Protein AF-A0A6N9CFV7-F1 (afdb_monomer)

Foldseek 3Di:
DDDDDDDDDDDDDDDDDDDDDDDDDDDDDDDDDDPDDFDWDWDADPVRDTDTDTHDPPPPDPDDDFPDPVPDLEGEDACVPPQPQVVCVVVVVCLARQYYEYDYQAPADCQRVLVSVVSNLNHAEYHDANHQYADPLSCLSVLNHQYYHHHQYAYADPQSCLNNLNHQYYHDEQYAYADPQSCLSNLNHQEYAHANYAYADPQSVLNNLNHQYYAHHNYAYADPQSCLNNLNHQYYHHHNYAYADPQSVLNNLNHAEYEHAHYAYADPVSVQPSPRHAEYEHANYNHAPCCQPPVVVSCPVVHHHYHYDDKAFEDKAWFFFAAEDAAQDKAKTKIATAIDVGQGHWFWKKAKDWPDDDFDKQDGIDTAHNRRMDIIMTGHHNDFAWIKMWMDIPPYPDIDIHIYTHDPFAFHDGGLLVLCQLCVVLVHHSHDGDGLVSLCVDQEGASAPSQDADDGRNLSVQNHQEYHHAQYAYADPLSCLNNLNHQYDAHAQYAYADPLSCLNNLNHQEDHHDNYAHADPLSCLNNQNHQYDHHAHYAHADDNCQNNLNHQEYHHHHYAHADQQNANVLNHQEYHHHNYAHADLLNLPNVLNHQEYAHHQYAHADLLSCPNVQNHQYYHHANYAYADPQSLFNVQNHQEAEHDHYAHADPVNVLPGNNHAANREYEHENYNYAPCCVPPVVVSCVVRNYHYHYDPFAAWDWAWDDDAAAEDAAQAKTPDWGKIWTAGPVRHTHWFAKKAKDWPDADWDKPDRIDTQHPRRMDTIIIGHHNDWFKIKMKIFHDDDPDPDDPDDDPDPDDRIDMGMYTHDHDDPDDDDDDPPPDDDDFPFDPDDDDDDDDDTDRDPVSVCVVVPPDDDKDWDWDQDPVVRDIDIDIDDDPDDDDDDPDPPDDDD

pLDDT: mean 78.28, std 23.52, range [21.69, 98.81]

Structure (mmCIF, N/CA/C/O backbone):
data_AF-A0A6N9CFV7-F1
#
_entry.id   AF-A0A6N9CFV7-F1
#
loop_
_atom_site.group_PDB
_atom_site.id
_atom_site.type_symbol
_atom_site.label_atom_id
_atom_site.label_alt_id
_atom_site.label_comp_id
_atom_site.label_asym_id
_atom_site.label_entity_id
_atom_site.label_seq_id
_atom_site.pdbx_PDB_ins_code
_atom_site.Cartn_x
_atom_site.Cartn_y
_atom_site.Cartn_z
_atom_site.occupancy
_atom_site.B_iso_or_equiv
_atom_site.auth_seq_id
_atom_site.auth_comp_id
_atom_site.auth_asym_id
_atom_site.auth_atom_id
_atom_site.pdbx_PDB_model_num
ATOM 1 N N . MET A 1 1 ? -35.669 -1.098 1.121 1.00 25.06 1 MET A N 1
ATOM 2 C CA . MET A 1 1 ? -34.755 -1.101 -0.050 1.00 25.06 1 MET A CA 1
ATOM 3 C C . MET A 1 1 ? -33.907 0.172 -0.104 1.00 25.06 1 MET A C 1
ATOM 5 O O . MET A 1 1 ? -34.447 1.253 -0.298 1.00 25.06 1 MET A O 1
ATOM 9 N N . LYS A 1 2 ? -32.583 0.044 0.031 1.00 21.69 2 LYS A N 1
ATOM 10 C CA . LYS A 1 2 ? -31.578 0.988 -0.492 1.00 21.69 2 LYS A CA 1
ATOM 11 C C . LYS A 1 2 ? -30.478 0.137 -1.125 1.00 21.69 2 LYS A C 1
ATOM 13 O O . LYS A 1 2 ? -29.760 -0.543 -0.406 1.00 21.69 2 LYS A O 1
ATOM 18 N N . ALA A 1 3 ? -30.386 0.131 -2.451 1.00 26.91 3 ALA A N 1
ATOM 19 C CA . ALA A 1 3 ? -29.270 -0.484 -3.159 1.00 26.91 3 ALA A CA 1
ATOM 20 C C . ALA A 1 3 ? -28.184 0.581 -3.352 1.00 26.91 3 ALA A C 1
ATOM 22 O O . ALA A 1 3 ? -28.432 1.611 -3.975 1.00 26.91 3 ALA A O 1
ATOM 23 N N . TRP A 1 4 ? -26.998 0.353 -2.792 1.00 22.75 4 TRP A N 1
ATOM 24 C CA . TRP A 1 4 ? -25.808 1.140 -3.108 1.00 22.75 4 TRP A CA 1
ATOM 25 C C . TRP A 1 4 ? -25.218 0.618 -4.423 1.00 22.75 4 TRP A C 1
ATOM 27 O O . TRP A 1 4 ? -24.657 -0.474 -4.468 1.00 22.75 4 TRP A O 1
ATOM 37 N N . GLN A 1 5 ? -25.351 1.396 -5.498 1.00 30.98 5 GLN A N 1
ATOM 38 C CA . GLN A 1 5 ? -24.560 1.228 -6.715 1.00 30.98 5 GLN A CA 1
ATOM 39 C C . GLN A 1 5 ? -23.427 2.255 -6.695 1.00 30.98 5 GLN A C 1
ATOM 41 O O . GLN A 1 5 ? -23.652 3.455 -6.821 1.00 30.98 5 GLN A O 1
ATOM 46 N N . GLY A 1 6 ? -22.198 1.775 -6.522 1.00 28.80 6 GLY A N 1
ATOM 47 C CA . GLY A 1 6 ? -20.994 2.576 -6.688 1.00 28.80 6 GLY A CA 1
ATOM 48 C C . GLY A 1 6 ? -20.584 2.644 -8.155 1.00 28.80 6 GLY A C 1
ATOM 49 O O . GLY A 1 6 ? -19.809 1.811 -8.605 1.00 28.80 6 GLY A O 1
ATOM 50 N N . LEU A 1 7 ? -21.068 3.650 -8.884 1.00 27.23 7 LEU A N 1
ATOM 51 C CA . LEU A 1 7 ? -20.388 4.230 -10.044 1.00 27.23 7 LEU A CA 1
ATOM 52 C C . LEU A 1 7 ? -20.643 5.740 -10.017 1.00 27.23 7 LEU A C 1
ATOM 54 O O . LEU A 1 7 ? -21.785 6.184 -9.972 1.00 27.23 7 LEU A O 1
ATOM 58 N N . GLY A 1 8 ? -19.562 6.521 -9.982 1.00 29.34 8 GLY A N 1
ATOM 59 C CA . GLY A 1 8 ? -19.610 7.974 -9.867 1.00 29.34 8 GLY A CA 1
ATOM 60 C C . GLY A 1 8 ? -20.426 8.640 -10.978 1.00 29.34 8 GLY A C 1
ATOM 61 O O . GLY A 1 8 ? -20.193 8.411 -12.163 1.00 29.34 8 GLY A O 1
ATOM 62 N N . GLY A 1 9 ? -21.348 9.502 -10.562 1.00 27.05 9 GLY A N 1
ATOM 63 C CA . GLY A 1 9 ? -22.161 10.358 -11.416 1.00 27.05 9 GLY A CA 1
ATOM 64 C C . GLY A 1 9 ? -23.354 10.879 -10.624 1.00 27.05 9 GLY A C 1
ATOM 65 O O . GLY A 1 9 ? -24.232 10.112 -10.253 1.00 27.05 9 GLY A O 1
ATOM 66 N N . GLU A 1 10 ? -23.354 12.172 -10.313 1.00 37.56 10 GLU A N 1
ATOM 67 C CA . GLU A 1 10 ? -24.426 12.864 -9.597 1.00 37.56 10 GLU A CA 1
ATOM 68 C C . GLU A 1 10 ? -25.782 12.673 -10.303 1.00 37.56 10 GLU A C 1
ATOM 70 O O . GLU A 1 10 ? -25.928 13.078 -11.454 1.00 37.56 10 GLU A O 1
ATOM 75 N N . THR A 1 11 ? -26.756 12.040 -9.636 1.00 29.16 11 THR A N 1
ATOM 76 C CA . THR A 1 11 ? -28.194 12.402 -9.549 1.00 29.16 11 THR A CA 1
ATOM 77 C C . THR A 1 11 ? -28.995 11.237 -8.951 1.00 29.16 11 THR A C 1
ATOM 79 O O . THR A 1 11 ? -29.091 10.159 -9.535 1.00 29.16 11 THR A O 1
ATOM 82 N N . ASP A 1 12 ? -29.600 11.466 -7.782 1.00 26.62 12 ASP A N 1
ATOM 83 C CA . ASP A 1 12 ? -30.577 10.559 -7.172 1.00 26.62 12 ASP A CA 1
ATOM 84 C C . ASP A 1 12 ? -31.772 10.376 -8.121 1.00 26.62 12 ASP A C 1
ATOM 86 O O . ASP A 1 12 ? -32.563 11.300 -8.318 1.00 26.62 12 ASP A O 1
ATOM 90 N N . THR A 1 13 ? -31.919 9.188 -8.710 1.00 24.80 13 THR A N 1
ATOM 91 C CA . THR A 1 13 ? -33.125 8.823 -9.466 1.00 24.80 13 THR A CA 1
ATOM 92 C C . THR A 1 13 ? -33.876 7.742 -8.700 1.00 24.80 13 THR A C 1
ATOM 94 O O . THR A 1 13 ? -33.451 6.590 -8.636 1.00 24.80 13 THR A O 1
ATOM 97 N N . ILE A 1 14 ? -34.998 8.136 -8.100 1.00 23.73 14 ILE A N 1
ATOM 98 C CA . ILE A 1 14 ? -36.016 7.234 -7.560 1.00 23.73 14 ILE A CA 1
ATOM 99 C C . ILE A 1 14 ? -36.734 6.608 -8.762 1.00 23.73 14 ILE A C 1
ATOM 101 O O . ILE A 1 14 ? -37.262 7.334 -9.602 1.00 23.73 14 ILE A O 1
ATOM 105 N N . VAL A 1 15 ? -36.751 5.278 -8.861 1.00 23.25 15 VAL A N 1
ATOM 106 C CA . VAL A 1 15 ? -37.611 4.565 -9.816 1.00 23.25 15 VAL A CA 1
ATOM 107 C C . VAL A 1 15 ? -38.851 4.093 -9.057 1.00 23.25 15 VAL A C 1
ATOM 109 O O . VAL A 1 15 ? -38.811 3.079 -8.364 1.00 23.25 15 VAL A O 1
ATOM 112 N N . GLU A 1 16 ? -39.935 4.863 -9.155 1.00 22.45 16 GLU A N 1
ATOM 113 C CA . GLU A 1 16 ? -41.296 4.428 -8.817 1.00 22.45 16 GLU A CA 1
ATOM 114 C C . GLU A 1 16 ? -41.862 3.609 -9.986 1.00 22.45 16 GLU A C 1
ATOM 116 O O . GLU A 1 16 ? -41.806 4.043 -11.138 1.00 22.45 16 GLU A O 1
ATOM 121 N N . PHE A 1 17 ? -42.416 2.427 -9.705 1.00 23.62 17 PHE A N 1
ATOM 122 C CA . PHE A 1 17 ? -43.264 1.716 -10.661 1.00 23.62 17 PHE A CA 1
ATOM 123 C C . PHE A 1 17 ? -44.714 2.144 -10.433 1.00 23.62 17 PHE A C 1
ATOM 125 O O . PHE A 1 17 ? -45.360 1.679 -9.496 1.00 23.62 17 PHE A O 1
ATOM 132 N N . ASP A 1 18 ? -45.203 3.032 -11.294 1.00 24.00 18 ASP A N 1
ATOM 133 C CA . ASP A 1 18 ? -46.607 3.433 -11.356 1.00 24.00 18 ASP A CA 1
ATOM 134 C C . ASP A 1 18 ? -47.393 2.354 -12.126 1.00 24.00 18 AS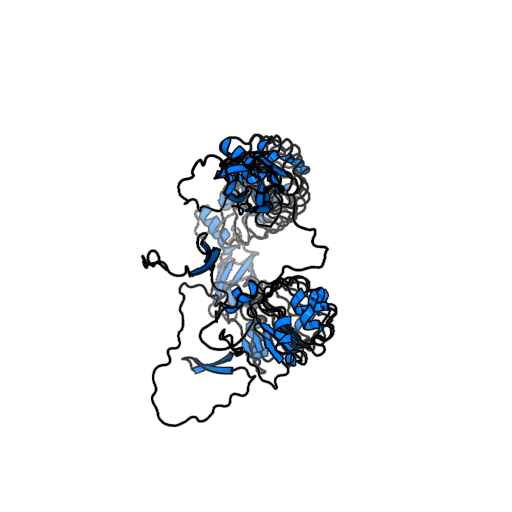P A C 1
ATOM 136 O O . ASP A 1 18 ? -47.119 2.079 -13.300 1.00 24.00 18 ASP A O 1
ATOM 140 N N . TYR A 1 19 ? -48.313 1.669 -11.445 1.00 29.94 19 TYR A N 1
ATOM 141 C CA . TYR A 1 19 ? -49.167 0.642 -12.042 1.00 29.94 19 TYR A CA 1
ATOM 142 C C . TYR A 1 19 ? -50.494 1.280 -12.439 1.00 29.94 19 TYR A C 1
ATOM 144 O O . TYR A 1 19 ? -51.451 1.240 -11.674 1.00 29.94 19 TYR A O 1
ATOM 152 N N . ASP A 1 20 ? -50.560 1.837 -13.648 1.00 27.36 20 ASP A N 1
ATOM 153 C CA . ASP A 1 20 ? -51.822 2.304 -14.217 1.00 27.36 20 ASP A CA 1
ATOM 154 C C . ASP A 1 20 ? -51.944 1.924 -15.700 1.00 27.36 20 ASP A C 1
ATOM 156 O O . ASP A 1 20 ? -51.280 2.476 -16.578 1.00 27.36 20 ASP A O 1
ATOM 160 N N . GLY A 1 21 ? -52.851 0.977 -15.978 1.00 28.81 21 GLY A N 1
ATOM 161 C CA . GLY A 1 21 ? -53.507 0.885 -17.283 1.00 28.81 21 GLY A CA 1
ATOM 162 C C . GLY A 1 21 ? -53.680 -0.500 -17.909 1.00 28.81 21 GLY A C 1
ATOM 163 O O . GLY A 1 21 ? -53.093 -0.726 -18.956 1.00 28.81 21 GLY A O 1
ATOM 164 N N . VAL A 1 22 ? -54.581 -1.354 -17.386 1.00 27.11 22 VAL A N 1
ATOM 165 C CA . VAL A 1 22 ? -55.446 -2.252 -18.200 1.00 27.11 22 VAL A CA 1
ATOM 166 C C . VAL A 1 22 ? -56.760 -2.565 -17.447 1.00 27.11 22 VAL A C 1
ATOM 168 O O . VAL A 1 22 ? -56.739 -2.990 -16.297 1.00 27.11 22 VAL A O 1
ATOM 171 N N . THR A 1 23 ? -57.913 -2.404 -18.111 1.00 25.83 23 THR A N 1
ATOM 172 C CA . THR A 1 23 ? -59.236 -2.958 -17.721 1.00 25.83 23 THR A CA 1
ATOM 173 C C . THR A 1 23 ? -59.686 -3.996 -18.786 1.00 25.83 23 THR A C 1
ATOM 175 O O . THR A 1 23 ? -59.022 -4.111 -19.815 1.00 25.83 23 THR A O 1
ATOM 178 N N . PRO A 1 24 ? -60.767 -4.787 -18.607 1.00 41.16 24 PRO A N 1
ATOM 179 C CA . PRO A 1 24 ? -60.723 -6.135 -18.040 1.00 41.16 24 PRO A CA 1
ATOM 180 C C . PRO A 1 24 ? -61.365 -7.190 -18.970 1.00 41.16 24 PRO A C 1
ATOM 182 O O . PRO A 1 24 ? -62.544 -7.088 -19.306 1.00 41.16 24 PRO A O 1
ATOM 185 N N . SER A 1 25 ? -60.659 -8.268 -19.309 1.00 31.58 25 SER A N 1
ATOM 186 C CA . SER A 1 25 ? -61.324 -9.499 -19.764 1.00 31.58 25 SER A CA 1
ATOM 187 C C . SER A 1 25 ? -60.427 -10.721 -19.582 1.00 31.58 25 SER A C 1
ATOM 189 O O . SER A 1 25 ? -59.344 -10.784 -20.154 1.00 31.58 25 SER A O 1
ATOM 191 N N . ASP A 1 26 ? -60.961 -11.674 -18.817 1.00 26.73 26 ASP A N 1
ATOM 192 C CA . ASP A 1 26 ? -60.547 -13.068 -18.623 1.00 26.73 26 ASP A CA 1
ATOM 193 C C . ASP A 1 26 ? -59.458 -13.375 -17.567 1.00 26.73 26 ASP A C 1
ATOM 195 O O . ASP A 1 26 ? -58.252 -13.358 -17.780 1.00 26.73 26 ASP A O 1
ATOM 199 N N . SER A 1 27 ? -59.995 -13.692 -16.383 1.00 30.92 27 SER A N 1
ATOM 200 C CA . SER A 1 27 ? -59.507 -14.494 -15.252 1.00 30.92 27 SER A CA 1
ATOM 201 C C . SER A 1 27 ? -58.152 -15.217 -15.350 1.00 30.92 27 SER A C 1
ATOM 203 O O . SER A 1 27 ? -58.029 -16.240 -16.024 1.00 30.92 27 SER A O 1
ATOM 205 N N . LEU A 1 28 ? -57.226 -14.836 -14.463 1.00 25.92 28 LEU A N 1
ATOM 206 C CA . LEU A 1 28 ? -56.280 -15.764 -13.833 1.00 25.92 28 LEU A CA 1
ATOM 207 C C . LEU A 1 28 ? -56.771 -16.071 -12.413 1.00 25.92 28 LEU A C 1
ATOM 209 O O . LEU A 1 28 ? -56.519 -15.341 -11.458 1.00 25.92 28 LEU A O 1
ATOM 213 N N . THR A 1 29 ? -57.522 -17.160 -12.279 1.00 29.42 29 THR A N 1
ATOM 214 C CA . THR A 1 29 ? -57.813 -17.780 -10.985 1.00 29.42 29 THR A CA 1
ATOM 215 C C . THR A 1 29 ? -56.553 -18.492 -10.491 1.00 29.42 29 THR A C 1
ATOM 217 O O . THR A 1 29 ? -56.135 -19.477 -11.091 1.00 29.42 29 THR A O 1
ATOM 220 N N . SER A 1 30 ? -55.981 -17.972 -9.400 1.00 27.98 30 SER A N 1
ATOM 221 C CA . SER A 1 30 ? -54.875 -18.510 -8.590 1.00 27.98 30 SER A CA 1
ATOM 222 C C . SER A 1 30 ? -53.532 -18.760 -9.292 1.00 27.98 30 SER A C 1
ATOM 224 O O . SER A 1 30 ? -53.355 -19.755 -9.991 1.00 27.98 30 SER A O 1
ATOM 226 N N . LEU A 1 31 ? -52.535 -17.930 -8.966 1.00 26.41 31 LEU A N 1
ATOM 227 C CA . LEU A 1 31 ? -51.132 -18.338 -8.975 1.00 26.41 31 LEU A CA 1
ATOM 228 C C . LEU A 1 31 ? -50.756 -18.718 -7.536 1.00 26.41 31 LEU A C 1
ATOM 230 O O . LEU A 1 31 ? -50.577 -17.857 -6.678 1.00 26.41 31 LEU A O 1
ATOM 234 N N . SER A 1 32 ? -50.698 -20.017 -7.251 1.00 24.78 32 SER A N 1
ATOM 235 C CA . SER A 1 32 ? -50.093 -20.521 -6.019 1.00 24.78 32 SER A CA 1
ATOM 236 C C . SER A 1 32 ? -48.578 -20.467 -6.184 1.00 24.78 32 SER A C 1
ATOM 238 O O . SER A 1 32 ? -48.021 -21.239 -6.958 1.00 24.78 32 SER A O 1
ATOM 240 N N . ILE A 1 33 ? -47.920 -19.549 -5.480 1.00 29.30 33 ILE A N 1
ATOM 241 C CA . ILE A 1 33 ? -46.460 -19.507 -5.376 1.00 29.30 33 ILE A CA 1
ATOM 242 C C . ILE A 1 33 ? -46.072 -20.443 -4.221 1.00 29.30 33 ILE A C 1
ATOM 244 O O . ILE A 1 33 ? -46.424 -20.147 -3.077 1.00 29.30 33 ILE A O 1
ATOM 248 N N . PRO A 1 34 ? -45.385 -21.574 -4.463 1.00 26.62 34 PRO A N 1
ATOM 249 C CA . PRO A 1 34 ? -44.764 -22.327 -3.389 1.00 26.62 34 PRO A CA 1
ATOM 250 C C . PRO A 1 34 ? -43.547 -21.535 -2.910 1.00 26.62 34 PRO A C 1
ATOM 252 O O . PRO A 1 34 ? -42.700 -21.113 -3.697 1.00 26.62 34 PRO A O 1
ATOM 255 N N . THR A 1 35 ? -43.480 -21.311 -1.608 1.00 40.56 35 THR A N 1
ATOM 256 C CA . THR A 1 35 ? -42.373 -20.644 -0.932 1.00 40.56 35 THR A CA 1
ATOM 257 C C . THR A 1 35 ? -41.045 -21.395 -1.139 1.00 40.56 35 THR A C 1
ATOM 259 O O . THR A 1 35 ? -41.008 -22.623 -1.098 1.00 40.56 35 THR A O 1
ATOM 262 N N . ARG A 1 36 ? -39.951 -20.620 -1.281 1.00 33.75 36 ARG A N 1
ATOM 263 C CA . ARG A 1 36 ? -38.517 -21.009 -1.327 1.00 33.75 36 ARG A CA 1
ATOM 264 C C . ARG A 1 36 ? -37.891 -21.439 -2.667 1.00 33.75 36 ARG A C 1
ATOM 266 O O . ARG A 1 36 ? -37.145 -22.414 -2.708 1.00 33.75 36 ARG A O 1
ATOM 273 N N . HIS A 1 37 ? -38.046 -20.643 -3.721 1.00 29.94 37 HIS A N 1
ATOM 274 C CA . HIS A 1 37 ? -37.091 -20.657 -4.838 1.00 29.94 37 HIS A CA 1
ATOM 275 C C . HIS A 1 37 ? -36.660 -19.230 -5.215 1.00 29.94 37 HIS A C 1
ATOM 277 O O . HIS A 1 37 ? -37.473 -18.315 -5.064 1.00 29.94 37 HIS A O 1
ATOM 283 N N . PRO A 1 38 ? -35.412 -19.024 -5.689 1.00 31.06 38 PRO A N 1
ATOM 284 C CA . PRO A 1 38 ? -35.003 -17.748 -6.270 1.00 31.06 38 PRO A CA 1
ATOM 285 C C . PRO A 1 38 ? -35.941 -17.406 -7.430 1.00 31.06 38 PRO A C 1
ATOM 287 O O . PRO A 1 38 ? -36.248 -18.267 -8.259 1.00 31.06 38 PRO A O 1
ATOM 290 N N . ILE A 1 39 ? -36.413 -16.160 -7.496 1.00 36.38 39 ILE A N 1
ATOM 291 C CA . ILE A 1 39 ? -37.137 -15.695 -8.679 1.00 36.38 39 ILE A CA 1
ATOM 292 C C . ILE A 1 39 ? -36.097 -15.412 -9.750 1.00 36.38 39 ILE A C 1
ATOM 294 O O . ILE A 1 39 ? -35.300 -14.486 -9.618 1.00 36.38 39 ILE A O 1
ATOM 298 N N . SER A 1 40 ? -36.121 -16.205 -10.814 1.00 33.38 40 SER A N 1
ATOM 299 C CA . SER A 1 40 ? -35.357 -15.929 -12.023 1.00 33.38 40 SER A CA 1
ATOM 300 C C . SER A 1 40 ? -36.200 -15.064 -12.958 1.00 33.38 40 SER A C 1
ATOM 302 O O . SER A 1 40 ? -37.233 -15.516 -13.451 1.00 33.38 40 SER A O 1
ATOM 304 N N . ILE A 1 41 ? -35.776 -13.826 -13.205 1.00 33.81 41 ILE A N 1
ATOM 305 C CA . ILE A 1 41 ? -36.317 -12.994 -14.284 1.00 33.81 41 ILE A CA 1
ATOM 306 C C . ILE A 1 41 ? -35.356 -13.074 -15.460 1.00 33.81 41 ILE A C 1
ATOM 308 O O . ILE A 1 41 ? -34.156 -12.834 -15.330 1.00 33.81 41 ILE A O 1
ATOM 312 N N . GLU A 1 42 ? -35.901 -13.412 -16.616 1.00 32.81 42 GLU A N 1
ATOM 313 C CA . GLU A 1 42 ? -35.187 -13.461 -17.880 1.00 32.81 42 GLU A CA 1
ATOM 314 C C . GLU A 1 42 ? -35.464 -12.146 -18.621 1.00 32.81 42 GLU A C 1
ATOM 316 O O . GLU A 1 42 ? -36.604 -11.866 -18.993 1.00 32.81 42 GLU A O 1
ATOM 321 N N . ALA A 1 43 ? -34.449 -11.293 -18.774 1.00 32.75 43 ALA A N 1
ATOM 322 C CA . ALA A 1 43 ? -34.574 -10.049 -19.528 1.00 32.75 43 ALA A CA 1
ATOM 323 C C . ALA A 1 43 ? -33.742 -10.134 -20.803 1.00 32.75 43 ALA A C 1
ATOM 325 O O . ALA A 1 43 ? -32.558 -10.467 -20.765 1.00 32.75 43 ALA A O 1
ATOM 326 N N . ILE A 1 44 ? -34.365 -9.811 -21.931 1.00 32.19 44 ILE A N 1
ATOM 327 C CA . ILE A 1 44 ? -33.715 -9.803 -23.238 1.00 32.19 44 ILE A CA 1
ATOM 328 C C . ILE A 1 44 ? -33.375 -8.352 -23.571 1.00 32.19 44 ILE A C 1
ATOM 330 O O . ILE A 1 44 ? -34.259 -7.494 -23.589 1.00 32.19 44 ILE A O 1
ATOM 334 N N . ASP A 1 45 ? -32.094 -8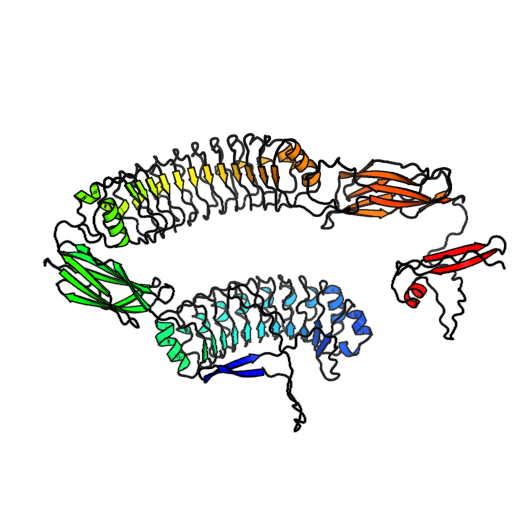.059 -23.788 1.00 38.19 45 ASP A N 1
ATOM 335 C CA . ASP A 1 45 ? -31.664 -6.717 -24.179 1.00 38.19 45 ASP A CA 1
ATOM 336 C C . ASP A 1 45 ? -32.040 -6.391 -25.639 1.00 38.19 45 ASP A C 1
ATOM 338 O O . ASP A 1 45 ? -32.471 -7.247 -26.414 1.00 38.19 45 ASP A O 1
ATOM 342 N N . VAL A 1 46 ? -31.856 -5.129 -26.040 1.00 29.83 46 VAL A N 1
ATOM 343 C CA . VAL A 1 46 ? -32.184 -4.640 -27.395 1.00 29.83 46 VAL A CA 1
ATOM 344 C C . VAL A 1 46 ? -31.400 -5.326 -28.526 1.00 29.83 46 VAL A C 1
ATOM 346 O O . VAL A 1 46 ? -31.735 -5.137 -29.693 1.00 29.83 46 VAL A O 1
ATOM 349 N N . ASN A 1 47 ? -30.379 -6.122 -28.197 1.00 40.19 47 ASN A N 1
ATOM 350 C CA . ASN A 1 47 ? -29.570 -6.897 -29.134 1.00 40.19 47 ASN A CA 1
ATOM 351 C C . ASN A 1 47 ? -29.914 -8.400 -29.112 1.00 40.19 47 ASN A C 1
ATOM 353 O O . ASN A 1 47 ? -29.249 -9.181 -29.790 1.00 40.19 47 ASN A O 1
ATOM 357 N N . GLY A 1 48 ? -30.945 -8.814 -28.367 1.00 31.98 48 GLY A N 1
ATOM 358 C CA . GLY A 1 48 ? -31.393 -10.205 -28.287 1.00 31.98 48 GLY A CA 1
ATOM 359 C C . GLY A 1 48 ? -30.629 -11.062 -27.275 1.00 31.98 48 GLY A C 1
ATOM 360 O O . GLY A 1 48 ? -30.831 -12.276 -27.248 1.00 31.98 48 GLY A O 1
ATOM 361 N N . ASN A 1 49 ? -29.772 -10.472 -26.434 1.00 35.62 49 ASN A N 1
ATOM 362 C CA . ASN A 1 49 ? -29.049 -11.232 -25.416 1.00 35.62 49 ASN A CA 1
ATOM 363 C C . ASN A 1 49 ? -29.923 -11.443 -24.189 1.00 35.62 49 ASN A C 1
ATOM 365 O O . ASN A 1 49 ? -30.490 -10.500 -23.641 1.00 35.62 49 ASN A O 1
ATOM 369 N N . THR A 1 50 ? -29.978 -12.688 -23.739 1.00 33.72 50 THR A N 1
ATOM 370 C CA . THR A 1 50 ? -30.772 -13.102 -22.586 1.00 33.72 50 THR A CA 1
ATOM 371 C C . THR A 1 50 ? -29.930 -12.971 -21.318 1.00 33.72 50 THR A C 1
ATOM 373 O O . THR A 1 50 ? -28.858 -13.564 -21.220 1.00 33.72 50 THR A O 1
ATOM 376 N N . ARG A 1 51 ? -30.383 -12.167 -20.355 1.00 33.88 51 ARG A N 1
ATOM 377 C CA . ARG A 1 51 ? -29.777 -12.020 -19.026 1.00 33.88 51 ARG A CA 1
ATOM 378 C C . ARG A 1 51 ? -30.692 -12.633 -17.979 1.00 33.88 51 ARG A C 1
ATOM 380 O O . ARG A 1 51 ? -31.877 -12.308 -17.923 1.00 33.88 51 ARG A O 1
ATOM 387 N N . HIS A 1 52 ? -30.123 -13.484 -17.133 1.00 37.62 52 HIS A N 1
ATOM 388 C CA . HIS A 1 52 ? -30.829 -14.109 -16.022 1.00 37.62 52 HIS A CA 1
ATOM 389 C C . HIS A 1 52 ? -30.542 -13.333 -14.739 1.00 37.62 52 HIS A C 1
ATOM 391 O O . HIS A 1 52 ? -29.399 -13.246 -14.297 1.00 37.62 52 HIS A O 1
ATOM 397 N N . TYR A 1 53 ? -31.584 -12.770 -14.144 1.00 38.75 53 TYR A N 1
ATOM 398 C CA . TYR A 1 53 ? -31.525 -12.120 -12.845 1.00 38.75 53 TYR A CA 1
ATOM 399 C C . TYR A 1 53 ? -32.132 -13.062 -11.818 1.00 38.75 53 TYR A C 1
ATOM 401 O O . TYR A 1 53 ? -33.318 -13.368 -11.900 1.00 38.75 53 TYR A O 1
ATOM 409 N N . SER A 1 54 ? -31.330 -13.525 -10.866 1.00 33.16 54 SER A N 1
ATOM 410 C CA . SER A 1 54 ? -31.812 -14.328 -9.744 1.00 33.16 54 SER A CA 1
ATOM 411 C C . SER A 1 54 ? -31.991 -13.418 -8.538 1.00 33.16 54 SER A C 1
ATOM 413 O O . SER A 1 54 ? -31.019 -12.890 -8.004 1.00 33.16 54 SER A O 1
ATOM 415 N N . PHE A 1 55 ? -33.235 -13.223 -8.118 1.00 36.91 55 PHE A N 1
ATOM 416 C CA . PHE A 1 55 ? -33.573 -12.475 -6.916 1.00 36.91 55 PHE A CA 1
ATOM 417 C C . PHE A 1 55 ? -33.879 -13.460 -5.790 1.00 36.91 55 PHE A C 1
ATOM 419 O O . PHE A 1 55 ? -34.785 -14.290 -5.912 1.00 36.91 55 PHE A O 1
ATOM 426 N N . ASN A 1 56 ? -33.164 -13.340 -4.672 1.00 34.22 56 ASN A N 1
ATOM 427 C CA . ASN A 1 56 ? -33.674 -13.842 -3.403 1.00 34.22 56 ASN A CA 1
ATOM 428 C C . ASN A 1 56 ? -34.715 -12.841 -2.911 1.00 34.22 56 ASN A C 1
ATOM 430 O O . ASN A 1 56 ? -34.382 -11.722 -2.530 1.00 34.22 56 ASN A O 1
ATOM 434 N N . LEU A 1 57 ? -35.986 -13.234 -2.953 1.00 31.72 57 LEU A N 1
ATOM 435 C CA . LEU A 1 57 ? -37.016 -12.524 -2.211 1.00 31.72 57 LEU A CA 1
ATOM 436 C C . LEU A 1 57 ? -36.873 -12.888 -0.732 1.00 31.72 57 LEU A C 1
ATOM 438 O O . LEU A 1 57 ? -37.498 -13.836 -0.261 1.00 31.72 57 LEU A O 1
ATOM 442 N N . GLU A 1 58 ? -36.074 -12.130 0.007 1.00 34.34 58 GLU A N 1
ATOM 443 C CA . GLU A 1 58 ? -36.397 -11.886 1.409 1.00 34.34 58 GLU A CA 1
ATOM 444 C C . GLU A 1 58 ? -37.202 -10.588 1.443 1.00 34.34 58 GLU A C 1
ATOM 446 O O . GLU A 1 58 ? -36.754 -9.535 0.990 1.00 34.34 58 GLU A O 1
ATOM 451 N N . SER A 1 59 ? -38.472 -10.697 1.837 1.00 32.97 59 SER A N 1
ATOM 452 C CA . SER A 1 59 ? -39.390 -9.565 1.872 1.00 32.97 59 SER A CA 1
ATOM 453 C C . SER A 1 59 ? -39.023 -8.635 3.029 1.00 32.97 59 SER A C 1
ATOM 455 O O . SER A 1 59 ? -39.583 -8.742 4.119 1.00 32.97 59 SER A O 1
ATOM 457 N N . ASP A 1 60 ? -38.108 -7.706 2.782 1.00 39.91 60 ASP A N 1
ATOM 458 C CA . ASP A 1 60 ? -37.860 -6.551 3.643 1.00 39.91 60 ASP A CA 1
ATOM 459 C C . ASP A 1 60 ? -38.963 -5.506 3.433 1.00 39.91 60 ASP A C 1
ATOM 461 O O . ASP A 1 60 ? -38.824 -4.564 2.644 1.00 39.91 60 ASP A O 1
ATOM 465 N N . SER A 1 61 ? -40.075 -5.677 4.149 1.00 28.50 61 SER A N 1
ATOM 466 C CA . SER A 1 61 ? -41.104 -4.640 4.316 1.00 28.50 61 SER A CA 1
ATOM 467 C C . SER A 1 61 ? -41.336 -4.424 5.815 1.00 28.50 61 SER A C 1
ATOM 469 O O . SER A 1 61 ? -41.712 -5.381 6.494 1.00 28.50 61 SER A O 1
ATOM 471 N N . PRO A 1 62 ? -41.154 -3.203 6.353 1.00 33.22 62 PRO A N 1
ATOM 472 C CA . PRO A 1 62 ? -41.480 -2.885 7.734 1.00 33.22 62 PRO A CA 1
ATOM 473 C C . PRO A 1 62 ? -42.966 -2.516 7.817 1.00 33.22 62 PRO A C 1
ATOM 475 O O . PRO A 1 62 ? -43.320 -1.362 8.027 1.00 33.22 62 PRO A O 1
ATOM 478 N N . GLU A 1 63 ? -43.851 -3.490 7.612 1.00 31.17 63 GLU A N 1
ATOM 479 C CA . GLU A 1 63 ? -45.283 -3.321 7.880 1.00 31.17 63 GLU A CA 1
ATOM 480 C C . GLU A 1 63 ? -45.801 -4.496 8.716 1.00 31.17 63 GLU A C 1
ATOM 482 O O . GLU A 1 63 ? -46.158 -5.558 8.216 1.00 31.17 63 GLU A O 1
ATOM 487 N N . SER A 1 64 ? -45.773 -4.280 10.033 1.00 35.78 64 SER A N 1
ATOM 488 C CA . SER A 1 64 ? -46.700 -4.811 11.040 1.00 35.78 64 SER A CA 1
ATOM 489 C C . SER A 1 64 ? -47.402 -6.147 10.737 1.00 35.78 64 SER A C 1
ATOM 491 O O . SER A 1 64 ? -48.616 -6.155 10.573 1.00 35.78 64 SER A O 1
ATOM 493 N N . TYR A 1 65 ? -46.715 -7.291 10.752 1.00 33.88 65 TYR A N 1
ATOM 494 C CA . TYR A 1 65 ? -47.404 -8.578 10.921 1.00 33.88 65 TYR A CA 1
ATOM 495 C C . TYR A 1 65 ? -46.544 -9.577 11.697 1.00 33.88 65 TYR A C 1
ATOM 497 O O . TYR A 1 65 ? -45.484 -10.005 11.247 1.00 33.88 65 TYR A O 1
ATOM 505 N N . ILE A 1 66 ? -47.055 -10.015 12.852 1.00 38.09 66 ILE A N 1
ATOM 506 C CA . ILE A 1 66 ? -46.698 -11.312 13.427 1.00 38.09 66 ILE A CA 1
ATOM 507 C C . ILE A 1 66 ? -47.124 -12.355 12.385 1.00 38.09 66 ILE A C 1
ATOM 509 O O . ILE A 1 66 ? -48.314 -12.633 12.235 1.00 38.09 66 ILE A O 1
ATOM 513 N N . VAL A 1 67 ? -46.173 -12.914 11.634 1.00 38.72 67 VAL A N 1
ATOM 514 C CA . VAL A 1 67 ? -46.432 -14.047 10.731 1.00 38.72 67 VAL A CA 1
ATOM 515 C C . VAL A 1 67 ? -46.533 -15.308 11.592 1.00 38.72 67 VAL A C 1
ATOM 517 O O . VAL A 1 67 ? -45.602 -16.103 11.701 1.00 38.72 67 VAL A O 1
ATOM 520 N N . ASP A 1 68 ? -47.653 -15.447 12.295 1.00 40.88 68 ASP A N 1
ATOM 521 C CA . ASP A 1 68 ? -47.947 -16.609 13.129 1.00 40.88 68 ASP A CA 1
ATOM 522 C C . ASP A 1 68 ? -48.543 -17.710 12.247 1.00 40.88 68 ASP A C 1
ATOM 524 O O . ASP A 1 68 ? -49.758 -17.819 12.095 1.00 40.88 68 ASP A O 1
ATOM 528 N N . ASP A 1 69 ? -47.686 -18.523 11.626 1.00 42.53 69 ASP A N 1
ATOM 529 C CA . ASP A 1 69 ? -48.123 -19.844 11.181 1.00 42.53 69 ASP A CA 1
ATOM 530 C C . ASP A 1 69 ? -48.115 -20.787 12.408 1.00 42.53 69 ASP A C 1
ATOM 532 O O . ASP A 1 69 ? -47.042 -21.115 12.953 1.00 42.53 69 ASP A O 1
ATOM 536 N N . PRO A 1 70 ? -49.292 -21.243 12.880 1.00 39.66 70 PRO A N 1
ATOM 537 C CA . PRO A 1 70 ? -49.402 -22.135 14.031 1.00 39.66 70 PRO A CA 1
ATOM 538 C C . PRO A 1 70 ? -48.748 -23.511 13.802 1.00 39.66 70 PRO A C 1
ATOM 540 O O . PRO A 1 70 ? -48.563 -24.254 14.766 1.00 39.66 70 PRO A O 1
ATOM 543 N N . PHE A 1 71 ? -48.338 -23.846 12.571 1.00 37.25 71 PHE A N 1
ATOM 544 C CA . PHE A 1 71 ? -47.615 -25.079 12.240 1.00 37.25 71 PHE A CA 1
ATOM 545 C C . PHE A 1 71 ? -46.089 -24.904 12.105 1.00 37.25 71 PHE A C 1
ATOM 547 O O . PHE A 1 71 ? -45.375 -25.894 11.944 1.00 37.25 71 PHE A O 1
ATOM 554 N N . SER A 1 72 ? -45.558 -23.680 12.221 1.00 48.72 72 SER A N 1
ATOM 555 C CA . SER A 1 72 ? -44.224 -23.350 11.696 1.00 48.72 72 SER A CA 1
ATOM 556 C C . SER A 1 72 ? -42.977 -23.830 12.461 1.00 48.72 72 SER A C 1
ATOM 558 O O . SER A 1 72 ? -41.931 -23.790 11.865 1.00 48.72 72 SER A O 1
ATOM 560 N N . LEU A 1 73 ? -42.923 -24.318 13.705 1.00 57.16 73 LEU A N 1
ATOM 561 C CA . LEU A 1 73 ? -41.637 -24.585 14.441 1.00 57.16 73 LEU A CA 1
ATOM 562 C C . LEU A 1 73 ? -40.650 -23.388 14.605 1.00 57.16 73 LEU A C 1
ATOM 564 O O . LEU A 1 73 ? -39.919 -23.384 15.596 1.00 57.16 73 LEU A O 1
ATOM 568 N N . TYR A 1 74 ? -40.644 -22.383 13.724 1.00 54.69 74 TYR A N 1
ATOM 569 C CA . TYR A 1 74 ? -39.888 -21.128 13.771 1.00 54.69 74 TYR A CA 1
ATOM 570 C C . TYR A 1 74 ? -40.854 -19.952 13.977 1.00 54.69 74 TYR A C 1
ATOM 572 O O . TYR A 1 74 ? -41.935 -19.932 13.382 1.00 54.69 74 TYR A O 1
ATOM 580 N N . ALA A 1 75 ? -40.490 -18.995 14.828 1.00 58.25 75 ALA A N 1
ATOM 581 C CA . ALA A 1 75 ? -41.268 -17.782 15.078 1.00 58.25 75 ALA A CA 1
ATOM 582 C C . ALA A 1 75 ? -40.369 -16.542 14.957 1.00 58.25 75 ALA A C 1
ATOM 584 O O . ALA A 1 75 ? -39.297 -16.524 15.556 1.00 58.25 75 ALA A O 1
ATOM 585 N N . ARG A 1 76 ? -40.805 -15.511 14.219 1.00 63.56 76 ARG A N 1
ATOM 586 C CA . ARG A 1 76 ? -40.193 -14.169 14.252 1.00 63.56 76 ARG A CA 1
ATOM 587 C C . ARG A 1 76 ? -41.001 -13.269 15.175 1.00 63.56 76 ARG A C 1
ATOM 589 O O . ARG A 1 76 ? -42.230 -13.260 15.101 1.00 63.56 76 ARG A O 1
ATOM 596 N N . LEU A 1 77 ? -40.316 -12.547 16.047 1.00 66.56 77 LEU A N 1
ATOM 597 C CA . LEU A 1 77 ? -40.906 -11.650 17.028 1.00 66.56 77 LEU A CA 1
ATOM 598 C C . LEU A 1 77 ? -40.277 -10.272 16.877 1.00 66.56 77 LEU A C 1
ATOM 600 O O . LEU A 1 77 ? -39.068 -10.130 17.036 1.00 66.56 77 LEU A O 1
ATOM 604 N N . ASN A 1 78 ? -41.113 -9.263 16.658 1.00 66.38 78 ASN A N 1
ATOM 605 C CA . ASN A 1 78 ? -40.742 -7.891 16.961 1.00 66.38 78 ASN A CA 1
ATOM 606 C C . ASN A 1 78 ? -41.129 -7.612 18.411 1.00 66.38 78 ASN A C 1
ATOM 608 O O . ASN A 1 78 ? -42.283 -7.799 18.798 1.00 66.38 78 ASN A O 1
ATOM 612 N N . LEU A 1 79 ? -40.149 -7.232 19.225 1.00 67.44 79 LEU A N 1
ATOM 613 C CA . LEU A 1 79 ? -40.376 -6.994 20.644 1.00 67.44 79 LEU A CA 1
ATOM 614 C C . LEU A 1 79 ? -40.986 -5.614 20.917 1.00 67.44 79 LEU A C 1
ATOM 616 O O . LEU A 1 79 ? -41.535 -5.431 21.996 1.00 67.44 79 LEU A O 1
ATOM 620 N N . GLU A 1 80 ? -40.921 -4.656 19.984 1.00 64.50 80 GLU A N 1
ATOM 621 C CA . GLU A 1 80 ? -41.478 -3.296 20.132 1.00 64.50 80 GLU A CA 1
ATOM 622 C C . GLU A 1 80 ? -41.090 -2.611 21.465 1.00 64.50 80 GLU A C 1
ATOM 624 O O . GLU A 1 80 ? -41.868 -1.878 22.072 1.00 64.50 80 GLU A O 1
ATOM 629 N N . GLY A 1 81 ? -39.877 -2.877 21.968 1.00 60.41 81 GLY A N 1
ATOM 630 C CA . GLY A 1 81 ? -39.395 -2.363 23.259 1.00 60.41 81 GLY A CA 1
ATOM 631 C C . GLY A 1 81 ? -39.905 -3.112 24.501 1.00 60.41 81 GLY A C 1
ATOM 632 O O . GLY A 1 81 ? -39.604 -2.709 25.624 1.00 60.41 81 GLY A O 1
ATOM 633 N N . ARG A 1 82 ? -40.653 -4.208 24.333 1.00 65.12 82 ARG A N 1
ATOM 634 C CA . ARG A 1 82 ? -41.082 -5.109 25.410 1.00 65.12 82 ARG A CA 1
ATOM 635 C C . ARG A 1 82 ? -40.000 -6.139 25.749 1.00 65.12 82 ARG A C 1
ATOM 637 O O . ARG A 1 82 ? -39.243 -6.587 24.895 1.00 65.12 82 ARG A O 1
ATOM 644 N N . SER A 1 83 ? -39.995 -6.606 26.996 1.00 72.38 83 SER A N 1
ATOM 645 C CA . SER A 1 83 ? -39.167 -7.743 27.416 1.00 72.38 83 SER A CA 1
ATOM 646 C C . SER A 1 83 ? -39.642 -9.050 26.776 1.00 72.38 83 SER A C 1
ATOM 648 O O . SER A 1 83 ? -40.838 -9.366 26.833 1.00 72.38 83 SER A O 1
ATOM 650 N N . LEU A 1 84 ? -38.712 -9.874 26.276 1.00 76.56 84 LEU A N 1
ATOM 651 C CA . LEU A 1 84 ? -39.012 -11.231 25.799 1.00 76.56 84 LEU A CA 1
ATOM 652 C C . LEU A 1 84 ? -39.703 -12.078 26.882 1.00 76.56 84 LEU A C 1
ATOM 654 O O . LEU A 1 84 ? -40.586 -12.877 26.574 1.00 76.56 84 LEU A O 1
ATOM 658 N N . THR A 1 85 ? -39.374 -11.867 28.159 1.00 76.81 85 THR A N 1
ATOM 659 C CA . THR A 1 85 ? -40.030 -12.552 29.284 1.00 76.81 85 THR A CA 1
ATOM 660 C C . THR A 1 85 ? -41.530 -12.262 29.319 1.00 76.81 85 THR A C 1
ATOM 662 O O . THR A 1 85 ? -42.326 -13.176 29.540 1.00 76.81 85 THR A O 1
ATOM 665 N N . SER A 1 86 ? -41.922 -11.010 29.057 1.00 74.94 86 SER A N 1
ATOM 666 C CA . SER A 1 86 ? -43.331 -10.600 29.021 1.00 74.94 86 SER A CA 1
ATOM 667 C C . SER A 1 86 ? -44.077 -11.229 27.841 1.00 74.94 86 SER A C 1
ATOM 669 O O . SER A 1 86 ? -45.169 -11.767 28.017 1.00 74.94 86 SER A O 1
ATOM 671 N N . VAL A 1 87 ? -43.440 -11.281 26.668 1.00 75.38 87 VAL A N 1
ATOM 672 C CA . VAL A 1 87 ? -44.005 -11.912 25.467 1.00 75.38 87 VAL A CA 1
ATOM 673 C C . VAL A 1 87 ? -44.184 -13.419 25.680 1.00 75.38 87 VAL A C 1
ATOM 675 O O . VAL A 1 87 ? -45.235 -13.969 25.367 1.00 75.38 87 VAL A O 1
ATOM 678 N N . LEU A 1 88 ? -43.209 -14.099 26.293 1.00 76.12 88 LEU A N 1
ATOM 679 C CA . LEU A 1 88 ? -43.295 -15.532 26.604 1.00 76.12 88 LEU A CA 1
ATOM 680 C C . LEU A 1 88 ? -44.331 -15.875 27.687 1.00 76.12 88 LEU A C 1
ATOM 682 O O . LEU A 1 88 ? -44.739 -17.036 27.776 1.00 76.12 88 LEU A O 1
ATOM 686 N N . ALA A 1 89 ? -44.725 -14.918 28.533 1.00 79.44 89 ALA A N 1
ATOM 687 C CA . ALA A 1 89 ? -45.807 -15.102 29.501 1.00 79.44 89 ALA A CA 1
ATOM 688 C C . ALA A 1 89 ? -47.184 -15.071 28.817 1.00 79.44 89 ALA A C 1
ATOM 690 O O . ALA A 1 89 ? -48.053 -15.874 29.152 1.00 79.44 89 ALA A O 1
ATOM 691 N N . GLU A 1 90 ? -47.355 -14.199 27.821 1.00 78.81 90 GLU A N 1
ATOM 692 C CA . GLU A 1 90 ? -48.568 -14.104 26.994 1.00 78.81 90 GLU A CA 1
ATOM 693 C C . GLU A 1 90 ? -48.660 -15.227 25.954 1.00 78.81 90 GLU A C 1
ATOM 695 O O . GLU A 1 90 ? -49.751 -15.672 25.598 1.00 78.81 90 GLU A O 1
ATOM 700 N N . ARG A 1 91 ? -47.505 -15.710 25.485 1.00 73.94 91 ARG A N 1
ATOM 701 C CA . ARG A 1 91 ? -47.361 -16.714 24.425 1.00 73.94 91 ARG A CA 1
ATOM 702 C C . ARG A 1 91 ? -46.505 -17.907 24.882 1.00 73.94 91 ARG A C 1
ATOM 704 O O . ARG A 1 91 ? -45.408 -18.133 24.364 1.00 73.94 91 ARG A O 1
ATOM 711 N N . PRO A 1 92 ? -46.974 -18.715 25.856 1.00 75.50 92 PRO A N 1
ATOM 712 C CA . PRO A 1 92 ? -46.218 -19.862 26.367 1.00 75.50 92 PRO A CA 1
ATOM 713 C C . PRO A 1 92 ? -45.998 -20.965 25.317 1.00 75.50 92 PRO A C 1
ATOM 715 O O . PRO A 1 92 ? -45.112 -21.807 25.486 1.00 75.50 92 PRO A O 1
ATOM 718 N N . ASP A 1 93 ? -46.763 -20.960 24.221 1.00 74.69 93 ASP A N 1
ATOM 719 C CA . ASP A 1 93 ? -46.566 -21.823 23.053 1.00 74.69 93 ASP A CA 1
ATOM 720 C C . ASP A 1 93 ? -45.185 -21.631 22.406 1.00 74.69 93 ASP A C 1
ATOM 722 O O . ASP A 1 93 ? -44.585 -22.604 21.937 1.00 74.69 93 ASP A O 1
ATOM 726 N N . LEU A 1 94 ? -44.628 -20.416 22.465 1.00 73.69 94 LEU A N 1
ATOM 727 C CA . LEU A 1 94 ? -43.316 -20.094 21.903 1.00 73.69 94 LEU A CA 1
ATOM 728 C C . LEU A 1 94 ? -42.183 -20.889 22.561 1.00 73.69 94 LEU A C 1
ATOM 730 O O . LEU A 1 94 ? -41.227 -21.254 21.883 1.00 73.69 94 LEU A O 1
ATOM 734 N N . ARG A 1 95 ? -42.315 -21.281 23.837 1.00 75.12 95 ARG A N 1
ATOM 735 C CA . ARG A 1 95 ? -41.299 -22.081 24.554 1.00 75.12 95 ARG A CA 1
ATOM 736 C C . ARG A 1 95 ? -41.074 -23.475 23.961 1.00 75.12 95 ARG A C 1
ATOM 738 O O . ARG A 1 95 ? -40.082 -24.126 24.282 1.00 75.12 95 ARG A O 1
ATOM 745 N N . ARG A 1 96 ? -41.999 -23.952 23.121 1.00 73.69 96 ARG A N 1
ATOM 746 C CA . ARG A 1 96 ? -41.892 -25.240 22.417 1.00 73.69 96 ARG A CA 1
ATOM 747 C C . ARG A 1 96 ? -41.281 -25.113 21.020 1.00 73.69 96 ARG A C 1
ATOM 749 O O . ARG A 1 96 ? -41.028 -26.150 20.407 1.00 73.69 96 ARG A O 1
ATOM 756 N N . ARG A 1 97 ? -41.073 -23.891 20.514 1.00 75.56 97 ARG A N 1
ATOM 757 C CA . ARG A 1 97 ? -40.527 -23.637 19.173 1.00 75.56 97 ARG A CA 1
ATOM 758 C C . ARG A 1 97 ? -39.070 -24.100 19.098 1.00 75.56 97 ARG A C 1
ATOM 760 O O . ARG A 1 97 ? -38.347 -24.116 20.093 1.00 75.56 97 ARG A O 1
ATOM 767 N N . VAL A 1 98 ? -38.668 -24.502 17.898 1.00 67.75 98 VAL A N 1
ATOM 768 C CA . VAL A 1 98 ? -37.311 -24.972 17.583 1.00 67.75 98 VAL A CA 1
ATOM 769 C C . VAL A 1 98 ? -36.450 -23.828 17.050 1.00 67.75 98 VAL A C 1
ATOM 771 O O . VAL A 1 98 ? -35.224 -23.910 17.114 1.00 67.75 98 VAL A O 1
ATOM 774 N N . GLY A 1 99 ? -37.063 -22.735 16.591 1.00 73.75 99 GLY A N 1
ATOM 775 C CA . GLY A 1 99 ? -36.333 -21.532 16.232 1.00 73.75 99 GLY A CA 1
ATOM 776 C C . GLY A 1 99 ? -37.051 -20.229 16.556 1.00 73.75 99 GLY A C 1
ATOM 777 O O . GLY A 1 99 ? -38.284 -20.183 16.607 1.00 73.75 99 GLY A O 1
ATOM 778 N N . LEU A 1 100 ? -36.252 -19.191 16.780 1.00 76.31 100 LEU A N 1
ATOM 779 C CA . LEU A 1 100 ? -36.701 -17.861 17.167 1.00 76.31 100 LEU A CA 1
ATOM 780 C C . LEU A 1 100 ? -35.890 -16.790 16.427 1.00 76.31 100 LEU A C 1
ATOM 782 O O . LEU A 1 100 ? -34.664 -16.857 16.422 1.00 76.31 100 LEU A O 1
ATOM 786 N N . GLY A 1 101 ? -36.562 -15.816 15.822 1.00 73.50 101 GLY A N 1
ATOM 787 C CA . GLY A 1 101 ? -35.956 -14.572 15.344 1.00 73.50 101 GLY A CA 1
ATOM 788 C C . GLY A 1 101 ? -36.443 -13.400 16.183 1.00 73.50 101 GLY A C 1
ATOM 789 O O . GLY A 1 101 ? -37.647 -13.306 16.435 1.00 73.50 101 GLY A O 1
ATOM 790 N N . LEU A 1 102 ? -35.526 -12.559 16.653 1.00 71.06 102 LEU A N 1
ATOM 791 C CA . LEU A 1 102 ? -35.846 -11.347 17.404 1.00 71.06 102 LEU A CA 1
ATOM 792 C C . LEU A 1 102 ? -35.463 -10.129 16.558 1.00 71.06 102 LEU A C 1
ATOM 794 O O . LEU A 1 102 ? -34.313 -9.690 16.561 1.00 71.06 102 LEU A O 1
ATOM 798 N N . ASP A 1 103 ? -36.453 -9.593 15.851 1.00 59.69 103 ASP A N 1
ATOM 799 C CA . ASP A 1 103 ? -36.299 -8.442 14.966 1.00 59.69 103 ASP A CA 1
ATOM 800 C C . ASP A 1 103 ? -36.700 -7.191 15.755 1.00 59.69 103 ASP A C 1
ATOM 802 O O . ASP A 1 103 ? -37.871 -6.819 15.814 1.00 59.69 103 ASP A O 1
ATOM 806 N N . SER A 1 104 ? -35.754 -6.545 16.428 1.00 55.00 104 SER A N 1
ATOM 807 C CA . SER A 1 104 ? -36.005 -5.256 17.073 1.00 55.00 104 SER A CA 1
ATOM 808 C C . SER A 1 104 ? -34.794 -4.379 16.804 1.00 55.00 104 SER A C 1
ATOM 810 O O . SER A 1 104 ? -33.701 -4.742 17.188 1.00 55.00 104 SER A O 1
ATOM 812 N N . GLU A 1 105 ? -34.942 -3.212 16.181 1.00 49.53 105 GLU A N 1
ATOM 813 C CA . GLU A 1 105 ? -33.804 -2.359 15.770 1.00 49.53 105 GLU A CA 1
ATOM 814 C C . GLU A 1 105 ? -32.960 -1.767 16.942 1.00 49.53 105 GLU A C 1
ATOM 816 O O . GLU A 1 105 ? -32.422 -0.669 16.818 1.00 49.53 105 GLU A O 1
ATOM 821 N N . ASN A 1 106 ? -32.882 -2.405 18.124 1.00 51.25 106 ASN A N 1
ATOM 822 C CA . ASN A 1 106 ? -32.184 -1.901 19.313 1.00 51.25 106 ASN A CA 1
ATOM 823 C C . ASN A 1 106 ? -31.969 -2.924 20.463 1.00 51.25 106 ASN A C 1
ATOM 825 O O . ASN A 1 106 ? -31.892 -2.498 21.621 1.00 51.25 106 ASN A O 1
ATOM 829 N N . ILE A 1 107 ? -31.860 -4.242 20.231 1.00 64.75 107 ILE A N 1
ATOM 830 C CA . ILE A 1 107 ? -31.450 -5.157 21.322 1.00 64.75 107 ILE A CA 1
ATOM 831 C C . ILE A 1 107 ? -29.966 -4.934 21.651 1.00 64.75 107 ILE A C 1
ATOM 833 O O . ILE A 1 107 ? -29.079 -5.572 21.098 1.00 64.75 107 ILE A O 1
ATOM 837 N N . ARG A 1 108 ? -29.691 -4.020 22.586 1.00 58.75 108 ARG A N 1
ATOM 838 C CA . ARG A 1 108 ? -28.322 -3.699 23.025 1.00 58.75 108 ARG A CA 1
ATOM 839 C C . ARG A 1 108 ? -27.840 -4.552 24.196 1.00 58.75 108 ARG A C 1
ATOM 841 O O . ARG A 1 108 ? -26.639 -4.748 24.333 1.00 58.75 108 ARG A O 1
ATOM 848 N N . ASP A 1 109 ? -28.761 -5.031 25.033 1.00 66.94 109 ASP A N 1
ATOM 849 C CA . ASP A 1 109 ? -28.468 -5.854 26.212 1.00 66.94 109 ASP A CA 1
ATOM 850 C C . ASP A 1 109 ? -29.131 -7.232 26.071 1.00 66.94 109 ASP A C 1
ATOM 852 O O . ASP A 1 109 ? -30.356 -7.370 26.092 1.00 66.94 109 ASP A O 1
ATOM 856 N N . LEU A 1 110 ? -28.300 -8.261 25.897 1.00 70.50 110 LEU A N 1
ATOM 857 C CA . LEU A 1 110 ? -28.732 -9.646 25.720 1.00 70.50 110 LEU A CA 1
ATOM 858 C C . LEU A 1 110 ? -28.991 -10.386 27.040 1.00 70.50 110 LEU A C 1
ATOM 860 O O . LEU A 1 110 ? -29.531 -11.493 27.000 1.00 70.50 110 LEU A O 1
ATOM 864 N N . VAL A 1 111 ? -28.631 -9.832 28.203 1.00 70.88 111 VAL A N 1
ATOM 865 C CA . VAL A 1 111 ? -28.693 -10.554 29.488 1.00 70.88 111 VAL A CA 1
ATOM 866 C C . VAL A 1 111 ? -30.129 -10.951 29.834 1.00 70.88 111 VAL A C 1
ATOM 868 O O . VAL A 1 111 ? -30.393 -12.101 30.203 1.00 70.88 111 VAL A O 1
ATOM 871 N N . GLU A 1 112 ? -31.079 -10.029 29.671 1.00 69.44 112 GLU A N 1
ATOM 872 C CA . GLU A 1 112 ? -32.497 -10.290 29.940 1.00 69.44 112 GLU A CA 1
ATOM 873 C C . GLU A 1 112 ? -33.091 -11.293 28.938 1.00 69.44 112 GLU A C 1
ATOM 875 O O . GLU A 1 112 ? -33.813 -12.221 29.314 1.00 69.44 112 GLU A O 1
ATOM 880 N N . ILE A 1 113 ? -32.737 -11.150 27.661 1.00 73.75 113 ILE A N 1
ATOM 881 C CA . ILE A 1 113 ? -33.238 -12.001 26.580 1.00 73.75 113 ILE A CA 1
ATOM 882 C C . ILE A 1 113 ? -32.734 -13.425 26.735 1.00 73.75 113 ILE A C 1
ATOM 884 O O . ILE A 1 113 ? -33.531 -14.357 26.713 1.00 73.75 113 ILE A O 1
ATOM 888 N N . VAL A 1 114 ? -31.440 -13.626 26.959 1.00 72.00 114 VAL A N 1
ATOM 889 C CA . VAL A 1 114 ? -30.891 -14.971 27.150 1.00 72.00 114 VAL A CA 1
ATOM 890 C C . VAL A 1 114 ? -31.447 -15.623 28.408 1.00 72.00 114 VAL A C 1
ATOM 892 O O . VAL A 1 114 ? -31.759 -16.815 28.382 1.00 72.00 114 VAL A O 1
ATOM 895 N N . SER A 1 115 ? -31.648 -14.860 29.485 1.00 73.19 115 SER A N 1
ATOM 896 C CA . SER A 1 115 ? -32.327 -15.377 30.677 1.00 73.19 115 SER A CA 1
ATOM 897 C C . SER A 1 115 ? -33.710 -15.936 30.321 1.00 73.19 115 SER A C 1
ATOM 899 O O . SER A 1 115 ? -34.066 -17.028 30.766 1.00 73.19 115 SER A O 1
ATOM 901 N N . ALA A 1 116 ? -34.455 -15.264 29.439 1.00 74.12 116 ALA A N 1
ATOM 902 C CA . ALA A 1 116 ? -35.726 -15.757 28.914 1.00 74.12 116 ALA A CA 1
ATOM 903 C C . ALA A 1 116 ? -35.568 -16.979 27.977 1.00 74.12 116 ALA A C 1
ATOM 905 O O . ALA A 1 116 ? -36.344 -17.936 28.085 1.00 74.12 116 ALA A O 1
ATOM 906 N N . LEU A 1 117 ? -34.544 -16.996 27.114 1.00 77.75 117 LEU A N 1
ATOM 907 C CA . LEU A 1 117 ? -34.240 -18.103 26.192 1.00 77.75 117 LEU A CA 1
ATOM 908 C C . LEU A 1 117 ? -33.782 -19.381 26.913 1.00 77.75 117 LEU A C 1
ATOM 910 O O . LEU A 1 117 ? -34.046 -20.478 26.424 1.00 77.75 117 LEU A O 1
ATOM 914 N N . SER A 1 118 ? -33.176 -19.276 28.101 1.00 72.75 118 SER A N 1
ATOM 915 C CA . SER A 1 118 ? -32.768 -20.436 28.915 1.00 72.75 118 SER A CA 1
ATOM 916 C C . SER A 1 118 ? -33.940 -21.372 29.264 1.00 72.75 118 SER A C 1
ATOM 918 O O . SER A 1 118 ? -33.756 -22.570 29.480 1.00 72.75 118 SER A O 1
ATOM 920 N N . GLY A 1 119 ? -35.172 -20.849 29.248 1.00 71.00 119 GLY A N 1
ATOM 921 C CA . GLY A 1 119 ? -36.413 -21.603 29.427 1.00 71.00 119 GLY A CA 1
ATOM 922 C C . GLY A 1 119 ? -36.985 -22.240 28.151 1.00 71.00 119 GLY A C 1
ATOM 923 O O . GLY A 1 119 ? -38.142 -22.668 28.183 1.00 71.00 119 GLY A O 1
ATOM 924 N N . MET A 1 120 ? -36.233 -22.274 27.043 1.00 77.94 120 MET A N 1
ATOM 925 C CA . MET A 1 120 ? -36.623 -22.842 25.742 1.00 77.94 120 MET A CA 1
ATOM 926 C C . MET A 1 120 ? -35.732 -24.053 25.381 1.00 77.94 120 MET A C 1
ATOM 928 O O . MET A 1 120 ? -34.838 -23.947 24.543 1.00 77.94 120 MET A O 1
ATOM 932 N N . PRO A 1 121 ? -35.960 -25.241 25.976 1.00 73.56 121 PRO A N 1
ATOM 933 C CA . PRO A 1 121 ? -35.037 -26.383 25.880 1.00 73.56 121 PRO A CA 1
ATOM 934 C C . PRO A 1 121 ? -34.898 -26.985 24.470 1.00 73.56 121 PRO A C 1
ATOM 936 O O . PRO A 1 121 ? -33.958 -27.734 24.216 1.00 73.56 121 PRO A O 1
ATOM 939 N N . ASN A 1 122 ? -35.826 -26.668 23.561 1.00 78.50 122 ASN A N 1
ATOM 940 C CA . ASN A 1 122 ? -35.834 -27.157 22.180 1.00 78.50 122 ASN A CA 1
ATOM 941 C C . ASN A 1 122 ? -35.238 -26.161 21.176 1.00 78.50 122 ASN A C 1
ATOM 943 O O . ASN A 1 122 ? -35.264 -26.445 19.977 1.00 78.50 122 ASN A O 1
ATOM 947 N N . LEU A 1 123 ? -34.751 -25.003 21.634 1.00 85.25 123 LEU A N 1
ATOM 948 C CA . LEU A 1 123 ? -34.235 -23.963 20.756 1.00 85.25 123 LEU A CA 1
ATOM 949 C C . LEU A 1 123 ? -32.954 -24.446 20.063 1.00 85.25 123 LEU A C 1
ATOM 951 O O . LEU A 1 123 ? -31.956 -24.752 20.712 1.00 85.25 123 LEU A O 1
ATOM 955 N N . LYS A 1 124 ? -33.009 -24.519 18.734 1.00 88.12 124 LYS A N 1
ATOM 956 C CA . LYS A 1 124 ? -31.895 -24.903 17.858 1.00 88.12 124 LYS A CA 1
ATOM 957 C C . LYS A 1 124 ? -31.502 -23.799 16.885 1.00 88.12 124 LYS A C 1
ATOM 959 O O . LYS A 1 124 ? -30.404 -23.847 16.349 1.00 88.12 124 LYS A O 1
ATOM 964 N N . ARG A 1 125 ? -32.390 -22.839 16.626 1.00 85.94 125 ARG A N 1
ATOM 965 C CA . ARG A 1 125 ? -32.163 -21.769 15.651 1.00 85.94 125 ARG A CA 1
ATOM 966 C C . ARG A 1 125 ? -32.427 -20.424 16.297 1.00 85.94 125 ARG A C 1
ATOM 968 O O . ARG A 1 125 ? -33.512 -20.226 16.846 1.00 85.94 125 ARG A O 1
ATOM 975 N N . LEU A 1 126 ? -31.463 -19.521 16.232 1.00 87.50 126 LEU A N 1
ATOM 976 C CA . LEU A 1 126 ? -31.583 -18.189 16.805 1.00 87.50 126 LEU A CA 1
ATOM 977 C C . LEU A 1 126 ? -31.137 -17.149 15.779 1.00 87.50 126 LEU A C 1
ATOM 979 O O . LEU A 1 126 ? -30.014 -17.217 15.292 1.00 87.50 126 LEU A O 1
ATOM 983 N N . ASN A 1 127 ? -32.016 -16.202 15.462 1.00 83.25 127 ASN A N 1
ATOM 984 C CA . ASN A 1 127 ? -31.697 -15.039 14.639 1.00 83.25 127 ASN A CA 1
ATOM 985 C C . ASN A 1 127 ? -31.759 -13.768 15.502 1.00 83.25 127 ASN A C 1
ATOM 987 O O . ASN A 1 127 ? -32.757 -13.533 16.191 1.00 83.25 127 ASN A O 1
ATOM 991 N N . LEU A 1 128 ? -30.669 -13.001 15.466 1.00 84.44 128 LEU A N 1
ATOM 992 C CA . LEU A 1 128 ? -30.438 -11.741 16.169 1.00 84.44 128 LEU A CA 1
ATOM 993 C C . LEU A 1 128 ? -29.829 -10.682 15.227 1.00 84.44 128 LEU A C 1
ATOM 995 O O . LEU A 1 128 ? -29.028 -9.842 15.649 1.00 84.44 128 LEU A O 1
ATOM 999 N N . ASP A 1 129 ? -30.174 -10.716 13.945 1.00 78.94 129 ASP A N 1
ATOM 1000 C CA . ASP A 1 129 ? -29.618 -9.809 12.941 1.00 78.94 129 ASP A CA 1
ATOM 1001 C C . ASP A 1 129 ? -30.013 -8.344 13.221 1.00 78.94 129 ASP A C 1
ATOM 1003 O O . ASP A 1 129 ? -31.087 -8.067 13.749 1.00 78.94 129 ASP A O 1
ATOM 1007 N N . TYR A 1 130 ? -29.144 -7.390 12.880 1.00 74.94 130 TYR A N 1
ATOM 1008 C CA . TYR A 1 130 ? -29.403 -5.941 12.911 1.00 74.94 130 TYR A CA 1
ATOM 1009 C C . TYR A 1 130 ? -29.838 -5.357 14.269 1.00 74.94 130 TYR A C 1
ATOM 1011 O O . TYR A 1 130 ? -30.670 -4.450 14.341 1.00 74.94 130 TYR A O 1
ATOM 1019 N N . ASN A 1 131 ? -29.240 -5.833 15.362 1.00 70.25 131 ASN A N 1
ATOM 1020 C CA . ASN A 1 131 ? -29.613 -5.458 16.729 1.00 70.25 131 ASN A CA 1
ATOM 1021 C C . ASN A 1 131 ? -28.604 -4.525 17.442 1.00 70.25 131 ASN A C 1
ATOM 1023 O O . ASN A 1 131 ? -28.837 -4.133 18.584 1.00 70.25 131 ASN A O 1
ATOM 1027 N N . LEU A 1 132 ? -27.509 -4.115 16.784 1.00 72.44 132 LEU A N 1
ATOM 1028 C CA . LEU A 1 132 ? -26.403 -3.325 17.369 1.00 72.44 132 LEU A CA 1
ATOM 1029 C C . LEU A 1 132 ? -25.692 -4.014 18.553 1.00 72.44 132 LEU A C 1
ATOM 1031 O O . LEU A 1 132 ? -25.082 -3.343 19.391 1.00 72.44 132 LEU A O 1
ATOM 1035 N N . ILE A 1 133 ? -25.752 -5.343 18.619 1.00 80.56 133 ILE A N 1
ATOM 1036 C CA . ILE A 1 133 ? -25.155 -6.155 19.684 1.00 80.56 133 ILE A CA 1
ATOM 1037 C C . ILE A 1 133 ? -23.629 -6.063 19.616 1.00 80.56 133 ILE A C 1
ATOM 1039 O O . ILE A 1 133 ? -23.048 -6.290 18.559 1.00 80.56 133 ILE A O 1
ATOM 1043 N N . SER A 1 134 ? -22.966 -5.782 20.738 1.00 79.94 134 SER A N 1
ATOM 1044 C CA . SER A 1 134 ? -21.500 -5.888 20.857 1.00 79.94 134 SER A CA 1
ATOM 1045 C C . SER A 1 134 ? -21.058 -6.992 21.814 1.00 79.94 134 SER A C 1
ATOM 1047 O O . SER A 1 134 ? -20.071 -7.670 21.546 1.00 79.94 134 SER A O 1
ATOM 1049 N N . ASP A 1 135 ? -21.800 -7.201 22.905 1.00 81.81 135 ASP A N 1
ATOM 1050 C CA . ASP A 1 135 ? -21.597 -8.303 23.847 1.00 81.81 135 ASP A CA 1
ATOM 1051 C C . ASP A 1 135 ? -22.729 -9.320 23.707 1.00 81.81 135 ASP A C 1
ATOM 1053 O O . ASP A 1 135 ? -23.893 -9.026 23.980 1.00 81.81 135 ASP A O 1
ATOM 1057 N N . PHE A 1 136 ? -22.367 -10.530 23.291 1.00 88.12 136 PHE A N 1
ATOM 1058 C CA . PHE A 1 136 ? -23.280 -11.661 23.188 1.00 88.12 136 PHE A CA 1
ATOM 1059 C C . PHE A 1 136 ? -22.854 -12.844 24.065 1.00 88.12 136 PHE A C 1
ATOM 1061 O O . PHE A 1 136 ? -23.358 -13.955 23.902 1.00 88.12 136 PHE A O 1
ATOM 1068 N N . SER A 1 137 ? -21.995 -12.607 25.062 1.00 85.81 137 SER A N 1
ATOM 1069 C CA . SER A 1 137 ? -21.596 -13.599 26.067 1.00 85.81 137 SER A CA 1
ATOM 1070 C C . SER A 1 137 ? -22.747 -14.392 26.698 1.00 85.81 137 SER A C 1
ATOM 1072 O O . SER A 1 137 ? -22.556 -15.591 26.938 1.00 85.81 137 SER A O 1
ATOM 1074 N N . PRO A 1 138 ? -23.967 -13.840 26.890 1.00 84.88 138 PRO A N 1
ATOM 1075 C CA . PRO A 1 138 ? -25.053 -14.617 27.468 1.00 84.88 138 PRO A CA 1
ATOM 1076 C C . PRO A 1 138 ? -25.434 -15.858 26.626 1.00 84.88 138 PRO A C 1
ATOM 1078 O O . PRO A 1 138 ? -25.815 -16.891 27.191 1.00 84.88 138 PRO A O 1
ATOM 1081 N N . ILE A 1 139 ? -25.257 -15.846 25.295 1.00 87.00 139 ILE A N 1
ATOM 1082 C CA . ILE A 1 139 ? -25.667 -16.987 24.452 1.00 87.00 139 ILE A CA 1
ATOM 1083 C C . ILE A 1 139 ? -24.841 -18.257 24.697 1.00 87.00 139 ILE A C 1
ATOM 1085 O O . ILE A 1 139 ? -25.264 -19.331 24.274 1.00 87.00 139 ILE A O 1
ATOM 1089 N N . ALA A 1 140 ? -23.695 -18.170 25.383 1.00 87.75 140 ALA A N 1
ATOM 1090 C CA . ALA A 1 140 ? -22.784 -19.297 25.611 1.00 87.75 140 ALA A CA 1
ATOM 1091 C C . ALA A 1 140 ? -23.459 -20.502 26.301 1.00 87.75 140 ALA A C 1
ATOM 1093 O O . ALA A 1 140 ? -23.003 -21.639 26.186 1.00 87.75 140 ALA A O 1
ATOM 1094 N N . SER A 1 141 ? -24.571 -20.267 27.005 1.00 85.94 141 SER A N 1
ATOM 1095 C CA . SER A 1 141 ? -25.376 -21.313 27.649 1.00 85.94 141 SER A CA 1
ATOM 1096 C C . SER A 1 141 ? -26.289 -22.097 26.688 1.00 85.94 141 SER A C 1
ATOM 1098 O O . SER A 1 141 ? -26.728 -23.201 27.020 1.00 85.94 141 SER A O 1
ATOM 1100 N N . LEU A 1 142 ? -26.549 -21.585 25.480 1.00 88.19 142 LEU A N 1
ATOM 1101 C CA . LEU A 1 142 ? -27.488 -22.142 24.497 1.00 88.19 142 LEU A CA 1
ATOM 1102 C C . LEU A 1 142 ? -26.844 -23.250 23.641 1.00 88.19 142 LEU A C 1
ATOM 1104 O O . LEU A 1 142 ? -26.884 -23.245 22.416 1.00 88.19 142 LEU A O 1
ATOM 1108 N N . THR A 1 143 ? -26.256 -24.248 24.296 1.00 90.38 143 THR A N 1
ATOM 1109 C CA . THR A 1 143 ? -25.419 -25.297 23.672 1.00 90.38 143 THR A CA 1
ATOM 1110 C C . THR A 1 143 ? -26.135 -26.225 22.676 1.00 90.38 143 THR A C 1
ATOM 1112 O O . THR A 1 143 ? -25.477 -26.969 21.948 1.00 90.38 143 THR A O 1
ATOM 1115 N N . ASN A 1 144 ? -27.469 -26.184 22.606 1.00 89.62 144 ASN A N 1
ATOM 1116 C CA . ASN A 1 144 ? -28.270 -26.962 21.652 1.00 89.62 144 ASN A CA 1
ATOM 1117 C C . ASN A 1 144 ? -28.460 -26.269 20.290 1.00 89.62 144 ASN A C 1
ATOM 1119 O O . ASN A 1 144 ? -29.090 -26.857 19.405 1.00 89.62 144 ASN A O 1
ATOM 1123 N N . LEU A 1 145 ? -27.953 -25.043 20.119 1.00 92.50 145 LEU A N 1
ATOM 1124 C CA . LEU A 1 145 ? -28.046 -24.317 18.856 1.00 92.50 145 LEU A CA 1
ATOM 1125 C C . LEU A 1 145 ? -27.311 -25.057 17.730 1.00 92.50 145 LEU A C 1
ATOM 1127 O O . LEU A 1 145 ? -26.177 -25.505 17.886 1.00 92.50 145 LEU A O 1
ATOM 1131 N N . THR A 1 146 ? -27.990 -25.162 16.592 1.00 94.12 146 THR A N 1
ATOM 1132 C CA . THR A 1 146 ? -27.474 -25.658 15.312 1.00 94.12 146 THR A CA 1
ATOM 1133 C C . THR A 1 146 ? -27.383 -24.544 14.267 1.00 94.12 146 THR A C 1
ATOM 1135 O O . THR A 1 146 ? -26.597 -24.655 13.338 1.00 94.12 146 THR A O 1
ATOM 1138 N N . GLU A 1 147 ? -28.168 -23.474 14.414 1.00 92.00 147 GLU A N 1
ATOM 1139 C CA . GLU A 1 147 ? -28.190 -22.313 13.515 1.00 92.00 147 GLU A CA 1
ATOM 1140 C C . GLU A 1 147 ? -28.161 -21.030 14.354 1.00 92.00 147 GLU A C 1
ATOM 1142 O O . GLU A 1 147 ? -28.975 -20.868 15.274 1.00 92.00 147 GLU A O 1
ATOM 1147 N N . LEU A 1 148 ? -27.226 -20.133 14.053 1.00 93.00 148 LEU A N 1
ATOM 1148 C CA . LEU A 1 148 ? -27.102 -18.835 14.711 1.00 93.00 148 LEU A CA 1
ATOM 1149 C C . LEU A 1 148 ? -26.840 -17.743 13.673 1.00 93.00 148 LEU A C 1
ATOM 1151 O O . LEU A 1 148 ? -25.873 -17.834 12.919 1.00 93.00 148 LEU A O 1
ATOM 1155 N N . ARG A 1 149 ? -27.681 -16.706 13.672 1.00 87.31 149 ARG A N 1
ATOM 1156 C CA . ARG A 1 149 ? -27.542 -15.531 12.805 1.00 87.31 149 ARG A CA 1
ATOM 1157 C C . ARG A 1 149 ? -27.380 -14.265 13.632 1.00 87.31 149 ARG A C 1
ATOM 1159 O O . ARG A 1 149 ? -28.161 -14.030 14.559 1.00 87.31 149 ARG A O 1
ATOM 1166 N N . LEU A 1 150 ? -26.315 -13.528 13.342 1.00 88.44 150 LEU A N 1
ATOM 1167 C CA . LEU A 1 150 ? -25.851 -12.341 14.060 1.00 88.44 150 LEU A CA 1
ATOM 1168 C C . LEU A 1 150 ? -25.387 -11.242 13.086 1.00 88.44 150 LEU A C 1
ATOM 1170 O O . LEU A 1 150 ? -24.542 -10.408 13.431 1.00 88.44 150 LEU A O 1
ATOM 1174 N N . LYS A 1 151 ? -25.938 -11.222 11.876 1.00 84.44 151 LYS A N 1
ATOM 1175 C CA . LYS A 1 151 ? -25.588 -10.278 10.817 1.00 84.44 151 LYS A CA 1
ATOM 1176 C C . LYS A 1 151 ? -25.806 -8.825 11.240 1.00 84.44 151 LYS A C 1
ATOM 1178 O O . LYS A 1 151 ? -26.784 -8.517 11.916 1.00 84.44 151 LYS A O 1
ATOM 1183 N N . GLY A 1 152 ? -24.949 -7.902 10.801 1.00 75.00 152 GLY A N 1
ATOM 1184 C CA . GLY A 1 152 ? -25.206 -6.460 10.925 1.00 75.00 152 GLY A CA 1
ATOM 1185 C C . GLY A 1 152 ? -25.220 -5.945 12.368 1.00 75.00 152 GLY A C 1
ATOM 1186 O O . GLY A 1 152 ? -26.034 -5.085 12.714 1.00 75.00 152 GLY A O 1
ATOM 1187 N N . ASN A 1 153 ? -24.357 -6.494 13.220 1.00 81.25 153 ASN A N 1
ATOM 1188 C CA . ASN A 1 153 ? -24.190 -6.099 14.617 1.00 81.25 153 ASN A CA 1
ATOM 1189 C C . ASN A 1 153 ? -22.833 -5.383 14.825 1.00 81.25 153 ASN A C 1
ATOM 1191 O O . ASN A 1 153 ? -22.156 -5.000 13.875 1.00 81.25 153 ASN A O 1
ATOM 1195 N N . ASN A 1 154 ? -22.443 -5.150 16.080 1.00 81.75 154 ASN A N 1
ATOM 1196 C CA . ASN A 1 154 ? -21.176 -4.517 16.466 1.00 81.75 154 ASN A CA 1
ATOM 1197 C C . ASN A 1 154 ? -20.222 -5.520 17.140 1.00 81.75 154 ASN A C 1
ATOM 1199 O O . ASN A 1 154 ? -19.492 -5.162 18.068 1.00 81.75 154 ASN A O 1
ATOM 1203 N N . ILE A 1 155 ? -20.242 -6.779 16.704 1.00 88.88 155 ILE A N 1
ATOM 1204 C CA . ILE A 1 155 ? -19.501 -7.870 17.343 1.00 88.88 155 ILE A CA 1
ATOM 1205 C C . ILE A 1 155 ? -18.028 -7.836 16.935 1.00 88.88 155 ILE A C 1
ATOM 1207 O O . ILE A 1 155 ? -17.709 -7.694 15.757 1.00 88.88 155 ILE A O 1
ATOM 1211 N N . SER A 1 156 ? -17.131 -8.020 17.904 1.00 90.12 156 SER A N 1
ATOM 1212 C CA . SER A 1 156 ? -15.692 -8.215 17.665 1.00 90.12 156 SER A CA 1
ATOM 1213 C C . SER A 1 156 ? -15.092 -9.407 18.421 1.00 90.12 156 SER A C 1
ATOM 1215 O O . SER A 1 156 ? -14.137 -10.002 17.929 1.00 90.12 156 SER A O 1
ATOM 1217 N N . ASP A 1 157 ? -15.649 -9.786 19.577 1.00 93.50 157 ASP A N 1
ATOM 1218 C CA . ASP A 1 157 ? -15.188 -10.924 20.383 1.00 93.50 157 ASP A CA 1
ATOM 1219 C C . ASP A 1 157 ? -16.046 -12.173 20.144 1.00 93.50 157 ASP A C 1
ATOM 1221 O O . ASP A 1 157 ? -17.201 -12.222 20.552 1.00 93.50 157 ASP A O 1
ATOM 1225 N N . LEU A 1 158 ? -15.469 -13.211 19.533 1.00 97.00 158 LEU A N 1
ATOM 1226 C CA . LEU A 1 158 ? -16.152 -14.480 19.262 1.00 97.00 158 LEU A CA 1
ATOM 1227 C C . LEU A 1 158 ? -16.049 -15.516 20.395 1.00 97.00 158 LEU A C 1
ATOM 1229 O O . LEU A 1 158 ? -16.584 -16.621 20.257 1.00 97.00 158 LEU A O 1
ATOM 1233 N N . SER A 1 159 ? -15.399 -15.198 21.520 1.00 95.19 159 SER A N 1
ATOM 1234 C CA . SER A 1 159 ? -15.212 -16.117 22.653 1.00 95.19 159 SER A CA 1
ATOM 1235 C C . SER A 1 159 ? -16.486 -16.845 23.131 1.00 95.19 159 SER A C 1
ATOM 1237 O O . SER A 1 159 ? -16.382 -18.044 23.446 1.00 95.19 159 SER A O 1
ATOM 1239 N N . PRO A 1 160 ? -17.698 -16.240 23.099 1.00 93.69 160 PRO A N 1
ATOM 1240 C CA . PRO A 1 160 ? -18.922 -16.924 23.521 1.00 93.69 160 PRO A CA 1
ATOM 1241 C C . PRO A 1 160 ? -19.326 -18.117 22.642 1.00 93.69 160 PRO A C 1
ATOM 1243 O O . PRO A 1 160 ? -20.112 -18.958 23.081 1.00 93.69 160 PRO A O 1
ATOM 1246 N N . LEU A 1 161 ? -18.799 -18.225 21.416 1.00 95.56 161 LEU A N 1
ATOM 1247 C CA . LEU A 1 161 ? -19.125 -19.314 20.487 1.00 95.56 161 LEU A CA 1
ATOM 1248 C C . LEU A 1 161 ? -18.401 -20.625 20.803 1.00 95.56 161 LEU A C 1
ATOM 1250 O O . LEU A 1 161 ? -18.878 -21.683 20.405 1.00 95.56 161 LEU A O 1
ATOM 1254 N N . SER A 1 162 ? -17.282 -20.581 21.528 1.00 90.25 162 SER A N 1
ATOM 1255 C CA . SER A 1 162 ? -16.347 -21.711 21.689 1.00 90.25 162 SER A CA 1
ATOM 1256 C C . SER A 1 162 ? -16.981 -23.025 22.184 1.00 90.25 162 SER A C 1
ATOM 1258 O O . SER A 1 162 ? -16.498 -24.112 21.848 1.00 90.25 162 SER A O 1
ATOM 1260 N N . GLY A 1 163 ? -18.072 -22.936 22.957 1.00 88.69 163 GLY A N 1
ATOM 1261 C CA . GLY A 1 163 ? -18.834 -24.074 23.484 1.00 88.69 163 GLY A CA 1
ATOM 1262 C C . GLY A 1 163 ? -20.011 -24.548 22.616 1.00 88.69 163 GLY A C 1
ATOM 1263 O O . GLY A 1 163 ? -20.560 -25.621 22.878 1.00 88.69 163 GLY A O 1
ATOM 1264 N N . LEU A 1 164 ? -20.400 -23.808 21.573 1.00 94.44 164 LEU A N 1
ATOM 1265 C CA . LEU A 1 164 ? -21.581 -24.077 20.737 1.00 94.44 164 LEU A CA 1
ATOM 1266 C C . LEU A 1 164 ? -21.291 -25.095 19.620 1.00 94.44 164 LEU A C 1
ATOM 1268 O O . LEU A 1 164 ? -21.621 -24.911 18.454 1.00 94.44 164 LEU A O 1
ATOM 1272 N N . THR A 1 165 ? -20.670 -26.216 19.982 1.00 95.75 165 THR A N 1
ATOM 1273 C CA . THR A 1 165 ? -20.131 -27.225 19.045 1.00 95.75 165 THR A CA 1
ATOM 1274 C C . THR A 1 165 ? -21.176 -27.960 18.188 1.00 95.75 165 THR A C 1
ATOM 1276 O O . THR A 1 165 ? -20.806 -28.694 17.270 1.00 95.75 165 THR A O 1
ATOM 1279 N N . ASN A 1 166 ? -22.471 -27.768 18.458 1.00 95.44 166 ASN A N 1
ATOM 1280 C CA . ASN A 1 166 ? -23.572 -28.308 17.654 1.00 95.44 166 ASN A CA 1
ATOM 1281 C C . ASN A 1 166 ? -23.938 -27.431 16.443 1.00 95.44 166 ASN A C 1
ATOM 1283 O O . ASN A 1 166 ? -24.753 -27.866 15.628 1.00 95.44 166 ASN A O 1
ATOM 1287 N N . LEU A 1 167 ? -23.346 -26.237 16.309 1.00 97.81 167 LEU A N 1
ATOM 1288 C CA . LEU A 1 167 ? -23.588 -25.343 15.179 1.00 97.81 167 LEU A CA 1
ATOM 1289 C C . LEU A 1 167 ? -23.215 -26.008 13.846 1.00 97.81 167 LEU A C 1
ATOM 1291 O O . LEU A 1 167 ? -22.123 -26.557 13.683 1.00 97.81 167 LEU A O 1
ATOM 1295 N N . THR A 1 168 ? -24.147 -25.936 12.901 1.00 97.19 168 THR A N 1
ATOM 1296 C CA . THR A 1 168 ? -24.002 -26.341 11.498 1.00 97.19 168 THR A CA 1
ATOM 1297 C C . THR A 1 168 ? -24.080 -25.137 10.561 1.00 97.19 168 THR A C 1
ATOM 1299 O O . THR A 1 168 ? -23.439 -25.145 9.516 1.00 97.19 168 THR A O 1
ATOM 1302 N N . GLU A 1 169 ? -24.812 -24.092 10.944 1.00 95.69 169 GLU A N 1
ATOM 1303 C CA . GLU A 1 169 ? -24.975 -22.853 10.178 1.00 95.69 169 GLU A CA 1
ATOM 1304 C C . GLU A 1 169 ? -24.664 -21.652 11.086 1.00 95.69 169 GLU A C 1
ATOM 1306 O O . GLU A 1 169 ? -25.196 -21.554 12.198 1.00 95.69 169 GLU A O 1
ATOM 1311 N N . LEU A 1 170 ? -23.777 -20.763 10.634 1.00 97.06 170 LEU A N 1
ATOM 1312 C CA . LEU A 1 170 ? -23.368 -19.569 11.374 1.00 97.06 170 LEU A CA 1
ATOM 1313 C C . LEU A 1 170 ? -23.233 -18.369 10.428 1.00 97.06 170 LEU A C 1
ATOM 1315 O O . LEU A 1 170 ? -22.404 -18.387 9.520 1.00 97.06 170 LEU A O 1
ATOM 1319 N N . GLU A 1 171 ? -24.019 -17.323 10.675 1.00 92.62 171 GLU A N 1
ATOM 1320 C CA . GLU A 1 171 ? -23.977 -16.057 9.933 1.00 92.62 171 GLU A CA 1
ATOM 1321 C C . GLU A 1 171 ? -23.502 -14.933 10.863 1.00 92.62 171 GLU A C 1
ATOM 1323 O O . GLU A 1 171 ? -24.122 -14.652 11.893 1.00 92.62 171 GLU A O 1
ATOM 1328 N N . LEU A 1 172 ? -22.371 -14.320 10.518 1.00 93.31 172 LEU A N 1
ATOM 1329 C CA . LEU A 1 172 ? -21.675 -13.274 11.278 1.00 93.31 172 LEU A CA 1
ATOM 1330 C C . LEU A 1 172 ? -21.281 -12.090 10.380 1.00 93.31 172 LEU A C 1
ATOM 1332 O O . LEU A 1 172 ? -20.391 -11.303 10.721 1.00 93.31 172 LEU A O 1
ATOM 1336 N N . ASP A 1 173 ? -21.911 -11.958 9.218 1.00 87.94 173 ASP A N 1
ATOM 1337 C CA . ASP A 1 173 ? -21.556 -10.939 8.244 1.00 87.94 173 ASP A CA 1
ATOM 1338 C C . ASP A 1 173 ? -21.886 -9.514 8.713 1.00 87.94 173 ASP A C 1
ATOM 1340 O O . ASP A 1 173 ? -22.744 -9.295 9.571 1.00 87.94 173 ASP A O 1
ATOM 1344 N N . ALA A 1 174 ? -21.164 -8.529 8.174 1.00 82.19 174 ALA A N 1
ATOM 1345 C CA . ALA A 1 174 ? -21.266 -7.114 8.537 1.00 82.19 174 ALA A CA 1
ATOM 1346 C C . ALA A 1 174 ? -21.107 -6.858 10.055 1.00 82.19 174 ALA A C 1
ATOM 1348 O O . ALA A 1 174 ? -21.998 -6.308 10.704 1.00 82.19 174 ALA A O 1
ATOM 1349 N N . ASN A 1 175 ? -19.962 -7.263 10.611 1.00 85.81 175 ASN A N 1
ATOM 1350 C CA . ASN A 1 175 ? -19.553 -7.036 12.003 1.00 85.81 175 ASN A CA 1
ATOM 1351 C C . ASN A 1 175 ? -18.121 -6.445 12.052 1.00 85.81 175 ASN A C 1
ATOM 1353 O O . ASN A 1 175 ? -17.586 -5.985 11.046 1.00 85.81 175 ASN A O 1
ATOM 1357 N N . ASN A 1 176 ? -17.486 -6.427 13.230 1.00 86.38 176 ASN A N 1
ATOM 1358 C CA . ASN A 1 176 ? -16.130 -5.908 13.452 1.00 86.38 176 ASN A CA 1
ATOM 1359 C C . ASN A 1 176 ? -15.133 -7.019 13.841 1.00 86.38 176 ASN A C 1
ATOM 1361 O O . ASN A 1 176 ? -14.249 -6.802 14.674 1.00 86.38 176 ASN A O 1
ATOM 1365 N N . ILE A 1 177 ? -15.277 -8.217 13.270 1.00 94.44 177 ILE A N 1
ATOM 1366 C CA . ILE A 1 177 ? -14.499 -9.407 13.646 1.00 94.44 177 ILE A CA 1
ATOM 1367 C C . ILE A 1 177 ? -13.133 -9.404 12.952 1.00 94.44 177 ILE A C 1
ATOM 1369 O O . ILE A 1 177 ? -13.033 -9.113 11.762 1.00 94.44 177 ILE A O 1
ATOM 1373 N N . SER A 1 178 ? -12.085 -9.784 13.684 1.00 93.19 178 SER A N 1
ATOM 1374 C CA . SER A 1 178 ? -10.742 -10.032 13.134 1.00 93.19 178 SER A CA 1
ATOM 1375 C C . SER A 1 178 ? -10.093 -11.323 13.647 1.00 93.19 178 SER A C 1
ATOM 1377 O O . SER A 1 178 ? -9.317 -11.934 12.916 1.00 93.19 178 SER A O 1
ATOM 1379 N N . ASP A 1 179 ? -10.423 -11.765 14.867 1.00 96.19 179 ASP A N 1
ATOM 1380 C CA . ASP A 1 179 ? -9.923 -13.011 15.460 1.00 96.19 179 ASP A CA 1
ATOM 1381 C C . ASP A 1 179 ? -10.938 -14.155 15.303 1.00 96.19 179 ASP A C 1
ATOM 1383 O O . ASP A 1 179 ? -12.016 -14.144 15.899 1.00 96.19 179 ASP A O 1
ATOM 1387 N N . LEU A 1 180 ? -10.570 -15.167 14.512 1.00 97.81 180 LEU A N 1
ATOM 1388 C CA . LEU A 1 180 ? -11.368 -16.374 14.283 1.00 97.81 180 LEU A CA 1
ATOM 1389 C C . LEU A 1 180 ? -10.995 -17.540 15.214 1.00 97.81 180 LEU A C 1
ATOM 1391 O O . LEU A 1 180 ? -11.580 -18.619 15.111 1.00 97.81 180 LEU A O 1
ATOM 1395 N N . SER A 1 181 ? -10.034 -17.379 16.126 1.00 96.50 181 SER A N 1
ATOM 1396 C CA . SER A 1 181 ? -9.600 -18.465 17.014 1.00 96.50 181 SER A CA 1
ATOM 1397 C C . SER A 1 181 ? -10.748 -19.154 17.778 1.00 96.50 181 SER A C 1
ATOM 1399 O O . SER A 1 181 ? -10.716 -20.387 17.882 1.00 96.50 181 SER A O 1
ATOM 1401 N N . PRO A 1 182 ? -11.823 -18.461 18.218 1.00 96.25 182 PRO A N 1
ATOM 1402 C CA . PRO A 1 182 ? -12.911 -19.111 18.950 1.00 96.25 182 PRO A CA 1
ATOM 1403 C C . PRO A 1 182 ? -13.790 -20.052 18.113 1.00 96.25 182 PRO A C 1
ATOM 1405 O O . PRO A 1 182 ? -14.465 -20.904 18.693 1.00 96.25 182 PRO A O 1
ATOM 1408 N N . ILE A 1 183 ? -13.794 -19.935 16.777 1.00 96.06 183 ILE A N 1
ATOM 1409 C CA . ILE A 1 183 ? -14.611 -20.800 15.903 1.00 96.06 183 ILE A CA 1
ATOM 1410 C C . ILE A 1 183 ? -13.895 -22.091 15.476 1.00 96.06 183 ILE A C 1
ATOM 1412 O O . ILE A 1 183 ? -14.532 -22.983 14.917 1.00 96.06 183 ILE A O 1
ATOM 1416 N N . ALA A 1 184 ? -12.604 -22.252 15.792 1.00 96.00 184 ALA A N 1
ATOM 1417 C CA . ALA A 1 184 ? -11.815 -23.428 15.405 1.00 96.00 184 ALA A CA 1
ATOM 1418 C C . ALA A 1 184 ? -12.383 -24.763 15.935 1.00 96.00 184 ALA A C 1
ATOM 1420 O O . ALA A 1 184 ? -12.162 -25.823 15.346 1.00 96.00 184 ALA A O 1
ATOM 1421 N N . SER A 1 185 ? -13.123 -24.734 17.051 1.00 94.06 185 SER A N 1
ATOM 1422 C CA . SER A 1 185 ? -13.755 -25.917 17.652 1.00 94.06 185 SER A CA 1
ATOM 1423 C C . SER A 1 185 ? -15.090 -26.308 17.000 1.00 94.06 185 SER A C 1
ATOM 1425 O O . SER A 1 185 ? -15.582 -27.416 17.238 1.00 94.06 185 SER A O 1
ATOM 1427 N N . LEU A 1 186 ? -15.675 -25.454 16.152 1.00 97.31 186 LEU A N 1
ATOM 1428 C CA . LEU A 1 186 ? -17.014 -25.619 15.567 1.00 97.31 186 LEU A CA 1
ATOM 1429 C C . LEU A 1 186 ? -17.017 -26.552 14.345 1.00 97.31 186 LEU A C 1
ATOM 1431 O O . LEU A 1 186 ? -17.568 -26.264 13.289 1.00 97.31 186 LEU A O 1
ATOM 1435 N N . THR A 1 187 ? -16.408 -27.724 14.495 1.00 97.06 187 THR A N 1
ATOM 1436 C CA . THR A 1 187 ? -16.142 -28.701 13.419 1.00 97.06 187 THR A CA 1
ATOM 1437 C C . THR A 1 187 ? -17.386 -29.317 12.758 1.00 97.06 187 THR A C 1
ATOM 1439 O O . THR A 1 187 ? -17.262 -30.098 11.810 1.00 97.06 187 THR A O 1
ATOM 1442 N N . ASN A 1 188 ? -18.587 -28.993 13.245 1.00 97.62 188 ASN A N 1
ATOM 1443 C CA . ASN A 1 188 ? -19.858 -29.396 12.644 1.00 97.62 188 ASN A CA 1
ATOM 1444 C C . ASN A 1 188 ? -20.407 -28.399 11.615 1.00 97.62 188 ASN A C 1
ATOM 1446 O O . ASN A 1 188 ? -21.366 -28.754 10.931 1.00 97.62 188 ASN A O 1
ATOM 1450 N N . LEU A 1 189 ? -19.788 -27.222 11.462 1.00 98.44 189 LEU A N 1
ATOM 1451 C CA . LEU A 1 189 ? -20.210 -26.208 10.499 1.00 98.44 189 LEU A CA 1
ATOM 1452 C C . LEU A 1 189 ? -20.204 -26.745 9.060 1.00 98.44 189 LEU A C 1
ATOM 1454 O O . LEU A 1 189 ? -19.219 -27.314 8.583 1.00 98.44 189 LEU A O 1
ATOM 1458 N N . THR A 1 190 ? -21.326 -26.540 8.378 1.00 97.75 190 THR A N 1
ATOM 1459 C CA . THR A 1 190 ? -21.555 -26.819 6.957 1.00 97.75 190 THR A CA 1
ATOM 1460 C C . THR A 1 190 ? -21.733 -25.538 6.151 1.00 97.75 190 THR A C 1
ATOM 1462 O O . THR A 1 190 ? -21.389 -25.532 4.967 1.00 97.75 190 THR A O 1
ATOM 1465 N N . GLU A 1 191 ? -22.215 -24.464 6.779 1.00 97.44 191 GLU A N 1
ATOM 1466 C CA . GLU A 1 191 ? -22.338 -23.131 6.183 1.00 97.44 191 GLU A CA 1
ATOM 1467 C C . GLU A 1 191 ? -21.803 -22.068 7.147 1.00 97.44 191 GLU A C 1
ATOM 1469 O O . GLU A 1 191 ? -22.108 -22.091 8.344 1.00 97.44 191 GLU A O 1
ATOM 1474 N N . LEU A 1 192 ? -20.980 -21.161 6.623 1.00 98.25 192 LEU A N 1
ATOM 1475 C CA . LEU A 1 192 ? -20.372 -20.074 7.383 1.00 98.25 192 LEU A CA 1
ATOM 1476 C C . LEU A 1 192 ? -20.324 -18.802 6.533 1.00 98.25 192 LEU A C 1
ATOM 1478 O O . LEU A 1 192 ? -19.705 -18.800 5.465 1.00 98.25 192 LEU A O 1
ATOM 1482 N N . ASP A 1 193 ? -20.941 -17.730 7.026 1.00 96.31 193 ASP A N 1
ATOM 1483 C CA . ASP A 1 193 ? -20.831 -16.390 6.447 1.00 96.31 193 ASP A CA 1
ATOM 1484 C C . ASP A 1 193 ? -20.083 -15.452 7.400 1.00 96.31 193 ASP A C 1
ATOM 1486 O O . ASP A 1 193 ? -20.495 -15.233 8.540 1.00 96.31 193 ASP A O 1
ATOM 1490 N N . LEU A 1 194 ? -18.953 -14.933 6.926 1.00 96.69 194 LEU A N 1
ATOM 1491 C CA . LEU A 1 194 ? -18.059 -14.005 7.616 1.00 96.69 194 LEU A CA 1
ATOM 1492 C C . LEU A 1 194 ? -17.808 -12.744 6.771 1.00 96.69 194 LEU A C 1
ATOM 1494 O O . LEU A 1 194 ? -16.832 -12.020 6.997 1.00 96.69 194 LEU A O 1
ATOM 1498 N N . SER A 1 195 ? -18.650 -12.477 5.773 1.00 90.56 195 SER A N 1
ATOM 1499 C CA . SER A 1 195 ? -18.443 -11.360 4.852 1.00 90.56 195 SER A CA 1
ATOM 1500 C C . SER A 1 195 ? -18.546 -9.987 5.531 1.00 90.56 195 SER A C 1
ATOM 1502 O O . SER A 1 195 ? -19.212 -9.822 6.549 1.00 90.56 195 SER A O 1
ATOM 1504 N N . GLY A 1 196 ? -17.849 -8.976 5.007 1.00 82.88 196 GLY A N 1
ATOM 1505 C CA . GLY A 1 196 ? -17.889 -7.608 5.535 1.00 82.88 196 GLY A CA 1
ATOM 1506 C C . GLY A 1 196 ? -17.343 -7.475 6.961 1.00 82.88 196 GLY A C 1
ATOM 1507 O O . GLY A 1 196 ? -17.975 -6.830 7.793 1.00 82.88 196 GLY A O 1
ATOM 1508 N N . ASN A 1 197 ? -16.201 -8.106 7.242 1.00 87.69 197 ASN A N 1
ATOM 1509 C CA . ASN A 1 197 ? -15.484 -8.044 8.520 1.00 87.69 197 ASN A CA 1
ATOM 1510 C C . ASN A 1 197 ? -14.029 -7.559 8.297 1.00 87.69 197 ASN A C 1
ATOM 1512 O O . ASN A 1 197 ? -13.678 -7.063 7.227 1.00 87.69 197 ASN A O 1
ATOM 1516 N N . ASN A 1 198 ? -13.165 -7.675 9.312 1.00 90.25 198 ASN A N 1
ATOM 1517 C CA . ASN A 1 198 ? -11.757 -7.260 9.277 1.00 90.25 198 ASN A CA 1
ATOM 1518 C C . ASN A 1 198 ? -10.798 -8.465 9.353 1.00 90.25 198 ASN A C 1
ATOM 1520 O O . ASN A 1 198 ? -9.790 -8.427 10.064 1.00 90.25 198 ASN A O 1
ATOM 1524 N N . ILE A 1 199 ? -11.125 -9.559 8.660 1.00 96.38 199 ILE A N 1
ATOM 1525 C CA . ILE A 1 199 ? -10.390 -10.829 8.737 1.00 96.38 199 ILE A CA 1
ATOM 1526 C C . ILE A 1 199 ? -9.212 -10.833 7.758 1.00 96.38 199 ILE A C 1
ATOM 1528 O O . ILE A 1 199 ? -9.337 -10.415 6.607 1.00 96.38 199 ILE A O 1
ATOM 1532 N N . SER A 1 200 ? -8.074 -11.363 8.204 1.00 95.06 200 SER A N 1
ATOM 1533 C CA . SER A 1 200 ? -6.904 -11.640 7.358 1.00 95.06 200 SER A CA 1
ATOM 1534 C C . SER A 1 200 ? -6.288 -13.023 7.600 1.00 95.06 200 SER A C 1
ATOM 1536 O O . SER A 1 200 ? -5.749 -13.607 6.663 1.00 95.06 200 SER A O 1
ATOM 1538 N N . ASP A 1 201 ? -6.399 -13.573 8.817 1.00 97.31 201 ASP A N 1
ATOM 1539 C CA . ASP A 1 201 ? -5.922 -14.917 9.163 1.00 97.31 201 ASP A CA 1
ATOM 1540 C C . ASP A 1 201 ? -7.050 -15.959 9.079 1.00 97.31 201 ASP A C 1
ATOM 1542 O O . ASP A 1 201 ? -8.015 -15.926 9.844 1.00 97.31 201 ASP A O 1
ATOM 1546 N N . LEU A 1 202 ? -6.902 -16.917 8.160 1.00 98.50 202 LEU A N 1
ATOM 1547 C CA . LEU A 1 202 ? -7.833 -18.034 7.973 1.00 98.50 202 LEU A CA 1
ATOM 1548 C C . LEU A 1 202 ? -7.393 -19.320 8.689 1.00 98.50 202 LEU A C 1
ATOM 1550 O O . LEU A 1 202 ? -8.086 -20.335 8.588 1.00 98.50 202 LEU A O 1
ATOM 1554 N N . SER A 1 203 ? -6.264 -19.319 9.408 1.00 97.88 203 SER A N 1
ATOM 1555 C CA . SER A 1 203 ? -5.728 -20.502 10.096 1.00 97.88 203 SER A CA 1
ATOM 1556 C C . SER A 1 203 ? -6.757 -21.247 10.968 1.00 97.88 203 SER A C 1
ATOM 1558 O O . SER A 1 203 ? -6.790 -22.487 10.895 1.00 97.88 203 SER A O 1
ATOM 1560 N N . PRO A 1 204 ? -7.685 -20.567 11.681 1.00 98.19 204 PRO A N 1
ATOM 1561 C CA . PRO A 1 204 ? -8.697 -21.241 12.496 1.00 98.19 204 PRO A CA 1
ATOM 1562 C C . PRO A 1 204 ? -9.735 -22.038 11.688 1.00 98.19 204 PRO A C 1
ATOM 1564 O O . PRO A 1 204 ? -10.383 -22.927 12.239 1.00 98.19 204 PRO A O 1
ATOM 1567 N N . LEU A 1 205 ? -9.883 -21.776 10.383 1.00 98.19 205 LEU A N 1
ATOM 1568 C CA . LEU A 1 205 ? -10.855 -22.459 9.520 1.00 98.19 205 LEU A CA 1
ATOM 1569 C C . LEU A 1 205 ? -10.379 -23.833 9.029 1.00 98.19 205 LEU A C 1
ATOM 1571 O O . LEU A 1 205 ? -11.195 -24.646 8.599 1.00 98.19 205 LEU A O 1
ATOM 1575 N N . SER A 1 206 ? -9.077 -24.118 9.100 1.00 96.94 206 SER A N 1
ATOM 1576 C CA . SER A 1 206 ? -8.455 -25.306 8.488 1.00 96.94 206 SER A CA 1
ATOM 1577 C C . SER A 1 206 ? -9.056 -26.651 8.932 1.00 96.94 206 SER A C 1
ATOM 1579 O O . SER A 1 206 ? -9.069 -27.618 8.167 1.00 96.94 206 SER A O 1
ATOM 1581 N N . GLY A 1 207 ? -9.597 -26.719 10.154 1.00 96.31 207 GLY A N 1
ATOM 1582 C CA . GLY A 1 207 ? -10.246 -27.908 10.715 1.00 96.31 207 GLY A CA 1
ATOM 1583 C C . GLY A 1 207 ? -11.723 -28.094 10.338 1.00 96.31 207 GLY A C 1
ATOM 1584 O O . GLY A 1 207 ? -12.279 -29.170 10.575 1.00 96.31 207 GLY A O 1
ATOM 1585 N N . LEU A 1 208 ? -12.375 -27.095 9.731 1.00 98.19 208 LEU A N 1
ATOM 1586 C CA . LEU A 1 208 ? -13.823 -27.068 9.467 1.00 98.19 208 LEU A CA 1
ATOM 1587 C C . LEU A 1 208 ? -14.209 -27.836 8.189 1.00 98.19 208 LEU A C 1
ATOM 1589 O O . LEU A 1 208 ? -14.956 -27.374 7.334 1.00 98.19 208 LEU A O 1
ATOM 1593 N N . THR A 1 209 ? -13.697 -29.058 8.055 1.00 97.62 209 THR A N 1
ATOM 1594 C CA . THR A 1 209 ? -13.748 -29.890 6.834 1.00 97.62 209 THR A CA 1
ATOM 1595 C C . THR A 1 209 ? -15.150 -30.299 6.358 1.00 97.62 209 THR A C 1
ATOM 1597 O O . THR A 1 209 ? -15.289 -30.871 5.272 1.00 97.62 209 THR A O 1
ATOM 1600 N N . LYS A 1 210 ? -16.196 -30.025 7.146 1.00 98.44 210 LYS A N 1
ATOM 1601 C CA . LYS A 1 210 ? -17.601 -30.247 6.771 1.00 98.44 210 LYS A CA 1
ATOM 1602 C C . LYS A 1 210 ? -18.226 -29.072 6.017 1.00 98.44 210 LYS A C 1
ATOM 1604 O O . LYS A 1 210 ? -19.326 -29.247 5.497 1.00 98.44 210 LYS A O 1
ATOM 1609 N N . LEU A 1 211 ? -17.539 -27.931 5.917 1.00 98.62 211 LEU A N 1
ATOM 1610 C CA . LEU A 1 211 ? -18.028 -26.767 5.187 1.00 98.62 211 LEU A CA 1
ATOM 1611 C C . LEU A 1 211 ? -18.329 -27.112 3.723 1.00 98.62 211 LEU A C 1
ATOM 1613 O O . LEU A 1 211 ? -17.532 -27.735 3.020 1.00 98.62 211 LEU A O 1
ATOM 1617 N N . THR A 1 212 ? -19.506 -26.677 3.287 1.00 98.12 212 THR A N 1
ATOM 1618 C CA . THR A 1 212 ? -20.030 -26.791 1.921 1.00 98.12 212 THR A CA 1
ATOM 1619 C C . THR A 1 212 ? -20.279 -25.423 1.294 1.00 98.12 212 THR A C 1
ATOM 1621 O O . THR A 1 212 ? -20.173 -25.294 0.073 1.00 98.12 212 THR A O 1
ATOM 1624 N N . LYS A 1 213 ? -20.533 -24.403 2.119 1.00 97.75 213 LYS A N 1
ATOM 1625 C CA . LYS A 1 213 ? -20.654 -23.004 1.722 1.00 97.75 213 LYS A CA 1
ATOM 1626 C C . LYS A 1 213 ? -19.826 -22.133 2.657 1.00 97.75 213 LYS A C 1
ATOM 1628 O O . LYS A 1 213 ? -19.938 -22.259 3.877 1.00 97.75 213 LYS A O 1
ATOM 1633 N N . LEU A 1 214 ? -18.991 -21.278 2.079 1.00 98.44 214 LEU A N 1
ATOM 1634 C CA . LEU A 1 214 ? -18.157 -20.338 2.818 1.00 98.44 214 LEU A CA 1
ATOM 1635 C C . LEU A 1 214 ? -18.176 -18.982 2.119 1.00 98.44 214 LEU A C 1
ATOM 1637 O O . LEU A 1 214 ? -17.815 -18.881 0.947 1.00 98.44 214 LEU A O 1
ATOM 1641 N N . ASN A 1 215 ? -18.585 -17.951 2.849 1.00 97.56 215 ASN A N 1
ATOM 1642 C CA . ASN A 1 215 ? -18.555 -16.577 2.378 1.00 97.56 215 ASN A CA 1
ATOM 1643 C C . ASN A 1 215 ? -17.566 -15.757 3.218 1.00 97.56 215 ASN A C 1
ATOM 1645 O O . ASN A 1 215 ? -17.693 -15.663 4.438 1.00 97.56 215 ASN A O 1
ATOM 1649 N N . LEU A 1 216 ? -16.554 -15.209 2.551 1.00 97.75 216 LEU A N 1
ATOM 1650 C CA . LEU A 1 216 ? -15.453 -14.427 3.119 1.00 97.75 216 LEU A CA 1
ATOM 1651 C C . LEU A 1 216 ? -15.301 -13.071 2.411 1.00 97.75 216 LEU A C 1
ATOM 1653 O O . LEU A 1 216 ? -14.270 -12.404 2.542 1.00 97.75 216 LEU A O 1
ATOM 1657 N N . SER A 1 217 ? -16.312 -12.651 1.657 1.00 93.06 217 SER A N 1
ATOM 1658 C CA . SER A 1 217 ? -16.266 -11.443 0.840 1.00 93.06 217 SER A CA 1
ATOM 1659 C C . SER A 1 217 ? -16.074 -10.169 1.663 1.00 93.06 217 SER A C 1
ATOM 1661 O O . SER A 1 217 ? -16.552 -10.080 2.790 1.00 93.06 217 SER A O 1
ATOM 1663 N N . GLY A 1 218 ? -15.399 -9.155 1.124 1.00 87.69 218 GLY A N 1
ATOM 1664 C CA . GLY A 1 218 ? -15.220 -7.864 1.801 1.00 87.69 218 GLY A CA 1
ATOM 1665 C C . GLY A 1 218 ? -14.411 -7.962 3.097 1.00 87.69 218 GLY A C 1
ATOM 1666 O O . GLY A 1 218 ? -14.853 -7.461 4.128 1.00 87.69 218 GLY A O 1
ATOM 1667 N N . ASN A 1 219 ? -13.259 -8.630 3.040 1.00 91.75 219 ASN A N 1
ATOM 1668 C CA . ASN A 1 219 ? -12.297 -8.770 4.137 1.00 91.75 219 ASN A CA 1
ATOM 1669 C C . ASN A 1 219 ? -10.898 -8.299 3.670 1.00 91.75 219 ASN A C 1
ATOM 1671 O O . ASN A 1 219 ? -10.762 -7.574 2.687 1.00 91.75 219 ASN A O 1
ATOM 1675 N N . SER A 1 220 ? -9.833 -8.645 4.398 1.00 94.12 220 SER A N 1
ATOM 1676 C CA . SER A 1 220 ? -8.439 -8.294 4.075 1.00 94.12 220 SER A CA 1
ATOM 1677 C C . SER A 1 220 ? -7.566 -9.535 3.846 1.00 94.12 220 SER A C 1
ATOM 1679 O O . SER A 1 220 ? -6.410 -9.582 4.270 1.00 94.12 220 SER A O 1
ATOM 1681 N N . ILE A 1 221 ? -8.120 -10.554 3.188 1.00 97.69 221 ILE A N 1
ATOM 1682 C CA . ILE A 1 221 ? -7.479 -11.860 2.993 1.00 97.69 221 ILE A CA 1
ATOM 1683 C C . ILE A 1 221 ? -6.520 -11.815 1.802 1.00 97.69 221 ILE A C 1
ATOM 1685 O O . ILE A 1 221 ? -6.854 -11.284 0.744 1.00 97.69 221 ILE A O 1
ATOM 1689 N N . SER A 1 222 ? -5.346 -12.426 1.955 1.00 96.69 222 SER A N 1
ATOM 1690 C CA . SER A 1 222 ? -4.385 -12.651 0.864 1.00 96.69 222 SER A CA 1
ATOM 1691 C C . SER A 1 222 ? -3.862 -14.091 0.792 1.00 96.69 222 SER A C 1
ATOM 1693 O O . SER A 1 222 ? -3.533 -14.553 -0.299 1.00 96.69 222 SER A O 1
ATOM 1695 N N . ASP A 1 223 ? -3.821 -14.810 1.920 1.00 97.56 223 ASP A N 1
ATOM 1696 C CA . ASP A 1 223 ? -3.391 -16.209 2.001 1.00 97.56 223 ASP A CA 1
ATOM 1697 C C . ASP A 1 223 ? -4.592 -17.163 2.098 1.00 97.56 223 ASP A C 1
ATOM 1699 O O . ASP A 1 223 ? -5.339 -17.165 3.077 1.00 97.56 223 ASP A O 1
ATOM 1703 N N . LEU A 1 224 ? -4.757 -18.004 1.074 1.00 98.31 224 LEU A N 1
ATOM 1704 C CA . LEU A 1 224 ? -5.794 -19.037 1.011 1.00 98.31 224 LEU A CA 1
ATOM 1705 C C . LEU A 1 224 ? -5.301 -20.420 1.461 1.00 98.31 224 LEU A C 1
ATOM 1707 O O . LEU A 1 224 ? -6.089 -21.368 1.501 1.00 98.31 224 LEU A O 1
ATOM 1711 N N . SER A 1 225 ? -4.021 -20.579 1.808 1.00 97.50 225 SER A N 1
ATOM 1712 C CA . SER A 1 225 ? -3.456 -21.873 2.201 1.00 97.50 225 SER A CA 1
ATOM 1713 C C . SER A 1 225 ? -4.231 -22.588 3.324 1.00 97.50 225 SER A C 1
ATOM 1715 O O . SER A 1 225 ? -4.392 -23.811 3.219 1.00 97.50 225 SER A O 1
ATOM 1717 N N . PRO A 1 226 ? -4.828 -21.900 4.325 1.00 98.25 226 PRO A N 1
ATOM 1718 C CA . PRO A 1 226 ? -5.585 -22.578 5.377 1.00 98.25 226 PRO A CA 1
ATOM 1719 C C . PRO A 1 226 ? -6.861 -23.280 4.902 1.00 98.25 226 PRO A C 1
ATOM 1721 O O . PRO A 1 226 ? -7.301 -24.233 5.546 1.00 98.25 226 PRO A O 1
ATOM 1724 N N . ILE A 1 227 ? -7.455 -22.853 3.781 1.00 97.62 227 ILE A N 1
ATOM 1725 C CA . ILE A 1 227 ? -8.709 -23.429 3.269 1.00 97.62 227 ILE A CA 1
ATOM 1726 C C . ILE A 1 227 ? -8.496 -24.543 2.234 1.00 97.62 227 ILE A C 1
ATOM 1728 O O . ILE A 1 227 ? -9.463 -25.177 1.813 1.00 97.62 227 ILE A O 1
ATOM 1732 N N . ALA A 1 228 ? -7.248 -24.859 1.869 1.00 96.88 228 ALA A N 1
ATOM 1733 C CA . ALA A 1 228 ? -6.930 -25.887 0.868 1.00 96.88 228 ALA A CA 1
ATOM 1734 C C . ALA A 1 228 ? -7.481 -27.288 1.223 1.00 96.88 228 ALA A C 1
ATOM 1736 O O . ALA A 1 228 ? -7.760 -28.104 0.343 1.00 96.88 228 ALA A O 1
ATOM 1737 N N . GLY A 1 229 ? -7.659 -27.575 2.519 1.00 96.31 229 GLY A N 1
ATOM 1738 C CA . GLY A 1 229 ? -8.207 -28.838 3.026 1.00 96.31 229 GLY A CA 1
ATOM 1739 C C . GLY A 1 229 ? -9.739 -28.942 3.013 1.00 96.31 229 GLY A C 1
ATOM 1740 O O . GLY A 1 229 ? -10.273 -30.033 3.238 1.00 96.31 229 GLY A O 1
ATOM 1741 N N . LEU A 1 230 ? -10.469 -27.856 2.730 1.00 98.00 230 LEU A N 1
ATOM 1742 C CA . LEU A 1 230 ? -11.937 -27.786 2.799 1.00 98.00 230 LEU A CA 1
ATOM 1743 C C . LEU A 1 230 ? -12.612 -28.376 1.548 1.00 98.00 230 LEU A C 1
ATOM 1745 O O . LEU A 1 230 ? -13.471 -27.777 0.910 1.00 98.00 230 LEU A O 1
ATOM 1749 N N . THR A 1 231 ? -12.234 -29.601 1.192 1.00 97.00 231 THR A N 1
ATOM 1750 C CA . THR A 1 231 ? -12.602 -30.286 -0.065 1.00 97.00 231 THR A CA 1
ATOM 1751 C C . THR A 1 231 ? -14.101 -30.565 -0.257 1.00 97.00 231 THR A C 1
ATOM 1753 O O . THR A 1 231 ? -14.509 -31.013 -1.333 1.00 97.00 231 THR A O 1
ATOM 1756 N N . ASN A 1 232 ? -14.932 -30.308 0.759 1.00 97.88 232 ASN A N 1
ATOM 1757 C CA . ASN A 1 232 ? -16.388 -30.403 0.665 1.00 97.88 232 ASN A CA 1
ATOM 1758 C C . ASN A 1 232 ? -17.071 -29.123 0.163 1.00 97.88 232 ASN A C 1
ATOM 1760 O O . ASN A 1 232 ? -18.266 -29.185 -0.133 1.00 97.88 232 ASN A O 1
ATOM 1764 N N . LEU A 1 233 ? -16.334 -28.017 0.007 1.00 98.50 233 LEU A N 1
ATOM 1765 C CA . LEU A 1 233 ? -16.872 -26.754 -0.489 1.00 98.50 233 LEU A CA 1
ATOM 1766 C C . LEU A 1 233 ? -17.503 -26.907 -1.878 1.00 98.50 233 LEU A C 1
ATOM 1768 O O . LEU A 1 233 ? -16.926 -27.491 -2.796 1.00 98.50 233 LEU A O 1
ATOM 1772 N N . THR A 1 234 ? -18.706 -26.357 -2.003 1.00 97.94 234 THR A N 1
ATOM 1773 C CA . THR A 1 234 ? -19.512 -26.275 -3.226 1.00 97.94 234 THR A CA 1
ATOM 1774 C C . THR A 1 234 ? -19.735 -24.829 -3.658 1.00 97.94 234 THR A C 1
ATOM 1776 O O . THR A 1 234 ? -19.778 -24.562 -4.856 1.00 97.94 234 THR A O 1
ATOM 1779 N N . GLU A 1 235 ? -19.794 -23.900 -2.706 1.00 96.75 235 GLU A N 1
ATOM 1780 C CA . GLU A 1 235 ? -19.882 -22.460 -2.945 1.00 96.75 235 GLU A CA 1
ATOM 1781 C C . GLU A 1 235 ? -18.820 -21.746 -2.107 1.00 96.75 235 GLU A C 1
ATOM 1783 O O . GLU A 1 235 ? -18.702 -21.993 -0.902 1.00 96.75 235 GLU A O 1
ATOM 1788 N N . LEU A 1 236 ? -18.037 -20.886 -2.756 1.00 98.25 236 LEU A N 1
ATOM 1789 C CA . LEU A 1 236 ? -16.991 -20.095 -2.119 1.00 98.25 236 LEU A CA 1
ATOM 1790 C C . LEU A 1 236 ? -17.037 -18.662 -2.654 1.00 98.25 236 LEU A C 1
ATOM 1792 O O . LEU A 1 236 ? -16.869 -18.444 -3.853 1.00 98.25 236 LEU A O 1
ATOM 1796 N N . PHE A 1 237 ? -17.250 -17.705 -1.756 1.00 97.19 237 PHE A N 1
ATOM 1797 C CA . PHE A 1 237 ? -17.280 -16.279 -2.073 1.00 97.19 237 PHE A CA 1
ATOM 1798 C C . PHE A 1 237 ? -16.084 -15.597 -1.409 1.00 97.19 237 PHE A C 1
ATOM 1800 O O . PHE A 1 237 ? -15.888 -15.704 -0.196 1.00 97.19 237 PHE A O 1
ATOM 1807 N N . LEU A 1 238 ? -15.244 -14.973 -2.229 1.00 97.75 238 LEU A N 1
ATOM 1808 C CA . LEU A 1 238 ? -13.971 -14.359 -1.857 1.00 97.75 238 LEU A CA 1
ATOM 1809 C C . LEU A 1 238 ? -13.831 -12.954 -2.465 1.00 97.75 238 LEU A C 1
ATOM 1811 O O . LEU A 1 238 ? -12.724 -12.409 -2.492 1.00 97.75 238 LEU A O 1
ATOM 1815 N N . ASP A 1 239 ? -14.919 -12.360 -2.962 1.00 97.06 239 ASP A N 1
ATOM 1816 C CA . ASP A 1 239 ? -14.856 -11.050 -3.603 1.00 97.06 239 ASP A CA 1
ATOM 1817 C C . ASP A 1 239 ? -14.402 -9.946 -2.643 1.00 97.06 239 ASP A C 1
ATOM 1819 O O . ASP A 1 239 ? -14.560 -10.061 -1.426 1.00 97.06 239 ASP A O 1
ATOM 1823 N N . ARG A 1 240 ? -13.810 -8.873 -3.178 1.00 92.38 240 ARG A N 1
ATOM 1824 C CA . ARG A 1 240 ? -13.329 -7.717 -2.396 1.00 92.38 240 ARG A CA 1
ATOM 1825 C C . ARG A 1 240 ? -12.333 -8.120 -1.305 1.00 92.38 240 ARG A C 1
ATOM 1827 O O . ARG A 1 240 ? -12.551 -7.869 -0.119 1.00 92.38 240 ARG A O 1
ATOM 1834 N N . ASN A 1 241 ? -11.249 -8.764 -1.722 1.00 96.06 241 ASN A N 1
ATOM 1835 C CA . ASN A 1 241 ? -10.115 -9.155 -0.882 1.00 96.06 241 ASN A CA 1
ATOM 1836 C C . ASN A 1 241 ? -8.787 -8.780 -1.582 1.00 96.06 241 ASN A C 1
ATOM 1838 O O . ASN A 1 241 ? -8.769 -8.077 -2.590 1.00 96.06 241 ASN A O 1
ATOM 1842 N N . ASN A 1 242 ? -7.650 -9.230 -1.043 1.00 96.44 242 ASN A N 1
ATOM 1843 C CA . ASN A 1 242 ? -6.303 -8.967 -1.567 1.00 96.44 242 ASN A CA 1
ATOM 1844 C C . ASN A 1 242 ? -5.634 -10.246 -2.109 1.00 96.44 242 ASN A C 1
ATOM 1846 O O . ASN A 1 242 ? -4.429 -10.456 -1.937 1.00 96.44 242 ASN A O 1
ATOM 1850 N N . ILE A 1 243 ? -6.410 -11.132 -2.735 1.00 98.12 243 ILE A N 1
ATOM 1851 C CA . ILE A 1 243 ? -5.939 -12.441 -3.204 1.00 98.12 243 ILE A CA 1
ATOM 1852 C C . ILE A 1 243 ? -5.199 -12.284 -4.533 1.00 98.12 243 ILE A C 1
ATOM 1854 O O . ILE A 1 243 ? -5.633 -11.551 -5.419 1.00 98.12 243 ILE A O 1
ATOM 1858 N N . SER A 1 244 ? -4.089 -13.006 -4.686 1.00 96.31 244 SER A N 1
ATOM 1859 C CA . SER A 1 244 ? -3.342 -13.104 -5.952 1.00 96.31 244 SER A CA 1
ATOM 1860 C C . SER A 1 244 ? -2.923 -14.533 -6.309 1.00 96.31 244 SER A C 1
ATOM 1862 O O . SER A 1 244 ? -2.766 -14.831 -7.491 1.00 96.31 244 SER A O 1
ATOM 1864 N N . ASP A 1 245 ? -2.790 -15.424 -5.317 1.00 96.81 245 ASP A N 1
ATOM 1865 C CA . ASP A 1 245 ? -2.471 -16.840 -5.514 1.00 96.81 245 ASP A CA 1
ATOM 1866 C C . ASP A 1 245 ? -3.710 -17.726 -5.308 1.00 96.81 245 ASP A C 1
ATOM 1868 O O . ASP A 1 245 ? -4.370 -17.685 -4.269 1.00 96.81 245 ASP A O 1
ATOM 1872 N N . LEU A 1 246 ? -4.001 -18.556 -6.310 1.00 97.38 246 LEU A N 1
ATOM 1873 C CA . LEU A 1 246 ? -5.113 -19.505 -6.337 1.00 97.38 246 LEU A CA 1
ATOM 1874 C C . LEU A 1 246 ? -4.660 -20.964 -6.159 1.00 97.38 246 LEU A C 1
ATOM 1876 O O . LEU A 1 246 ? -5.458 -21.890 -6.309 1.00 97.38 246 LEU A O 1
ATOM 1880 N N . SER A 1 247 ? -3.394 -21.215 -5.827 1.00 95.19 247 SER A N 1
ATOM 1881 C CA . SER A 1 247 ? -2.854 -22.567 -5.646 1.00 95.19 247 SER A CA 1
ATOM 1882 C C . SER A 1 247 ? -3.690 -23.416 -4.674 1.00 95.19 247 SER A C 1
ATOM 1884 O O . SER A 1 247 ? -3.982 -24.583 -4.959 1.00 95.19 247 SER A O 1
ATOM 1886 N N . ALA A 1 248 ? -4.171 -22.810 -3.585 1.00 95.31 248 ALA A N 1
ATOM 1887 C CA . ALA A 1 248 ? -4.992 -23.455 -2.562 1.00 95.31 248 ALA A CA 1
ATOM 1888 C C . ALA A 1 248 ? -6.373 -23.929 -3.054 1.00 95.31 248 ALA A C 1
ATOM 1890 O O . ALA A 1 248 ? -6.913 -24.887 -2.500 1.00 95.31 248 ALA A O 1
ATOM 1891 N N . VAL A 1 249 ? -6.950 -23.311 -4.095 1.00 95.50 249 VAL A N 1
ATOM 1892 C CA . VAL A 1 249 ? -8.293 -23.683 -4.585 1.00 95.50 249 VAL A CA 1
ATOM 1893 C C . VAL A 1 249 ? -8.278 -24.833 -5.596 1.00 95.50 249 VAL A C 1
ATOM 1895 O O . VAL A 1 249 ? -9.312 -25.462 -5.816 1.00 95.50 249 VAL A O 1
ATOM 1898 N N . SER A 1 250 ? -7.111 -25.182 -6.150 1.00 92.50 250 SER A N 1
ATOM 1899 C CA . SER A 1 250 ? -6.958 -26.241 -7.167 1.00 92.50 250 SER A CA 1
ATOM 1900 C C . SER A 1 250 ? -7.456 -27.631 -6.728 1.00 92.50 250 SER A C 1
ATOM 1902 O O . SER A 1 250 ? -7.834 -28.452 -7.562 1.00 92.50 250 SER A O 1
ATOM 1904 N N . GLY A 1 251 ? -7.488 -27.904 -5.417 1.00 90.94 251 GLY A N 1
ATOM 1905 C CA . GLY A 1 251 ? -7.942 -29.175 -4.837 1.00 90.94 251 GLY A CA 1
ATOM 1906 C C . GLY A 1 251 ? -9.433 -29.241 -4.481 1.00 90.94 251 GLY A C 1
ATOM 1907 O O . GLY A 1 251 ? -9.922 -30.306 -4.087 1.00 90.94 251 GLY A O 1
ATOM 1908 N N . LEU A 1 252 ? -10.180 -28.140 -4.608 1.00 96.62 252 LEU A N 1
ATOM 1909 C CA . LEU A 1 252 ? -11.575 -28.028 -4.165 1.00 96.62 252 LEU A CA 1
ATOM 1910 C C . LEU A 1 252 ? -12.551 -28.592 -5.213 1.00 96.62 252 LEU A C 1
ATOM 1912 O O . LEU A 1 252 ? -13.422 -27.914 -5.752 1.00 96.62 252 LEU A O 1
ATOM 1916 N N . ASN A 1 253 ? -12.418 -29.890 -5.492 1.00 95.56 253 ASN A N 1
ATOM 1917 C CA . ASN A 1 253 ? -13.073 -30.601 -6.599 1.00 95.56 253 ASN A CA 1
ATOM 1918 C C . ASN A 1 253 ? -14.614 -30.631 -6.565 1.00 95.56 253 ASN A C 1
ATOM 1920 O O . ASN A 1 253 ? -15.244 -31.136 -7.502 1.00 95.56 253 ASN A O 1
ATOM 1924 N N . ARG A 1 254 ? -15.234 -30.161 -5.478 1.00 97.56 254 ARG A N 1
ATOM 1925 C CA . ARG A 1 254 ? -16.692 -30.086 -5.329 1.00 97.56 254 ARG A CA 1
ATOM 1926 C C . ARG A 1 254 ? -17.266 -28.700 -5.605 1.00 97.56 254 ARG A C 1
ATOM 1928 O O . ARG A 1 254 ? -18.491 -28.615 -5.660 1.00 97.56 254 ARG A O 1
ATOM 1935 N N . LEU A 1 255 ? -16.425 -27.688 -5.842 1.00 97.31 255 LEU A N 1
ATOM 1936 C CA . LEU A 1 255 ? -16.868 -26.331 -6.149 1.00 97.31 255 LEU A CA 1
ATOM 1937 C C . LEU A 1 255 ? -17.761 -26.304 -7.388 1.00 97.31 255 LEU A C 1
ATOM 1939 O O . LEU A 1 255 ? -17.443 -26.897 -8.418 1.00 97.31 255 LEU A O 1
ATOM 1943 N N . ILE A 1 256 ? -18.877 -25.601 -7.248 1.00 96.94 256 ILE A N 1
ATOM 1944 C CA . ILE A 1 256 ? -19.893 -25.336 -8.264 1.00 96.94 256 ILE A CA 1
ATOM 1945 C C . ILE A 1 256 ? -19.903 -23.837 -8.568 1.00 96.94 256 ILE A C 1
ATOM 1947 O O . ILE A 1 256 ? -19.887 -23.469 -9.742 1.00 96.94 256 ILE A O 1
ATOM 1951 N N . GLY A 1 257 ? -19.899 -22.994 -7.533 1.00 95.81 257 GLY A N 1
ATOM 1952 C CA . GLY A 1 257 ? -19.826 -21.538 -7.638 1.00 95.81 257 GLY A CA 1
ATOM 1953 C C . GLY A 1 257 ? -18.580 -20.987 -6.949 1.00 95.81 257 GLY A C 1
ATOM 1954 O O . GLY A 1 257 ? -18.265 -21.396 -5.829 1.00 95.81 257 GLY A O 1
ATOM 1955 N N . LEU A 1 258 ? -17.880 -20.077 -7.625 1.00 97.75 258 LEU A N 1
ATOM 1956 C CA . LEU A 1 258 ? -16.707 -19.384 -7.102 1.00 97.75 258 LEU A CA 1
ATOM 1957 C C . LEU A 1 258 ? -16.753 -17.904 -7.496 1.00 97.75 258 LEU A C 1
ATOM 1959 O O . LEU A 1 258 ? -16.703 -17.589 -8.684 1.00 97.75 258 LEU A O 1
ATOM 1963 N N . ASP A 1 259 ? -16.822 -17.015 -6.509 1.00 97.50 259 ASP A N 1
ATOM 1964 C CA . ASP A 1 259 ? -16.694 -15.569 -6.720 1.00 97.50 259 ASP A CA 1
ATOM 1965 C C . ASP A 1 259 ? -15.329 -15.096 -6.220 1.00 97.50 259 ASP A C 1
ATOM 1967 O O . ASP A 1 259 ? -15.004 -15.223 -5.039 1.00 97.50 259 ASP A O 1
ATOM 1971 N N . LEU A 1 260 ? -14.514 -14.597 -7.143 1.00 97.94 260 LEU A N 1
ATOM 1972 C CA . LEU A 1 260 ? -13.177 -14.052 -6.924 1.00 97.94 260 LEU A CA 1
ATOM 1973 C C . LEU A 1 260 ? -13.105 -12.588 -7.371 1.00 97.94 260 LEU A C 1
ATOM 1975 O O . LEU A 1 260 ? -12.008 -12.058 -7.566 1.00 97.94 260 LEU A O 1
ATOM 1979 N N . SER A 1 261 ? -14.244 -11.933 -7.597 1.00 96.06 261 SER A N 1
ATOM 1980 C CA . SER A 1 261 ? -14.264 -10.587 -8.156 1.00 96.06 261 SER A CA 1
ATOM 1981 C C . SER A 1 261 ? -13.594 -9.558 -7.235 1.00 96.06 261 SER A C 1
ATOM 1983 O O . SER A 1 261 ? -13.517 -9.743 -6.026 1.00 96.06 261 SER A O 1
ATOM 1985 N N . ASP A 1 262 ? -13.052 -8.479 -7.800 1.00 94.38 262 ASP A N 1
ATOM 1986 C CA . ASP A 1 262 ? -12.403 -7.398 -7.032 1.00 94.38 262 ASP A CA 1
ATOM 1987 C C . ASP A 1 262 ? -11.273 -7.916 -6.114 1.00 94.38 262 ASP A C 1
ATOM 1989 O O . ASP A 1 262 ? -11.328 -7.853 -4.886 1.00 94.38 262 ASP A O 1
ATOM 1993 N N . ASN A 1 263 ? -10.267 -8.521 -6.749 1.00 96.75 263 ASN A N 1
ATOM 1994 C CA . ASN A 1 263 ? -9.052 -9.054 -6.133 1.00 96.75 263 ASN A CA 1
ATOM 1995 C C . ASN A 1 263 ? -7.827 -8.663 -6.994 1.00 96.75 263 ASN A C 1
ATOM 1997 O O . ASN A 1 263 ? -7.909 -7.851 -7.917 1.00 96.75 263 ASN A O 1
ATOM 2001 N N . SER A 1 264 ? -6.652 -9.225 -6.699 1.00 95.75 264 SER A N 1
ATOM 2002 C CA . SER A 1 264 ? -5.389 -8.974 -7.412 1.00 95.75 264 SER A CA 1
ATOM 2003 C C . SER A 1 264 ? -4.905 -10.189 -8.219 1.00 95.75 264 SER A C 1
ATOM 2005 O O . SER A 1 264 ? -3.704 -10.445 -8.314 1.00 95.75 264 SER A O 1
ATOM 2007 N N . ILE A 1 265 ? -5.828 -10.958 -8.802 1.00 95.81 265 ILE A N 1
ATOM 2008 C CA . ILE A 1 265 ? -5.525 -12.206 -9.516 1.00 95.81 265 ILE A CA 1
ATOM 2009 C C . ILE A 1 265 ? -5.133 -11.911 -10.967 1.00 95.81 265 ILE A C 1
ATOM 2011 O O . ILE A 1 265 ? -5.898 -11.302 -11.714 1.00 95.81 265 ILE A O 1
ATOM 2015 N N . SER A 1 266 ? -3.965 -12.396 -11.400 1.00 92.88 266 SER A N 1
ATOM 2016 C CA . SER A 1 266 ? -3.560 -12.352 -12.814 1.00 92.88 266 SER A CA 1
ATOM 2017 C C . SER A 1 266 ? -3.611 -13.716 -13.508 1.00 92.88 266 SER A C 1
ATOM 2019 O O . SER A 1 266 ? -3.934 -13.790 -14.699 1.00 92.88 266 SER A O 1
ATOM 2021 N N . ASP A 1 267 ? -3.349 -14.800 -12.773 1.00 94.06 267 ASP A N 1
ATOM 2022 C CA . ASP A 1 267 ? -3.333 -16.173 -13.280 1.00 94.06 267 ASP A CA 1
ATOM 2023 C C . ASP A 1 267 ? -4.464 -17.019 -12.678 1.00 94.06 267 ASP A C 1
ATOM 2025 O O . ASP A 1 267 ? -4.551 -17.191 -11.465 1.00 94.06 267 ASP A O 1
ATOM 2029 N N . ILE A 1 268 ? -5.310 -17.580 -13.545 1.00 96.75 268 ILE A N 1
ATOM 2030 C CA . ILE A 1 268 ? -6.401 -18.493 -13.167 1.00 96.75 268 ILE A CA 1
ATOM 2031 C C . ILE A 1 268 ? -6.110 -19.955 -13.525 1.00 96.75 268 ILE A C 1
ATOM 2033 O O . ILE A 1 268 ? -7.011 -20.793 -13.480 1.00 96.75 268 ILE A O 1
ATOM 2037 N N . SER A 1 269 ? -4.869 -20.286 -13.889 1.00 95.19 269 SER A N 1
ATOM 2038 C CA . SER A 1 269 ? -4.456 -21.642 -14.265 1.00 95.19 269 SER A CA 1
ATOM 2039 C C . SER A 1 269 ? -4.835 -22.699 -13.222 1.00 95.19 269 SER A C 1
ATOM 2041 O O . SER A 1 269 ? -5.228 -23.804 -13.588 1.00 95.19 269 SER A O 1
ATOM 2043 N N . ALA A 1 270 ? -4.816 -22.350 -11.932 1.00 95.62 270 ALA A N 1
ATOM 2044 C CA . ALA A 1 270 ? -5.208 -23.230 -10.829 1.00 95.62 270 ALA A CA 1
ATOM 2045 C C . ALA A 1 270 ? -6.685 -23.670 -10.867 1.00 95.62 270 ALA A C 1
ATOM 2047 O O . ALA A 1 270 ? -7.037 -24.685 -10.269 1.00 95.62 270 ALA A O 1
ATOM 2048 N N . LEU A 1 271 ? -7.549 -22.925 -11.566 1.00 95.56 271 LEU A N 1
ATOM 2049 C CA . LEU A 1 271 ? -8.963 -23.265 -11.748 1.00 95.56 271 LEU A CA 1
ATOM 2050 C C . LEU A 1 271 ? -9.171 -24.258 -12.900 1.00 95.56 271 LEU A C 1
ATOM 2052 O O . LEU A 1 271 ? -10.227 -24.891 -12.999 1.00 95.56 271 LEU A O 1
ATOM 2056 N N . ALA A 1 272 ? -8.174 -24.402 -13.780 1.00 86.44 272 ALA A N 1
ATOM 2057 C CA . ALA A 1 272 ? -8.238 -25.320 -14.903 1.00 86.44 272 ALA A CA 1
ATOM 2058 C C . ALA A 1 272 ? -8.319 -26.762 -14.383 1.00 86.44 272 ALA A C 1
ATOM 2060 O O . ALA A 1 272 ? -7.394 -27.279 -13.763 1.00 86.44 272 ALA A O 1
ATOM 2061 N N . GLY A 1 273 ? -9.442 -27.428 -14.653 1.00 79.19 273 GLY A N 1
ATOM 2062 C CA . GLY A 1 273 ? -9.649 -28.822 -14.260 1.00 79.19 273 GLY A CA 1
ATOM 2063 C C . GLY A 1 273 ? -10.491 -29.034 -13.004 1.00 79.19 273 GLY A C 1
ATOM 2064 O O . GLY A 1 273 ? -10.676 -30.190 -12.629 1.00 79.19 273 GLY A O 1
ATOM 2065 N N . LEU A 1 274 ? -11.069 -27.985 -12.399 1.00 94.19 274 LEU A N 1
ATOM 2066 C CA . LEU A 1 274 ? -12.111 -28.160 -11.380 1.00 94.19 274 LEU A CA 1
ATOM 2067 C C . LEU A 1 274 ? -13.347 -28.834 -12.014 1.00 94.19 274 LEU A C 1
ATOM 2069 O O . LEU A 1 274 ? -14.047 -28.221 -12.823 1.00 94.19 274 LEU A O 1
ATOM 2073 N N . PRO A 1 275 ? -13.658 -30.100 -11.671 1.00 94.12 275 PRO A N 1
ATOM 2074 C CA . PRO A 1 275 ? -14.536 -30.942 -12.487 1.00 94.12 275 PRO A CA 1
ATOM 2075 C C . PRO A 1 275 ? -16.027 -30.611 -12.344 1.00 94.12 275 PRO A C 1
ATOM 2077 O O . PRO A 1 275 ? -16.852 -31.137 -13.095 1.00 94.12 275 PRO A O 1
ATOM 2080 N N . ARG A 1 276 ? -16.393 -29.804 -11.343 1.00 96.06 276 ARG A N 1
ATOM 2081 C CA . ARG A 1 276 ? -17.784 -29.475 -11.005 1.00 96.06 276 ARG A CA 1
ATOM 2082 C C . ARG A 1 276 ? -18.118 -27.996 -11.107 1.00 96.06 276 ARG A C 1
ATOM 2084 O O . ARG A 1 276 ? -19.287 -27.667 -10.911 1.00 96.06 276 ARG A O 1
ATOM 2091 N N . LEU A 1 277 ? -17.146 -27.151 -11.448 1.00 96.44 277 LEU A N 1
ATOM 2092 C CA . LEU A 1 277 ? -17.352 -25.714 -11.533 1.00 96.44 277 LEU A CA 1
ATOM 2093 C C . LEU A 1 277 ? -18.426 -25.414 -12.586 1.00 96.44 277 LEU A C 1
ATOM 2095 O O . LEU A 1 277 ? -18.468 -26.051 -13.640 1.00 96.44 277 LEU A O 1
ATOM 2099 N N . ARG A 1 278 ? -19.334 -24.492 -12.275 1.00 95.38 278 ARG A N 1
ATOM 2100 C CA . ARG A 1 278 ? -20.443 -24.066 -13.144 1.00 95.38 278 ARG A CA 1
ATOM 2101 C C . ARG A 1 278 ? -20.559 -22.554 -13.235 1.00 95.38 278 ARG A C 1
ATOM 2103 O O . ARG A 1 278 ? -20.915 -22.079 -14.305 1.00 95.38 278 ARG A O 1
ATOM 2110 N N . GLY A 1 279 ? -20.254 -21.833 -12.159 1.00 94.94 279 GLY A N 1
ATOM 2111 C CA . GLY A 1 279 ? -20.190 -20.375 -12.127 1.00 94.94 279 GLY A CA 1
ATOM 2112 C C . GLY A 1 279 ? -18.843 -19.907 -11.589 1.00 94.94 279 GLY A C 1
ATOM 2113 O O . GLY A 1 279 ? -18.385 -20.404 -10.559 1.00 94.94 279 GLY A O 1
ATOM 2114 N N . LEU A 1 280 ? -18.220 -18.974 -12.299 1.00 97.06 280 LEU A N 1
ATOM 2115 C CA . LEU A 1 280 ? -16.972 -18.325 -11.928 1.00 97.06 280 LEU A CA 1
ATOM 2116 C C . LEU A 1 280 ? -17.094 -16.825 -12.190 1.00 97.06 280 LEU A C 1
ATOM 2118 O O . LEU A 1 280 ? -17.313 -16.432 -13.332 1.00 97.06 280 LEU A O 1
ATOM 2122 N N . ASP A 1 281 ? -16.882 -16.005 -11.169 1.00 96.81 281 ASP A N 1
ATOM 2123 C CA . ASP A 1 281 ? -16.730 -14.560 -11.331 1.00 96.81 281 ASP A CA 1
ATOM 2124 C C . ASP A 1 281 ? -15.289 -14.147 -11.026 1.00 96.81 281 ASP A C 1
ATOM 2126 O O . ASP A 1 281 ? -14.771 -14.379 -9.938 1.00 96.81 281 ASP A O 1
ATOM 2130 N N . VAL A 1 282 ? -14.622 -13.559 -12.014 1.00 96.75 282 VAL A N 1
ATOM 2131 C CA . VAL A 1 282 ? -13.261 -13.006 -11.931 1.00 96.75 282 VAL A CA 1
ATOM 2132 C C . VAL A 1 282 ? -13.235 -11.560 -12.435 1.00 96.75 282 VAL A C 1
ATOM 2134 O O . VAL A 1 282 ? -12.213 -11.065 -12.918 1.00 96.75 282 VAL A O 1
ATOM 2137 N N . ARG A 1 283 ? -14.367 -10.850 -12.361 1.00 95.12 283 ARG A N 1
ATOM 2138 C CA . ARG A 1 283 ? -14.430 -9.414 -12.661 1.00 95.12 283 ARG A CA 1
ATOM 2139 C C . ARG A 1 283 ? -13.514 -8.618 -11.729 1.00 95.12 283 ARG A C 1
ATOM 2141 O O . ARG A 1 283 ? -13.147 -9.066 -10.653 1.00 95.12 283 ARG A O 1
ATOM 2148 N N . ALA A 1 284 ? -13.119 -7.428 -12.160 1.00 91.88 284 ALA A N 1
ATOM 2149 C CA . ALA A 1 284 ? -12.245 -6.511 -11.439 1.00 91.88 284 ALA A CA 1
ATOM 2150 C C . ALA A 1 284 ? -10.929 -7.160 -10.961 1.00 91.88 284 ALA A C 1
ATOM 2152 O O . ALA A 1 284 ? -10.431 -6.843 -9.892 1.00 91.88 284 ALA A O 1
ATOM 2153 N N . ASN A 1 285 ? -10.357 -8.050 -11.778 1.00 92.81 285 ASN A N 1
ATOM 2154 C CA . ASN A 1 285 ? -9.036 -8.635 -11.563 1.00 92.81 285 ASN A CA 1
ATOM 2155 C C . ASN A 1 285 ? -8.090 -8.305 -12.735 1.00 92.81 285 ASN A C 1
ATOM 2157 O O . ASN A 1 285 ? -8.541 -8.249 -13.887 1.00 92.81 285 ASN A O 1
ATOM 2161 N N . PRO A 1 286 ? -6.782 -8.107 -12.487 1.00 90.31 286 PRO A N 1
ATOM 2162 C CA . PRO A 1 286 ? -5.781 -7.824 -13.518 1.00 90.31 286 PRO A CA 1
ATOM 2163 C C . PRO A 1 286 ? -5.344 -9.094 -14.279 1.00 90.31 286 PRO A C 1
ATOM 2165 O O . PRO A 1 286 ? -4.167 -9.456 -14.284 1.00 90.31 286 PRO A O 1
ATOM 2168 N N . LEU A 1 287 ? -6.288 -9.779 -14.935 1.00 92.19 287 LEU A N 1
ATOM 2169 C CA . LEU A 1 287 ? -6.036 -11.034 -15.654 1.00 92.19 287 LEU A CA 1
ATOM 2170 C C . LEU A 1 287 ? -4.986 -10.871 -16.766 1.00 92.19 287 LEU A C 1
ATOM 2172 O O . LEU A 1 287 ? -5.069 -9.965 -17.598 1.00 92.19 287 LEU A O 1
ATOM 2176 N N . ASN A 1 288 ? -4.020 -11.791 -16.812 1.00 91.50 288 ASN A N 1
ATOM 2177 C CA . ASN A 1 288 ? -2.986 -11.818 -17.846 1.00 91.50 288 ASN A CA 1
ATOM 2178 C C . ASN A 1 288 ? -3.510 -12.378 -19.187 1.00 91.50 288 ASN A C 1
ATOM 2180 O O . ASN A 1 288 ? -4.620 -12.914 -19.286 1.00 91.50 288 ASN A O 1
ATOM 2184 N N . TYR A 1 289 ? -2.692 -12.270 -20.239 1.00 92.44 289 TYR A N 1
ATOM 2185 C CA . TYR A 1 289 ? -3.041 -12.733 -21.586 1.00 92.44 289 TYR A CA 1
ATOM 2186 C C . TYR A 1 289 ? -3.438 -14.219 -21.618 1.00 92.44 289 TYR A C 1
ATOM 2188 O O . TYR A 1 289 ? -4.460 -14.579 -22.199 1.00 92.44 289 TYR A O 1
ATOM 2196 N N . THR A 1 290 ? -2.678 -15.091 -20.957 1.00 92.50 290 THR A N 1
ATOM 2197 C CA . THR A 1 290 ? -2.943 -16.538 -20.945 1.00 92.50 290 THR A CA 1
ATOM 2198 C C . THR A 1 290 ? -4.262 -16.868 -20.243 1.00 92.50 290 THR A C 1
ATOM 2200 O O . THR A 1 290 ? -5.040 -17.679 -20.746 1.00 92.50 290 THR A O 1
ATOM 2203 N N . SER A 1 291 ? -4.569 -16.203 -19.129 1.00 94.25 291 SER A N 1
ATOM 2204 C CA . SER A 1 291 ? -5.856 -16.312 -18.436 1.00 94.25 291 SER A CA 1
ATOM 2205 C C . SER A 1 291 ? -7.018 -16.012 -19.374 1.00 94.25 291 SER A C 1
ATOM 2207 O O . SER A 1 291 ? -7.918 -16.838 -19.511 1.00 94.25 291 SER A O 1
ATOM 2209 N N . ILE A 1 292 ? -6.959 -14.888 -20.090 1.00 92.50 292 ILE A N 1
ATOM 2210 C CA . ILE A 1 292 ? -8.048 -14.434 -20.964 1.00 92.50 292 ILE A CA 1
ATOM 2211 C C . ILE A 1 292 ? -8.187 -15.304 -22.217 1.00 92.50 292 ILE A C 1
ATOM 2213 O O . ILE A 1 292 ? -9.297 -15.699 -22.563 1.00 92.50 292 ILE A O 1
ATOM 2217 N N . TYR A 1 293 ? -7.085 -15.604 -22.906 1.00 92.19 293 TYR A N 1
ATOM 2218 C CA . TYR A 1 293 ? -7.130 -16.215 -24.242 1.00 92.19 293 TYR A CA 1
ATOM 2219 C C . TYR A 1 293 ? -6.915 -17.732 -24.247 1.00 92.19 293 TYR A C 1
ATOM 2221 O O . TYR A 1 293 ? -7.153 -18.374 -25.267 1.00 92.19 293 TYR A O 1
ATOM 2229 N N . THR A 1 294 ? -6.485 -18.326 -23.130 1.00 93.50 294 THR A N 1
ATOM 2230 C CA . THR A 1 294 ? -6.286 -19.781 -23.008 1.00 93.50 294 THR A CA 1
ATOM 2231 C C . THR A 1 294 ? -7.210 -20.391 -21.958 1.00 93.50 294 THR A C 1
ATOM 2233 O O . THR A 1 294 ? -7.992 -21.286 -22.282 1.00 93.50 294 THR A O 1
ATOM 2236 N N . TYR A 1 295 ? -7.159 -19.917 -20.709 1.00 95.56 295 TYR A N 1
ATOM 2237 C CA . TYR A 1 295 ? -7.860 -20.585 -19.607 1.00 95.56 295 TYR A CA 1
ATOM 2238 C C . TYR A 1 295 ? -9.361 -20.282 -19.557 1.00 95.56 295 TYR A C 1
ATOM 2240 O O . TYR A 1 295 ? -10.140 -21.214 -19.366 1.00 95.56 295 TYR A O 1
ATOM 2248 N N . ILE A 1 296 ? -9.797 -19.039 -19.793 1.00 95.25 296 ILE A N 1
ATOM 2249 C CA . ILE A 1 296 ? -11.233 -18.710 -19.851 1.00 95.25 296 ILE A CA 1
ATOM 2250 C C . ILE A 1 296 ? -11.952 -19.532 -20.940 1.00 95.25 296 ILE A C 1
ATOM 2252 O O . ILE A 1 296 ? -12.923 -20.211 -20.599 1.00 95.25 296 ILE A O 1
ATOM 2256 N N . PRO A 1 297 ? -11.483 -19.589 -22.206 1.00 95.06 297 PRO A N 1
ATOM 2257 C CA . PRO A 1 297 ? -12.103 -20.442 -23.220 1.00 95.06 297 PRO A CA 1
ATOM 2258 C C . PRO A 1 297 ? -12.113 -21.929 -22.840 1.00 95.06 297 PRO A C 1
ATOM 2260 O O . PRO A 1 297 ? -13.102 -22.623 -23.081 1.00 95.06 297 PRO A O 1
ATOM 2263 N N . ALA A 1 298 ? -11.039 -22.425 -22.213 1.00 95.56 298 ALA A N 1
ATOM 2264 C CA . ALA A 1 298 ? -10.960 -23.811 -21.753 1.00 95.56 298 ALA A CA 1
ATOM 2265 C C . ALA A 1 298 ? -11.975 -24.128 -20.639 1.00 95.56 298 ALA A C 1
ATOM 2267 O O . ALA A 1 298 ? -12.510 -25.235 -20.610 1.00 95.56 298 ALA A O 1
ATOM 2268 N N . LEU A 1 299 ? -12.269 -23.167 -19.757 1.00 95.06 299 LEU A N 1
ATOM 2269 C CA . LEU A 1 299 ? -13.314 -23.273 -18.732 1.00 95.06 299 LEU A CA 1
ATOM 2270 C C . LEU A 1 299 ? -14.719 -23.168 -19.336 1.00 95.06 299 LEU A C 1
ATOM 2272 O O . LEU A 1 299 ? -15.616 -23.913 -18.953 1.00 95.06 299 LEU A O 1
ATOM 2276 N N . GLN A 1 300 ? -14.922 -22.295 -20.320 1.00 95.12 300 GL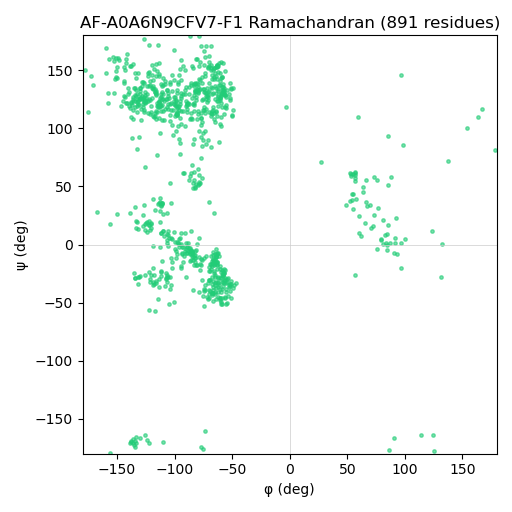N A N 1
ATOM 2277 C CA . GLN A 1 300 ? -16.216 -22.128 -20.984 1.00 95.12 300 GLN A CA 1
ATOM 2278 C C . GLN A 1 300 ? -16.599 -23.338 -21.853 1.00 95.12 300 GLN A C 1
ATOM 2280 O O . GLN A 1 300 ? -17.782 -23.658 -21.960 1.00 95.12 300 GLN A O 1
ATOM 2285 N N . ALA A 1 301 ? -15.628 -24.052 -22.436 1.00 93.94 301 ALA A N 1
ATOM 2286 C CA . ALA A 1 301 ? -15.866 -25.221 -23.290 1.00 93.94 301 ALA A CA 1
ATOM 2287 C C . ALA A 1 301 ? -16.748 -26.328 -22.652 1.00 93.94 301 ALA A C 1
ATOM 2289 O O . ALA A 1 301 ? -17.660 -26.810 -23.327 1.00 93.94 301 ALA A O 1
ATOM 2290 N N . PRO A 1 302 ? -16.556 -26.734 -21.377 1.00 92.12 302 PRO A N 1
ATOM 2291 C CA . PRO A 1 302 ? -17.470 -27.642 -20.669 1.00 92.12 302 PRO A CA 1
ATOM 2292 C C . PRO A 1 302 ? -18.762 -26.985 -20.128 1.00 92.12 302 PRO A C 1
ATOM 2294 O O . PRO A 1 302 ? -19.538 -27.654 -19.437 1.00 92.12 302 PRO A O 1
ATOM 2297 N N . GLY A 1 303 ? -19.021 -25.709 -20.431 1.00 92.56 303 GLY A N 1
ATOM 2298 C CA . GLY A 1 303 ? -20.246 -24.987 -20.066 1.00 92.56 303 GLY A CA 1
ATOM 2299 C C . GLY A 1 303 ? -20.190 -24.226 -18.738 1.00 92.56 303 GLY A C 1
ATOM 2300 O O . GLY A 1 303 ? -21.243 -23.986 -18.147 1.00 92.56 303 GLY A O 1
ATOM 2301 N N . VAL A 1 304 ? -18.998 -23.875 -18.241 1.00 94.75 304 VAL A N 1
ATOM 2302 C CA . VAL A 1 304 ? -18.856 -22.976 -17.081 1.00 94.75 304 VAL A CA 1
ATOM 2303 C C . VAL A 1 304 ? -19.247 -21.558 -17.502 1.00 94.75 304 VAL A C 1
ATOM 2305 O O . VAL A 1 304 ? -18.731 -21.042 -18.494 1.00 94.75 304 VAL A O 1
ATOM 2308 N N . GLN A 1 305 ? -20.145 -20.925 -16.751 1.00 96.06 305 GLN A N 1
ATOM 2309 C CA . GLN A 1 305 ? -20.427 -19.497 -16.868 1.00 96.06 305 GLN A CA 1
ATOM 2310 C C . GLN A 1 305 ? -19.274 -18.733 -16.219 1.00 96.06 305 GLN A C 1
ATOM 2312 O O . GLN A 1 305 ? -19.031 -18.894 -15.025 1.00 96.06 305 GLN A O 1
ATOM 2317 N N . VAL A 1 306 ? -18.541 -17.960 -17.020 1.00 95.56 306 VAL A N 1
ATOM 2318 C CA . VAL A 1 306 ? -17.388 -17.178 -16.561 1.00 95.56 306 VAL A CA 1
ATOM 2319 C C . VAL A 1 306 ? -17.677 -15.700 -16.780 1.00 95.56 306 VAL A C 1
ATOM 2321 O O . VAL A 1 306 ? -17.690 -15.238 -17.924 1.00 95.56 306 VAL A O 1
ATOM 2324 N N . ASP A 1 307 ? -17.876 -14.972 -15.687 1.00 93.69 307 ASP A N 1
ATOM 2325 C CA . ASP A 1 307 ? -17.990 -13.521 -15.666 1.00 93.69 307 ASP A CA 1
ATOM 2326 C C . ASP A 1 307 ? -16.599 -12.907 -15.484 1.00 93.69 307 ASP A C 1
ATOM 2328 O O . ASP A 1 307 ? -15.884 -13.184 -14.524 1.00 93.69 307 ASP A O 1
ATOM 2332 N N . PHE A 1 308 ? -16.182 -12.068 -16.427 1.00 93.25 308 PHE A N 1
ATOM 2333 C CA . PHE A 1 308 ? -14.894 -11.377 -16.383 1.00 93.25 308 PHE A CA 1
ATOM 2334 C C . PHE A 1 308 ? -15.004 -10.025 -17.082 1.00 93.25 308 PHE A C 1
ATOM 2336 O O . PHE A 1 308 ? -15.918 -9.794 -17.875 1.00 93.25 308 PHE A O 1
ATOM 2343 N N . ASN A 1 309 ? -14.080 -9.105 -16.804 1.00 87.06 309 ASN A N 1
ATOM 2344 C CA . ASN A 1 309 ? -13.999 -7.858 -17.561 1.00 87.06 309 ASN A CA 1
ATOM 2345 C C . ASN A 1 309 ? -13.174 -8.103 -18.826 1.00 87.06 309 ASN A C 1
ATOM 2347 O O . ASN A 1 309 ? -11.955 -8.251 -18.721 1.00 87.06 309 ASN A O 1
ATOM 2351 N N . PRO A 1 310 ? -13.789 -8.129 -20.022 1.00 75.12 310 PRO A N 1
ATOM 2352 C CA . PRO A 1 310 ? -13.025 -8.299 -21.240 1.00 75.12 310 PRO A CA 1
ATOM 2353 C C . PRO A 1 310 ? -12.090 -7.104 -21.410 1.00 75.12 310 PRO A C 1
ATOM 2355 O O . PRO A 1 310 ? -12.516 -5.944 -21.450 1.00 75.12 310 PRO A O 1
ATOM 2358 N N . HIS A 1 311 ? -10.801 -7.396 -21.521 1.00 79.44 311 HIS A N 1
ATOM 2359 C CA . HIS A 1 311 ? -9.808 -6.415 -21.901 1.00 79.44 311 HIS A CA 1
ATOM 2360 C C . HIS A 1 311 ? -8.892 -7.009 -22.956 1.00 79.44 311 HIS A C 1
ATOM 2362 O O . HIS A 1 311 ? -8.433 -8.142 -22.836 1.00 79.44 311 HIS A O 1
ATOM 2368 N N . THR A 1 312 ? -8.619 -6.230 -23.997 1.00 83.25 312 THR A N 1
ATOM 2369 C CA . THR A 1 312 ? -7.766 -6.655 -25.103 1.00 83.25 312 THR A CA 1
ATOM 2370 C C . THR A 1 312 ? -6.519 -5.780 -25.164 1.00 83.25 312 THR A C 1
ATOM 2372 O O . THR A 1 312 ? -6.598 -4.574 -24.888 1.00 83.25 312 THR A O 1
ATOM 2375 N N . PRO A 1 313 ? -5.361 -6.342 -25.544 1.00 88.88 313 PRO A N 1
ATOM 2376 C CA . PRO A 1 313 ? -4.258 -5.544 -26.058 1.00 88.88 313 PRO A CA 1
ATOM 2377 C C . PRO A 1 313 ? -4.778 -4.637 -27.183 1.00 88.88 313 PRO A C 1
ATOM 2379 O O . PRO A 1 313 ? -5.553 -5.075 -28.027 1.00 88.88 313 PRO A O 1
ATOM 2382 N N . THR A 1 314 ? -4.416 -3.353 -27.176 1.00 88.44 314 THR A N 1
ATOM 2383 C CA . THR A 1 314 ? -4.904 -2.393 -28.192 1.00 88.44 314 THR A CA 1
ATOM 2384 C C . THR A 1 314 ? -3.802 -1.575 -28.840 1.00 88.44 314 THR A C 1
ATOM 2386 O O . THR A 1 314 ? -3.979 -1.079 -29.950 1.00 88.44 314 THR A O 1
ATOM 2389 N N . ARG A 1 315 ? -2.680 -1.360 -28.146 1.00 89.06 315 ARG A N 1
ATOM 2390 C CA . ARG A 1 315 ? -1.611 -0.473 -28.608 1.00 89.06 315 ARG A CA 1
ATOM 2391 C C . ARG A 1 315 ? -0.256 -1.074 -28.300 1.00 89.06 315 ARG A C 1
ATOM 2393 O O . ARG A 1 315 ? -0.011 -1.505 -27.177 1.00 89.06 315 ARG A O 1
ATOM 2400 N N . LEU A 1 316 ? 0.622 -1.011 -29.291 1.00 92.25 316 LEU A N 1
ATOM 2401 C CA . LEU A 1 316 ? 2.036 -1.315 -29.162 1.00 92.25 316 LEU A CA 1
ATOM 2402 C C . LEU A 1 316 ? 2.803 0.008 -29.201 1.00 92.25 316 LEU A C 1
ATOM 2404 O O . LEU A 1 316 ? 2.692 0.770 -30.161 1.00 92.25 316 LEU A O 1
ATOM 2408 N N . LEU A 1 317 ? 3.516 0.331 -28.127 1.00 89.62 317 LEU A N 1
ATOM 2409 C CA . LEU A 1 317 ? 4.243 1.589 -27.979 1.00 89.62 317 LEU A CA 1
ATOM 2410 C C . LEU A 1 317 ? 5.743 1.343 -28.065 1.00 89.62 317 LEU A C 1
ATOM 2412 O O . LEU A 1 317 ? 6.258 0.402 -27.469 1.00 89.62 317 LEU A O 1
ATOM 2416 N N . LYS A 1 318 ? 6.451 2.223 -28.774 1.00 87.88 318 LYS A N 1
ATOM 2417 C CA . LYS A 1 318 ? 7.914 2.248 -28.769 1.00 87.88 318 LYS A CA 1
ATOM 2418 C C . LYS A 1 318 ? 8.412 2.855 -27.462 1.00 87.88 318 LYS A C 1
ATOM 2420 O O . LYS A 1 318 ? 8.053 3.989 -27.151 1.00 87.88 318 LYS A O 1
ATOM 2425 N N . VAL A 1 319 ? 9.263 2.131 -26.744 1.00 85.06 319 VAL A N 1
ATOM 2426 C CA . VAL A 1 319 ? 9.905 2.610 -25.509 1.00 85.06 319 VAL A CA 1
ATOM 2427 C C . VAL A 1 319 ? 11.369 2.980 -25.759 1.00 85.06 319 VAL A C 1
ATOM 2429 O O . VAL A 1 319 ? 11.861 3.978 -25.241 1.00 85.06 319 VAL A O 1
ATOM 2432 N N . SER A 1 320 ? 12.071 2.202 -26.584 1.00 83.44 320 SER A N 1
ATOM 2433 C CA . SER A 1 320 ? 13.458 2.458 -26.994 1.00 83.44 320 SER A CA 1
ATOM 2434 C C . SER A 1 320 ? 13.738 1.839 -28.357 1.00 83.44 320 SER A C 1
ATOM 2436 O O . SER A 1 320 ? 13.034 0.925 -28.766 1.00 83.44 320 SER A O 1
ATOM 2438 N N . GLY A 1 321 ? 14.790 2.290 -29.040 1.00 80.06 321 GLY A N 1
ATOM 2439 C CA . GLY A 1 321 ? 15.301 1.611 -30.237 1.00 80.06 321 GLY A CA 1
ATOM 2440 C C . GLY A 1 321 ? 15.543 2.523 -31.436 1.00 80.06 321 GLY A C 1
ATOM 2441 O O . GLY A 1 321 ? 16.445 2.247 -32.207 1.00 80.06 321 GLY A O 1
ATOM 2442 N N . ASP A 1 322 ? 14.830 3.643 -31.588 1.00 81.31 322 ASP A N 1
ATOM 2443 C CA . ASP A 1 322 ? 15.098 4.581 -32.695 1.00 81.31 322 ASP A CA 1
ATOM 2444 C C . ASP A 1 322 ? 16.341 5.434 -32.397 1.00 81.31 322 ASP A C 1
ATOM 2446 O O . ASP A 1 322 ? 16.234 6.472 -31.740 1.00 81.31 322 ASP A O 1
ATOM 2450 N N . GLN A 1 323 ? 17.534 5.012 -32.831 1.00 80.81 323 GLN A N 1
ATOM 2451 C CA . GLN A 1 323 ? 18.764 5.756 -32.551 1.00 80.81 323 GLN A CA 1
ATOM 2452 C C . GLN A 1 323 ? 19.877 5.554 -33.588 1.00 80.81 323 GLN A C 1
ATOM 2454 O O . GLN A 1 323 ? 19.950 4.552 -34.296 1.00 80.81 323 GLN A O 1
ATOM 2459 N N . HIS A 1 324 ? 20.797 6.515 -33.641 1.00 82.88 324 HIS A N 1
ATOM 2460 C CA . HIS A 1 324 ? 22.117 6.305 -34.219 1.00 82.88 324 HIS A CA 1
ATOM 2461 C C . HIS A 1 324 ? 23.011 5.568 -33.215 1.00 82.88 324 HIS A C 1
ATOM 2463 O O . HIS A 1 324 ? 23.078 5.977 -32.056 1.00 82.88 324 HIS A O 1
ATOM 2469 N N . ILE A 1 325 ? 23.719 4.530 -33.657 1.00 82.81 325 ILE A N 1
ATOM 2470 C CA . ILE A 1 325 ? 24.639 3.753 -32.814 1.00 82.81 325 ILE A CA 1
ATOM 2471 C C . ILE A 1 325 ? 25.926 3.417 -33.570 1.00 82.81 325 ILE A C 1
ATOM 2473 O O . ILE A 1 325 ? 25.937 3.359 -34.800 1.00 82.81 325 ILE A O 1
ATOM 2477 N N . ALA A 1 326 ? 27.020 3.213 -32.837 1.00 83.38 326 ALA A N 1
ATOM 2478 C CA . ALA A 1 326 ? 28.304 2.847 -33.427 1.00 83.38 326 ALA A CA 1
ATOM 2479 C C . ALA A 1 326 ? 28.300 1.404 -33.979 1.00 83.38 326 ALA A C 1
ATOM 2481 O O . ALA A 1 326 ? 27.570 0.557 -33.460 1.00 83.38 326 ALA A O 1
ATOM 2482 N N . PRO A 1 327 ? 29.124 1.087 -34.996 1.00 81.69 327 PRO A N 1
ATOM 2483 C CA . PRO A 1 327 ? 29.364 -0.299 -35.404 1.00 81.69 327 PRO A CA 1
ATOM 2484 C C . PRO A 1 327 ? 29.778 -1.176 -34.220 1.00 81.69 327 PRO A C 1
ATOM 2486 O O . PRO A 1 327 ? 30.559 -0.744 -33.371 1.00 81.69 327 PRO A O 1
ATOM 2489 N N . GLY A 1 328 ? 29.260 -2.403 -34.155 1.00 82.56 328 GLY A N 1
ATOM 2490 C CA . GLY A 1 328 ? 29.516 -3.323 -33.040 1.00 82.56 328 GLY A CA 1
ATOM 2491 C C . GLY A 1 328 ? 28.761 -3.005 -31.743 1.00 82.56 328 GLY A C 1
ATOM 2492 O O . GLY A 1 328 ? 28.869 -3.770 -30.786 1.00 82.56 328 GLY A O 1
ATOM 2493 N N . ALA A 1 329 ? 28.005 -1.905 -31.681 1.00 85.81 329 ALA A N 1
ATOM 2494 C CA . ALA A 1 329 ? 27.212 -1.568 -30.508 1.00 85.81 329 ALA A CA 1
ATOM 2495 C C . ALA A 1 329 ? 25.907 -2.369 -30.429 1.00 85.81 329 ALA A C 1
ATOM 2497 O O . ALA A 1 329 ? 25.323 -2.761 -31.442 1.00 85.81 329 ALA A O 1
ATOM 2498 N N . SER A 1 330 ? 25.427 -2.533 -29.198 1.00 87.62 330 SER A N 1
ATOM 2499 C CA . SER A 1 330 ? 24.142 -3.148 -28.878 1.00 87.62 330 SER A CA 1
ATOM 2500 C C . SER A 1 330 ? 23.144 -2.085 -28.432 1.00 87.62 330 SER A C 1
ATOM 2502 O O . SER A 1 330 ? 23.466 -1.249 -27.589 1.00 87.62 330 SER A O 1
ATOM 2504 N N . LEU A 1 331 ? 21.930 -2.130 -28.976 1.00 87.06 331 LEU A N 1
ATOM 2505 C CA . LEU A 1 331 ? 20.834 -1.235 -28.622 1.00 87.06 331 LEU A CA 1
ATOM 2506 C C . LEU A 1 331 ? 19.597 -2.055 -28.239 1.00 87.06 331 LEU A C 1
ATOM 2508 O O . LEU A 1 331 ? 19.126 -2.854 -29.055 1.00 87.06 331 LEU A O 1
ATOM 2512 N N . PRO A 1 332 ? 19.049 -1.868 -27.029 1.00 90.56 332 PRO A N 1
ATOM 2513 C CA . PRO A 1 332 ? 17.806 -2.512 -26.650 1.00 90.56 332 PRO A CA 1
ATOM 2514 C C . PRO A 1 332 ? 16.628 -1.882 -27.400 1.00 90.56 332 PRO A C 1
ATOM 2516 O O . PRO A 1 332 ? 16.430 -0.660 -27.406 1.00 90.56 332 PRO A O 1
ATOM 2519 N N . ILE A 1 333 ? 15.839 -2.741 -28.032 1.00 91.44 333 ILE A N 1
ATOM 2520 C CA . ILE A 1 333 ? 14.593 -2.428 -28.718 1.00 91.44 333 ILE A CA 1
ATOM 2521 C C . ILE A 1 333 ? 13.472 -2.896 -27.806 1.00 91.44 333 ILE A C 1
ATOM 2523 O O . ILE A 1 333 ? 13.230 -4.096 -27.661 1.00 91.44 333 ILE A O 1
ATOM 2527 N N . VAL A 1 334 ? 12.808 -1.933 -27.176 1.00 92.38 334 VAL A N 1
ATOM 2528 C CA . VAL A 1 334 ? 11.782 -2.207 -26.177 1.00 92.38 334 VAL A CA 1
ATOM 2529 C C . VAL A 1 334 ? 10.448 -1.675 -26.663 1.00 92.38 334 VAL A C 1
ATOM 2531 O O . VAL A 1 334 ? 10.326 -0.513 -27.072 1.00 92.38 334 VAL A O 1
ATOM 2534 N N . VAL A 1 335 ? 9.439 -2.532 -26.574 1.00 94.06 335 VAL A N 1
ATOM 2535 C CA . VAL A 1 335 ? 8.038 -2.183 -26.787 1.00 94.06 335 VAL A CA 1
ATOM 2536 C C . VAL A 1 335 ? 7.242 -2.372 -25.506 1.00 94.06 335 VAL A C 1
ATOM 2538 O O . VAL A 1 335 ? 7.608 -3.169 -24.644 1.00 94.06 335 VAL A O 1
ATOM 2541 N N . GLU A 1 336 ? 6.139 -1.645 -25.396 1.00 93.94 336 GLU A N 1
ATOM 2542 C CA . GLU A 1 336 ? 5.153 -1.809 -24.333 1.00 93.94 336 GLU A CA 1
ATOM 2543 C C . GLU A 1 336 ? 3.773 -2.062 -24.944 1.00 93.94 336 GLU A C 1
ATOM 2545 O O . GLU A 1 336 ? 3.326 -1.319 -25.824 1.00 93.94 336 GLU A O 1
ATOM 2550 N N . VAL A 1 337 ? 3.097 -3.108 -24.477 1.00 93.25 337 VAL A N 1
ATOM 2551 C CA . VAL A 1 337 ? 1.734 -3.459 -24.868 1.00 93.25 337 VAL A CA 1
ATOM 2552 C C . VAL A 1 337 ? 0.752 -2.872 -23.864 1.00 93.25 337 VAL A C 1
ATOM 2554 O O . VAL A 1 337 ? 0.814 -3.161 -22.667 1.00 93.25 337 VAL A O 1
ATOM 2557 N N . ARG A 1 338 ? -0.191 -2.070 -24.368 1.00 88.94 338 ARG A N 1
ATOM 2558 C CA . ARG A 1 338 ? -1.233 -1.429 -23.560 1.00 88.94 338 ARG A CA 1
ATOM 2559 C C . ARG A 1 338 ? -2.648 -1.766 -23.998 1.00 88.94 338 ARG A C 1
ATOM 2561 O O . ARG A 1 338 ? -2.953 -1.913 -25.186 1.00 88.94 338 ARG A O 1
ATOM 2568 N N . GLY A 1 339 ? -3.527 -1.795 -23.006 1.00 84.50 339 GLY A N 1
ATOM 2569 C CA . GLY A 1 339 ? -4.969 -1.916 -23.133 1.00 84.50 339 GLY A CA 1
ATOM 2570 C C . GLY A 1 339 ? -5.721 -0.613 -23.334 1.00 84.50 339 GLY A C 1
ATOM 2571 O O . GLY A 1 339 ? -5.160 0.491 -23.338 1.00 84.50 339 GLY A O 1
ATOM 2572 N N . ARG A 1 340 ? -7.041 -0.750 -23.461 1.00 74.88 340 ARG A N 1
ATOM 2573 C CA . ARG A 1 340 ? -7.980 0.367 -23.559 1.00 74.88 340 ARG A CA 1
ATOM 2574 C C . ARG A 1 340 ? -8.026 1.118 -22.221 1.00 74.88 340 ARG A C 1
ATOM 2576 O O . ARG A 1 340 ? -8.468 0.590 -21.217 1.00 74.88 340 ARG A O 1
ATOM 2583 N N . GLY A 1 341 ? -7.582 2.372 -22.197 1.00 70.69 341 GLY A N 1
ATOM 2584 C CA . GLY A 1 341 ? -7.432 3.131 -20.942 1.00 70.69 341 GLY A CA 1
ATOM 2585 C C . GLY A 1 341 ? -6.010 3.123 -20.371 1.00 70.69 341 GLY A C 1
ATOM 2586 O O . GLY A 1 341 ? -5.760 3.779 -19.368 1.00 70.69 341 GLY A O 1
ATOM 2587 N N . GLY A 1 342 ? -5.056 2.475 -21.052 1.00 74.94 342 GLY A N 1
ATOM 2588 C CA . GLY A 1 342 ? -3.624 2.639 -20.790 1.00 74.94 342 GLY A CA 1
ATOM 2589 C C . GLY A 1 342 ? -3.006 1.666 -19.786 1.00 74.94 342 GLY A C 1
ATOM 2590 O O . GLY A 1 342 ? -1.824 1.837 -19.495 1.00 74.94 342 GLY A O 1
ATOM 2591 N N . GLY A 1 343 ? -3.755 0.670 -19.301 1.00 81.38 343 GLY A N 1
ATOM 2592 C CA . GLY A 1 343 ? -3.217 -0.424 -18.482 1.00 81.38 343 GLY A CA 1
ATOM 2593 C C . GLY A 1 343 ? -2.240 -1.312 -19.258 1.00 81.38 343 GLY A C 1
ATOM 2594 O O . GLY A 1 343 ? -2.333 -1.413 -20.485 1.00 81.38 343 GLY A O 1
ATOM 2595 N N . THR A 1 344 ? -1.293 -1.926 -18.554 1.00 85.00 344 THR A N 1
ATOM 2596 C CA . THR A 1 344 ? -0.308 -2.866 -19.109 1.00 85.00 344 THR A CA 1
ATOM 2597 C C . THR A 1 344 ? -0.915 -4.260 -19.272 1.00 85.00 344 THR A C 1
ATOM 2599 O O . THR A 1 344 ? -1.923 -4.583 -18.647 1.00 85.00 344 THR A O 1
ATOM 2602 N N . PHE A 1 345 ? -0.312 -5.091 -20.125 1.00 86.19 345 PHE A N 1
ATOM 2603 C CA . PHE A 1 345 ? -0.737 -6.477 -20.331 1.00 86.19 345 PHE A CA 1
ATOM 2604 C C . PHE A 1 345 ? 0.425 -7.447 -20.157 1.00 86.19 345 PHE A C 1
ATOM 2606 O O . PHE A 1 345 ? 1.348 -7.440 -20.967 1.00 86.19 345 PHE A O 1
ATOM 2613 N N . GLU A 1 346 ? 0.352 -8.316 -19.155 1.00 91.19 346 GLU A N 1
ATOM 2614 C CA . GLU A 1 346 ? 1.320 -9.396 -18.948 1.00 91.19 346 GLU A CA 1
ATOM 2615 C C . GLU A 1 346 ? 1.060 -10.579 -19.892 1.00 91.19 346 GLU A C 1
ATOM 2617 O O . GLU A 1 346 ? -0.089 -10.958 -20.136 1.00 91.19 346 GLU A O 1
ATOM 2622 N N . GLY A 1 347 ? 2.133 -11.198 -20.390 1.00 92.00 347 GLY A N 1
ATOM 2623 C CA . GLY A 1 347 ? 2.085 -12.475 -21.103 1.00 92.00 347 GLY A CA 1
ATOM 2624 C C . GLY A 1 347 ? 1.717 -12.398 -22.587 1.00 92.00 347 GLY A C 1
ATOM 2625 O O . GLY A 1 347 ? 1.528 -13.441 -23.207 1.00 92.00 347 GLY A O 1
ATOM 2626 N N . VAL A 1 348 ? 1.622 -11.207 -23.182 1.00 94.88 348 VAL A N 1
ATOM 2627 C CA . VAL A 1 348 ? 1.283 -11.034 -24.605 1.00 94.88 348 VAL A CA 1
ATOM 2628 C C . VAL A 1 348 ? 2.460 -11.487 -25.469 1.00 94.88 348 VAL A C 1
ATOM 2630 O O . VAL A 1 348 ? 3.556 -10.953 -25.294 1.00 94.88 348 VAL A O 1
ATOM 2633 N N . PRO A 1 349 ? 2.275 -12.420 -26.418 1.00 96.38 349 PRO A N 1
ATOM 2634 C CA . PRO A 1 349 ? 3.321 -12.801 -27.364 1.00 96.38 349 PRO A CA 1
ATOM 2635 C C . PRO A 1 349 ? 3.753 -11.630 -28.259 1.00 96.38 349 PRO A C 1
ATOM 2637 O O . PRO A 1 349 ? 2.913 -10.958 -28.859 1.00 96.38 349 PRO A O 1
ATOM 2640 N N . VAL A 1 350 ? 5.065 -11.415 -28.384 1.00 97.50 350 VAL A N 1
ATOM 2641 C CA . VAL A 1 350 ? 5.704 -10.352 -29.176 1.00 97.50 350 VAL A CA 1
ATOM 2642 C C . VAL A 1 350 ? 6.795 -10.948 -30.066 1.00 97.50 350 VAL A C 1
ATOM 2644 O O . VAL A 1 350 ? 7.612 -11.745 -29.604 1.00 97.50 350 VAL A O 1
ATOM 2647 N N . THR A 1 351 ? 6.832 -10.540 -31.335 1.00 97.50 351 THR A N 1
ATOM 2648 C CA . THR A 1 351 ? 7.809 -10.994 -32.340 1.00 97.50 351 THR A CA 1
ATOM 2649 C C . THR A 1 351 ? 8.642 -9.823 -32.856 1.00 97.50 351 THR A C 1
ATOM 2651 O O . THR A 1 351 ? 8.090 -8.781 -33.205 1.00 97.50 351 THR A O 1
ATOM 2654 N N . PHE A 1 352 ? 9.960 -10.011 -32.956 1.00 97.31 352 PHE A N 1
ATOM 2655 C CA . PHE A 1 352 ? 10.935 -9.042 -33.465 1.00 97.31 352 PHE A CA 1
ATOM 2656 C C . PHE A 1 352 ? 11.549 -9.551 -34.771 1.00 97.31 352 PHE A C 1
ATOM 2658 O O . PHE A 1 352 ? 12.159 -10.621 -34.802 1.00 97.31 352 PHE A O 1
ATOM 2665 N N . THR A 1 353 ? 11.440 -8.763 -35.840 1.00 95.81 353 THR A N 1
ATOM 2666 C CA . THR A 1 353 ? 11.936 -9.123 -37.174 1.00 95.81 353 THR A CA 1
ATOM 2667 C C . THR A 1 353 ? 12.839 -8.027 -37.727 1.00 95.81 353 THR A C 1
ATOM 2669 O O . THR A 1 353 ? 12.402 -6.896 -37.917 1.00 95.81 353 THR A O 1
ATOM 2672 N N . LEU A 1 354 ? 14.098 -8.352 -38.032 1.00 93.88 354 LEU A N 1
ATOM 2673 C CA . LEU A 1 354 ? 14.989 -7.452 -38.771 1.00 93.88 354 LEU A CA 1
ATOM 2674 C C . LEU A 1 354 ? 14.592 -7.469 -40.258 1.00 93.88 354 LEU A C 1
ATOM 2676 O O . LEU A 1 354 ? 14.852 -8.446 -40.958 1.00 93.88 354 LEU A O 1
ATOM 2680 N N . THR A 1 355 ? 13.938 -6.409 -40.735 1.00 93.38 355 THR A N 1
ATOM 2681 C CA . THR A 1 355 ? 13.386 -6.312 -42.099 1.00 93.38 355 THR A CA 1
ATOM 2682 C C . THR A 1 355 ? 14.332 -5.632 -43.089 1.00 93.38 355 THR A C 1
ATOM 2684 O O . THR A 1 355 ? 14.212 -5.847 -44.295 1.00 93.38 355 THR A O 1
ATOM 2687 N N . SER A 1 356 ? 15.308 -4.847 -42.614 1.00 89.69 356 SER A N 1
ATOM 2688 C CA . SER A 1 356 ? 16.382 -4.296 -43.452 1.00 89.69 356 SER A CA 1
ATOM 2689 C C . SER A 1 356 ? 17.683 -4.079 -42.674 1.00 89.69 356 SER A C 1
ATOM 2691 O O . SER A 1 356 ? 17.653 -3.783 -41.481 1.00 89.69 356 SER A O 1
ATOM 2693 N N . GLY A 1 357 ? 18.824 -4.130 -43.368 1.00 86.44 357 GLY A N 1
ATOM 2694 C CA . GLY A 1 357 ? 20.159 -3.966 -42.778 1.00 86.44 357 GLY A CA 1
ATOM 2695 C C . GLY A 1 357 ? 20.782 -5.292 -42.321 1.00 86.44 357 GLY A C 1
ATOM 2696 O O . GLY A 1 357 ? 20.317 -6.366 -42.693 1.00 86.44 357 GLY A O 1
ATOM 2697 N N . SER A 1 358 ? 21.856 -5.212 -41.536 1.00 84.06 358 SER A N 1
ATOM 2698 C CA . SER A 1 358 ? 22.556 -6.358 -40.938 1.00 84.06 358 SER A CA 1
ATOM 2699 C C . SER A 1 358 ? 22.613 -6.258 -39.408 1.00 84.06 358 SER A C 1
ATOM 2701 O O . SER A 1 358 ? 22.220 -5.245 -38.829 1.00 84.06 358 SER A O 1
ATOM 2703 N N . GLY A 1 359 ? 23.075 -7.315 -38.742 1.00 89.31 359 GLY A N 1
ATOM 2704 C CA . GLY A 1 359 ? 23.139 -7.408 -37.282 1.00 89.31 359 GLY A CA 1
ATOM 2705 C C . GLY A 1 359 ? 22.420 -8.646 -36.757 1.00 89.31 359 GLY A C 1
ATOM 2706 O O . GLY A 1 359 ? 21.918 -9.466 -37.526 1.00 89.31 359 GLY A O 1
ATOM 2707 N N . THR A 1 360 ? 22.390 -8.788 -35.437 1.00 92.69 360 THR A N 1
ATOM 2708 C CA . THR A 1 360 ? 21.760 -9.925 -34.754 1.00 92.69 360 THR A CA 1
ATOM 2709 C C . THR A 1 360 ? 20.834 -9.440 -33.652 1.00 92.69 360 THR A C 1
ATOM 2711 O O . THR A 1 360 ? 21.219 -8.578 -32.861 1.00 92.69 360 THR A O 1
ATOM 2714 N N . LEU A 1 361 ? 19.633 -10.015 -33.591 1.00 94.94 361 LEU A N 1
ATOM 2715 C CA . LEU A 1 361 ? 18.703 -9.835 -32.480 1.00 94.94 361 LEU A CA 1
ATOM 2716 C C . LEU A 1 361 ? 18.998 -10.875 -31.394 1.00 94.94 361 LEU A C 1
ATOM 2718 O O . LEU A 1 361 ? 19.187 -12.049 -31.714 1.00 94.94 361 LEU A O 1
ATOM 2722 N N . SER A 1 362 ? 19.016 -10.464 -30.125 1.00 96.19 362 SER A N 1
ATOM 2723 C CA . SER A 1 362 ? 19.205 -11.388 -28.995 1.00 96.19 362 SER A CA 1
ATOM 2724 C C . SER A 1 362 ? 18.048 -12.382 -28.855 1.00 96.19 362 SER A C 1
ATOM 2726 O O . SER A 1 362 ? 18.267 -13.536 -28.494 1.00 96.19 362 SER A O 1
ATOM 2728 N N . THR A 1 363 ? 16.829 -11.958 -29.198 1.00 94.94 363 THR A N 1
ATOM 2729 C CA . THR A 1 363 ? 15.661 -12.829 -29.360 1.00 94.94 363 THR A CA 1
ATOM 2730 C C . THR A 1 363 ? 14.776 -12.374 -30.520 1.00 94.94 363 THR A C 1
ATOM 2732 O O . THR A 1 363 ? 14.692 -11.187 -30.835 1.00 94.94 363 THR A O 1
ATOM 2735 N N . THR A 1 364 ? 14.095 -13.318 -31.161 1.00 95.81 364 THR A N 1
ATOM 2736 C CA . THR A 1 364 ? 13.106 -13.042 -32.217 1.00 95.81 364 THR A CA 1
ATOM 2737 C C . THR A 1 364 ? 11.668 -13.158 -31.719 1.00 95.81 364 THR A C 1
ATOM 2739 O O . THR A 1 364 ? 10.766 -12.653 -32.379 1.00 95.81 364 THR A O 1
ATOM 2742 N N . ALA A 1 365 ? 11.436 -13.759 -30.549 1.00 95.44 365 ALA A N 1
ATOM 2743 C CA . ALA A 1 365 ? 10.117 -13.865 -29.936 1.00 95.44 365 ALA A CA 1
ATOM 2744 C C . ALA A 1 365 ? 10.218 -13.903 -28.405 1.00 95.44 365 ALA A C 1
ATOM 2746 O O . ALA A 1 365 ? 11.144 -14.490 -27.844 1.00 95.44 365 ALA A O 1
ATOM 2747 N N . THR A 1 366 ? 9.266 -13.274 -27.726 1.00 96.62 366 THR A N 1
ATOM 2748 C CA . THR A 1 366 ? 9.140 -13.284 -26.262 1.00 96.62 366 THR A CA 1
ATOM 2749 C C . THR A 1 366 ? 7.691 -12.999 -25.864 1.00 96.62 366 THR A C 1
ATOM 2751 O O . THR A 1 366 ? 6.838 -12.799 -26.728 1.00 96.62 366 THR A O 1
ATOM 2754 N N . THR A 1 367 ? 7.397 -12.963 -24.570 1.00 95.31 367 THR A N 1
ATOM 2755 C CA . THR A 1 367 ? 6.135 -12.441 -24.036 1.00 95.31 367 THR A CA 1
ATOM 2756 C C . THR A 1 367 ? 6.385 -11.173 -23.235 1.00 95.31 367 THR A C 1
ATOM 2758 O O . THR A 1 367 ? 7.487 -10.963 -22.726 1.00 95.31 367 THR A O 1
ATOM 2761 N N . THR A 1 368 ? 5.369 -10.329 -23.098 1.00 94.75 368 THR A N 1
ATOM 2762 C CA . THR A 1 368 ? 5.456 -9.170 -22.211 1.00 94.75 368 THR A CA 1
ATOM 2763 C C . THR A 1 368 ? 5.576 -9.576 -20.743 1.00 94.75 368 THR A C 1
ATOM 2765 O O . THR A 1 368 ? 4.967 -10.553 -20.302 1.00 94.75 368 THR A O 1
ATOM 2768 N N . ASP A 1 369 ? 6.352 -8.810 -19.981 1.00 92.12 369 ASP A N 1
ATOM 2769 C CA . ASP A 1 369 ? 6.442 -8.917 -18.524 1.00 92.12 369 ASP A CA 1
ATOM 2770 C C . ASP A 1 369 ? 5.207 -8.310 -17.818 1.00 92.12 369 ASP A C 1
ATOM 2772 O O . ASP A 1 369 ? 4.265 -7.836 -18.458 1.00 92.12 369 ASP A O 1
ATOM 2776 N N . ARG A 1 370 ? 5.220 -8.274 -16.478 1.00 86.25 370 ARG A N 1
ATOM 2777 C CA . ARG A 1 370 ? 4.159 -7.659 -15.648 1.00 86.25 370 ARG A CA 1
ATOM 2778 C C . ARG A 1 370 ? 3.899 -6.180 -15.954 1.00 86.25 370 ARG A C 1
ATOM 2780 O O . ARG A 1 370 ? 2.798 -5.683 -15.731 1.00 86.25 370 ARG A O 1
ATOM 2787 N N . ASN A 1 371 ? 4.892 -5.476 -16.493 1.00 86.06 371 ASN A N 1
ATOM 2788 C CA . ASN A 1 371 ? 4.785 -4.078 -16.902 1.00 86.06 371 ASN A CA 1
ATOM 2789 C C . ASN A 1 371 ? 4.357 -3.938 -18.370 1.00 86.06 371 ASN A C 1
ATOM 2791 O O . ASN A 1 371 ? 4.415 -2.846 -18.930 1.00 86.06 371 ASN A O 1
ATOM 2795 N N . GLY A 1 372 ? 3.952 -5.030 -19.020 1.00 91.19 372 GLY A N 1
ATOM 2796 C CA . GLY A 1 372 ? 3.579 -5.031 -20.426 1.00 91.19 372 GLY A CA 1
ATOM 2797 C C . GLY A 1 372 ? 4.756 -4.844 -21.377 1.00 91.19 372 GLY A C 1
ATOM 2798 O O . GLY A 1 372 ? 4.525 -4.551 -22.549 1.00 91.19 372 GLY A O 1
ATOM 2799 N N . ARG A 1 373 ? 6.006 -4.987 -20.923 1.00 93.50 373 ARG A N 1
ATOM 2800 C CA . ARG A 1 373 ? 7.199 -4.725 -21.736 1.00 93.50 373 ARG A CA 1
ATOM 2801 C C . ARG A 1 373 ? 7.762 -6.001 -22.333 1.00 93.50 373 ARG A C 1
ATOM 2803 O O . ARG A 1 373 ? 7.869 -7.022 -21.664 1.00 93.50 373 ARG A O 1
ATOM 2810 N N . ALA A 1 374 ? 8.162 -5.913 -23.593 1.00 95.44 374 ALA A N 1
ATOM 2811 C CA . ALA A 1 374 ? 8.912 -6.945 -24.291 1.00 95.44 374 ALA A CA 1
ATOM 2812 C C . ALA A 1 374 ? 10.157 -6.318 -24.919 1.00 95.44 374 ALA A C 1
ATOM 2814 O O . ALA A 1 374 ? 10.102 -5.211 -25.464 1.00 95.44 374 ALA A O 1
ATOM 2815 N N . GLU A 1 375 ? 11.275 -7.032 -24.854 1.00 94.94 375 GLU A N 1
ATOM 2816 C CA . GLU A 1 375 ? 12.578 -6.529 -25.277 1.00 94.94 375 GLU A CA 1
ATOM 2817 C C . GLU A 1 375 ? 13.317 -7.544 -26.146 1.00 94.94 375 GLU A C 1
ATOM 2819 O O . GLU A 1 375 ? 13.281 -8.751 -25.908 1.00 94.94 375 GLU A O 1
ATOM 2824 N N . SER A 1 376 ? 14.030 -7.015 -27.135 1.00 95.44 376 SER A N 1
ATOM 2825 C CA . SER A 1 376 ? 15.121 -7.688 -27.827 1.00 95.44 376 SER A CA 1
ATOM 2826 C C . SER A 1 376 ? 16.274 -6.702 -27.997 1.00 95.44 376 SER A C 1
ATOM 2828 O O . SER A 1 376 ? 16.074 -5.491 -28.006 1.00 95.44 376 SER A O 1
ATOM 2830 N N . THR A 1 377 ? 17.500 -7.185 -28.133 1.00 92.50 377 THR A N 1
ATOM 2831 C CA . THR A 1 377 ? 18.679 -6.336 -28.323 1.00 92.50 377 THR A CA 1
ATOM 2832 C C . THR A 1 377 ? 19.177 -6.498 -29.743 1.00 92.50 377 THR A C 1
ATOM 2834 O O . THR A 1 377 ? 19.505 -7.610 -30.151 1.00 92.50 377 THR A O 1
ATOM 2837 N N . LEU A 1 378 ? 19.273 -5.397 -30.488 1.00 92.31 378 LEU A N 1
ATOM 2838 C CA . LEU A 1 378 ? 19.944 -5.389 -31.780 1.00 92.31 378 LEU A CA 1
ATOM 2839 C C . LEU A 1 378 ? 21.425 -5.078 -31.574 1.00 92.31 378 LEU A C 1
ATOM 2841 O O . LEU A 1 378 ? 21.774 -3.978 -31.150 1.00 92.31 378 LEU A O 1
ATOM 2845 N N . THR A 1 379 ? 22.291 -6.022 -31.924 1.00 91.00 379 THR A N 1
ATOM 2846 C CA . THR A 1 379 ? 23.735 -5.791 -32.039 1.00 91.00 379 THR A CA 1
ATOM 2847 C C . THR A 1 379 ? 24.084 -5.570 -33.503 1.00 91.00 379 THR A C 1
ATOM 2849 O O . THR A 1 379 ? 23.851 -6.450 -34.338 1.00 91.00 379 THR A O 1
ATOM 2852 N N . LEU A 1 380 ? 24.631 -4.397 -33.832 1.00 86.75 380 LEU A N 1
ATOM 2853 C CA . LEU A 1 380 ? 25.065 -4.113 -35.199 1.00 86.75 380 LEU A CA 1
ATOM 2854 C C . LEU A 1 380 ? 26.374 -4.818 -35.531 1.00 86.75 380 LEU A C 1
ATOM 2856 O O . LEU A 1 380 ? 27.288 -4.901 -34.713 1.00 86.75 380 LEU A O 1
ATOM 2860 N N . GLY A 1 381 ? 26.475 -5.265 -36.782 1.00 77.19 381 GLY A N 1
ATOM 2861 C CA . GLY A 1 381 ? 27.745 -5.662 -37.378 1.00 77.19 381 GLY A CA 1
ATOM 2862 C C . GLY A 1 381 ? 28.634 -4.456 -37.713 1.00 77.19 381 GLY A C 1
ATOM 2863 O O . GLY A 1 381 ? 28.449 -3.350 -37.205 1.00 77.19 381 GLY A O 1
ATOM 2864 N N . ALA A 1 382 ? 29.606 -4.672 -38.601 1.00 77.62 382 ALA A N 1
ATOM 2865 C CA . ALA A 1 382 ? 30.490 -3.611 -39.094 1.00 77.62 382 ALA A CA 1
ATOM 2866 C C . ALA A 1 382 ? 29.806 -2.658 -40.097 1.00 77.62 382 ALA A C 1
ATOM 2868 O O . ALA A 1 382 ? 30.368 -1.618 -40.435 1.00 77.62 382 ALA A O 1
ATOM 2869 N N . ASP A 1 383 ? 28.618 -3.016 -40.588 1.00 74.50 383 ASP A N 1
ATOM 2870 C CA . ASP A 1 383 ? 27.941 -2.267 -41.640 1.00 74.50 383 ASP A CA 1
ATOM 2871 C C . ASP A 1 383 ? 27.339 -0.962 -41.107 1.00 74.50 383 ASP A C 1
ATOM 2873 O O . ASP A 1 383 ? 26.670 -0.923 -40.073 1.00 74.50 383 ASP A O 1
ATOM 2877 N N . LEU A 1 384 ? 27.573 0.116 -41.854 1.00 81.62 384 LEU A N 1
ATOM 2878 C CA . LEU A 1 384 ? 26.978 1.431 -41.633 1.00 81.62 384 LEU A CA 1
ATOM 2879 C C . LEU A 1 384 ? 25.698 1.572 -42.463 1.00 81.62 384 LEU A C 1
ATOM 2881 O O . LEU A 1 384 ? 25.585 0.996 -43.545 1.00 81.62 384 LEU A O 1
ATOM 2885 N N . GLY A 1 385 ? 24.771 2.421 -42.020 1.00 84.88 385 GLY A N 1
ATOM 2886 C CA . GLY A 1 385 ? 23.530 2.696 -42.752 1.00 84.88 385 GLY A CA 1
ATOM 2887 C C . GLY A 1 385 ? 22.279 2.447 -41.922 1.00 84.88 385 GLY A C 1
ATOM 2888 O O . GLY A 1 385 ? 22.345 2.420 -40.700 1.00 84.88 385 GLY A O 1
ATOM 2889 N N . THR A 1 386 ? 21.125 2.352 -42.580 1.00 88.50 386 THR A N 1
ATOM 2890 C CA . THR A 1 386 ? 19.822 2.209 -41.916 1.00 88.50 386 THR A CA 1
ATOM 2891 C C . THR A 1 386 ? 19.439 0.740 -41.757 1.00 88.50 386 THR A C 1
ATOM 2893 O O . THR A 1 386 ? 19.428 -0.020 -42.725 1.00 88.50 386 THR A O 1
ATOM 2896 N N . HIS A 1 387 ? 19.062 0.371 -40.539 1.00 90.50 387 HIS A N 1
ATOM 2897 C CA . HIS A 1 387 ? 18.587 -0.943 -40.134 1.00 90.50 387 HIS A CA 1
ATOM 2898 C C . HIS A 1 387 ? 17.163 -0.788 -39.607 1.00 90.50 387 HIS A C 1
ATOM 2900 O O . HIS A 1 387 ? 16.876 0.157 -38.867 1.00 90.50 387 HIS A O 1
ATOM 2906 N N . THR A 1 388 ? 16.280 -1.701 -39.992 1.00 92.19 388 THR A N 1
ATOM 2907 C CA . THR A 1 388 ? 14.856 -1.616 -39.670 1.00 92.19 388 THR A CA 1
ATOM 2908 C C . THR A 1 388 ? 14.424 -2.870 -38.934 1.00 92.19 388 THR A C 1
ATOM 2910 O O . THR A 1 388 ? 14.596 -3.972 -39.454 1.00 92.19 388 THR A O 1
ATOM 2913 N N . VAL A 1 389 ? 13.859 -2.710 -37.737 1.00 95.00 389 VAL A N 1
ATOM 2914 C CA . VAL A 1 389 ? 13.286 -3.815 -36.957 1.00 95.00 389 VAL A CA 1
ATOM 2915 C C . VAL A 1 389 ? 11.787 -3.601 -36.830 1.00 95.00 389 VAL A C 1
ATOM 2917 O O . VAL A 1 389 ? 11.341 -2.611 -36.262 1.00 95.00 389 VAL A O 1
ATOM 2920 N N . GLU A 1 390 ? 11.005 -4.527 -37.360 1.00 96.00 390 GLU A N 1
ATOM 2921 C CA . GLU A 1 390 ? 9.559 -4.561 -37.188 1.00 96.00 390 GLU A CA 1
ATOM 2922 C C . GLU A 1 390 ? 9.201 -5.406 -35.964 1.00 96.00 390 GLU A C 1
ATOM 2924 O O . GLU A 1 390 ? 9.723 -6.509 -35.784 1.00 96.00 390 GLU A O 1
ATOM 2929 N N . VAL A 1 391 ? 8.317 -4.881 -35.119 1.00 97.12 391 VAL A N 1
ATOM 2930 C CA . VAL A 1 391 ? 7.832 -5.557 -33.917 1.00 97.12 391 VAL A CA 1
ATOM 2931 C C . VAL A 1 391 ? 6.318 -5.672 -33.981 1.00 97.12 391 VAL A C 1
ATOM 2933 O O . VAL A 1 391 ? 5.621 -4.670 -34.143 1.00 97.12 391 VAL A O 1
ATOM 2936 N N . SER A 1 392 ? 5.817 -6.896 -33.843 1.00 96.44 392 SER A N 1
ATOM 2937 C CA . SER A 1 392 ? 4.388 -7.224 -33.804 1.00 96.44 392 SER A CA 1
ATOM 2938 C C . SER A 1 392 ? 4.030 -7.894 -32.478 1.00 96.44 392 SER A C 1
ATOM 2940 O O . SER A 1 392 ? 4.886 -8.497 -31.830 1.00 96.44 392 SER A O 1
ATOM 2942 N N . ALA A 1 393 ? 2.769 -7.779 -32.065 1.00 95.69 393 ALA A N 1
ATOM 2943 C CA . ALA A 1 393 ? 2.246 -8.385 -30.845 1.00 95.69 393 ALA A CA 1
ATOM 2944 C C . ALA A 1 393 ? 0.893 -9.051 -31.127 1.00 95.69 393 ALA A C 1
ATOM 2946 O O . ALA A 1 393 ? 0.142 -8.581 -31.982 1.00 95.69 393 ALA A O 1
ATOM 2947 N N . ALA A 1 394 ? 0.583 -10.140 -30.422 1.00 93.38 394 ALA A N 1
ATOM 2948 C CA . ALA A 1 394 ? -0.695 -10.834 -30.577 1.00 93.38 394 ALA A CA 1
ATOM 2949 C C . ALA A 1 394 ? -1.882 -9.902 -30.271 1.00 93.38 394 ALA A C 1
ATOM 2951 O O . ALA A 1 394 ? -1.794 -9.049 -29.387 1.00 93.38 394 ALA A O 1
ATOM 2952 N N . GLU A 1 395 ? -2.986 -10.073 -31.003 1.00 91.50 395 GLU A N 1
ATOM 2953 C CA . GLU A 1 395 ? -4.194 -9.227 -30.934 1.00 91.50 395 GLU A CA 1
ATOM 2954 C C . GLU A 1 395 ? -3.987 -7.744 -31.316 1.00 91.50 395 GLU A C 1
ATOM 2956 O O . GLU A 1 395 ? -4.909 -6.938 -31.190 1.00 91.50 395 GLU A O 1
ATOM 2961 N N . ILE A 1 396 ? -2.804 -7.356 -31.816 1.00 91.44 396 ILE A N 1
ATOM 2962 C CA . ILE A 1 396 ? -2.517 -5.993 -32.284 1.00 91.44 396 ILE A CA 1
ATOM 2963 C C . ILE A 1 396 ? -2.201 -6.022 -33.779 1.00 91.44 396 ILE A C 1
ATOM 2965 O O . ILE A 1 396 ? -1.149 -6.493 -34.201 1.00 91.44 396 ILE A O 1
ATOM 2969 N N . GLU A 1 397 ? -3.107 -5.465 -34.585 1.00 88.12 397 GLU A N 1
ATOM 2970 C CA . GLU A 1 397 ? -3.001 -5.498 -36.051 1.00 88.12 397 GLU A CA 1
ATOM 2971 C C . GLU A 1 397 ? -1.833 -4.671 -36.608 1.00 88.12 397 GLU A C 1
ATOM 2973 O O . GLU A 1 397 ? -1.252 -5.036 -37.628 1.00 88.12 397 GLU A O 1
ATOM 2978 N N . GLN A 1 398 ? -1.497 -3.541 -35.974 1.00 88.88 398 GLN A N 1
ATOM 2979 C CA . GLN A 1 398 ? -0.467 -2.630 -36.479 1.00 88.88 398 GLN A CA 1
ATOM 2980 C C . GLN A 1 398 ? 0.879 -2.865 -35.779 1.00 88.88 398 GLN A C 1
ATOM 2982 O O . GLN A 1 398 ? 0.997 -2.550 -34.589 1.00 88.88 398 GLN A O 1
ATOM 2987 N N . PRO A 1 399 ? 1.909 -3.365 -36.492 1.00 93.00 399 PRO A N 1
ATOM 2988 C CA . PRO A 1 399 ? 3.252 -3.452 -35.941 1.00 93.00 399 PRO A CA 1
ATOM 2989 C C . PRO A 1 399 ? 3.876 -2.061 -35.786 1.00 93.00 399 PRO A C 1
ATOM 2991 O O . PRO A 1 399 ? 3.464 -1.084 -36.417 1.00 93.00 399 PRO A O 1
ATOM 2994 N N . VAL A 1 400 ? 4.922 -1.977 -34.966 1.00 94.50 400 VAL A N 1
ATOM 2995 C CA . VAL A 1 400 ? 5.774 -0.788 -34.863 1.00 94.50 400 VAL A CA 1
ATOM 2996 C C . VAL A 1 400 ? 7.134 -1.061 -35.484 1.00 94.50 400 VAL A C 1
ATOM 2998 O O . VAL A 1 400 ? 7.708 -2.134 -35.324 1.00 94.50 400 VAL A O 1
ATOM 3001 N N . THR A 1 401 ? 7.674 -0.066 -36.177 1.00 92.94 401 THR A N 1
ATOM 3002 C CA . THR A 1 401 ? 8.937 -0.202 -36.907 1.00 92.94 401 THR A CA 1
ATOM 3003 C C . THR A 1 401 ? 10.011 0.676 -36.294 1.00 92.94 401 THR A C 1
ATOM 3005 O O . THR A 1 401 ? 9.845 1.891 -36.279 1.00 92.94 401 THR A O 1
ATOM 3008 N N . PHE A 1 402 ? 11.112 0.100 -35.828 1.00 91.25 402 PHE A N 1
ATOM 3009 C CA . PHE A 1 402 ? 12.277 0.826 -35.334 1.00 91.25 402 PHE A CA 1
ATOM 3010 C C . PHE A 1 402 ? 13.281 1.098 -36.449 1.00 91.25 402 PHE A C 1
ATOM 3012 O O . PHE A 1 402 ? 13.603 0.197 -37.221 1.00 91.25 402 PHE A O 1
ATOM 3019 N N . THR A 1 403 ? 13.804 2.320 -36.490 1.00 89.12 403 THR A N 1
ATOM 3020 C CA . THR A 1 403 ? 14.810 2.787 -37.445 1.00 89.12 403 THR A CA 1
ATOM 3021 C C . THR A 1 403 ? 16.109 3.086 -36.705 1.00 89.12 403 THR A C 1
ATOM 3023 O O . THR A 1 403 ? 16.222 4.077 -35.981 1.00 89.12 403 THR A O 1
ATOM 3026 N N . ILE A 1 404 ? 17.111 2.242 -36.928 1.00 88.62 404 ILE A N 1
ATOM 3027 C CA . ILE A 1 404 ? 18.439 2.327 -36.320 1.00 88.62 404 ILE A CA 1
ATOM 3028 C C . ILE A 1 404 ? 19.440 2.730 -37.394 1.00 88.62 404 ILE A C 1
ATOM 3030 O O . ILE A 1 404 ? 19.383 2.222 -38.512 1.00 88.62 404 ILE A O 1
ATOM 3034 N N . VAL A 1 405 ? 20.371 3.637 -37.091 1.00 85.88 405 VAL A N 1
ATOM 3035 C CA . VAL A 1 405 ? 21.384 4.063 -38.071 1.00 85.88 405 VAL A CA 1
ATOM 3036 C C . VAL A 1 405 ? 22.796 3.804 -37.548 1.00 85.88 405 VAL A C 1
ATOM 3038 O O . VAL A 1 405 ? 23.247 4.469 -36.618 1.00 85.88 405 VAL A O 1
ATOM 3041 N N . GLY A 1 406 ? 23.518 2.875 -38.175 1.00 84.88 406 GLY A N 1
ATOM 3042 C CA . GLY A 1 406 ? 24.926 2.601 -37.886 1.00 84.88 406 GLY A CA 1
ATOM 3043 C C . GLY A 1 406 ? 25.817 3.767 -38.324 1.00 84.88 406 GLY A C 1
ATOM 3044 O O . GLY A 1 406 ? 25.905 4.050 -39.524 1.00 84.88 406 GLY A O 1
ATOM 3045 N N . ARG A 1 407 ? 26.448 4.471 -37.371 1.00 79.94 407 ARG A N 1
ATOM 3046 C CA . ARG A 1 407 ? 27.368 5.612 -37.583 1.00 79.94 407 ARG A CA 1
ATOM 3047 C C . ARG A 1 407 ? 28.404 5.734 -36.465 1.00 79.94 407 ARG A C 1
ATOM 3049 O O . ARG A 1 407 ? 28.081 5.585 -35.294 1.00 79.94 407 ARG A O 1
ATOM 3056 N N . GLU A 1 408 ? 29.634 6.099 -36.812 1.00 80.44 408 GLU A N 1
ATOM 3057 C CA . GLU A 1 408 ? 30.698 6.358 -35.830 1.00 80.44 408 GLU A CA 1
ATOM 3058 C C . GLU A 1 408 ? 30.463 7.640 -35.001 1.00 80.44 408 GLU A C 1
ATOM 3060 O O . GLU A 1 408 ? 29.842 8.599 -35.469 1.00 80.44 408 GLU A O 1
ATOM 3065 N N . GLY A 1 409 ? 31.012 7.679 -33.777 1.00 78.12 409 GLY A N 1
ATOM 3066 C CA . GLY A 1 409 ? 31.095 8.893 -32.947 1.00 78.12 409 GLY A CA 1
ATOM 3067 C C . GLY A 1 409 ? 29.797 9.328 -32.251 1.00 78.12 409 GLY A C 1
ATOM 3068 O O . GLY A 1 409 ? 29.581 10.527 -32.068 1.00 78.12 409 GLY A O 1
ATOM 3069 N N . VAL A 1 410 ? 28.930 8.382 -31.875 1.00 82.75 410 VAL A N 1
ATOM 3070 C CA . VAL A 1 410 ? 27.609 8.645 -31.274 1.00 82.75 410 VAL A CA 1
ATOM 3071 C C . VAL A 1 410 ? 27.487 7.995 -29.893 1.00 82.75 410 VAL A C 1
ATOM 3073 O O . VAL A 1 410 ? 27.950 6.872 -29.707 1.00 82.75 410 VAL A O 1
ATOM 3076 N N . ILE A 1 411 ? 26.847 8.685 -28.940 1.00 84.56 411 ILE A N 1
ATOM 3077 C CA . ILE A 1 411 ? 26.473 8.109 -27.638 1.00 84.56 411 ILE A CA 1
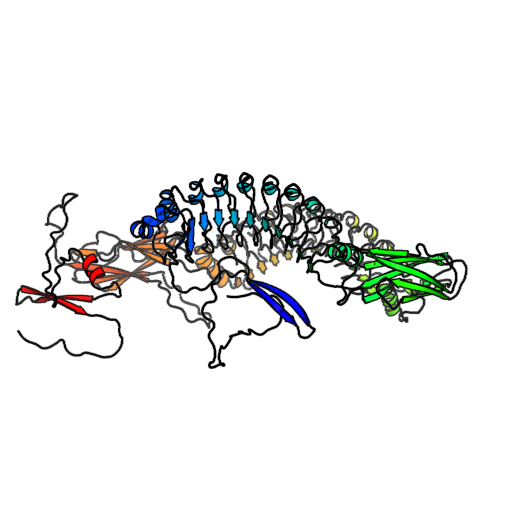ATOM 3078 C C . ILE A 1 411 ? 25.171 7.330 -27.763 1.00 84.56 411 ILE A C 1
ATOM 3080 O O . ILE A 1 411 ? 24.206 7.810 -28.356 1.00 84.56 411 ILE A O 1
ATOM 3084 N N . ILE A 1 412 ? 25.119 6.165 -27.127 1.00 84.75 412 ILE A N 1
ATOM 3085 C CA . ILE A 1 412 ? 23.911 5.356 -27.002 1.00 84.75 412 ILE A CA 1
ATOM 3086 C C . ILE A 1 412 ? 23.108 5.876 -25.806 1.00 84.75 412 ILE A C 1
ATOM 3088 O O . ILE A 1 412 ? 23.609 5.912 -24.690 1.00 84.75 412 ILE A O 1
ATOM 3092 N N . ILE A 1 413 ? 21.871 6.299 -26.056 1.00 88.00 413 ILE A N 1
ATOM 3093 C CA . ILE A 1 413 ? 20.919 6.793 -25.055 1.00 88.00 413 ILE A CA 1
ATOM 3094 C C . ILE A 1 413 ? 19.620 6.057 -25.375 1.00 88.00 413 ILE A C 1
ATOM 3096 O O . ILE A 1 413 ? 18.805 6.571 -26.154 1.00 88.00 413 ILE A O 1
ATOM 3100 N N . PRO A 1 414 ? 19.471 4.809 -24.893 1.00 83.50 414 PRO A N 1
ATOM 3101 C CA . PRO A 1 414 ? 18.412 3.922 -25.356 1.00 83.50 414 PRO A CA 1
ATOM 3102 C C . PRO A 1 414 ? 17.022 4.477 -25.058 1.00 83.50 414 PRO A C 1
ATOM 3104 O O . PRO A 1 414 ? 16.136 4.428 -25.915 1.00 83.50 414 PRO A O 1
ATOM 3107 N N . ASP A 1 415 ? 16.859 5.053 -23.867 1.00 86.19 415 ASP A N 1
ATOM 3108 C CA . ASP A 1 415 ? 15.627 5.688 -23.419 1.00 86.19 415 ASP A CA 1
ATOM 3109 C C . ASP A 1 415 ? 15.309 6.910 -24.290 1.00 86.19 415 ASP A C 1
ATOM 3111 O O . ASP A 1 415 ? 16.049 7.901 -24.325 1.00 86.19 415 ASP A O 1
ATOM 3115 N N . SER A 1 416 ? 14.206 6.833 -25.038 1.00 84.94 416 SER A N 1
ATOM 3116 C CA . SER A 1 416 ? 13.825 7.898 -25.965 1.00 84.94 416 SER A CA 1
ATOM 3117 C C . SER A 1 416 ? 13.450 9.192 -25.251 1.00 84.94 416 SER A C 1
ATOM 3119 O O . SER A 1 416 ? 13.686 10.268 -25.803 1.00 84.94 416 SER A O 1
ATOM 3121 N N . ASN A 1 417 ? 12.891 9.107 -24.039 1.00 89.62 417 ASN A N 1
ATOM 3122 C CA . ASN A 1 417 ? 12.489 10.275 -23.262 1.00 89.62 417 ASN A CA 1
ATOM 3123 C C . ASN A 1 417 ? 13.723 11.005 -22.734 1.00 89.62 417 ASN A C 1
ATOM 3125 O O . ASN A 1 417 ? 13.826 12.224 -22.886 1.00 89.62 417 ASN A O 1
ATOM 3129 N N . LEU A 1 418 ? 14.698 10.267 -22.196 1.00 92.69 418 LEU A N 1
ATOM 3130 C CA . LEU A 1 418 ? 15.981 10.829 -21.779 1.00 92.69 418 LEU A CA 1
ATOM 3131 C C . LEU A 1 418 ? 16.712 11.463 -22.965 1.00 92.69 418 LEU A C 1
ATOM 3133 O O . LEU A 1 418 ? 17.150 12.611 -22.878 1.00 92.69 418 LEU A O 1
ATOM 3137 N N . ARG A 1 419 ? 16.797 10.749 -24.094 1.00 90.12 419 ARG A N 1
ATOM 3138 C CA . ARG A 1 419 ? 17.448 11.252 -25.309 1.00 90.12 419 ARG A CA 1
ATOM 3139 C C . ARG A 1 419 ? 16.806 12.543 -25.806 1.00 90.12 419 ARG A C 1
ATOM 3141 O O . ARG A 1 419 ? 17.529 13.488 -26.108 1.00 90.12 419 ARG A O 1
ATOM 3148 N N . ALA A 1 420 ? 15.475 12.601 -25.859 1.00 89.00 420 ALA A N 1
ATOM 3149 C CA . ALA A 1 420 ? 14.751 13.803 -26.264 1.00 89.00 420 ALA A CA 1
ATOM 3150 C C . ALA A 1 420 ? 15.057 14.982 -25.331 1.00 89.00 420 ALA A C 1
ATOM 3152 O O . ALA A 1 420 ? 15.391 16.061 -25.806 1.00 89.00 420 ALA A O 1
ATOM 3153 N N . LYS A 1 421 ? 15.041 14.765 -24.011 1.00 93.75 421 LYS A N 1
ATOM 3154 C CA . LYS A 1 421 ? 15.335 15.825 -23.039 1.00 93.75 421 LYS A CA 1
ATOM 3155 C C . LYS A 1 421 ? 16.780 16.320 -23.078 1.00 93.75 421 LYS A C 1
ATOM 3157 O O . LYS A 1 421 ? 17.015 17.513 -22.904 1.00 93.75 421 LYS A O 1
ATOM 3162 N N . ILE A 1 422 ? 17.744 15.432 -23.316 1.00 94.19 422 ILE A N 1
ATOM 3163 C CA . ILE A 1 422 ? 19.142 15.825 -23.543 1.00 94.19 422 ILE A CA 1
ATOM 3164 C C . ILE A 1 422 ? 19.255 16.612 -24.854 1.00 94.19 422 ILE A C 1
ATOM 3166 O O . ILE A 1 422 ? 19.942 17.629 -24.892 1.00 94.19 422 ILE A O 1
ATOM 3170 N N . GLY A 1 423 ? 18.555 16.180 -25.907 1.00 91.94 423 GLY A N 1
ATOM 3171 C CA . GLY A 1 423 ? 18.453 16.909 -27.171 1.00 91.94 423 GLY A CA 1
ATOM 3172 C C . GLY A 1 423 ? 17.935 18.334 -26.972 1.00 91.94 423 GLY A C 1
ATOM 3173 O O . GLY A 1 423 ? 18.610 19.278 -27.376 1.00 91.94 423 GLY A O 1
ATOM 3174 N N . ASP A 1 424 ? 16.818 18.496 -26.257 1.00 92.25 424 ASP A N 1
ATOM 3175 C CA . ASP A 1 424 ? 16.242 19.802 -25.908 1.00 92.25 424 ASP A CA 1
ATOM 3176 C C . ASP A 1 424 ? 17.257 20.683 -25.158 1.00 92.25 424 ASP A C 1
ATOM 3178 O O . ASP A 1 424 ? 17.439 21.853 -25.497 1.00 92.25 424 ASP A O 1
ATOM 3182 N N . ALA A 1 425 ? 17.967 20.116 -24.174 1.00 93.94 425 ALA A N 1
ATOM 3183 C CA . ALA A 1 425 ? 18.983 20.828 -23.395 1.00 93.94 425 ALA A CA 1
ATOM 3184 C C . ALA A 1 425 ? 20.195 21.272 -24.238 1.00 93.94 425 ALA A C 1
ATOM 3186 O O . ALA A 1 425 ? 20.837 22.272 -23.920 1.00 93.94 425 ALA A O 1
ATOM 3187 N N . LEU A 1 426 ? 20.494 20.550 -25.320 1.00 93.31 426 LEU A N 1
ATOM 3188 C CA . LEU A 1 426 ? 21.556 20.865 -26.277 1.00 93.31 426 LEU A CA 1
ATOM 3189 C C . LEU A 1 426 ? 21.064 21.700 -27.477 1.00 93.31 426 LEU A C 1
ATOM 3191 O O . LEU A 1 426 ? 21.871 22.050 -28.339 1.00 93.31 426 LEU A O 1
ATOM 3195 N N . GLY A 1 427 ? 19.765 22.014 -27.561 1.00 91.06 427 GLY A N 1
ATOM 3196 C CA . GLY A 1 427 ? 19.166 22.731 -28.693 1.00 91.06 427 GLY A CA 1
ATOM 3197 C C . GLY A 1 427 ? 19.100 21.909 -29.985 1.00 91.06 427 GLY A C 1
ATOM 3198 O O . GLY A 1 427 ? 19.273 22.459 -31.073 1.00 91.06 427 GLY A O 1
ATOM 3199 N N . LYS A 1 428 ? 18.892 20.593 -29.872 1.00 86.12 428 LYS A N 1
ATOM 3200 C CA . LYS A 1 428 ? 18.899 19.630 -30.982 1.00 86.12 428 LYS A CA 1
ATOM 3201 C C . LYS A 1 428 ? 17.523 19.001 -31.187 1.00 86.12 428 LYS A C 1
ATOM 3203 O O . LYS A 1 428 ? 16.774 18.813 -30.233 1.00 86.12 428 LYS A O 1
ATOM 3208 N N . ALA A 1 429 ? 17.196 18.637 -32.425 1.00 75.44 429 ALA A N 1
ATOM 3209 C CA . ALA A 1 429 ? 15.988 17.870 -32.714 1.00 75.44 429 ALA A CA 1
ATOM 3210 C C . ALA A 1 429 ? 16.117 16.424 -32.194 1.00 75.44 429 ALA A C 1
ATOM 3212 O O . ALA A 1 429 ? 17.218 15.893 -32.071 1.00 75.44 429 ALA A O 1
ATOM 3213 N N . SER A 1 430 ? 14.995 15.742 -31.941 1.00 64.50 430 SER A N 1
ATOM 3214 C CA . SER A 1 430 ? 14.979 14.387 -31.350 1.00 64.50 430 SER A CA 1
ATOM 3215 C C . SER A 1 430 ? 15.693 13.305 -32.179 1.00 64.50 430 SER A C 1
ATOM 3217 O O . SER A 1 430 ? 16.089 12.276 -31.629 1.00 64.50 430 SER A O 1
ATOM 3219 N N . ALA A 1 431 ? 15.863 13.534 -33.485 1.00 61.38 431 ALA A N 1
ATOM 3220 C CA . ALA A 1 431 ? 16.587 12.660 -34.410 1.00 61.38 431 ALA A CA 1
ATOM 3221 C C . ALA A 1 431 ? 18.070 13.045 -34.585 1.00 61.38 431 ALA A C 1
ATOM 3223 O O . ALA A 1 431 ? 18.823 12.331 -35.252 1.00 61.38 431 ALA A O 1
ATOM 3224 N N . ASP A 1 432 ? 18.502 14.174 -34.017 1.00 70.06 432 ASP A N 1
ATOM 3225 C CA . ASP A 1 432 ? 19.878 14.626 -34.145 1.00 70.06 432 ASP A CA 1
ATOM 3226 C C . ASP A 1 432 ? 20.815 13.777 -33.282 1.00 70.06 432 ASP A C 1
ATOM 3228 O O . ASP A 1 432 ? 20.503 13.348 -32.172 1.00 70.06 432 ASP A O 1
ATOM 3232 N N . ARG A 1 433 ? 22.029 13.563 -33.794 1.00 79.88 433 ARG A N 1
ATOM 3233 C CA . ARG A 1 433 ? 23.086 12.851 -33.068 1.00 79.88 433 ARG A CA 1
ATOM 3234 C C . ARG A 1 433 ? 23.502 13.617 -31.812 1.00 79.88 433 ARG A C 1
ATOM 3236 O O . ARG A 1 433 ? 23.627 14.836 -31.867 1.00 79.88 433 ARG A O 1
ATOM 3243 N N . ILE A 1 434 ? 23.842 12.901 -30.747 1.00 87.19 434 ILE A N 1
ATOM 3244 C CA . ILE A 1 434 ? 24.493 13.472 -29.563 1.00 87.19 434 ILE A CA 1
ATOM 3245 C C . ILE A 1 434 ? 25.890 12.859 -29.465 1.00 87.19 434 ILE A C 1
ATOM 3247 O O . ILE A 1 434 ? 26.033 11.635 -29.387 1.00 87.19 434 ILE A O 1
ATOM 3251 N N . SER A 1 435 ? 26.925 13.698 -29.535 1.00 88.19 435 SER A N 1
ATOM 3252 C CA . SER A 1 435 ? 28.318 13.265 -29.387 1.00 88.19 435 SER A CA 1
ATOM 3253 C C . SER A 1 435 ? 28.814 13.410 -27.940 1.00 88.19 435 SER A C 1
ATOM 3255 O O . SER A 1 435 ? 28.285 14.235 -27.187 1.00 88.19 435 SER A O 1
ATOM 3257 N N . PRO A 1 436 ? 29.875 12.677 -27.542 1.00 88.50 436 PRO A N 1
ATOM 3258 C CA . PRO A 1 436 ? 30.471 12.811 -26.210 1.00 88.50 436 PRO A CA 1
ATOM 3259 C C . PRO A 1 436 ? 30.897 14.236 -25.854 1.00 88.50 436 PRO A C 1
ATOM 3261 O O . PRO A 1 436 ? 30.704 14.677 -24.726 1.00 88.50 436 PRO A O 1
ATOM 3264 N N . SER A 1 437 ? 31.430 14.989 -26.819 1.00 89.12 437 SER A N 1
ATOM 3265 C CA . SER A 1 437 ? 31.835 16.378 -26.584 1.00 89.12 437 SER A CA 1
ATOM 3266 C C . SER A 1 437 ? 30.648 17.313 -26.371 1.00 89.12 437 SER A C 1
ATOM 3268 O O . SER A 1 437 ? 30.793 18.305 -25.669 1.00 89.12 437 SER A O 1
ATOM 3270 N N . GLU A 1 438 ? 29.497 17.028 -26.990 1.00 92.88 438 GLU A N 1
ATOM 3271 C CA . GLU A 1 438 ? 28.291 17.851 -26.860 1.00 92.88 438 GLU A CA 1
ATOM 3272 C C . GLU A 1 438 ? 27.640 17.650 -25.492 1.00 92.88 438 GLU A C 1
ATOM 3274 O O . GLU A 1 438 ? 27.453 18.620 -24.761 1.00 92.88 438 GLU A O 1
ATOM 3279 N N . ILE A 1 439 ? 27.356 16.402 -25.101 1.00 94.38 439 ILE A N 1
ATOM 3280 C CA . ILE A 1 439 ? 26.710 16.130 -23.807 1.00 94.38 439 ILE A CA 1
ATOM 3281 C C . ILE A 1 439 ? 27.578 16.578 -22.621 1.00 94.38 439 ILE A C 1
ATOM 3283 O O . ILE A 1 439 ? 27.057 17.054 -21.614 1.00 94.38 439 ILE A O 1
ATOM 3287 N N . ALA A 1 440 ? 28.907 16.511 -22.760 1.00 95.56 440 ALA A N 1
ATOM 3288 C CA . ALA A 1 440 ? 29.839 16.971 -21.741 1.00 95.56 440 ALA A CA 1
ATOM 3289 C C . ALA A 1 440 ? 29.755 18.489 -21.503 1.00 95.56 440 ALA A C 1
ATOM 3291 O O . ALA A 1 440 ? 30.311 18.966 -20.521 1.00 95.56 440 ALA A O 1
ATOM 3292 N N . THR A 1 441 ? 29.087 19.272 -22.359 1.00 96.62 441 THR A N 1
ATOM 3293 C CA . THR A 1 441 ? 28.882 20.714 -22.123 1.00 96.62 441 THR A CA 1
ATOM 3294 C C . THR A 1 441 ? 27.790 21.014 -21.095 1.00 96.62 441 THR A C 1
ATOM 3296 O O . THR A 1 441 ? 27.763 22.118 -20.549 1.00 96.62 441 THR A O 1
ATOM 3299 N N . LEU A 1 442 ? 26.913 20.048 -20.801 1.00 97.69 442 LEU A N 1
ATOM 3300 C CA . LEU A 1 442 ? 25.817 20.229 -19.857 1.00 97.69 442 LEU A CA 1
ATOM 3301 C C . LEU A 1 442 ? 26.343 20.410 -18.429 1.00 97.69 442 LEU A C 1
ATOM 3303 O O . LEU A 1 442 ? 27.125 19.604 -17.930 1.00 97.69 442 LEU A O 1
ATOM 3307 N N . THR A 1 443 ? 25.860 21.456 -17.760 1.00 98.06 443 THR A N 1
ATOM 3308 C CA . THR A 1 443 ? 26.119 21.731 -16.335 1.00 98.06 443 THR A CA 1
ATOM 3309 C C . THR A 1 443 ? 24.864 21.577 -15.474 1.00 98.06 443 THR A C 1
ATOM 3311 O O . THR A 1 443 ? 24.958 21.289 -14.284 1.00 98.06 443 THR A O 1
ATOM 3314 N N . TYR A 1 444 ? 23.683 21.696 -16.079 1.00 98.19 444 TYR A N 1
ATOM 3315 C CA . TYR A 1 444 ? 22.381 21.518 -15.446 1.00 98.19 444 TYR A CA 1
ATOM 3316 C C . TYR A 1 444 ? 21.490 20.673 -16.353 1.00 98.19 444 TYR A C 1
ATOM 3318 O O . TYR A 1 444 ? 21.406 20.940 -17.553 1.00 98.19 444 TYR A O 1
ATOM 3326 N N . LEU A 1 445 ? 20.797 19.691 -15.779 1.00 98.06 445 LEU A N 1
ATOM 3327 C CA . LEU A 1 445 ? 19.805 18.900 -16.496 1.00 98.06 445 LEU A CA 1
ATOM 3328 C C . LEU A 1 445 ? 18.615 18.570 -15.588 1.00 98.06 445 LEU A C 1
ATOM 3330 O O . LEU A 1 445 ? 18.774 18.016 -14.501 1.00 98.06 445 LEU A O 1
ATOM 3334 N N . ASN A 1 446 ? 17.405 18.881 -16.055 1.00 97.44 446 ASN A N 1
ATOM 3335 C CA . ASN A 1 446 ? 16.161 18.498 -15.394 1.00 97.44 446 ASN A CA 1
ATOM 3336 C C . ASN A 1 446 ? 15.287 17.695 -16.354 1.00 97.44 446 ASN A C 1
ATOM 3338 O O . ASN A 1 446 ? 14.784 18.217 -17.348 1.00 97.44 446 ASN A O 1
ATOM 3342 N N . VAL A 1 447 ? 15.101 16.425 -16.019 1.00 96.25 447 VAL A N 1
ATOM 3343 C CA . VAL A 1 447 ? 14.334 15.446 -16.795 1.00 96.25 447 VAL A CA 1
ATOM 3344 C C . VAL A 1 447 ? 13.273 14.768 -15.929 1.00 96.25 447 VAL A C 1
ATOM 3346 O O . VAL A 1 447 ? 12.960 13.586 -16.058 1.00 96.25 447 VAL A O 1
ATOM 3349 N N . SER A 1 448 ? 12.726 15.536 -14.997 1.00 97.19 448 SER A N 1
ATOM 3350 C CA . SER A 1 448 ? 11.719 15.064 -14.057 1.00 97.19 448 SER A CA 1
ATOM 3351 C C . SER A 1 448 ? 10.361 14.870 -14.735 1.00 97.19 448 SER A C 1
ATOM 3353 O O . SER A 1 448 ? 10.014 15.625 -15.646 1.00 97.19 448 SER A O 1
ATOM 3355 N N . ASN A 1 449 ? 9.578 13.888 -14.278 1.00 95.94 449 ASN A N 1
ATOM 3356 C CA . ASN A 1 449 ? 8.254 13.562 -14.826 1.00 95.94 449 ASN A CA 1
ATOM 3357 C C . ASN A 1 449 ? 8.266 13.311 -16.348 1.00 95.94 449 ASN A C 1
ATOM 3359 O O . ASN A 1 449 ? 7.366 13.744 -17.069 1.00 95.94 449 ASN A O 1
ATOM 3363 N N . ALA A 1 450 ? 9.314 12.652 -16.844 1.00 93.81 450 ALA A N 1
ATOM 3364 C CA . ALA A 1 450 ? 9.510 12.374 -18.265 1.00 93.81 450 ALA A CA 1
ATOM 3365 C C . ALA A 1 450 ? 9.244 10.905 -18.631 1.00 93.81 450 ALA A C 1
ATOM 3367 O O . ALA A 1 450 ? 9.342 10.553 -19.801 1.00 93.81 450 ALA A O 1
ATOM 3368 N N . GLY A 1 451 ? 8.906 10.051 -17.657 1.00 91.06 451 GLY A N 1
ATOM 3369 C CA . GLY A 1 451 ? 8.716 8.617 -17.883 1.00 91.06 451 GLY A CA 1
ATOM 3370 C C . GLY A 1 451 ? 10.021 7.903 -18.241 1.00 91.06 451 GLY A C 1
ATOM 3371 O O . GLY A 1 451 ? 10.007 6.988 -19.059 1.00 91.06 451 GLY A O 1
ATOM 3372 N N . ILE A 1 452 ? 11.144 8.362 -17.684 1.00 92.44 452 ILE A N 1
ATOM 3373 C CA . ILE A 1 452 ? 12.467 7.765 -17.902 1.00 92.44 452 ILE A CA 1
ATOM 3374 C C . ILE A 1 452 ? 12.584 6.481 -17.088 1.00 92.44 452 ILE A C 1
ATOM 3376 O O . ILE A 1 452 ? 12.167 6.436 -15.930 1.00 92.44 452 ILE A O 1
ATOM 3380 N N . VAL A 1 453 ? 13.178 5.456 -17.690 1.00 90.62 453 VAL A N 1
ATOM 3381 C CA . VAL A 1 453 ? 13.462 4.170 -17.043 1.00 90.62 453 VAL A CA 1
ATOM 3382 C C . VAL A 1 453 ? 14.956 3.850 -17.058 1.00 90.62 453 VAL A C 1
ATOM 3384 O O . VAL A 1 453 ? 15.447 3.222 -16.124 1.00 90.62 453 VAL A O 1
ATOM 3387 N N . ASN A 1 454 ? 15.688 4.281 -18.090 1.00 89.06 454 ASN A N 1
ATOM 3388 C CA . ASN A 1 454 ? 17.097 3.935 -18.277 1.00 89.06 454 ASN A CA 1
ATOM 3389 C C . ASN A 1 454 ? 17.971 5.196 -18.434 1.00 89.06 454 ASN A C 1
ATOM 3391 O O . ASN A 1 454 ? 17.677 6.062 -19.257 1.00 89.06 454 ASN A O 1
ATOM 3395 N N . LEU A 1 455 ? 19.046 5.284 -17.640 1.00 95.38 455 LEU A N 1
ATOM 3396 C CA . LEU A 1 455 ? 19.981 6.415 -17.605 1.00 95.38 455 LEU A CA 1
ATOM 3397 C C . LEU A 1 455 ? 21.244 6.250 -18.465 1.00 95.38 455 LEU A C 1
ATOM 3399 O O . LEU A 1 455 ? 22.071 7.162 -18.482 1.00 95.38 455 LEU A O 1
ATOM 3403 N N . THR A 1 456 ? 21.410 5.133 -19.180 1.00 91.62 456 THR A N 1
ATOM 3404 C CA . THR A 1 456 ? 22.564 4.894 -20.059 1.00 91.62 456 THR A CA 1
ATOM 3405 C C . THR A 1 456 ? 22.786 6.060 -21.024 1.00 91.62 456 THR A C 1
ATOM 3407 O O . THR A 1 456 ? 21.853 6.572 -21.649 1.00 91.62 456 THR A O 1
ATOM 3410 N N . GLY A 1 457 ? 24.048 6.458 -21.142 1.00 91.44 457 GLY A N 1
ATOM 3411 C CA . GLY A 1 457 ? 24.531 7.593 -21.912 1.00 91.44 457 GLY A CA 1
ATOM 3412 C C . GLY A 1 457 ? 24.719 8.859 -21.074 1.00 91.44 457 GLY A C 1
ATOM 3413 O O . GLY A 1 457 ? 25.492 9.736 -21.472 1.00 91.44 457 GLY A O 1
ATOM 3414 N N . LEU A 1 458 ? 24.075 8.966 -19.904 1.00 95.50 458 LEU A N 1
ATOM 3415 C CA . LEU A 1 458 ? 24.223 10.117 -19.011 1.00 95.50 458 LEU A CA 1
ATOM 3416 C C . LEU A 1 458 ? 25.606 10.171 -18.342 1.00 95.50 458 LEU A C 1
ATOM 3418 O O . LEU A 1 458 ? 26.064 11.259 -18.000 1.00 95.50 458 LEU A O 1
ATOM 3422 N N . GLU A 1 459 ? 26.317 9.044 -18.241 1.00 95.81 459 GLU A N 1
ATOM 3423 C CA . GLU A 1 459 ? 27.691 8.952 -17.728 1.00 95.81 459 GLU A CA 1
ATOM 3424 C C . GLU A 1 459 ? 28.687 9.846 -18.491 1.00 95.81 459 GLU A C 1
ATOM 3426 O O . GLU A 1 459 ? 29.736 10.220 -17.965 1.00 95.81 459 GLU A O 1
ATOM 3431 N N . HIS A 1 460 ? 28.349 10.246 -19.722 1.00 95.56 460 HIS A N 1
ATOM 3432 C CA . HIS A 1 460 ? 29.152 11.155 -20.537 1.00 95.56 460 HIS A CA 1
ATOM 3433 C C . HIS A 1 460 ? 28.933 12.644 -20.213 1.00 95.56 460 HIS A C 1
ATOM 3435 O O . HIS A 1 460 ? 29.715 13.486 -20.658 1.00 95.56 460 HIS A O 1
ATOM 3441 N N . ALA A 1 461 ? 27.909 13.001 -19.434 1.00 96.81 461 ALA A N 1
ATOM 3442 C CA . ALA A 1 461 ? 27.596 14.376 -19.038 1.00 96.81 461 ALA A CA 1
ATOM 3443 C C . ALA A 1 461 ? 28.498 14.862 -17.881 1.00 96.81 461 ALA A C 1
ATOM 3445 O O . ALA A 1 461 ? 28.040 15.358 -16.853 1.00 96.81 461 ALA A O 1
ATOM 3446 N N . THR A 1 462 ? 29.816 14.713 -18.036 1.00 96.88 462 THR A N 1
ATOM 3447 C CA . THR A 1 462 ? 30.811 14.792 -16.949 1.00 96.88 462 THR A CA 1
ATOM 3448 C C . THR A 1 462 ? 30.964 16.171 -16.295 1.00 96.88 462 THR A C 1
ATOM 3450 O O . THR A 1 462 ? 31.688 16.301 -15.307 1.00 96.88 462 THR A O 1
ATOM 3453 N N . ASN A 1 463 ? 30.345 17.221 -16.847 1.00 98.06 463 ASN A N 1
ATOM 3454 C CA . ASN A 1 463 ? 30.357 18.570 -16.274 1.00 98.06 463 ASN A CA 1
ATOM 3455 C C . ASN A 1 463 ? 29.067 18.950 -15.535 1.00 98.06 463 ASN A C 1
ATOM 3457 O O . ASN A 1 463 ? 28.977 20.084 -15.058 1.00 98.06 463 ASN A O 1
ATOM 3461 N N . LEU A 1 464 ? 28.110 18.026 -15.394 1.00 98.56 464 LEU A N 1
ATOM 3462 C CA . LEU A 1 464 ? 26.896 18.264 -14.621 1.00 98.56 464 LEU A CA 1
ATOM 3463 C C . LEU A 1 464 ? 27.227 18.588 -13.162 1.00 98.56 464 LEU A C 1
ATOM 3465 O O . LEU A 1 464 ? 27.945 17.851 -12.488 1.00 98.56 464 LEU A O 1
ATOM 3469 N N . THR A 1 465 ? 26.654 19.686 -12.678 1.00 98.62 465 THR A N 1
ATOM 3470 C CA . THR A 1 465 ? 26.658 20.080 -11.265 1.00 98.62 465 THR A CA 1
ATOM 3471 C C . THR A 1 465 ? 25.287 19.888 -10.626 1.00 98.62 465 THR A C 1
ATOM 3473 O O . THR A 1 465 ? 25.195 19.669 -9.422 1.00 98.62 465 THR A O 1
ATOM 3476 N N . LYS A 1 466 ? 24.211 19.903 -11.420 1.00 98.81 466 LYS A N 1
ATOM 3477 C CA . LYS A 1 466 ? 22.837 19.726 -10.940 1.00 98.81 466 LYS A CA 1
ATOM 3478 C C . LYS A 1 466 ? 22.055 18.785 -11.849 1.00 98.81 466 LYS A C 1
ATOM 3480 O O . LYS A 1 466 ? 21.977 19.020 -13.058 1.00 98.81 466 LYS A O 1
ATOM 3485 N N . LEU A 1 467 ? 21.445 17.759 -11.261 1.00 98.69 467 LEU A N 1
ATOM 3486 C CA . LEU A 1 467 ? 20.675 16.748 -11.983 1.00 98.69 467 LEU A CA 1
ATOM 3487 C C . LEU A 1 467 ? 19.361 16.422 -11.264 1.00 98.69 467 LEU A C 1
ATOM 3489 O O . LEU A 1 467 ? 19.360 15.885 -10.154 1.00 98.69 467 LEU A O 1
ATOM 3493 N N . TYR A 1 468 ? 18.233 16.729 -11.910 1.00 98.62 468 TYR A N 1
ATOM 3494 C CA . TYR A 1 468 ? 16.891 16.465 -11.380 1.00 98.62 468 TYR A CA 1
ATOM 3495 C C . TYR A 1 468 ? 16.158 15.410 -12.218 1.00 98.62 468 TYR A C 1
ATOM 3497 O O . TYR A 1 468 ? 15.963 15.572 -13.423 1.00 98.62 468 TYR A O 1
ATOM 3505 N N . LEU A 1 469 ? 15.740 14.341 -11.545 1.00 98.19 469 LEU A N 1
ATOM 3506 C CA . LEU A 1 469 ? 15.188 13.094 -12.081 1.00 98.19 469 LEU A CA 1
ATOM 3507 C C . LEU A 1 469 ? 13.907 12.665 -11.332 1.00 98.19 469 LEU A C 1
ATOM 3509 O O . LEU A 1 469 ? 13.546 11.487 -11.356 1.00 98.19 469 LEU A O 1
ATOM 3513 N N . TYR A 1 470 ? 13.218 13.580 -10.638 1.00 95.69 470 TYR A N 1
ATOM 3514 C CA . TYR A 1 470 ? 12.084 13.207 -9.783 1.00 95.69 470 TYR A CA 1
ATOM 3515 C C . TYR A 1 470 ? 10.867 12.718 -10.589 1.00 95.69 470 TYR A C 1
ATOM 3517 O O . TYR A 1 470 ? 10.617 13.198 -11.694 1.00 95.69 470 TYR A O 1
ATOM 3525 N N . ARG A 1 471 ? 10.068 11.813 -10.004 1.00 96.44 471 ARG A N 1
ATOM 3526 C CA . ARG A 1 471 ? 8.842 11.236 -10.592 1.00 96.44 471 ARG A CA 1
ATOM 3527 C C . ARG A 1 471 ? 9.091 10.561 -11.945 1.00 96.44 471 ARG A C 1
ATOM 3529 O O . ARG A 1 471 ? 8.466 10.910 -12.941 1.00 96.44 471 ARG A O 1
ATOM 3536 N N . ASN A 1 472 ? 10.029 9.626 -11.982 1.00 96.62 472 ASN A N 1
ATOM 3537 C CA . ASN A 1 472 ? 10.289 8.758 -13.131 1.00 96.62 472 ASN A CA 1
ATOM 3538 C C . ASN A 1 472 ? 10.156 7.286 -12.687 1.00 96.62 472 ASN A C 1
ATOM 3540 O O . ASN A 1 472 ? 9.691 7.010 -11.585 1.00 96.62 472 ASN A O 1
ATOM 3544 N N . ASN A 1 473 ? 10.541 6.342 -13.544 1.00 94.06 473 ASN A N 1
ATOM 3545 C CA . ASN A 1 473 ? 10.456 4.903 -13.285 1.00 94.06 473 ASN A CA 1
ATOM 3546 C C . ASN A 1 473 ? 11.857 4.269 -13.211 1.00 94.06 473 ASN A C 1
ATOM 3548 O O . ASN A 1 473 ? 12.061 3.147 -13.671 1.00 94.06 473 ASN A O 1
ATOM 3552 N N . ILE A 1 474 ? 12.837 5.003 -12.678 1.00 96.19 474 ILE A N 1
ATOM 3553 C CA . ILE A 1 474 ? 14.248 4.594 -12.643 1.00 96.19 474 ILE A CA 1
ATOM 3554 C C . ILE A 1 474 ? 14.473 3.618 -11.487 1.00 96.19 474 ILE A C 1
ATOM 3556 O O . ILE A 1 474 ? 14.055 3.893 -10.366 1.00 96.19 474 ILE A O 1
ATOM 3560 N N . SER A 1 475 ? 15.170 2.512 -11.737 1.00 95.56 475 SER A N 1
ATOM 3561 C CA . SER A 1 475 ? 15.636 1.585 -10.692 1.00 95.56 475 SER A CA 1
ATOM 3562 C C . SER A 1 475 ? 17.161 1.498 -10.608 1.00 95.56 475 SER A C 1
ATOM 3564 O O . SER A 1 475 ? 17.699 1.341 -9.517 1.00 95.56 475 SER A O 1
ATOM 3566 N N . ASP A 1 476 ? 17.852 1.633 -11.744 1.00 96.00 476 ASP A N 1
ATOM 3567 C CA . ASP A 1 476 ? 19.313 1.617 -11.841 1.00 96.00 476 ASP A CA 1
ATOM 3568 C C . ASP A 1 476 ? 19.856 3.038 -12.050 1.00 96.00 476 ASP A C 1
ATOM 3570 O O . ASP A 1 476 ? 19.521 3.719 -13.024 1.00 96.00 476 ASP A O 1
ATOM 3574 N N . ILE A 1 477 ? 20.709 3.479 -11.123 1.00 97.88 477 ILE A N 1
ATOM 3575 C CA . ILE A 1 477 ? 21.377 4.783 -11.167 1.00 97.88 477 ILE A CA 1
ATOM 3576 C C . ILE A 1 477 ? 22.885 4.685 -11.430 1.00 97.88 477 ILE A C 1
ATOM 3578 O O . ILE A 1 477 ? 23.582 5.685 -11.303 1.00 97.88 477 ILE A O 1
ATOM 3582 N N . SER A 1 478 ? 23.419 3.528 -11.822 1.00 97.12 478 SER A N 1
ATOM 3583 C CA . SER A 1 478 ? 24.857 3.299 -12.053 1.00 97.12 478 SER A CA 1
ATOM 3584 C C . SER A 1 478 ? 25.510 4.342 -12.974 1.00 97.12 478 SER A C 1
ATOM 3586 O O . SER A 1 478 ? 26.647 4.758 -12.729 1.00 97.12 478 SER A O 1
ATOM 3588 N N . ALA A 1 479 ? 24.764 4.855 -13.957 1.00 96.56 479 ALA A N 1
ATOM 3589 C CA . ALA A 1 479 ? 25.193 5.908 -14.878 1.00 96.56 479 ALA A CA 1
ATOM 3590 C C . ALA A 1 479 ? 25.610 7.227 -14.190 1.00 96.56 479 ALA A C 1
ATOM 3592 O O . ALA A 1 479 ? 26.372 8.001 -14.768 1.00 96.56 479 ALA A O 1
ATOM 3593 N N . VAL A 1 480 ? 25.160 7.502 -12.955 1.00 97.38 480 VAL A N 1
ATOM 3594 C CA . VAL A 1 480 ? 25.526 8.741 -12.240 1.00 97.38 480 VAL A CA 1
ATOM 3595 C C . VAL A 1 480 ? 26.852 8.638 -11.483 1.00 97.38 480 VAL A C 1
ATOM 3597 O O . VAL A 1 480 ? 27.393 9.665 -11.084 1.00 97.38 480 VAL A O 1
ATOM 3600 N N . SER A 1 481 ? 27.404 7.433 -11.305 1.00 96.56 481 SER A N 1
ATOM 3601 C CA . SER A 1 481 ? 28.566 7.176 -10.433 1.00 96.56 481 SER A CA 1
ATOM 3602 C C . SER A 1 481 ? 29.826 7.978 -10.789 1.00 96.56 481 SER A C 1
ATOM 3604 O O . SER A 1 481 ? 30.592 8.366 -9.908 1.00 96.56 481 SER A O 1
ATOM 3606 N N . GLY A 1 482 ? 30.029 8.272 -12.076 1.00 95.00 482 GLY A N 1
ATOM 3607 C CA . GLY A 1 482 ? 31.163 9.054 -12.579 1.00 95.00 482 GLY A CA 1
ATOM 3608 C C . GLY A 1 482 ? 30.953 10.573 -12.589 1.00 95.00 482 GLY A C 1
ATOM 3609 O O . GLY A 1 482 ? 31.888 11.315 -12.900 1.00 95.00 482 GLY A O 1
ATOM 3610 N N . LEU A 1 483 ? 29.756 11.066 -12.253 1.00 98.00 483 LEU A N 1
ATOM 3611 C CA . LEU A 1 483 ? 29.382 12.483 -12.351 1.00 98.00 483 LEU A CA 1
ATOM 3612 C C . LEU A 1 483 ? 29.851 13.278 -11.122 1.00 98.00 483 LEU A C 1
ATOM 3614 O O . LEU A 1 483 ? 29.085 13.949 -10.437 1.00 98.00 483 LEU A O 1
ATOM 3618 N N . THR A 1 484 ? 31.150 13.212 -10.842 1.00 97.50 484 THR A N 1
ATOM 3619 C CA . THR A 1 484 ? 31.775 13.688 -9.593 1.00 97.50 484 THR A CA 1
ATOM 3620 C C . THR A 1 484 ? 31.676 15.196 -9.348 1.00 97.50 484 THR A C 1
ATOM 3622 O O . THR A 1 484 ? 31.980 15.657 -8.249 1.00 97.50 484 THR A O 1
ATOM 3625 N N . LYS A 1 485 ? 31.245 15.988 -10.337 1.00 98.56 485 LYS A N 1
ATOM 3626 C CA . LYS A 1 485 ? 30.997 17.431 -10.189 1.00 98.56 485 LYS A CA 1
ATOM 3627 C C . LYS A 1 485 ? 29.602 17.769 -9.656 1.00 98.56 485 LYS A C 1
ATOM 3629 O O . LYS A 1 485 ? 29.348 18.944 -9.397 1.00 98.56 485 LYS A O 1
ATOM 3634 N N . LEU A 1 486 ? 28.723 16.779 -9.487 1.00 98.75 486 LEU A N 1
ATOM 3635 C CA . LEU A 1 486 ? 27.388 16.988 -8.937 1.00 98.75 486 LEU A CA 1
ATOM 3636 C C . LEU A 1 486 ? 27.458 17.568 -7.520 1.00 98.75 486 LEU A C 1
ATOM 3638 O O . LEU A 1 486 ? 28.111 17.015 -6.638 1.00 98.75 486 LEU A O 1
ATOM 3642 N N . THR A 1 487 ? 26.736 18.667 -7.324 1.00 98.75 487 THR A N 1
ATOM 3643 C CA . THR A 1 487 ? 26.441 19.278 -6.025 1.00 98.75 487 THR A CA 1
ATOM 3644 C C . THR A 1 487 ? 24.992 19.019 -5.617 1.00 98.75 487 THR A C 1
ATOM 3646 O O . THR A 1 487 ? 24.696 18.921 -4.431 1.00 98.75 487 THR A O 1
ATOM 3649 N N . GLU A 1 488 ? 24.085 18.851 -6.585 1.00 98.81 488 GLU A N 1
ATOM 3650 C CA . GLU A 1 488 ? 22.671 18.565 -6.331 1.00 98.81 488 GLU A CA 1
ATOM 3651 C C . GLU A 1 488 ? 22.178 17.380 -7.168 1.00 98.81 488 GLU A C 1
ATOM 3653 O O . GLU A 1 488 ? 22.249 17.401 -8.403 1.00 98.81 488 GLU A O 1
ATOM 3658 N N . LEU A 1 489 ? 21.614 16.375 -6.494 1.00 98.75 489 LEU A N 1
ATOM 3659 C CA . LEU A 1 489 ? 21.000 15.207 -7.123 1.00 98.75 489 LEU A CA 1
ATOM 3660 C C . LEU A 1 489 ? 19.608 14.949 -6.534 1.00 98.75 489 LEU A C 1
ATOM 3662 O O . LEU A 1 489 ? 19.450 14.699 -5.338 1.00 98.75 489 LEU A O 1
ATOM 3666 N N . ALA A 1 490 ? 18.581 14.992 -7.385 1.00 98.56 490 ALA A N 1
ATOM 3667 C CA . ALA A 1 490 ? 17.198 14.750 -6.981 1.00 98.56 490 ALA A CA 1
ATOM 3668 C C . ALA A 1 490 ? 16.584 13.572 -7.744 1.00 98.56 490 ALA A C 1
ATOM 3670 O O . ALA A 1 490 ? 16.336 13.664 -8.939 1.00 98.56 490 ALA A O 1
ATOM 3671 N N . LEU A 1 491 ? 16.279 12.494 -7.028 1.00 98.31 491 LEU A N 1
ATOM 3672 C CA . LEU A 1 491 ? 15.789 11.198 -7.511 1.00 98.31 491 LEU A CA 1
ATOM 3673 C C . LEU A 1 491 ? 14.462 10.789 -6.838 1.00 98.31 491 LEU A C 1
ATOM 3675 O O . LEU A 1 491 ? 14.080 9.620 -6.850 1.00 98.31 491 LEU A O 1
ATOM 3679 N N . ARG A 1 492 ? 13.743 11.744 -6.234 1.00 97.75 492 ARG A N 1
ATOM 3680 C CA . ARG A 1 492 ? 12.496 11.484 -5.496 1.00 97.75 492 ARG A CA 1
ATOM 3681 C C . ARG A 1 492 ? 11.420 10.831 -6.379 1.00 97.75 492 ARG A C 1
ATOM 3683 O O . ARG A 1 492 ? 11.143 11.360 -7.452 1.00 97.75 492 ARG A O 1
ATOM 3690 N N . GLY A 1 493 ? 10.715 9.809 -5.894 1.00 97.19 493 GLY A N 1
ATOM 3691 C CA . GLY A 1 493 ? 9.585 9.198 -6.606 1.00 97.19 493 GLY A CA 1
ATOM 3692 C C . GLY A 1 493 ? 10.049 8.361 -7.793 1.00 97.19 493 GLY A C 1
ATOM 3693 O O . GLY A 1 493 ? 9.700 8.684 -8.924 1.00 97.19 493 GLY A O 1
ATOM 3694 N N . ASN A 1 494 ? 10.892 7.369 -7.528 1.00 98.12 494 ASN A N 1
ATOM 3695 C CA . ASN A 1 494 ? 11.412 6.396 -8.489 1.00 98.12 494 ASN A CA 1
ATOM 3696 C C . ASN A 1 494 ? 11.318 4.988 -7.858 1.00 98.12 494 ASN A C 1
ATOM 3698 O O . ASN A 1 494 ? 10.692 4.814 -6.815 1.00 98.12 494 ASN A O 1
ATOM 3702 N N . ASN A 1 495 ? 11.936 3.982 -8.479 1.00 96.69 495 ASN A N 1
ATOM 3703 C CA . ASN A 1 495 ? 11.929 2.586 -8.030 1.00 96.69 495 ASN A CA 1
ATOM 3704 C C . ASN A 1 495 ? 13.318 2.131 -7.543 1.00 96.69 495 ASN A C 1
ATOM 3706 O O . ASN A 1 495 ? 13.713 0.986 -7.766 1.00 96.69 495 ASN A O 1
ATOM 3710 N N . ILE A 1 496 ? 14.092 3.031 -6.932 1.00 98.00 496 ILE A N 1
ATOM 3711 C CA . ILE A 1 496 ? 15.496 2.789 -6.570 1.00 98.00 496 ILE A CA 1
ATOM 3712 C C . ILE A 1 496 ? 15.570 2.026 -5.248 1.00 98.00 496 ILE A C 1
ATOM 3714 O O . ILE A 1 496 ? 14.937 2.422 -4.274 1.00 98.00 496 ILE A O 1
ATOM 3718 N N . SER A 1 497 ? 16.377 0.970 -5.193 1.00 97.44 497 SER A N 1
ATOM 3719 C CA . SER A 1 497 ? 16.709 0.258 -3.948 1.00 97.44 497 SER A CA 1
ATOM 3720 C C . SER A 1 497 ? 18.204 0.291 -3.629 1.00 97.44 497 SER A C 1
ATOM 3722 O O . SER A 1 497 ? 18.571 0.377 -2.461 1.00 97.44 497 SER A O 1
ATOM 3724 N N . ASP A 1 498 ? 19.062 0.257 -4.655 1.00 97.75 498 ASP A N 1
ATOM 3725 C CA . ASP A 1 498 ? 20.518 0.357 -4.528 1.00 97.75 498 ASP A CA 1
ATOM 3726 C C . ASP A 1 498 ? 20.987 1.783 -4.844 1.00 97.75 498 ASP A C 1
ATOM 3728 O O . ASP A 1 498 ? 20.776 2.299 -5.944 1.00 97.75 498 ASP A O 1
ATOM 3732 N N . ILE A 1 499 ? 21.636 2.417 -3.867 1.00 97.81 499 ILE A N 1
ATOM 3733 C CA . ILE A 1 499 ? 22.211 3.758 -4.002 1.00 97.81 499 ILE A CA 1
ATOM 3734 C C . ILE A 1 499 ? 23.744 3.766 -4.012 1.00 97.81 499 ILE A C 1
ATOM 3736 O O . ILE A 1 499 ? 24.343 4.834 -3.938 1.00 97.81 499 ILE A O 1
ATOM 3740 N N . SER A 1 500 ? 24.411 2.618 -4.135 1.00 97.50 500 SER A N 1
ATOM 3741 C CA . SER A 1 500 ? 25.878 2.498 -4.125 1.00 97.50 500 SER A CA 1
ATOM 3742 C C . SER A 1 500 ? 26.583 3.449 -5.103 1.00 97.50 500 SER A C 1
ATOM 3744 O O . SER A 1 500 ? 27.659 3.972 -4.794 1.00 97.50 500 SER A O 1
ATOM 3746 N N . ALA A 1 501 ? 25.941 3.765 -6.232 1.00 97.50 501 ALA A N 1
ATOM 3747 C CA . ALA A 1 501 ? 26.42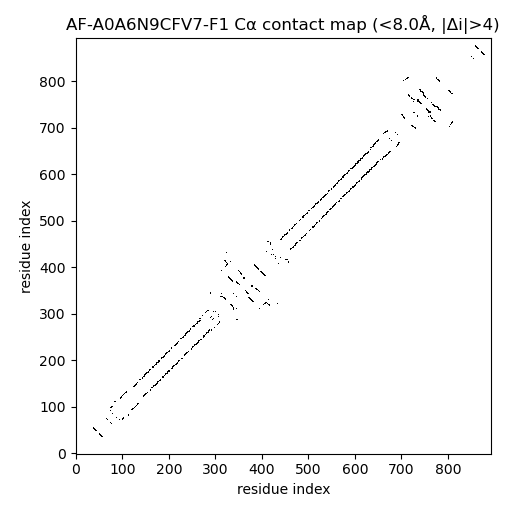8 4.712 -7.231 1.00 97.50 501 ALA A CA 1
ATOM 3748 C C . ALA A 1 501 ? 26.699 6.129 -6.685 1.00 97.50 501 ALA A C 1
ATOM 3750 O O . ALA A 1 501 ? 27.520 6.841 -7.260 1.00 97.50 501 ALA A O 1
ATOM 3751 N N . VAL A 1 502 ? 26.058 6.561 -5.589 1.00 97.81 502 VAL A N 1
ATOM 3752 C CA . VAL A 1 502 ? 26.259 7.918 -5.039 1.00 97.81 502 VAL A CA 1
ATOM 3753 C C . VAL A 1 502 ? 27.496 8.039 -4.149 1.00 97.81 502 VAL A C 1
ATOM 3755 O O . VAL A 1 502 ? 27.941 9.152 -3.892 1.00 97.81 502 VAL A O 1
ATOM 3758 N N . SER A 1 503 ? 28.079 6.921 -3.705 1.00 96.38 503 SER A N 1
ATOM 3759 C CA . SER A 1 503 ? 29.168 6.885 -2.711 1.00 96.38 503 SER A CA 1
ATOM 3760 C C . SER A 1 503 ? 30.417 7.691 -3.096 1.00 96.38 503 SER A C 1
ATOM 3762 O O . SER A 1 503 ? 31.101 8.232 -2.228 1.00 96.38 503 SER A O 1
ATOM 3764 N N . GLY A 1 504 ? 30.706 7.812 -4.396 1.00 95.56 504 GLY A N 1
ATOM 3765 C CA . GLY A 1 504 ? 31.836 8.582 -4.929 1.00 95.56 504 GLY A CA 1
ATOM 3766 C C . GLY A 1 504 ? 31.535 10.057 -5.225 1.00 95.56 504 GLY A C 1
ATOM 3767 O O . GLY A 1 504 ? 32.433 10.791 -5.644 1.00 95.56 504 GLY A O 1
ATOM 3768 N N . LEU A 1 505 ? 30.297 10.520 -5.028 1.00 98.12 505 LEU A N 1
ATOM 3769 C CA . LEU A 1 505 ? 29.853 11.872 -5.388 1.00 98.12 505 LEU A CA 1
ATOM 3770 C C . LEU A 1 505 ? 30.132 12.876 -4.261 1.00 98.12 505 LEU A C 1
ATOM 3772 O O . LEU A 1 505 ? 29.237 13.536 -3.738 1.00 98.12 505 LEU A O 1
ATOM 3776 N N . LEU A 1 506 ? 31.406 12.998 -3.886 1.00 97.62 506 LEU A N 1
ATOM 3777 C CA . LEU A 1 506 ? 31.857 13.709 -2.681 1.00 97.62 506 LEU A CA 1
ATOM 3778 C C . LEU A 1 506 ? 31.543 15.218 -2.665 1.00 97.62 506 LEU A C 1
ATOM 3780 O O . LEU A 1 506 ? 31.635 15.849 -1.616 1.00 97.62 506 LEU A O 1
ATOM 3784 N N . ASN A 1 507 ? 31.183 15.808 -3.808 1.00 98.12 507 ASN A N 1
ATOM 3785 C CA . ASN A 1 507 ? 30.812 17.222 -3.921 1.00 98.12 507 ASN A CA 1
ATOM 3786 C C . ASN A 1 507 ? 29.321 17.490 -3.652 1.00 98.12 507 ASN A C 1
ATOM 3788 O O . ASN A 1 507 ? 28.918 18.654 -3.661 1.00 98.12 507 ASN A O 1
ATOM 3792 N N . LEU A 1 508 ? 28.509 16.452 -3.415 1.00 98.62 508 LEU A N 1
ATOM 3793 C CA . LEU A 1 508 ? 27.085 16.613 -3.132 1.00 98.62 508 LEU A CA 1
ATOM 3794 C C . LEU A 1 508 ? 26.856 17.420 -1.852 1.00 98.62 508 LEU A C 1
ATOM 3796 O O . LEU A 1 508 ? 27.360 17.077 -0.783 1.00 98.62 508 LEU A O 1
ATOM 3800 N N . THR A 1 509 ? 26.032 18.455 -1.979 1.00 98.75 509 THR A N 1
ATOM 3801 C CA . THR A 1 509 ? 25.485 19.251 -0.876 1.00 98.75 509 THR A CA 1
ATOM 3802 C C . THR A 1 509 ? 24.001 18.953 -0.663 1.00 98.75 509 THR A C 1
ATOM 3804 O O . THR A 1 509 ? 23.523 18.998 0.468 1.00 98.75 509 THR A O 1
ATOM 3807 N N . GLU A 1 510 ? 23.274 18.584 -1.725 1.00 98.81 510 GLU A N 1
ATOM 3808 C CA . GLU A 1 510 ? 21.859 18.203 -1.654 1.00 98.81 510 GLU A CA 1
ATOM 3809 C C . GLU A 1 510 ? 21.600 16.844 -2.313 1.00 98.81 510 GLU A C 1
ATOM 3811 O O . GLU A 1 510 ? 21.858 16.655 -3.508 1.00 98.81 510 GLU A O 1
ATOM 3816 N N . LEU A 1 511 ? 21.003 15.923 -1.554 1.00 98.75 511 LEU A N 1
ATOM 3817 C CA . LEU A 1 511 ? 20.577 14.616 -2.047 1.00 98.75 511 LEU A CA 1
ATOM 3818 C C . LEU A 1 511 ? 19.117 14.343 -1.669 1.00 98.75 511 LEU A C 1
ATOM 3820 O O . LEU A 1 511 ? 18.761 14.245 -0.494 1.00 98.75 511 LEU A O 1
ATOM 3824 N N . ARG A 1 512 ? 18.253 14.202 -2.681 1.00 98.75 512 ARG A N 1
ATOM 3825 C CA . ARG A 1 512 ? 16.818 13.928 -2.496 1.00 98.75 512 ARG A CA 1
ATOM 3826 C C . ARG A 1 512 ? 16.445 12.567 -3.082 1.00 98.75 512 ARG A C 1
ATOM 3828 O O . ARG A 1 512 ? 16.357 12.429 -4.296 1.00 98.75 512 ARG A O 1
ATOM 3835 N N . LEU A 1 513 ? 16.165 11.594 -2.225 1.00 98.25 513 LEU A N 1
ATOM 3836 C CA . LEU A 1 513 ? 15.889 10.182 -2.527 1.00 98.25 513 LEU A CA 1
ATOM 3837 C C . LEU A 1 513 ? 14.529 9.691 -1.987 1.00 98.25 513 LEU A C 1
ATOM 3839 O O . LEU A 1 513 ? 14.260 8.493 -1.985 1.00 98.25 513 LEU A O 1
ATOM 3843 N N . GLY A 1 514 ? 13.651 10.583 -1.521 1.00 98.00 514 GLY A N 1
ATOM 3844 C CA . GLY A 1 514 ? 12.361 10.171 -0.953 1.00 98.00 514 GLY A CA 1
ATOM 3845 C C . GLY A 1 514 ? 11.412 9.477 -1.948 1.00 98.00 514 GLY A C 1
ATOM 3846 O O . GLY A 1 514 ? 11.460 9.761 -3.142 1.00 98.00 514 GLY A O 1
ATOM 3847 N N . GLY A 1 515 ? 10.511 8.614 -1.482 1.00 97.62 515 GLY A N 1
ATOM 3848 C CA . GLY A 1 515 ? 9.570 7.874 -2.333 1.00 97.62 515 GLY A CA 1
ATOM 3849 C C . GLY A 1 515 ? 10.280 6.882 -3.253 1.00 97.62 515 GLY A C 1
ATOM 3850 O O . GLY A 1 515 ? 10.155 7.001 -4.469 1.00 97.62 515 GLY A O 1
ATOM 3851 N N . ASN A 1 516 ? 11.081 5.991 -2.676 1.00 98.44 516 ASN A N 1
ATOM 3852 C CA . ASN A 1 516 ? 11.825 4.927 -3.354 1.00 98.44 516 ASN A CA 1
ATOM 3853 C C . ASN A 1 516 ? 11.716 3.631 -2.516 1.00 98.44 516 ASN A C 1
ATOM 3855 O O . ASN A 1 516 ? 10.921 3.559 -1.581 1.00 98.44 516 ASN A O 1
ATOM 3859 N N . ASN A 1 517 ? 12.510 2.607 -2.838 1.00 97.38 517 ASN A N 1
ATOM 3860 C CA . ASN A 1 517 ? 12.525 1.302 -2.168 1.00 97.38 517 ASN A CA 1
ATOM 3861 C C . ASN A 1 517 ? 13.838 1.064 -1.394 1.00 97.38 517 ASN A C 1
ATOM 3863 O O . ASN A 1 517 ? 14.333 -0.062 -1.335 1.00 97.38 517 ASN A O 1
ATOM 3867 N N . ILE A 1 518 ? 14.444 2.121 -0.847 1.00 97.88 518 ILE A N 1
ATOM 3868 C CA . ILE A 1 518 ? 15.769 2.065 -0.213 1.00 97.88 518 ILE A CA 1
ATOM 3869 C C . ILE A 1 518 ? 15.644 1.519 1.210 1.00 97.88 518 ILE A C 1
ATOM 3871 O O . ILE A 1 518 ? 14.822 2.001 1.985 1.00 97.88 518 ILE A O 1
ATOM 3875 N N . SER A 1 519 ? 16.491 0.558 1.573 1.00 96.56 519 SER A N 1
ATOM 3876 C CA . SER A 1 519 ? 16.627 0.063 2.952 1.00 96.56 519 SER A CA 1
ATOM 3877 C C . SER A 1 519 ? 18.030 0.271 3.528 1.00 96.56 519 SER A C 1
ATOM 3879 O O . SER A 1 519 ? 18.163 0.511 4.724 1.00 96.56 519 SER A O 1
ATOM 3881 N N . ASP A 1 520 ? 19.068 0.209 2.686 1.00 96.25 520 ASP A N 1
ATOM 3882 C CA . ASP A 1 520 ? 20.467 0.439 3.059 1.00 96.25 520 ASP A CA 1
ATOM 3883 C C . ASP A 1 520 ? 20.921 1.831 2.598 1.00 96.25 520 ASP A C 1
ATOM 3885 O O . ASP A 1 520 ? 20.881 2.156 1.410 1.00 96.25 520 ASP A O 1
ATOM 3889 N N . ILE A 1 521 ? 21.363 2.652 3.553 1.00 96.12 521 ILE A N 1
ATOM 3890 C CA . ILE A 1 521 ? 21.868 4.008 3.307 1.00 96.12 521 ILE A CA 1
ATOM 3891 C C . ILE A 1 521 ? 23.374 4.154 3.559 1.00 96.12 521 ILE A C 1
ATOM 3893 O O . ILE A 1 521 ? 23.895 5.267 3.544 1.00 96.12 521 ILE A O 1
ATOM 3897 N N . SER A 1 522 ? 24.113 3.063 3.759 1.00 94.75 522 SER A N 1
ATOM 3898 C CA . SER A 1 522 ? 25.556 3.087 4.041 1.00 94.75 522 SER A CA 1
ATOM 3899 C C . SER A 1 522 ? 26.374 3.858 2.994 1.00 94.75 522 SER A C 1
ATOM 3901 O O . SER A 1 522 ? 27.372 4.501 3.334 1.00 94.75 522 SER A O 1
ATOM 3903 N N . ALA A 1 523 ? 25.908 3.889 1.742 1.00 95.69 523 ALA A N 1
ATOM 3904 C CA . ALA A 1 523 ? 26.519 4.639 0.647 1.00 95.69 523 ALA A CA 1
ATOM 3905 C C . ALA A 1 523 ? 26.607 6.159 0.893 1.00 95.69 523 ALA A C 1
ATOM 3907 O O . ALA A 1 523 ? 27.468 6.805 0.295 1.00 95.69 523 ALA A O 1
ATOM 3908 N N . VAL A 1 524 ? 25.765 6.746 1.760 1.00 96.12 524 VAL A N 1
ATOM 3909 C CA . VAL A 1 524 ? 25.822 8.194 2.041 1.00 96.12 524 VAL A CA 1
ATOM 3910 C C . VAL A 1 524 ? 26.856 8.568 3.101 1.00 96.12 524 VAL A C 1
ATOM 3912 O O . VAL A 1 524 ? 27.192 9.741 3.211 1.00 96.12 524 VAL A O 1
ATOM 3915 N N . SER A 1 525 ? 27.395 7.605 3.856 1.00 93.06 525 SER A N 1
ATOM 3916 C CA . SER A 1 525 ? 28.261 7.850 5.026 1.00 93.06 525 SER A CA 1
ATOM 3917 C C . SER A 1 525 ? 29.508 8.703 4.738 1.00 93.06 525 SER A C 1
ATOM 3919 O O . SER A 1 525 ? 29.961 9.445 5.608 1.00 93.06 525 SER A O 1
ATOM 3921 N N . GLY A 1 526 ? 30.047 8.632 3.516 1.00 92.88 526 GLY A N 1
ATOM 3922 C CA . GLY A 1 526 ? 31.215 9.401 3.071 1.00 92.88 526 GLY A CA 1
ATOM 3923 C 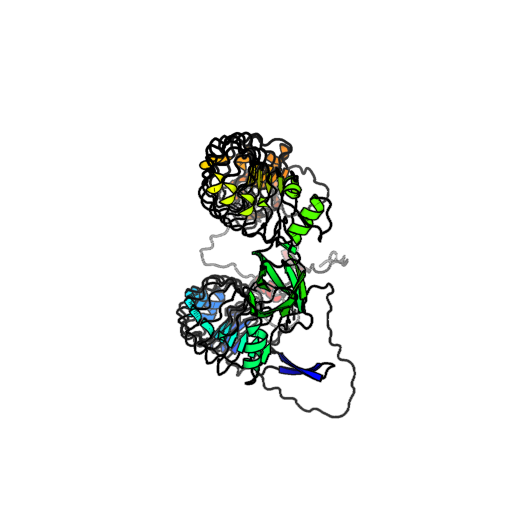C . GLY A 1 526 ? 30.900 10.769 2.453 1.00 92.88 526 GLY A C 1
ATOM 3924 O O . GLY A 1 526 ? 31.823 11.499 2.091 1.00 92.88 526 GLY A O 1
ATOM 3925 N N . LEU A 1 527 ? 29.623 11.141 2.318 1.00 96.88 527 LEU A N 1
ATOM 3926 C CA . LEU A 1 527 ? 29.186 12.371 1.648 1.00 96.88 527 LEU A CA 1
ATOM 3927 C C . LEU A 1 527 ? 29.186 13.565 2.611 1.00 96.88 527 LEU A C 1
ATOM 3929 O O . LEU A 1 527 ? 28.162 14.186 2.884 1.00 96.88 527 LEU A O 1
ATOM 3933 N N . LEU A 1 528 ? 30.366 13.889 3.139 1.00 96.44 528 LEU A N 1
ATOM 3934 C CA . LEU A 1 528 ? 30.544 14.834 4.249 1.00 96.44 528 LEU A CA 1
ATOM 3935 C C . LEU A 1 528 ? 30.133 16.282 3.930 1.00 96.44 528 LEU A C 1
ATOM 3937 O O . LEU A 1 528 ? 29.984 17.086 4.846 1.00 96.44 528 LEU A O 1
ATOM 3941 N N . ASN A 1 529 ? 29.953 16.628 2.653 1.00 97.81 529 ASN A N 1
ATOM 3942 C CA . ASN A 1 529 ? 29.515 17.958 2.221 1.00 97.81 529 ASN A CA 1
ATOM 3943 C C . ASN A 1 529 ? 27.986 18.130 2.219 1.00 97.81 529 ASN A C 1
ATOM 3945 O O . ASN A 1 529 ? 27.514 19.238 1.963 1.00 97.81 529 ASN A O 1
ATOM 3949 N N . LEU A 1 530 ? 27.216 17.074 2.510 1.00 98.56 530 LEU A N 1
ATOM 3950 C CA . LEU A 1 530 ? 25.758 17.148 2.538 1.00 98.56 530 LEU A CA 1
ATOM 3951 C C . LEU A 1 530 ? 25.268 18.122 3.611 1.00 98.56 530 LEU A C 1
ATOM 3953 O O . LEU A 1 530 ? 25.579 17.982 4.793 1.00 98.56 530 LEU A O 1
ATOM 3957 N N . THR A 1 531 ? 24.431 19.064 3.182 1.00 98.69 531 THR A N 1
ATOM 3958 C CA . THR A 1 531 ? 23.648 19.956 4.044 1.00 98.69 531 THR A CA 1
ATOM 3959 C C . THR A 1 531 ? 22.171 19.561 4.054 1.00 98.69 531 THR A C 1
ATOM 3961 O O . THR A 1 531 ? 21.485 19.791 5.047 1.00 98.69 531 THR A O 1
ATOM 3964 N N . LEU A 1 532 ? 21.685 18.916 2.986 1.00 98.75 532 LEU A N 1
ATOM 3965 C CA . LEU A 1 532 ? 20.306 18.440 2.852 1.00 98.75 532 LEU A CA 1
ATOM 3966 C C . LEU A 1 532 ? 20.273 16.971 2.422 1.00 98.75 532 LEU A C 1
ATOM 3968 O O . LEU A 1 532 ? 20.807 16.611 1.368 1.00 98.75 532 LEU A O 1
ATOM 3972 N N . LEU A 1 533 ? 19.570 16.144 3.200 1.00 98.62 533 LEU A N 1
ATOM 3973 C CA . LEU A 1 533 ? 19.318 14.739 2.884 1.00 98.62 533 LEU A CA 1
ATOM 3974 C C . LEU A 1 533 ? 17.838 14.384 3.075 1.00 98.62 533 LEU A C 1
ATOM 3976 O O . LEU A 1 533 ? 17.318 14.370 4.191 1.00 98.62 533 LEU A O 1
ATOM 3980 N N . TRP A 1 534 ? 17.147 14.061 1.980 1.00 98.56 534 TRP A N 1
ATOM 3981 C CA . TRP A 1 534 ? 15.745 13.630 2.013 1.00 98.56 534 TRP A CA 1
ATOM 3982 C C . TRP A 1 534 ? 15.603 12.167 1.616 1.00 98.56 534 TRP A C 1
ATOM 3984 O O . TRP A 1 534 ? 15.805 11.813 0.460 1.00 98.56 534 TRP A O 1
ATOM 3994 N N . LEU A 1 535 ? 15.165 11.342 2.553 1.00 98.25 535 LEU A N 1
ATOM 3995 C CA . LEU A 1 535 ? 14.987 9.896 2.440 1.00 98.25 535 LEU A CA 1
ATOM 3996 C C . LEU A 1 535 ? 13.563 9.452 2.823 1.00 98.25 535 LEU A C 1
ATOM 3998 O O . LEU A 1 535 ? 13.315 8.262 2.997 1.00 98.25 535 LEU A O 1
ATOM 4002 N N . GLY A 1 536 ? 12.613 10.381 2.958 1.00 97.94 536 GLY A N 1
ATOM 4003 C CA . GLY A 1 536 ? 11.265 10.028 3.399 1.00 97.94 536 GLY A CA 1
ATOM 4004 C C . GLY A 1 536 ? 10.472 9.186 2.386 1.00 97.94 536 GLY A C 1
ATOM 4005 O O . GLY A 1 536 ? 10.568 9.437 1.188 1.00 97.94 536 GLY A O 1
ATOM 4006 N N . GLY A 1 537 ? 9.674 8.217 2.834 1.00 97.62 537 GLY A N 1
ATOM 4007 C CA . GLY A 1 537 ? 8.937 7.284 1.974 1.00 97.62 537 GLY A CA 1
ATOM 4008 C C . GLY A 1 537 ? 9.846 6.206 1.387 1.00 97.62 537 GLY A C 1
ATOM 4009 O O . GLY A 1 537 ? 9.953 6.107 0.168 1.00 97.62 537 GLY A O 1
ATOM 4010 N N . ASN A 1 538 ? 10.554 5.480 2.249 1.00 98.25 538 ASN A N 1
ATOM 4011 C CA . ASN A 1 538 ? 11.460 4.378 1.915 1.00 98.25 538 ASN A CA 1
ATOM 4012 C C . ASN A 1 538 ? 11.269 3.235 2.940 1.00 98.25 538 ASN A C 1
ATOM 4014 O O . ASN A 1 538 ? 10.348 3.270 3.756 1.00 98.25 538 ASN A O 1
ATOM 4018 N N . ASN A 1 539 ? 12.141 2.224 2.914 1.00 97.00 539 ASN A N 1
ATOM 4019 C CA . ASN A 1 539 ? 12.100 1.045 3.785 1.00 97.00 539 ASN A CA 1
ATOM 4020 C C . ASN A 1 539 ? 13.269 1.027 4.790 1.00 97.00 539 ASN A C 1
ATOM 4022 O O . ASN A 1 539 ? 13.833 -0.027 5.082 1.00 97.00 539 ASN A O 1
ATOM 4026 N N . ILE A 1 540 ? 13.678 2.195 5.292 1.00 96.81 540 ILE A N 1
ATOM 4027 C CA . ILE A 1 540 ? 14.844 2.330 6.175 1.00 96.81 540 ILE A CA 1
ATOM 4028 C C . ILE A 1 540 ? 14.450 1.967 7.608 1.00 96.81 540 ILE A C 1
ATOM 4030 O O . ILE A 1 540 ? 13.460 2.477 8.133 1.00 96.81 540 ILE A O 1
ATOM 4034 N N . SER A 1 541 ? 15.250 1.124 8.259 1.00 94.12 541 SER A N 1
ATOM 4035 C CA . SER A 1 541 ? 15.129 0.816 9.693 1.00 94.12 541 SER A CA 1
ATOM 4036 C C . SER A 1 541 ? 16.392 1.149 10.491 1.00 94.12 541 SER A C 1
ATOM 4038 O O . SER A 1 541 ? 16.283 1.481 11.668 1.00 94.12 541 SER A O 1
ATOM 4040 N N . ASP A 1 542 ? 17.568 1.076 9.856 1.00 90.06 542 ASP A N 1
ATOM 4041 C CA . ASP A 1 542 ? 18.875 1.355 10.459 1.00 90.06 542 ASP A CA 1
ATOM 4042 C C . ASP A 1 542 ? 19.427 2.710 9.979 1.00 90.06 542 ASP A C 1
ATOM 4044 O O . ASP A 1 542 ? 19.449 3.008 8.781 1.00 90.06 542 ASP A O 1
ATOM 4048 N N . LEU A 1 543 ? 19.860 3.550 10.922 1.00 87.38 543 LEU A N 1
ATOM 4049 C CA . LEU A 1 543 ? 20.331 4.908 10.668 1.00 87.38 543 LEU A CA 1
ATOM 4050 C C . LEU A 1 543 ? 21.860 4.986 10.697 1.00 87.38 543 LEU A C 1
ATOM 4052 O O . LEU A 1 543 ? 22.481 5.102 11.748 1.00 87.38 543 LEU A O 1
ATOM 4056 N N . SER A 1 544 ? 22.466 5.052 9.512 1.00 82.50 544 SER A N 1
ATOM 4057 C CA . SER A 1 544 ? 23.916 5.231 9.324 1.00 82.50 544 SER A CA 1
ATOM 4058 C C . SER A 1 544 ? 24.291 6.659 8.886 1.00 82.50 544 SER A C 1
ATOM 4060 O O . SER A 1 544 ? 24.967 6.852 7.877 1.00 82.50 544 SER A O 1
ATOM 4062 N N . VAL A 1 545 ? 23.836 7.683 9.624 1.00 91.06 545 VAL A N 1
ATOM 4063 C CA . VAL A 1 545 ? 24.016 9.112 9.257 1.00 91.06 545 VAL A CA 1
ATOM 4064 C C . VAL A 1 545 ? 24.934 9.914 10.187 1.00 91.06 545 VAL A C 1
ATOM 4066 O O . VAL A 1 545 ? 25.194 11.081 9.916 1.00 91.06 545 VAL A O 1
ATOM 4069 N N . SER A 1 546 ? 25.461 9.319 11.259 1.00 85.69 546 SER A N 1
ATOM 4070 C CA . SER A 1 546 ? 26.172 10.029 12.343 1.00 85.69 546 SER A CA 1
ATOM 4071 C C . SER A 1 546 ? 27.401 10.847 11.909 1.00 85.69 546 SER A C 1
ATOM 4073 O O . SER A 1 546 ? 27.745 11.830 12.563 1.00 85.69 546 SER A O 1
ATOM 4075 N N . GLY A 1 547 ? 28.054 10.484 10.800 1.00 87.19 547 GLY A N 1
ATOM 4076 C CA . GLY A 1 547 ? 29.207 11.209 10.249 1.00 87.19 547 GLY A CA 1
ATOM 4077 C C . GLY A 1 547 ? 28.865 12.474 9.450 1.00 87.19 547 GLY A C 1
ATOM 4078 O O . GLY A 1 547 ? 29.764 13.250 9.130 1.00 87.19 547 GLY A O 1
ATOM 4079 N N . LEU A 1 548 ? 27.590 12.711 9.129 1.00 95.56 548 LEU A N 1
ATOM 4080 C CA . LEU A 1 548 ? 27.140 13.780 8.228 1.00 95.56 548 LEU A CA 1
ATOM 4081 C C . LEU A 1 548 ? 26.903 15.102 8.972 1.00 95.56 548 LEU A C 1
ATOM 4083 O O . LEU A 1 548 ? 25.824 15.687 8.935 1.00 95.56 548 LEU A O 1
ATOM 4087 N N . THR A 1 549 ? 27.925 15.583 9.675 1.00 95.31 549 THR A N 1
ATOM 4088 C CA . THR A 1 549 ? 27.814 16.696 10.636 1.00 95.31 549 THR A CA 1
ATOM 4089 C C . THR A 1 549 ? 27.468 18.053 10.015 1.00 95.31 549 THR A C 1
ATOM 4091 O O . THR A 1 549 ? 27.069 18.962 10.740 1.00 95.31 549 THR A O 1
ATOM 4094 N N . ASN A 1 550 ? 27.581 18.205 8.693 1.00 97.38 550 ASN A N 1
ATOM 4095 C CA . ASN A 1 550 ? 27.179 19.414 7.969 1.00 97.38 550 ASN A CA 1
ATOM 4096 C C . ASN A 1 550 ? 25.675 19.479 7.656 1.00 97.38 550 ASN A C 1
ATOM 4098 O O . ASN A 1 550 ? 25.214 20.514 7.172 1.00 97.38 550 ASN A O 1
ATOM 4102 N N . LEU A 1 551 ? 24.906 18.422 7.946 1.00 98.38 551 LEU A N 1
ATOM 4103 C CA . LEU A 1 551 ? 23.465 18.410 7.707 1.00 98.38 551 LEU A CA 1
ATOM 4104 C C . LEU A 1 551 ? 22.761 19.513 8.500 1.00 98.38 551 LEU A C 1
ATOM 4106 O O . LEU A 1 551 ? 22.867 19.584 9.724 1.00 98.38 551 LEU A O 1
ATOM 4110 N N . THR A 1 552 ? 21.993 20.327 7.783 1.00 98.50 552 THR A N 1
ATOM 4111 C CA . THR A 1 552 ? 21.046 21.305 8.327 1.00 98.50 552 THR A CA 1
ATOM 4112 C C . THR A 1 552 ? 19.608 20.808 8.203 1.00 98.50 552 THR A C 1
ATOM 4114 O O . THR A 1 552 ? 18.766 21.149 9.030 1.00 98.50 552 THR A O 1
ATOM 4117 N N . GLU A 1 553 ? 19.326 19.963 7.208 1.00 98.69 553 GLU A N 1
ATOM 4118 C CA . GLU A 1 553 ? 17.993 19.423 6.947 1.00 98.69 553 GLU A CA 1
ATOM 4119 C C . GLU A 1 553 ? 18.036 17.910 6.691 1.00 98.69 553 GLU A C 1
ATOM 4121 O O . GLU A 1 553 ? 18.724 17.429 5.782 1.00 98.69 553 GLU A O 1
ATOM 4126 N N . LEU A 1 554 ? 17.266 17.159 7.482 1.00 98.50 554 LEU A N 1
ATOM 4127 C CA . LEU A 1 554 ? 17.146 15.706 7.373 1.00 98.50 554 LEU A CA 1
ATOM 4128 C C . LEU A 1 554 ? 15.675 15.280 7.400 1.00 98.50 554 LEU A C 1
ATOM 4130 O O . LEU A 1 554 ? 14.963 15.473 8.386 1.00 98.50 554 LEU A O 1
ATOM 4134 N N . ASN A 1 555 ? 15.222 14.643 6.321 1.00 98.56 555 ASN A N 1
ATOM 4135 C CA . ASN A 1 555 ? 13.869 14.097 6.229 1.00 98.56 555 ASN A CA 1
ATOM 4136 C C . ASN A 1 555 ? 13.912 12.574 6.087 1.00 98.56 555 ASN A C 1
ATOM 4138 O O . ASN A 1 555 ? 14.352 12.056 5.066 1.00 98.56 555 ASN A O 1
ATOM 4142 N N . LEU A 1 556 ? 13.401 11.878 7.095 1.00 98.12 556 LEU A N 1
ATOM 4143 C CA . LEU A 1 556 ? 13.316 10.422 7.225 1.00 98.12 556 LEU A CA 1
ATOM 4144 C C . LEU A 1 556 ? 11.866 9.957 7.452 1.00 98.12 556 LEU A C 1
ATOM 4146 O O . LEU A 1 556 ? 11.626 8.856 7.944 1.00 98.12 556 LEU A O 1
ATOM 4150 N N . SER A 1 557 ? 10.883 10.794 7.113 1.00 98.38 557 SER A N 1
ATOM 4151 C CA . SER A 1 557 ? 9.465 10.470 7.319 1.00 98.38 557 SER A CA 1
ATOM 4152 C C . SER A 1 557 ? 9.010 9.232 6.538 1.00 98.38 557 SER A C 1
ATOM 4154 O O . SER A 1 557 ? 9.608 8.923 5.518 1.00 98.38 557 SER A O 1
ATOM 4156 N N . TYR A 1 558 ? 7.954 8.533 6.957 1.00 97.69 558 TYR A N 1
ATOM 4157 C CA . TYR A 1 558 ? 7.435 7.343 6.258 1.00 97.69 558 TYR A CA 1
ATOM 4158 C C . TYR A 1 558 ? 8.531 6.293 6.004 1.00 97.69 558 TYR A C 1
ATOM 4160 O O . TYR A 1 558 ? 8.882 6.001 4.860 1.00 97.69 558 TYR A O 1
ATOM 4168 N N . ASN A 1 559 ? 9.111 5.785 7.088 1.00 97.75 559 ASN A N 1
ATOM 4169 C CA . ASN A 1 559 ? 10.097 4.704 7.098 1.00 97.75 559 ASN A CA 1
ATOM 4170 C C . ASN A 1 559 ? 9.742 3.718 8.231 1.00 97.75 559 ASN A C 1
ATOM 4172 O O . ASN A 1 559 ? 8.638 3.747 8.777 1.00 97.75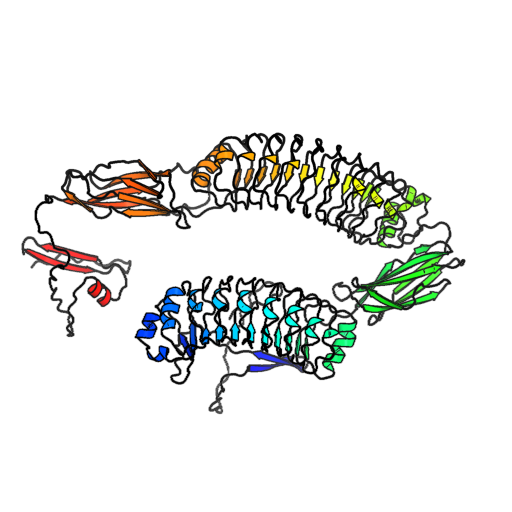 559 ASN A O 1
ATOM 4176 N N . SER A 1 560 ? 10.654 2.811 8.581 1.00 96.00 560 SER A N 1
ATOM 4177 C CA . SER A 1 560 ? 10.474 1.811 9.643 1.00 96.00 560 SER A CA 1
ATOM 4178 C C . SER A 1 560 ? 11.466 1.990 10.799 1.00 96.00 560 SER A C 1
ATOM 4180 O O . SER A 1 560 ? 11.833 1.019 11.458 1.00 96.00 560 SER A O 1
ATOM 4182 N N . ILE A 1 561 ? 11.903 3.222 11.065 1.00 96.31 561 ILE A N 1
ATOM 4183 C CA . ILE A 1 561 ? 12.928 3.529 12.072 1.00 96.31 561 ILE A CA 1
ATOM 4184 C C . ILE A 1 561 ? 12.347 3.371 13.478 1.00 96.31 561 ILE A C 1
ATOM 4186 O O . ILE A 1 561 ? 11.302 3.942 13.788 1.00 96.31 561 ILE A O 1
ATOM 4190 N N . SER A 1 562 ? 13.045 2.642 14.347 1.00 93.62 562 SER A N 1
ATOM 4191 C CA . SER A 1 562 ? 12.743 2.567 15.785 1.00 93.62 562 SER A CA 1
ATOM 4192 C C . SER A 1 562 ? 13.879 3.089 16.662 1.00 93.62 562 SER A C 1
ATOM 4194 O O . SER A 1 562 ? 13.609 3.667 17.712 1.00 93.62 562 SER A O 1
ATOM 4196 N N . ASP A 1 563 ? 15.130 2.893 16.233 1.00 91.19 563 ASP A N 1
ATOM 4197 C CA . ASP A 1 563 ? 16.328 3.380 16.919 1.00 91.19 563 ASP A CA 1
ATOM 4198 C C . ASP A 1 563 ? 16.779 4.719 16.320 1.00 91.19 563 ASP A C 1
ATOM 4200 O O . ASP A 1 563 ? 17.048 4.837 15.122 1.00 91.19 563 ASP A O 1
ATOM 4204 N N . LEU A 1 564 ? 16.831 5.750 17.160 1.00 88.69 564 LEU A N 1
ATOM 4205 C CA . LEU A 1 564 ? 17.098 7.121 16.754 1.00 88.69 564 LEU A CA 1
ATOM 4206 C C . LEU A 1 564 ? 18.586 7.463 16.917 1.00 88.69 564 LEU A C 1
ATOM 4208 O O . LEU A 1 564 ? 18.986 8.165 17.839 1.00 88.69 564 LEU A O 1
ATOM 4212 N N . SER A 1 565 ? 19.422 7.018 15.982 1.00 87.62 565 SER A N 1
ATOM 4213 C CA . SER A 1 565 ? 20.874 7.268 16.002 1.00 87.62 565 SER A CA 1
ATOM 4214 C C . SER A 1 565 ? 21.290 8.536 15.229 1.00 87.62 565 SER A C 1
ATOM 4216 O O . SER A 1 565 ? 22.035 8.477 14.251 1.00 87.62 565 SER A O 1
ATOM 4218 N N . VAL A 1 566 ? 20.811 9.711 15.663 1.00 92.81 566 VAL A N 1
ATOM 4219 C CA . VAL A 1 566 ? 21.122 11.034 15.052 1.00 92.81 566 VAL A CA 1
ATOM 4220 C C . VAL A 1 566 ? 21.982 11.948 15.935 1.00 92.81 566 VAL A C 1
ATOM 4222 O O . VAL A 1 566 ? 22.175 13.128 15.633 1.00 92.81 566 VAL A O 1
ATOM 4225 N N . SER A 1 567 ? 22.525 11.416 17.030 1.00 88.12 567 SER A N 1
ATOM 4226 C CA . SER A 1 567 ? 23.389 12.171 17.938 1.00 88.12 567 SER A CA 1
ATOM 4227 C C . SER A 1 567 ? 24.613 12.733 17.206 1.00 88.12 567 SER A C 1
ATOM 4229 O O . SER A 1 567 ? 25.244 12.028 16.419 1.00 88.12 567 SER A O 1
ATOM 4231 N N . GLY A 1 568 ? 24.988 13.979 17.501 1.00 88.38 568 GLY A N 1
ATOM 4232 C CA . GLY A 1 568 ? 26.169 14.627 16.912 1.00 88.38 568 GLY A CA 1
ATOM 4233 C C . GLY A 1 568 ? 25.909 15.400 15.614 1.00 88.38 568 GLY A C 1
ATOM 4234 O O . GLY A 1 568 ? 26.781 16.153 15.185 1.00 88.38 568 GLY A O 1
ATOM 4235 N N . LEU A 1 569 ? 24.705 15.318 15.036 1.00 95.50 569 LEU A N 1
ATOM 4236 C CA . LEU A 1 569 ? 24.279 16.138 13.893 1.00 95.50 569 LEU A CA 1
ATOM 4237 C C . LEU A 1 569 ? 23.889 17.563 14.328 1.00 95.50 569 LEU A C 1
ATOM 4239 O O . LEU A 1 569 ? 22.791 18.047 14.065 1.00 95.50 569 LEU A O 1
ATOM 4243 N N . THR A 1 570 ? 24.784 18.244 15.043 1.00 95.00 570 THR A N 1
ATOM 4244 C CA . THR A 1 570 ? 24.483 19.479 15.787 1.00 95.00 570 THR A CA 1
ATOM 4245 C C . THR A 1 570 ? 24.118 20.675 14.911 1.00 95.00 570 THR A C 1
ATOM 4247 O O . THR A 1 570 ? 23.624 21.667 15.436 1.00 95.00 570 THR A O 1
ATOM 4250 N N . ASN A 1 571 ? 24.359 20.614 13.600 1.00 97.25 571 ASN A N 1
ATOM 4251 C CA . ASN A 1 571 ? 23.973 21.663 12.655 1.00 97.25 571 ASN A CA 1
ATOM 4252 C C . ASN A 1 571 ? 22.521 21.539 12.163 1.00 97.25 571 ASN A C 1
ATOM 4254 O O . ASN A 1 571 ? 22.051 22.452 11.487 1.00 97.25 571 ASN A O 1
ATOM 4258 N N . LEU A 1 572 ? 21.805 20.463 12.518 1.00 98.25 572 LEU A N 1
ATOM 4259 C CA . LEU A 1 572 ? 20.414 20.275 12.114 1.00 98.25 572 LEU A CA 1
ATOM 4260 C C . LEU A 1 572 ? 19.528 21.407 12.635 1.00 98.25 572 LEU A C 1
ATOM 4262 O O . LEU A 1 572 ? 19.458 21.663 13.838 1.00 98.25 572 LEU A O 1
ATOM 4266 N N . THR A 1 573 ? 18.811 22.033 11.708 1.00 98.44 573 THR A N 1
ATOM 4267 C CA . THR A 1 573 ? 17.755 23.015 11.964 1.00 98.44 573 THR A CA 1
ATOM 4268 C C . THR A 1 573 ? 16.372 22.436 11.686 1.00 98.44 573 THR A C 1
ATOM 4270 O O . THR A 1 573 ? 15.414 22.830 12.347 1.00 98.44 573 THR A O 1
ATOM 4273 N N . GLU A 1 574 ? 16.265 21.481 10.759 1.00 98.75 574 GLU A N 1
ATOM 4274 C CA . GLU A 1 574 ? 15.016 20.795 10.421 1.00 98.75 574 GLU A CA 1
ATOM 4275 C C . GLU A 1 574 ? 15.202 19.273 10.429 1.00 98.75 574 GLU A C 1
ATOM 4277 O O . GLU A 1 574 ? 16.082 18.725 9.757 1.00 98.75 574 GLU A O 1
ATOM 4282 N N . LEU A 1 575 ? 14.348 18.589 11.193 1.00 98.62 575 LEU A N 1
ATOM 4283 C CA . LEU A 1 575 ? 14.325 17.134 11.295 1.00 98.62 575 LEU A CA 1
ATOM 4284 C C . LEU A 1 575 ? 12.891 16.606 11.205 1.00 98.62 575 LEU A C 1
ATOM 4286 O O . LEU A 1 575 ? 12.046 16.873 12.063 1.00 98.62 575 LEU A O 1
ATOM 4290 N N . ASN A 1 576 ? 12.619 15.801 10.181 1.00 98.69 576 ASN A N 1
ATOM 4291 C CA . ASN A 1 576 ? 11.327 15.147 10.002 1.00 98.69 576 ASN A CA 1
ATOM 4292 C C . ASN A 1 576 ? 11.459 13.625 10.115 1.00 98.69 576 ASN A C 1
ATOM 4294 O O . ASN A 1 576 ? 12.051 12.982 9.255 1.00 98.69 576 ASN A O 1
ATOM 4298 N N . LEU A 1 577 ? 10.856 13.063 11.158 1.00 98.31 577 LEU A N 1
ATOM 4299 C CA . LEU A 1 577 ? 10.833 11.643 11.523 1.00 98.31 577 LEU A CA 1
ATOM 4300 C C . LEU A 1 577 ? 9.397 11.099 11.615 1.00 98.31 577 LEU A C 1
ATOM 4302 O O . LEU A 1 577 ? 9.153 10.058 12.224 1.00 98.31 577 LEU A O 1
ATOM 4306 N N . SER A 1 578 ? 8.422 11.807 11.040 1.00 98.12 578 SER A N 1
ATOM 4307 C CA . SER A 1 578 ? 7.017 11.394 11.111 1.00 98.12 578 SER A CA 1
ATOM 4308 C C . SER A 1 578 ? 6.750 10.047 10.434 1.00 98.12 578 SER A C 1
ATOM 4310 O O . SER A 1 578 ? 7.464 9.689 9.504 1.00 98.12 578 SER A O 1
ATOM 4312 N N . PHE A 1 579 ? 5.719 9.313 10.860 1.00 96.69 579 PHE A N 1
ATOM 4313 C CA . PHE A 1 579 ? 5.364 7.998 10.300 1.00 96.69 579 PHE A CA 1
ATOM 4314 C C . PHE A 1 579 ? 6.536 7.005 10.375 1.00 96.69 579 PHE A C 1
ATOM 4316 O O . PHE A 1 579 ? 7.066 6.561 9.357 1.00 96.69 579 PHE A O 1
ATOM 4323 N N . ASN A 1 580 ? 6.964 6.705 11.601 1.00 96.81 580 ASN A N 1
ATOM 4324 C CA . ASN A 1 580 ? 8.005 5.728 11.931 1.00 96.81 580 ASN A CA 1
ATOM 4325 C C . ASN A 1 580 ? 7.574 4.906 13.168 1.00 96.81 580 ASN A C 1
ATOM 4327 O O . ASN A 1 580 ? 6.425 4.962 13.609 1.00 96.81 580 ASN A O 1
ATOM 4331 N N . ASN A 1 581 ? 8.487 4.117 13.735 1.00 95.31 581 ASN A N 1
ATOM 4332 C CA . ASN A 1 581 ? 8.267 3.267 14.907 1.00 95.31 581 ASN A CA 1
ATOM 4333 C C . ASN A 1 581 ? 9.014 3.766 16.160 1.00 95.31 581 ASN A C 1
ATOM 4335 O O . ASN A 1 581 ? 9.342 2.966 17.037 1.00 95.31 581 ASN A O 1
ATOM 4339 N N . ILE A 1 582 ? 9.300 5.067 16.257 1.00 96.25 582 ILE A N 1
ATOM 4340 C CA . ILE A 1 582 ? 10.132 5.641 17.323 1.00 96.25 582 ILE A CA 1
ATOM 4341 C C . ILE A 1 582 ? 9.345 5.709 18.634 1.00 96.25 582 ILE A C 1
ATOM 4343 O O . ILE A 1 582 ? 8.210 6.184 18.667 1.00 96.25 582 ILE A O 1
ATOM 4347 N N . SER A 1 583 ? 9.966 5.280 19.731 1.00 93.38 583 SER A N 1
ATOM 4348 C CA . SER A 1 583 ? 9.442 5.450 21.096 1.00 93.38 583 SER A CA 1
ATOM 4349 C C . SER A 1 583 ? 10.424 6.139 22.044 1.00 93.38 583 SER A C 1
ATOM 4351 O O . SER A 1 583 ? 9.987 6.768 23.007 1.00 93.38 583 SER A O 1
ATOM 4353 N N . ASP A 1 584 ? 11.731 6.026 21.780 1.00 94.19 584 ASP A N 1
ATOM 4354 C CA . ASP A 1 584 ? 12.796 6.681 22.541 1.00 94.19 584 ASP A CA 1
ATOM 4355 C C . ASP A 1 584 ? 13.316 7.916 21.792 1.00 94.19 584 ASP A C 1
ATOM 4357 O O . ASP A 1 584 ? 13.608 7.870 20.599 1.00 94.19 584 ASP A O 1
ATOM 4361 N N . LEU A 1 585 ? 13.428 9.030 22.515 1.00 96.00 585 LEU A N 1
ATOM 4362 C CA . LEU A 1 585 ? 13.884 10.323 22.009 1.00 96.00 585 LEU A CA 1
ATOM 4363 C C . LEU A 1 585 ? 15.303 10.681 22.476 1.00 96.00 585 LEU A C 1
ATOM 4365 O O . LEU A 1 585 ? 15.774 11.780 22.188 1.00 96.00 585 LEU A O 1
ATOM 4369 N N . SER A 1 586 ? 15.990 9.794 23.201 1.00 92.69 586 SER A N 1
ATOM 4370 C CA . SER A 1 586 ? 17.332 10.032 23.751 1.00 92.69 586 SER A CA 1
ATOM 4371 C C . SER A 1 586 ? 18.363 10.450 22.691 1.00 92.69 586 SER A C 1
ATOM 4373 O O . SER A 1 586 ? 19.218 11.296 22.956 1.00 92.69 586 SER A O 1
ATOM 4375 N N . GLY A 1 587 ? 18.221 9.949 21.462 1.00 92.50 587 GLY A N 1
ATOM 4376 C CA . GLY A 1 587 ? 19.055 10.302 20.313 1.00 92.50 587 GLY A CA 1
ATOM 4377 C C . GLY A 1 587 ? 18.999 11.764 19.856 1.00 92.50 587 GLY A C 1
ATOM 4378 O O . GLY A 1 587 ? 19.875 12.196 19.109 1.00 92.50 587 GLY A O 1
ATOM 4379 N N . LEU A 1 588 ? 18.006 12.541 20.307 1.00 95.56 588 LEU A N 1
ATOM 4380 C CA . LEU A 1 588 ? 17.886 13.977 20.013 1.00 95.56 588 LEU A CA 1
ATOM 4381 C C . LEU A 1 588 ? 18.735 14.858 20.939 1.00 95.56 588 LEU A C 1
ATOM 4383 O O . LEU A 1 588 ? 18.851 16.065 20.708 1.00 95.56 588 LEU A O 1
ATOM 4387 N N . ALA A 1 589 ? 19.321 14.283 21.991 1.00 90.81 589 ALA A N 1
ATOM 4388 C CA . ALA A 1 589 ? 20.085 15.038 22.970 1.00 90.81 589 ALA A CA 1
ATOM 4389 C C . ALA A 1 589 ? 21.221 15.837 22.303 1.00 90.81 589 ALA A C 1
ATOM 4391 O O . ALA A 1 589 ? 22.036 15.307 21.548 1.00 90.81 589 ALA A O 1
ATOM 4392 N N . GLY A 1 590 ? 21.285 17.136 22.608 1.00 89.25 590 GLY A N 1
ATOM 4393 C CA . GLY A 1 590 ? 22.333 18.030 22.109 1.00 89.25 590 GLY A CA 1
ATOM 4394 C C . GLY A 1 590 ? 22.099 18.614 20.710 1.00 89.25 590 GLY A C 1
ATOM 4395 O O . GLY A 1 590 ? 22.924 19.408 20.261 1.00 89.25 590 GLY A O 1
ATOM 4396 N N . LEU A 1 591 ? 20.982 18.312 20.036 1.00 95.75 591 LEU A N 1
ATOM 4397 C CA . LEU A 1 591 ? 20.613 18.925 18.750 1.00 95.75 591 LEU A CA 1
ATOM 4398 C C . LEU A 1 591 ? 20.019 20.336 18.926 1.00 95.75 591 LEU A C 1
ATOM 4400 O O . LEU A 1 591 ? 18.935 20.655 18.443 1.00 95.75 591 LEU A O 1
ATOM 4404 N N . THR A 1 592 ? 20.726 21.206 19.647 1.00 94.94 592 THR A N 1
ATOM 4405 C CA . THR A 1 592 ? 20.199 22.491 20.137 1.00 94.94 592 THR A CA 1
ATOM 4406 C C . THR A 1 592 ? 19.884 23.510 19.043 1.00 94.94 592 THR A C 1
ATOM 4408 O O . THR A 1 592 ? 19.242 24.511 19.336 1.00 94.94 592 THR A O 1
ATOM 4411 N N . ASN A 1 593 ? 20.328 23.295 17.802 1.00 97.00 593 ASN A N 1
ATOM 4412 C CA . ASN A 1 593 ? 20.020 24.167 16.663 1.00 97.00 593 ASN A CA 1
ATOM 4413 C C . ASN A 1 593 ? 18.681 23.842 15.981 1.00 97.00 593 ASN A C 1
ATOM 4415 O O . ASN A 1 593 ? 18.262 24.606 15.112 1.00 97.00 593 ASN A O 1
ATOM 4419 N N . LEU A 1 594 ? 17.994 22.765 16.386 1.00 98.12 594 LEU A N 1
ATOM 4420 C CA . LEU A 1 594 ? 16.701 22.399 15.813 1.00 98.12 594 LEU A CA 1
ATOM 4421 C C . LEU A 1 594 ? 15.679 23.521 16.009 1.00 98.12 594 LEU A C 1
ATOM 4423 O O . LEU A 1 594 ? 15.365 23.906 17.135 1.00 98.12 594 LEU A O 1
ATOM 4427 N N . ALA A 1 595 ? 15.141 24.001 14.892 1.00 97.94 595 ALA A N 1
ATOM 4428 C CA . ALA A 1 595 ? 14.052 24.963 14.821 1.00 97.94 595 ALA A CA 1
ATOM 4429 C C . ALA A 1 595 ? 12.726 24.277 14.465 1.00 97.94 595 ALA A C 1
ATOM 4431 O O . ALA A 1 595 ? 11.678 24.673 14.985 1.00 97.94 595 ALA A O 1
ATOM 4432 N N . GLU A 1 596 ? 12.770 23.233 13.632 1.00 98.56 596 GLU A N 1
ATOM 4433 C CA . GLU A 1 596 ? 11.607 22.444 13.228 1.00 98.56 596 GLU A CA 1
ATOM 4434 C C . GLU A 1 596 ? 11.829 20.947 13.478 1.00 98.56 596 GLU A C 1
ATOM 4436 O O . GLU A 1 596 ? 12.791 20.348 12.995 1.00 98.56 596 GLU A O 1
ATOM 4441 N N . LEU A 1 597 ? 10.911 20.335 14.230 1.00 98.69 597 LEU A N 1
ATOM 4442 C CA . LEU A 1 597 ? 10.926 18.910 14.545 1.00 98.69 597 LEU A CA 1
ATOM 4443 C C . LEU A 1 597 ? 9.542 18.297 14.329 1.00 98.69 597 LEU A C 1
ATOM 4445 O O . LEU A 1 597 ? 8.548 18.703 14.942 1.00 98.69 597 LEU A O 1
ATOM 4449 N N . ASN A 1 598 ? 9.475 17.281 13.473 1.00 98.75 598 ASN A N 1
ATOM 4450 C CA . ASN A 1 598 ? 8.255 16.519 13.233 1.00 98.75 598 ASN A CA 1
ATOM 4451 C C . ASN A 1 598 ? 8.434 15.051 13.635 1.00 98.75 598 ASN A C 1
ATOM 4453 O O . ASN A 1 598 ? 9.180 14.313 13.002 1.00 98.75 598 ASN A O 1
ATOM 4457 N N . LEU A 1 599 ? 7.704 14.640 14.668 1.00 98.50 599 LEU A N 1
ATOM 4458 C CA . LEU A 1 599 ? 7.685 13.310 15.283 1.00 98.50 599 LEU A CA 1
ATOM 4459 C C . LEU A 1 599 ? 6.273 12.691 15.260 1.00 98.50 599 LEU A C 1
ATOM 4461 O O . LEU A 1 599 ? 5.971 11.765 16.012 1.00 98.50 599 LEU A O 1
ATOM 4465 N N . SER A 1 600 ? 5.375 13.215 14.426 1.00 97.31 600 SER A N 1
ATOM 4466 C CA . SER A 1 600 ? 3.997 12.720 14.337 1.00 97.31 600 SER A CA 1
ATOM 4467 C C . SER A 1 600 ? 3.900 11.266 13.862 1.00 97.31 600 SER A C 1
ATOM 4469 O O . SER A 1 600 ? 4.794 10.793 13.168 1.00 97.31 600 SER A O 1
ATOM 4471 N N . ALA A 1 601 ? 2.822 10.561 14.218 1.00 92.94 601 ALA A N 1
ATOM 4472 C CA . ALA A 1 601 ? 2.593 9.163 13.835 1.00 92.94 601 ALA A CA 1
ATOM 4473 C C . ALA A 1 601 ? 3.780 8.247 14.208 1.00 92.94 601 ALA A C 1
ATOM 4475 O O . ALA A 1 601 ? 4.431 7.659 13.347 1.00 92.94 601 ALA A O 1
ATOM 4476 N N . ASN A 1 602 ? 4.086 8.181 15.504 1.00 94.31 602 ASN A N 1
ATOM 4477 C CA . ASN A 1 602 ? 5.122 7.328 16.095 1.00 94.31 602 ASN A CA 1
ATOM 4478 C C . ASN A 1 602 ? 4.549 6.605 17.337 1.00 94.31 602 ASN A C 1
ATOM 4480 O O . ASN A 1 602 ? 3.335 6.552 17.535 1.00 94.31 602 ASN A O 1
ATOM 4484 N N . LYS A 1 603 ? 5.406 6.013 18.177 1.00 92.50 603 LYS A N 1
ATOM 4485 C CA . LYS A 1 603 ? 5.032 5.284 19.406 1.00 92.50 603 LYS A CA 1
ATOM 4486 C C . LYS A 1 603 ? 5.513 6.006 20.672 1.00 92.50 603 LYS A C 1
ATOM 4488 O O . LYS A 1 603 ? 5.808 5.375 21.689 1.00 92.50 603 LYS A O 1
ATOM 4493 N N . ILE A 1 604 ? 5.625 7.332 20.620 1.00 95.38 604 ILE A N 1
ATOM 4494 C CA . ILE A 1 604 ? 6.210 8.142 21.695 1.00 95.38 604 ILE A CA 1
ATOM 4495 C C . ILE A 1 604 ? 5.228 8.243 22.861 1.00 95.38 604 ILE A C 1
ATOM 4497 O O . ILE A 1 604 ? 4.062 8.577 22.667 1.00 95.38 604 ILE A O 1
ATOM 4501 N N . SER A 1 605 ? 5.716 7.988 24.076 1.00 90.56 605 SER A N 1
ATOM 4502 C CA . SER A 1 605 ? 4.954 8.180 25.326 1.00 90.56 605 SER A CA 1
ATOM 4503 C C . SER A 1 605 ? 5.624 9.174 26.281 1.00 90.56 605 SER A C 1
ATOM 4505 O O . SER A 1 605 ? 4.943 9.829 27.066 1.00 90.56 605 SER A O 1
ATOM 4507 N N . TYR A 1 606 ? 6.952 9.319 26.190 1.00 91.50 606 TYR A N 1
ATOM 4508 C CA . TYR A 1 606 ? 7.763 10.164 27.066 1.00 91.50 606 TYR A CA 1
ATOM 4509 C C . TYR A 1 606 ? 8.526 11.215 26.259 1.00 91.50 606 TYR A C 1
ATOM 4511 O O . TYR A 1 606 ? 9.107 10.913 25.219 1.00 91.50 606 TYR A O 1
ATOM 4519 N N . LEU A 1 607 ? 8.549 12.449 26.765 1.00 94.56 607 LEU A N 1
ATOM 4520 C CA . LEU A 1 607 ? 9.111 13.613 26.068 1.00 94.56 607 LEU A CA 1
ATOM 4521 C C . LEU A 1 607 ? 10.471 14.073 26.617 1.00 94.56 607 LEU A C 1
ATOM 4523 O O . LEU A 1 607 ? 10.978 15.112 26.209 1.00 94.56 607 LEU A O 1
ATOM 4527 N N . SER A 1 608 ? 11.088 13.319 27.530 1.00 90.00 608 SER A N 1
ATOM 4528 C CA . SER A 1 608 ? 12.334 13.714 28.207 1.00 90.00 608 SER A CA 1
ATOM 4529 C C . SER A 1 608 ? 13.512 13.962 27.257 1.00 90.00 608 SER A C 1
ATOM 4531 O O . SER A 1 608 ? 14.362 14.798 27.553 1.00 90.00 608 SER A O 1
ATOM 4533 N N . GLY A 1 609 ? 13.554 13.289 26.102 1.00 91.19 609 GLY A N 1
ATOM 4534 C CA . GLY A 1 609 ? 14.586 13.498 25.079 1.00 91.19 609 GLY A CA 1
ATOM 4535 C C . GLY A 1 609 ? 14.525 14.859 24.371 1.00 91.19 609 GLY A C 1
ATOM 4536 O O . GLY A 1 609 ? 15.462 15.214 23.666 1.00 91.19 609 GLY A O 1
ATOM 4537 N N . LEU A 1 610 ? 13.458 15.644 24.573 1.00 94.19 610 LEU A N 1
ATOM 4538 C CA . LEU A 1 610 ? 13.329 17.000 24.024 1.00 94.19 610 LEU A CA 1
ATOM 4539 C C . LEU A 1 610 ? 13.986 18.076 24.901 1.00 94.19 610 LEU A C 1
ATOM 4541 O O . LEU A 1 610 ? 14.070 19.237 24.496 1.00 94.19 610 LEU A O 1
ATOM 4545 N N . ALA A 1 611 ? 14.446 17.719 26.103 1.00 90.44 611 ALA A N 1
ATOM 4546 C CA . ALA A 1 611 ? 15.024 18.673 27.037 1.00 90.44 611 ALA A CA 1
ATOM 4547 C C . ALA A 1 611 ? 16.224 19.418 26.420 1.00 90.44 611 ALA A C 1
ATOM 4549 O O . ALA A 1 611 ? 17.151 18.816 25.879 1.00 90.44 611 ALA A O 1
ATOM 4550 N N . GLY A 1 612 ? 16.218 20.749 26.530 1.00 89.25 612 GLY A N 1
ATOM 4551 C CA . GLY A 1 612 ? 17.307 21.604 26.045 1.00 89.25 612 GLY A CA 1
ATOM 4552 C C . GLY A 1 612 ? 17.246 21.980 24.560 1.00 89.25 612 GLY A C 1
ATOM 4553 O O . GLY A 1 612 ? 18.091 22.756 24.115 1.00 89.25 612 GLY A O 1
ATOM 4554 N N . LEU A 1 613 ? 16.244 21.523 23.798 1.00 94.44 613 LEU A N 1
ATOM 4555 C CA . LEU A 1 613 ? 16.019 21.927 22.400 1.00 94.44 613 LEU A CA 1
ATOM 4556 C C . LEU A 1 613 ? 15.348 23.313 22.302 1.00 94.44 613 LEU A C 1
ATOM 4558 O O . LEU A 1 613 ? 14.298 23.491 21.690 1.00 94.44 613 LEU A O 1
ATOM 4562 N N . THR A 1 614 ? 15.940 24.315 22.950 1.00 92.44 614 THR A N 1
ATOM 4563 C CA . THR A 1 614 ? 15.309 25.620 23.205 1.00 92.44 614 THR A CA 1
ATOM 4564 C C . THR A 1 614 ? 15.079 26.469 21.953 1.00 92.44 614 THR A C 1
ATOM 4566 O O . THR A 1 614 ? 14.274 27.396 22.002 1.00 92.44 614 THR A O 1
ATOM 4569 N N . ASN A 1 615 ? 15.731 26.160 20.828 1.00 95.12 615 ASN A N 1
ATOM 4570 C CA . ASN A 1 615 ? 15.512 26.842 19.549 1.00 95.12 615 ASN A CA 1
ATOM 4571 C C . ASN A 1 615 ? 14.283 26.338 18.778 1.00 95.12 615 ASN A C 1
ATOM 4573 O O . ASN A 1 615 ? 13.938 26.938 17.760 1.00 95.12 615 ASN A O 1
ATOM 4577 N N . LEU A 1 616 ? 13.596 25.292 19.258 1.00 96.06 616 LEU A N 1
ATOM 4578 C CA . LEU A 1 616 ? 12.404 24.777 18.592 1.00 96.06 616 LEU A CA 1
ATOM 4579 C C . LEU A 1 616 ? 11.319 25.850 18.509 1.00 96.06 616 LEU A C 1
ATOM 4581 O O . LEU A 1 616 ? 10.861 26.385 19.517 1.00 96.06 616 LEU A O 1
ATOM 4585 N N . THR A 1 617 ? 10.872 26.100 17.282 1.00 96.06 617 THR A N 1
ATOM 4586 C CA . THR A 1 617 ? 9.733 26.966 16.963 1.00 96.06 617 THR A CA 1
ATOM 4587 C C . THR A 1 617 ? 8.537 26.140 16.503 1.00 96.06 617 THR A C 1
ATOM 4589 O O . THR A 1 617 ? 7.403 26.434 16.879 1.00 96.06 617 THR A O 1
ATOM 4592 N N . ARG A 1 618 ? 8.777 25.047 15.770 1.00 97.69 618 ARG A N 1
ATOM 4593 C CA . ARG A 1 618 ? 7.744 24.124 15.297 1.00 97.69 618 ARG A CA 1
ATOM 4594 C C . ARG A 1 618 ? 7.986 22.720 15.831 1.00 97.69 618 ARG A C 1
ATOM 4596 O O . ARG A 1 618 ? 8.985 22.091 15.495 1.00 97.69 618 ARG A O 1
ATOM 4603 N N . LEU A 1 619 ? 7.028 22.202 16.593 1.00 98.00 619 LEU A N 1
ATOM 4604 C CA . LEU A 1 619 ? 7.041 20.840 17.115 1.00 98.00 619 LEU A CA 1
ATOM 4605 C C . LEU A 1 619 ? 5.733 20.122 16.769 1.00 98.00 619 LEU A C 1
ATOM 4607 O O . LEU A 1 619 ? 4.647 20.528 17.186 1.00 98.00 619 LEU A O 1
ATOM 4611 N N . SER A 1 620 ? 5.835 19.043 15.994 1.00 98.44 620 SER A N 1
ATOM 4612 C CA . SER A 1 620 ? 4.689 18.205 15.617 1.00 98.44 620 SER A CA 1
ATOM 4613 C C . SER A 1 620 ? 4.791 16.831 16.273 1.00 98.44 620 SER A C 1
ATOM 4615 O O . SER A 1 620 ? 5.735 16.096 16.013 1.00 98.44 620 SER A O 1
ATOM 4617 N N . LEU A 1 621 ? 3.810 16.486 17.102 1.00 97.81 621 LEU A N 1
ATOM 4618 C CA . LEU A 1 621 ? 3.737 15.272 17.927 1.00 97.81 621 LEU A CA 1
ATOM 4619 C C . LEU A 1 621 ? 2.371 14.566 17.810 1.00 97.81 621 LEU A C 1
ATOM 4621 O O . LEU A 1 621 ? 2.052 13.696 18.619 1.00 97.81 621 LEU A O 1
ATOM 4625 N N . TYR A 1 622 ? 1.542 14.932 16.827 1.00 92.31 622 TYR A N 1
ATOM 4626 C CA . TYR A 1 622 ? 0.212 14.338 16.678 1.00 92.31 622 TYR A CA 1
ATOM 4627 C C . TYR A 1 622 ? 0.273 12.829 16.387 1.00 92.31 622 TYR A C 1
ATOM 4629 O O . TYR A 1 622 ? 1.256 12.358 15.816 1.00 92.31 622 TYR A O 1
ATOM 4637 N N . SER A 1 623 ? -0.774 12.083 16.751 1.00 88.81 623 SER A N 1
ATOM 4638 C CA . SER A 1 623 ? -0.849 10.623 16.571 1.00 88.81 623 SER A CA 1
ATOM 4639 C C . SER A 1 623 ? 0.313 9.889 17.256 1.00 88.81 623 SER A C 1
ATOM 4641 O O . SER A 1 623 ? 1.126 9.240 16.606 1.00 88.81 623 SER A O 1
ATOM 4643 N N . ASN A 1 624 ? 0.408 10.030 18.576 1.00 89.94 624 ASN A N 1
ATOM 4644 C CA . ASN A 1 624 ? 1.355 9.320 19.442 1.00 89.94 624 ASN A CA 1
ATOM 4645 C C . ASN A 1 624 ? 0.617 8.807 20.699 1.00 89.94 624 ASN A C 1
ATOM 4647 O O . ASN A 1 624 ? -0.606 8.907 20.798 1.00 89.94 624 ASN A O 1
ATOM 4651 N N . ASN A 1 625 ? 1.355 8.271 21.676 1.00 86.81 625 ASN A N 1
ATOM 4652 C CA . ASN A 1 625 ? 0.822 7.749 22.938 1.00 86.81 625 ASN A CA 1
ATOM 4653 C C . ASN A 1 625 ? 1.123 8.676 24.132 1.00 86.81 625 ASN A C 1
ATOM 4655 O O . ASN A 1 625 ? 1.239 8.216 25.268 1.00 86.81 625 ASN A O 1
ATOM 4659 N N . ILE A 1 626 ? 1.280 9.980 23.896 1.00 92.62 626 ILE A N 1
ATOM 4660 C CA . ILE A 1 626 ? 1.712 10.940 24.919 1.00 92.62 626 ILE A CA 1
ATOM 4661 C C . ILE A 1 626 ? 0.573 11.198 25.905 1.00 92.62 626 ILE A C 1
ATOM 4663 O O . ILE A 1 626 ? -0.538 11.523 25.493 1.00 92.62 626 ILE A O 1
ATOM 4667 N N . SER A 1 627 ? 0.864 11.126 27.202 1.00 84.88 627 SER A N 1
ATOM 4668 C CA . SER A 1 627 ? -0.058 11.534 28.273 1.00 84.88 627 SER A CA 1
ATOM 4669 C C . SER A 1 627 ? 0.510 12.613 29.197 1.00 84.88 627 SER A C 1
ATOM 4671 O O . SER A 1 627 ? -0.254 13.341 29.826 1.00 84.88 627 SER A O 1
ATOM 4673 N N . ASP A 1 628 ? 1.840 12.724 29.275 1.00 89.69 628 ASP A N 1
ATOM 4674 C CA . ASP A 1 628 ? 2.553 13.693 30.108 1.00 89.69 628 ASP A CA 1
ATOM 4675 C C . ASP A 1 628 ? 3.283 14.731 29.242 1.00 89.69 628 ASP A C 1
ATOM 4677 O O . ASP A 1 628 ? 4.079 14.395 28.365 1.00 89.69 628 ASP A O 1
ATOM 4681 N N . LEU A 1 629 ? 3.010 16.007 29.516 1.00 94.00 629 LEU A N 1
ATOM 4682 C CA . LEU A 1 629 ? 3.573 17.157 28.810 1.00 94.00 629 LEU A CA 1
ATOM 4683 C C . LEU A 1 629 ? 4.745 17.816 29.552 1.00 94.00 629 LEU A C 1
ATOM 4685 O O . LEU A 1 629 ? 5.285 18.810 29.066 1.00 94.00 629 LEU A O 1
ATOM 4689 N N . SER A 1 630 ? 5.160 17.290 30.706 1.00 89.56 630 SER A N 1
ATOM 4690 C CA . SER A 1 630 ? 6.244 17.851 31.525 1.00 89.56 630 SER A CA 1
ATOM 4691 C C . SER A 1 630 ? 7.576 17.976 30.773 1.00 89.56 630 SER A C 1
ATOM 4693 O O . SER A 1 630 ? 8.300 18.952 30.958 1.00 89.56 630 SER A O 1
ATOM 4695 N N . GLY A 1 631 ? 7.869 17.054 29.849 1.00 89.69 631 GLY A N 1
ATOM 4696 C CA . GLY A 1 631 ? 9.075 17.091 29.010 1.00 89.69 631 GLY A CA 1
ATOM 4697 C C . GLY A 1 631 ? 9.136 18.249 28.004 1.00 89.69 631 GLY A C 1
ATOM 4698 O O . GLY A 1 631 ? 10.165 18.431 27.362 1.00 89.69 631 GLY A O 1
ATOM 4699 N N . LEU A 1 632 ? 8.069 19.048 27.870 1.00 92.31 632 LEU A N 1
ATOM 4700 C CA . LEU A 1 632 ? 8.062 20.282 27.072 1.00 92.31 632 LEU A CA 1
ATOM 4701 C C . LEU A 1 632 ? 8.552 21.514 27.854 1.00 92.31 632 LEU A C 1
ATOM 4703 O O . LEU A 1 632 ? 8.652 22.601 27.278 1.00 92.31 632 LEU A O 1
ATOM 4707 N N . ALA A 1 633 ? 8.821 21.378 29.155 1.00 88.00 633 ALA A N 1
ATOM 4708 C CA . ALA A 1 633 ? 9.297 22.481 29.981 1.00 88.00 633 ALA A CA 1
ATOM 4709 C C . ALA A 1 633 ? 10.605 23.072 29.426 1.00 88.00 633 ALA A C 1
ATOM 4711 O O . ALA A 1 633 ? 11.523 22.352 29.026 1.00 88.00 633 ALA A O 1
ATOM 4712 N N . GLY A 1 634 ? 10.690 24.403 29.391 1.00 85.88 634 GLY A N 1
ATOM 4713 C CA . GLY A 1 634 ? 11.870 25.121 28.897 1.00 85.88 634 GLY A CA 1
ATOM 4714 C C . GLY A 1 634 ? 11.982 25.259 27.372 1.00 85.88 634 GLY A C 1
ATOM 4715 O O . GLY A 1 634 ? 12.924 25.897 26.902 1.00 85.88 634 GLY A O 1
ATOM 4716 N N . LEU A 1 635 ? 11.033 24.743 26.579 1.00 90.94 635 LEU A N 1
ATOM 4717 C CA . LEU A 1 635 ? 10.982 24.952 25.121 1.00 90.94 635 LEU A CA 1
ATOM 4718 C C . LEU A 1 635 ? 10.380 26.321 24.754 1.00 90.94 635 LEU A C 1
ATOM 4720 O O . LEU A 1 635 ? 9.313 26.422 24.155 1.00 90.94 635 LEU A O 1
ATOM 4724 N N . THR A 1 636 ? 11.071 27.398 25.127 1.00 87.25 636 THR A N 1
ATOM 4725 C CA . THR A 1 636 ? 10.491 28.749 25.206 1.00 87.25 636 THR A CA 1
ATOM 4726 C C . THR A 1 636 ? 10.203 29.456 23.880 1.00 87.25 636 THR A C 1
ATOM 4728 O O . THR A 1 636 ? 9.587 30.519 23.897 1.00 87.25 636 THR A O 1
ATOM 4731 N N . ASN A 1 637 ? 10.660 28.920 22.747 1.00 91.44 637 ASN A N 1
ATOM 4732 C CA . ASN A 1 637 ? 10.530 29.562 21.433 1.00 91.44 637 ASN A CA 1
ATOM 4733 C C . ASN A 1 637 ? 9.417 28.962 20.557 1.00 91.44 637 ASN A C 1
ATOM 4735 O O . ASN A 1 637 ? 9.259 29.373 19.407 1.00 91.44 637 ASN A O 1
ATOM 4739 N N . LEU A 1 638 ? 8.625 28.024 21.089 1.00 93.19 638 LEU A N 1
ATOM 4740 C CA . LEU A 1 638 ? 7.568 27.355 20.335 1.00 93.19 638 LEU A CA 1
ATOM 4741 C C . LEU A 1 638 ? 6.490 28.343 19.858 1.00 93.19 638 LEU A C 1
ATOM 4743 O O . LEU A 1 638 ? 5.833 29.026 20.647 1.00 93.19 638 LEU A O 1
ATOM 4747 N N . THR A 1 639 ? 6.270 28.364 18.545 1.00 94.44 639 THR A N 1
ATOM 4748 C CA . THR A 1 639 ? 5.186 29.079 17.860 1.00 94.44 639 THR A CA 1
ATOM 4749 C C . THR A 1 639 ? 4.117 28.117 17.349 1.00 94.44 639 THR A C 1
ATOM 4751 O O . THR A 1 639 ? 2.946 28.487 17.290 1.00 94.44 639 THR A O 1
ATOM 4754 N N . TRP A 1 640 ? 4.480 26.870 17.040 1.00 96.44 640 TRP A N 1
ATOM 4755 C CA . TRP A 1 640 ? 3.558 25.824 16.604 1.00 96.44 640 TRP A CA 1
ATOM 4756 C C . TRP A 1 640 ? 3.794 24.526 17.374 1.00 96.44 640 TRP A C 1
ATOM 4758 O O . TRP A 1 640 ? 4.873 23.940 17.302 1.00 96.44 640 TRP A O 1
ATOM 4768 N N . LEU A 1 641 ? 2.757 24.058 18.070 1.00 96.88 641 LEU A N 1
ATOM 4769 C CA . LEU A 1 641 ? 2.762 22.821 18.847 1.00 96.88 641 LEU A CA 1
ATOM 4770 C C . LEU A 1 641 ? 1.545 21.964 18.476 1.00 96.88 641 LEU A C 1
ATOM 4772 O O . LEU A 1 641 ? 0.416 22.281 18.847 1.00 96.88 641 LEU A O 1
ATOM 4776 N N . PHE A 1 642 ? 1.765 20.869 17.750 1.00 96.81 642 PHE A N 1
ATOM 4777 C CA . PHE A 1 642 ? 0.693 19.961 17.328 1.00 96.81 642 PHE A CA 1
ATOM 4778 C C . PHE A 1 642 ? 0.707 18.685 18.173 1.00 96.81 642 PHE A C 1
ATOM 4780 O O . PHE A 1 642 ? 1.617 17.875 18.041 1.00 96.81 642 PHE A O 1
ATOM 4787 N N . LEU A 1 643 ? -0.305 18.498 19.015 1.00 96.00 643 LEU A N 1
ATOM 4788 C CA . LEU A 1 643 ? -0.456 17.402 19.981 1.00 96.00 643 LEU A CA 1
ATOM 4789 C C . LEU A 1 643 ? -1.737 16.581 19.746 1.00 96.00 643 LEU A C 1
ATOM 4791 O O . LEU A 1 643 ? -2.134 15.793 20.605 1.00 96.00 643 LEU A O 1
ATOM 4795 N N . SER A 1 644 ? -2.417 16.757 18.611 1.00 88.12 644 SER A N 1
ATOM 4796 C CA . SER A 1 644 ? -3.701 16.097 18.372 1.00 88.12 644 SER A CA 1
ATOM 4797 C C . SER A 1 644 ? -3.591 14.567 18.339 1.00 88.12 644 SER A C 1
ATOM 4799 O O . SER A 1 644 ? -2.538 14.042 17.991 1.00 88.12 644 SER A O 1
ATOM 4801 N N . SER A 1 645 ? -4.666 13.843 18.655 1.00 84.19 645 SER A N 1
ATOM 4802 C CA . SER A 1 645 ? -4.684 12.367 18.641 1.00 84.19 645 SER A CA 1
ATOM 4803 C C . SER A 1 645 ? -3.598 11.762 19.543 1.00 84.19 645 SER A C 1
ATOM 4805 O O . SER A 1 645 ? -2.698 11.071 19.073 1.00 84.19 645 SER A O 1
ATOM 4807 N N . ASN A 1 646 ? -3.657 12.081 20.834 1.00 85.19 646 ASN A N 1
ATOM 4808 C CA . ASN A 1 646 ? -2.790 11.546 21.887 1.00 85.19 646 ASN A CA 1
ATOM 4809 C C . ASN A 1 646 ? -3.650 11.150 23.109 1.00 85.19 646 ASN A C 1
ATOM 4811 O O . ASN A 1 646 ? -4.880 11.226 23.076 1.00 85.19 646 ASN A O 1
ATOM 4815 N N . ASN A 1 647 ? -3.004 10.753 24.205 1.00 81.69 647 ASN A N 1
ATOM 4816 C CA . ASN A 1 647 ? -3.640 10.371 25.467 1.00 81.69 647 ASN A CA 1
ATOM 4817 C C . ASN A 1 647 ? -3.513 11.481 26.527 1.00 81.69 647 ASN A C 1
ATOM 4819 O O . ASN A 1 647 ? -3.313 11.198 27.709 1.00 81.69 647 ASN A O 1
ATOM 4823 N N . ILE A 1 648 ? -3.569 12.754 26.120 1.00 86.56 648 ILE A N 1
ATOM 4824 C CA . ILE A 1 648 ? -3.360 13.893 27.022 1.00 86.56 648 ILE A CA 1
ATOM 4825 C C . ILE A 1 648 ? -4.648 14.192 27.783 1.00 86.56 648 ILE A C 1
ATOM 4827 O O . ILE A 1 648 ? -5.689 14.474 27.192 1.00 86.56 648 ILE A O 1
ATOM 4831 N N . LEU A 1 649 ? -4.548 14.200 29.110 1.00 82.44 649 LEU A N 1
ATOM 4832 C CA . LEU A 1 649 ? -5.639 14.581 30.005 1.00 82.44 649 LEU A CA 1
ATOM 4833 C C . LEU A 1 649 ? -5.453 16.020 30.503 1.00 82.44 649 LEU A C 1
ATOM 4835 O O . LEU A 1 649 ? -6.375 16.841 30.442 1.00 82.44 649 LEU A O 1
ATOM 4839 N N . ASP A 1 650 ? -4.250 16.334 30.987 1.00 85.38 650 ASP A N 1
ATOM 4840 C CA . ASP A 1 650 ? -3.942 17.573 31.698 1.00 85.38 650 ASP A CA 1
ATOM 4841 C C . ASP A 1 650 ? -3.029 18.517 30.898 1.00 85.38 650 ASP A C 1
ATOM 4843 O O . ASP A 1 650 ? -1.928 18.161 30.487 1.00 85.38 650 ASP A O 1
ATOM 4847 N N . LEU A 1 651 ? -3.489 19.756 30.714 1.00 92.25 651 LEU A N 1
ATOM 4848 C CA . LEU A 1 651 ? -2.740 20.836 30.062 1.00 92.25 651 LEU A CA 1
ATOM 4849 C C . LEU A 1 651 ? -2.017 21.765 31.048 1.00 92.25 651 LEU A C 1
ATOM 4851 O O . LEU A 1 651 ? -1.428 22.758 30.614 1.00 92.25 651 LEU A O 1
ATOM 4855 N N . SER A 1 652 ? -2.039 21.479 32.354 1.00 89.50 652 SER A N 1
ATOM 4856 C CA . SER A 1 652 ? -1.340 22.292 33.355 1.00 89.50 652 SER A CA 1
ATOM 4857 C C . SER A 1 652 ? 0.150 22.527 33.041 1.00 89.50 652 SER A C 1
ATOM 4859 O O . SER A 1 652 ? 0.586 23.672 33.211 1.00 89.50 652 SER A O 1
ATOM 4861 N N . PRO A 1 653 ? 0.922 21.572 32.464 1.00 91.00 653 PRO A N 1
ATOM 4862 C CA . PRO A 1 653 ? 2.324 21.826 32.119 1.00 91.00 653 PRO A CA 1
ATOM 4863 C C . PRO A 1 653 ? 2.496 22.914 31.049 1.00 91.00 653 PRO A C 1
ATOM 4865 O O . PRO A 1 653 ? 3.449 23.692 31.098 1.00 91.00 653 PRO A O 1
ATOM 4868 N N . LEU A 1 654 ? 1.540 23.040 30.118 1.00 90.69 654 LEU A N 1
ATOM 4869 C CA . LEU A 1 654 ? 1.564 24.094 29.097 1.00 90.69 654 LEU A CA 1
ATOM 4870 C C . LEU A 1 654 ? 1.291 25.480 29.688 1.00 90.69 654 LEU A C 1
ATOM 4872 O O . LEU A 1 654 ? 1.774 26.485 29.171 1.00 90.69 654 LEU A O 1
ATOM 4876 N N . VAL A 1 655 ? 0.500 25.548 30.761 1.00 87.44 655 VAL A N 1
ATOM 4877 C CA . VAL A 1 655 ? 0.218 26.804 31.465 1.00 87.44 655 VAL A CA 1
ATOM 4878 C C . VAL A 1 655 ? 1.430 27.242 32.282 1.00 87.44 655 VAL A C 1
ATOM 4880 O O . VAL A 1 655 ? 1.740 28.436 32.304 1.00 87.44 655 VAL A O 1
ATOM 4883 N N . ALA A 1 656 ? 2.099 26.284 32.926 1.00 76.12 656 ALA A N 1
ATOM 4884 C CA . ALA A 1 656 ? 3.163 26.534 33.884 1.00 76.12 656 ALA A CA 1
ATOM 4885 C C . ALA A 1 656 ? 4.497 26.952 33.243 1.00 76.12 656 ALA A C 1
ATOM 4887 O O . ALA A 1 656 ? 5.111 27.879 33.766 1.00 76.12 656 ALA A O 1
ATOM 4888 N N . ASP A 1 657 ? 4.957 26.300 32.159 1.00 63.38 657 ASP A N 1
ATOM 4889 C CA . ASP A 1 657 ? 6.414 26.321 31.896 1.00 63.38 657 ASP A CA 1
ATOM 4890 C C . ASP A 1 657 ? 6.898 26.096 30.444 1.00 63.38 657 ASP A C 1
ATOM 4892 O O . ASP A 1 657 ? 8.064 25.789 30.198 1.00 63.38 657 ASP A O 1
ATOM 4896 N N . THR A 1 658 ? 6.043 26.248 29.432 1.00 61.78 658 THR A N 1
ATOM 4897 C CA . THR A 1 658 ? 6.466 26.030 28.028 1.00 61.78 658 THR A CA 1
ATOM 4898 C C . THR A 1 658 ? 7.001 27.272 27.325 1.00 61.78 658 THR A C 1
ATOM 4900 O O . THR A 1 658 ? 7.401 27.196 26.174 1.00 61.78 658 THR A O 1
ATOM 4903 N N . GLY A 1 659 ? 6.976 28.446 27.962 1.00 67.75 659 GLY A N 1
ATOM 4904 C CA . GLY A 1 659 ? 7.395 29.707 27.335 1.00 67.75 659 GLY A CA 1
ATOM 4905 C C . GLY A 1 659 ? 6.604 30.121 26.080 1.00 67.75 659 GLY A C 1
ATOM 4906 O O . GLY A 1 659 ? 6.975 31.104 25.449 1.00 67.75 659 GLY A O 1
ATOM 4907 N N . LEU A 1 660 ? 5.484 29.449 25.762 1.00 83.81 660 LEU A N 1
ATOM 4908 C CA . LEU A 1 660 ? 4.583 29.796 24.655 1.00 83.81 660 LEU A CA 1
ATOM 4909 C C . LEU A 1 660 ? 4.161 31.273 24.718 1.00 83.81 660 LEU A C 1
ATOM 4911 O O . LEU A 1 660 ? 3.615 31.740 25.726 1.00 83.81 660 LEU A O 1
ATOM 4915 N N . GLN A 1 661 ? 4.399 32.009 23.636 1.00 82.56 661 GLN A N 1
ATOM 4916 C CA . GLN A 1 661 ? 4.136 33.448 23.563 1.00 82.56 661 GLN A CA 1
ATOM 4917 C C . GLN A 1 661 ? 2.827 33.761 22.826 1.00 82.56 661 GLN A C 1
ATOM 4919 O O . GLN A 1 661 ? 2.225 32.903 22.179 1.00 82.56 661 GLN A O 1
ATOM 4924 N N . SER A 1 662 ? 2.377 35.014 22.929 1.00 87.31 662 SER A N 1
ATOM 4925 C CA . SER A 1 662 ? 1.244 35.516 22.143 1.00 87.31 662 SER A CA 1
ATOM 4926 C C . SER A 1 662 ? 1.491 35.293 20.646 1.00 87.31 662 SER A C 1
ATOM 4928 O O . SER A 1 662 ? 2.576 35.593 20.151 1.00 87.31 662 SER A O 1
ATOM 4930 N N . GLY A 1 663 ? 0.496 34.765 19.931 1.00 88.00 663 GLY A N 1
ATOM 4931 C CA . GLY A 1 663 ? 0.597 34.376 18.521 1.00 88.00 663 GLY A CA 1
ATOM 4932 C C . GLY A 1 663 ? 0.965 32.907 18.279 1.00 88.00 663 GLY A C 1
ATOM 4933 O O . GLY A 1 663 ? 0.872 32.457 17.138 1.00 88.00 663 GLY A O 1
ATOM 4934 N N . ALA A 1 664 ? 1.333 32.141 19.314 1.00 93.62 664 ALA A N 1
ATOM 4935 C CA . ALA A 1 664 ? 1.557 30.703 19.173 1.00 93.62 664 ALA A CA 1
ATOM 4936 C C . ALA A 1 664 ? 0.247 29.943 18.888 1.00 93.62 664 ALA A C 1
ATOM 4938 O O . ALA A 1 664 ? -0.832 30.360 19.311 1.00 93.62 664 ALA A O 1
ATOM 4939 N N . THR A 1 665 ? 0.339 28.805 18.197 1.00 95.31 665 THR A N 1
ATOM 4940 C CA . THR A 1 665 ? -0.771 27.873 17.956 1.00 95.31 665 THR A CA 1
ATOM 4941 C C . THR A 1 665 ? -0.490 26.528 18.614 1.00 95.31 665 THR A C 1
ATOM 4943 O O . THR A 1 665 ? 0.558 25.925 18.384 1.00 95.31 665 THR A O 1
ATOM 4946 N N . VAL A 1 666 ? -1.457 26.038 19.386 1.00 95.69 666 VAL A N 1
ATOM 4947 C CA . VAL A 1 666 ? -1.443 24.730 20.042 1.00 95.69 666 VAL A CA 1
ATOM 4948 C C . VAL A 1 666 ? -2.655 23.924 19.575 1.00 95.69 666 VAL A C 1
ATOM 4950 O O . VAL A 1 666 ? -3.790 24.379 19.704 1.00 95.69 666 VAL A O 1
ATOM 4953 N N . ASP A 1 667 ? -2.439 22.724 19.043 1.00 93.00 667 ASP A N 1
ATOM 4954 C CA . ASP A 1 667 ? -3.515 21.811 18.638 1.00 93.00 667 ASP A CA 1
ATOM 4955 C C . ASP A 1 667 ? -3.572 20.599 19.564 1.00 93.00 667 ASP A C 1
ATOM 4957 O O . ASP A 1 667 ? -2.643 19.803 19.590 1.00 93.00 667 ASP A O 1
ATOM 4961 N N . VAL A 1 668 ? -4.659 20.461 20.318 1.00 93.44 668 VAL A N 1
ATOM 4962 C CA . VAL A 1 668 ? -4.909 19.371 21.277 1.00 93.44 668 VAL A CA 1
ATOM 4963 C C . VAL A 1 668 ? -6.204 18.620 20.954 1.00 93.44 668 VAL A C 1
ATOM 4965 O O . VAL A 1 668 ? -6.761 17.949 21.820 1.00 93.44 668 VAL A O 1
ATOM 4968 N N . ARG A 1 669 ? -6.710 18.716 19.718 1.00 86.38 669 ARG A N 1
ATOM 4969 C CA . ARG A 1 669 ? -7.883 17.941 19.272 1.00 86.38 669 ARG A CA 1
ATOM 4970 C C . ARG A 1 669 ? -7.657 16.438 19.411 1.00 86.38 669 ARG A C 1
ATOM 4972 O O . ARG A 1 669 ? -6.524 15.970 19.398 1.00 86.38 669 ARG A O 1
ATOM 4979 N N . TYR A 1 670 ? -8.728 15.674 19.524 1.00 78.31 670 TYR A N 1
ATOM 4980 C CA . TYR A 1 670 ? -8.725 14.224 19.682 1.00 78.31 670 TYR A CA 1
ATOM 4981 C C . TYR A 1 670 ? -7.857 13.754 20.861 1.00 78.31 670 TYR A C 1
ATOM 4983 O O . TYR A 1 670 ? -7.078 12.817 20.732 1.00 78.31 670 TYR A O 1
ATOM 4991 N N . ASN A 1 671 ? -7.963 14.441 22.000 1.00 77.31 671 ASN A N 1
ATOM 4992 C CA . ASN A 1 671 ? -7.358 14.040 23.270 1.00 77.31 671 ASN A CA 1
ATOM 4993 C C . ASN A 1 671 ? -8.443 13.924 24.353 1.00 77.31 671 ASN A C 1
ATOM 4995 O O . ASN A 1 671 ? -9.392 14.717 24.338 1.00 77.31 671 ASN A O 1
ATOM 4999 N N . PRO A 1 672 ? -8.300 13.005 25.324 1.00 73.31 672 PRO A N 1
ATOM 5000 C CA . PRO A 1 672 ? -9.233 12.840 26.440 1.00 73.31 672 PRO A CA 1
ATOM 5001 C C . PRO A 1 672 ? -9.052 13.934 27.515 1.00 73.31 672 PRO A C 1
ATOM 5003 O O . PRO A 1 672 ? -8.795 13.654 28.685 1.00 73.31 672 PRO A O 1
ATOM 5006 N N . LEU A 1 673 ? -9.165 15.208 27.127 1.00 78.25 673 LEU A N 1
ATOM 5007 C CA . LEU A 1 673 ? -8.918 16.348 28.012 1.00 78.25 673 LEU A CA 1
ATOM 5008 C C . LEU A 1 673 ? -9.916 16.395 29.176 1.00 78.25 673 LEU A C 1
ATOM 5010 O O . LEU A 1 673 ? -11.131 16.394 28.977 1.00 78.25 673 LEU A O 1
ATOM 5014 N N . ILE A 1 674 ? -9.406 16.548 30.400 1.00 67.38 674 ILE A N 1
ATOM 5015 C CA . ILE A 1 674 ? -10.257 16.705 31.587 1.00 67.38 674 ILE A CA 1
ATOM 5016 C C . ILE A 1 674 ? -10.901 18.096 31.638 1.00 67.38 674 ILE A C 1
ATOM 5018 O O . ILE A 1 674 ? -10.412 19.064 31.049 1.00 67.38 674 ILE A O 1
ATOM 5022 N N . TYR A 1 675 ? -11.973 18.232 32.425 1.00 68.38 675 TYR A N 1
ATOM 5023 C CA . TYR A 1 675 ? -12.727 19.483 32.550 1.00 68.38 675 TYR A CA 1
ATOM 5024 C C . TYR A 1 675 ? -11.846 20.703 32.849 1.00 68.38 675 TYR A C 1
ATOM 5026 O O . TYR A 1 675 ? -12.009 21.744 32.209 1.00 68.38 675 TYR A O 1
ATOM 5034 N N . THR A 1 676 ? -10.910 20.578 33.795 1.00 75.12 676 THR A N 1
ATOM 5035 C CA . THR A 1 676 ? -9.989 21.659 34.181 1.00 75.12 676 THR A CA 1
ATOM 5036 C C . THR A 1 676 ? -9.117 22.105 33.007 1.00 75.12 676 THR A C 1
ATOM 5038 O O . THR A 1 676 ? -8.916 23.305 32.822 1.00 75.12 676 THR A O 1
ATOM 5041 N N . SER A 1 677 ? -8.667 21.176 32.158 1.00 82.31 677 SER A N 1
ATOM 5042 C CA . SER A 1 677 ? -7.933 21.509 30.936 1.00 82.31 677 SER A CA 1
ATOM 5043 C C . SER A 1 677 ? -8.774 22.382 30.014 1.00 82.31 677 SER A C 1
ATOM 5045 O O . SER A 1 677 ? -8.328 23.454 29.614 1.00 82.31 677 SER A O 1
ATOM 5047 N N . ILE A 1 678 ? -10.020 21.987 29.757 1.00 76.38 678 ILE A N 1
ATOM 5048 C CA . ILE A 1 678 ? -10.916 22.687 28.826 1.00 76.38 678 ILE A CA 1
ATOM 5049 C C . ILE A 1 678 ? -11.368 24.050 29.370 1.00 76.38 678 ILE A C 1
ATOM 5051 O O . ILE A 1 678 ? -11.408 25.029 28.631 1.00 76.38 678 ILE A O 1
ATOM 5055 N N . HIS A 1 679 ? -11.709 24.133 30.656 1.00 73.44 679 HIS A N 1
ATOM 5056 C CA . HIS A 1 679 ? -12.406 25.296 31.223 1.00 73.44 679 HIS A CA 1
ATOM 5057 C C . HIS A 1 679 ? -11.504 26.234 32.028 1.00 73.44 679 HIS A C 1
ATOM 5059 O O . HIS A 1 679 ? -11.916 27.354 32.328 1.00 73.44 679 HIS A O 1
ATOM 5065 N N . THR A 1 680 ? -10.279 25.815 32.347 1.00 81.19 680 THR A N 1
ATOM 5066 C CA . THR A 1 680 ? -9.307 26.632 33.084 1.00 81.19 680 THR A CA 1
ATOM 5067 C C . THR A 1 680 ? -8.022 26.807 32.282 1.00 81.19 680 THR A C 1
ATOM 5069 O O . THR A 1 680 ? -7.629 27.942 32.005 1.00 81.19 680 THR A O 1
ATOM 5072 N N . HIS A 1 681 ? -7.369 25.717 31.867 1.00 87.31 681 HIS A N 1
ATOM 5073 C CA . HIS A 1 681 ? -6.059 25.799 31.210 1.00 87.31 681 HIS A CA 1
ATOM 5074 C C . HIS A 1 681 ? -6.149 26.398 29.799 1.00 87.31 681 HIS A C 1
ATOM 5076 O O . HIS A 1 681 ? -5.404 27.329 29.496 1.00 87.31 681 HIS A O 1
ATOM 5082 N N . ILE A 1 682 ? -7.100 25.959 28.966 1.00 87.56 682 ILE A N 1
ATOM 5083 C CA . ILE A 1 682 ? -7.299 26.507 27.614 1.00 87.56 682 ILE A CA 1
ATOM 5084 C C . ILE A 1 682 ? -7.619 28.013 27.652 1.00 87.56 682 ILE A C 1
ATOM 5086 O O . ILE A 1 682 ? -6.908 28.766 26.984 1.00 87.56 682 ILE A O 1
ATOM 5090 N N . PRO A 1 683 ? -8.592 28.511 28.447 1.00 87.06 683 PRO A N 1
ATOM 5091 C CA . PRO A 1 683 ? -8.822 29.949 28.582 1.00 87.06 683 PRO A CA 1
ATOM 5092 C C . PRO A 1 683 ? -7.598 30.719 29.084 1.00 87.06 683 PRO A C 1
ATOM 5094 O O . PRO A 1 683 ? -7.351 31.838 28.636 1.00 87.06 683 PRO A O 1
ATOM 5097 N N . THR A 1 684 ? -6.802 30.122 29.976 1.00 89.69 684 THR A N 1
ATOM 5098 C CA . THR A 1 684 ? -5.559 30.736 30.464 1.00 89.69 684 THR A CA 1
ATOM 5099 C C . THR A 1 684 ? -4.547 30.902 29.329 1.00 89.69 684 THR A C 1
ATOM 5101 O O . THR A 1 684 ? -4.021 31.999 29.138 1.00 89.69 684 THR A O 1
ATOM 5104 N N . LEU A 1 685 ? -4.331 29.866 28.514 1.00 90.38 685 LEU A N 1
ATOM 5105 C CA . LEU A 1 685 ? -3.483 29.936 27.319 1.00 90.38 685 LEU A CA 1
ATOM 5106 C C . LEU A 1 685 ? -4.012 30.978 26.320 1.00 90.38 685 LEU A C 1
ATOM 5108 O O . LEU A 1 685 ? -3.265 31.842 25.865 1.00 90.38 685 LEU A O 1
ATOM 5112 N N . GLN A 1 686 ? -5.316 30.978 26.047 1.00 91.06 686 GLN A N 1
ATOM 5113 C CA . GLN A 1 686 ? -5.949 31.946 25.146 1.00 91.06 686 GLN A CA 1
ATOM 5114 C C . GLN A 1 686 ? -5.819 33.391 25.643 1.00 91.06 686 GLN A C 1
ATOM 5116 O O . GLN A 1 686 ? -5.606 34.299 24.841 1.00 91.06 686 GLN A O 1
ATOM 5121 N N . SER A 1 687 ? -5.893 33.627 26.957 1.00 89.88 687 SER A N 1
ATOM 5122 C CA . SER A 1 687 ? -5.707 34.963 27.541 1.00 89.88 687 SER A CA 1
ATOM 5123 C C . SER A 1 687 ? -4.286 35.511 27.355 1.00 89.88 687 SER A C 1
ATOM 5125 O O . SER A 1 687 ? -4.101 36.726 27.321 1.00 89.88 687 SER A O 1
ATOM 5127 N N . ARG A 1 688 ? -3.300 34.623 27.154 1.00 89.94 688 ARG A N 1
ATOM 5128 C CA . ARG A 1 688 ? -1.921 34.966 26.771 1.00 89.94 688 ARG A CA 1
ATOM 5129 C C . ARG A 1 688 ? -1.766 35.248 25.270 1.00 89.94 688 ARG A C 1
ATOM 5131 O O . ARG A 1 688 ? -0.657 35.538 24.836 1.00 89.94 688 ARG A O 1
ATOM 5138 N N . GLY A 1 689 ? -2.844 35.168 24.485 1.00 89.81 689 GLY A N 1
ATOM 5139 C CA . GLY A 1 689 ? -2.828 35.366 23.033 1.00 89.81 689 GLY A CA 1
ATOM 5140 C C . GLY A 1 689 ? -2.477 34.113 22.224 1.00 89.81 689 GLY A C 1
ATOM 5141 O O . GLY A 1 689 ? -2.109 34.242 21.061 1.00 89.81 689 GLY A O 1
ATOM 5142 N N . ILE A 1 690 ? -2.562 32.918 22.820 1.00 93.12 690 ILE A N 1
ATOM 5143 C CA . ILE A 1 690 ? -2.277 31.636 22.155 1.00 93.12 690 ILE A CA 1
ATOM 5144 C C . ILE A 1 690 ? -3.554 31.118 21.473 1.00 93.12 690 ILE A C 1
ATOM 5146 O O . ILE A 1 690 ? -4.610 31.018 22.104 1.00 93.12 690 ILE A O 1
ATOM 5150 N N . GLU A 1 691 ? -3.473 30.754 20.193 1.00 94.81 691 GLU A N 1
ATOM 5151 C CA . GLU A 1 691 ? -4.538 30.020 19.506 1.00 94.81 691 GLU A CA 1
ATOM 5152 C C . GLU A 1 691 ? -4.524 28.565 19.980 1.00 94.81 691 GLU A C 1
ATOM 5154 O O . GLU A 1 691 ? -3.546 27.854 19.778 1.00 94.81 691 GLU A O 1
ATOM 5159 N N . VAL A 1 692 ? -5.615 28.104 20.593 1.00 92.75 692 VAL A N 1
ATOM 5160 C CA . VAL A 1 692 ? -5.759 26.701 21.008 1.00 92.75 692 VAL A CA 1
ATOM 5161 C C . VAL A 1 692 ? -6.885 26.048 20.218 1.00 92.75 692 VAL A C 1
ATOM 5163 O O . VAL A 1 692 ? -8.026 26.516 20.275 1.00 92.75 692 VAL A O 1
ATOM 5166 N N . ARG A 1 693 ? -6.568 24.967 19.500 1.00 88.88 693 ARG A N 1
ATOM 5167 C CA . ARG A 1 693 ? -7.527 24.108 18.792 1.00 88.88 693 ARG A CA 1
ATOM 5168 C C . ARG A 1 693 ? -7.817 22.884 19.651 1.00 88.88 693 ARG A C 1
ATOM 5170 O O . ARG A 1 693 ? -6.895 22.181 20.046 1.00 88.88 693 ARG A O 1
ATOM 5177 N N . PHE A 1 694 ? -9.085 22.645 19.952 1.00 85.44 694 PHE A N 1
ATOM 5178 C CA . PHE A 1 694 ? -9.558 21.546 20.793 1.00 85.44 694 PHE A CA 1
ATOM 5179 C C . PHE A 1 694 ? -10.970 21.152 20.345 1.00 85.44 694 PHE A C 1
ATOM 5181 O O . PHE A 1 694 ? -11.626 21.935 19.653 1.00 85.44 694 PHE A O 1
ATOM 5188 N N . ASP A 1 695 ? -11.418 19.948 20.696 1.00 74.56 695 ASP A N 1
ATOM 5189 C CA . ASP A 1 695 ? -12.765 19.498 20.337 1.00 74.56 695 ASP A CA 1
ATOM 5190 C C . ASP A 1 695 ? -13.807 20.120 21.265 1.00 74.56 695 ASP A C 1
ATOM 5192 O O . ASP A 1 695 ? -13.593 20.223 22.477 1.00 74.56 695 ASP A O 1
ATOM 5196 N N . ASP A 1 696 ? -14.963 20.479 20.706 1.00 55.94 696 ASP A N 1
ATOM 5197 C CA . ASP A 1 696 ? -16.143 20.855 21.484 1.00 55.94 696 ASP A CA 1
ATOM 5198 C C . ASP A 1 696 ? -16.672 19.605 22.206 1.00 55.94 696 ASP A C 1
ATOM 5200 O O . ASP A 1 696 ? -17.564 18.906 21.727 1.00 55.94 696 ASP A O 1
ATOM 5204 N N . GLN A 1 697 ? -16.088 19.294 23.362 1.00 53.38 697 GLN A N 1
ATOM 5205 C CA . GLN A 1 697 ? -16.550 18.201 24.208 1.00 53.38 697 GLN A CA 1
ATOM 5206 C C . GLN A 1 697 ? -17.898 18.566 24.839 1.00 53.38 697 GLN A C 1
ATOM 5208 O O . GLN A 1 697 ? -18.128 19.705 25.274 1.00 53.38 697 GLN A O 1
ATOM 5213 N N . ALA A 1 698 ? -18.801 17.585 24.883 1.00 47.12 698 ALA A N 1
ATOM 5214 C CA . ALA A 1 698 ? -20.112 17.733 25.493 1.00 47.12 698 ALA A CA 1
ATOM 5215 C C . ALA A 1 698 ? -19.968 18.188 26.956 1.00 47.12 698 ALA A C 1
ATOM 5217 O O . ALA A 1 698 ? -19.187 17.650 27.741 1.00 47.12 698 ALA A O 1
ATOM 5218 N N . GLN A 1 699 ? -20.694 19.253 27.290 1.00 52.03 699 GLN A N 1
ATOM 5219 C CA . GLN A 1 699 ? -20.592 19.917 28.583 1.00 52.03 699 GLN A CA 1
ATOM 5220 C C . GLN A 1 699 ? -21.063 18.970 29.701 1.00 52.03 699 GLN A C 1
ATOM 5222 O O . GLN A 1 699 ? -22.110 18.341 29.536 1.00 52.03 699 GLN A O 1
ATOM 5227 N N . PRO A 1 700 ? -20.348 18.889 30.836 1.00 60.00 700 PRO A N 1
ATOM 5228 C CA . PRO A 1 700 ? -20.803 18.100 31.972 1.00 60.00 700 PRO A CA 1
ATOM 5229 C C . PRO A 1 700 ? -22.156 18.585 32.506 1.00 60.00 700 PRO A C 1
ATOM 5231 O O . PRO A 1 700 ? -22.422 19.790 32.572 1.00 60.00 700 PRO A O 1
ATOM 5234 N N . ALA A 1 701 ? -23.006 17.634 32.884 1.00 65.38 701 ALA A N 1
ATOM 5235 C CA . ALA A 1 701 ? -24.325 17.855 33.448 1.00 65.38 701 ALA A CA 1
ATOM 5236 C C . ALA A 1 701 ? -24.238 18.121 34.958 1.00 65.38 701 ALA A C 1
ATOM 5238 O O . ALA A 1 701 ? -23.542 17.413 35.685 1.00 65.38 701 ALA A O 1
ATOM 5239 N N . LEU A 1 702 ? -24.993 19.122 35.424 1.00 79.56 702 LEU A N 1
ATOM 5240 C CA . LEU A 1 702 ? -25.238 19.362 36.846 1.00 79.56 702 LEU A CA 1
ATOM 5241 C C . LEU A 1 702 ? -26.548 18.665 37.232 1.00 79.56 702 LEU A C 1
ATOM 5243 O O . LEU A 1 702 ? -27.631 19.139 36.886 1.00 79.56 702 LEU A O 1
ATOM 5247 N N . LEU A 1 703 ? -26.451 17.530 37.914 1.00 82.06 703 LEU A N 1
ATOM 5248 C CA . LEU A 1 703 ? -27.582 16.675 38.266 1.00 82.06 703 LEU A CA 1
ATOM 5249 C C . LEU A 1 703 ? -28.058 16.952 39.692 1.00 82.06 703 LEU A C 1
ATOM 5251 O O . LEU A 1 703 ? -27.254 17.122 40.605 1.00 82.06 703 LEU A O 1
ATOM 5255 N N . LYS A 1 704 ? -29.378 16.961 39.895 1.00 87.50 704 LYS A N 1
ATOM 5256 C CA . LYS A 1 704 ? -29.997 16.993 41.226 1.00 87.50 704 LYS A CA 1
ATOM 5257 C C . LYS A 1 704 ? -29.909 15.605 41.860 1.00 87.50 704 LYS A C 1
ATOM 5259 O O . LYS A 1 704 ? -30.420 14.659 41.270 1.00 87.50 704 LYS A O 1
ATOM 5264 N N . ILE A 1 705 ? -29.325 15.490 43.051 1.00 90.75 705 ILE A N 1
ATOM 5265 C CA . ILE A 1 705 ? -29.176 14.200 43.742 1.00 90.75 705 ILE A CA 1
ATOM 5266 C C . ILE A 1 705 ? -30.161 14.045 44.896 1.00 90.75 705 ILE A C 1
ATOM 5268 O O . ILE A 1 705 ? -30.847 13.030 44.975 1.00 90.75 705 ILE A O 1
ATOM 5272 N N . SER A 1 706 ? -30.239 15.021 45.804 1.00 85.12 706 SER A N 1
ATOM 5273 C CA . SER A 1 706 ? -31.074 14.894 47.007 1.00 85.12 706 SER A CA 1
ATOM 5274 C C . SER A 1 706 ? -31.425 16.236 47.643 1.00 85.12 706 SER A C 1
ATOM 5276 O O . SER A 1 706 ? -30.856 17.268 47.295 1.00 85.12 706 SER A O 1
ATOM 5278 N N . GLY A 1 707 ? -32.360 16.203 48.596 1.00 83.81 707 GLY A N 1
ATOM 5279 C CA . GLY A 1 707 ? -32.774 17.358 49.394 1.00 83.81 707 GLY A CA 1
ATOM 5280 C C . GLY A 1 707 ? -33.946 18.152 48.819 1.00 83.81 707 GLY A C 1
ATOM 5281 O O . GLY A 1 707 ? -34.352 19.134 49.417 1.00 83.81 707 GLY A O 1
ATOM 5282 N N . ASP A 1 708 ? -34.519 17.763 47.686 1.00 87.56 708 ASP A N 1
ATOM 5283 C CA . ASP A 1 708 ? -35.679 18.458 47.121 1.00 87.56 708 ASP A CA 1
ATOM 5284 C C . ASP A 1 708 ? -36.995 18.100 47.837 1.00 87.56 708 ASP A C 1
ATOM 5286 O O . ASP A 1 708 ? -37.105 17.027 48.428 1.00 87.56 708 ASP A O 1
ATOM 5290 N N . ASN A 1 709 ? -37.993 18.981 47.752 1.00 81.62 709 ASN A N 1
ATOM 5291 C CA . ASN A 1 709 ? -39.351 18.827 48.297 1.00 81.62 709 ASN A CA 1
ATOM 5292 C C . ASN A 1 709 ? -39.426 18.514 49.805 1.00 81.62 709 ASN A C 1
ATOM 5294 O O . ASN A 1 709 ? -40.203 17.662 50.234 1.00 81.62 709 ASN A O 1
ATOM 5298 N N . GLN A 1 710 ? -38.629 19.203 50.624 1.00 84.69 710 GLN A N 1
ATOM 5299 C CA . GLN A 1 710 ? -38.620 19.011 52.081 1.00 84.69 710 GLN A CA 1
ATOM 5300 C C . GLN A 1 710 ? -39.593 19.940 52.815 1.00 84.69 710 GLN A C 1
ATOM 5302 O O . GLN A 1 710 ? -39.807 21.076 52.404 1.00 84.69 710 GLN A O 1
ATOM 5307 N N . THR A 1 711 ? -40.116 19.497 53.955 1.00 79.50 711 THR A N 1
ATOM 5308 C CA . THR A 1 711 ? -40.912 20.315 54.885 1.00 79.50 711 THR A CA 1
ATOM 5309 C C . THR A 1 711 ? -40.158 20.491 56.201 1.00 79.50 711 THR A C 1
ATOM 5311 O O . THR A 1 711 ? -39.474 19.572 56.655 1.00 79.50 711 THR A O 1
ATOM 5314 N N . GLY A 1 712 ? -40.282 21.652 56.836 1.00 76.31 712 GLY A N 1
ATOM 5315 C CA . GLY A 1 712 ? -39.698 21.897 58.151 1.00 76.31 712 GLY A CA 1
ATOM 5316 C C . GLY A 1 712 ? -40.401 23.023 58.898 1.00 76.31 712 GLY A C 1
ATOM 5317 O O . GLY A 1 712 ? -41.059 23.869 58.295 1.00 76.31 712 GLY A O 1
ATOM 5318 N N . ALA A 1 713 ? -40.235 23.044 60.219 1.00 77.12 713 ALA A N 1
ATOM 5319 C CA . ALA A 1 713 ? -40.776 24.118 61.040 1.00 77.12 713 ALA A CA 1
ATOM 5320 C C . ALA A 1 713 ? -40.130 25.466 60.670 1.00 77.12 713 ALA A C 1
ATOM 5322 O O . ALA A 1 713 ? -38.923 25.542 60.414 1.00 77.12 713 ALA A O 1
ATOM 5323 N N . ALA A 1 714 ? -40.919 26.542 60.678 1.00 77.94 714 ALA A N 1
ATOM 5324 C CA . ALA A 1 714 ? -40.407 27.897 60.474 1.00 77.94 714 ALA A CA 1
ATOM 5325 C C . ALA A 1 714 ? -39.241 28.207 61.437 1.00 77.94 714 ALA A C 1
ATOM 5327 O O . ALA A 1 714 ? -39.340 27.992 62.647 1.00 77.94 714 ALA A O 1
ATOM 5328 N N . GLY A 1 715 ? -38.124 28.706 60.901 1.00 78.38 715 GLY A N 1
ATOM 5329 C CA . GLY A 1 715 ? -36.896 28.968 61.662 1.00 78.38 715 GLY A CA 1
ATOM 5330 C C . GLY A 1 715 ? -35.949 27.771 61.848 1.00 78.38 715 GLY A C 1
ATOM 5331 O O . GLY A 1 715 ? -34.867 27.957 62.408 1.00 78.38 715 GLY A O 1
ATOM 5332 N N . ALA A 1 716 ? -36.312 26.559 61.409 1.00 82.06 716 ALA A N 1
ATOM 5333 C CA . ALA A 1 716 ? -35.486 25.360 61.570 1.00 82.06 716 ALA A CA 1
ATOM 5334 C C . ALA A 1 716 ? -34.609 25.053 60.340 1.00 82.06 716 ALA A C 1
ATOM 5336 O O . ALA A 1 716 ? -34.961 25.349 59.196 1.00 82.06 716 ALA A O 1
ATOM 5337 N N . ALA A 1 717 ? -33.457 24.420 60.583 1.00 86.75 717 ALA A N 1
ATOM 5338 C CA . ALA A 1 717 ? -32.628 23.828 59.533 1.00 86.75 717 ALA A CA 1
ATOM 5339 C C . ALA A 1 717 ? -33.293 22.565 58.975 1.00 86.75 717 ALA A C 1
ATOM 5341 O O . ALA A 1 717 ? -33.759 21.721 59.743 1.00 86.75 717 ALA A O 1
ATOM 5342 N N . LEU A 1 718 ? -33.327 22.425 57.649 1.00 85.75 718 LEU A N 1
ATOM 5343 C CA . LEU A 1 718 ? -33.842 21.217 57.008 1.00 85.75 718 LEU A CA 1
ATOM 5344 C C . LEU A 1 718 ? -32.926 20.018 57.274 1.00 85.75 718 LEU A C 1
ATOM 5346 O O . LEU A 1 718 ? -31.704 20.152 57.345 1.00 85.75 718 LEU A O 1
ATOM 5350 N N . ALA A 1 719 ? -33.536 18.838 57.398 1.00 80.69 719 ALA A N 1
ATOM 5351 C CA . ALA A 1 719 ? -32.839 17.615 57.785 1.00 80.69 719 ALA A CA 1
ATOM 5352 C C . ALA A 1 719 ? -31.896 17.076 56.695 1.00 80.69 719 ALA A C 1
ATOM 5354 O O . ALA A 1 719 ? -30.854 16.516 57.030 1.00 80.69 719 ALA A O 1
ATOM 5355 N N . ASN A 1 720 ? -32.228 17.249 55.409 1.00 87.25 720 ASN A N 1
ATOM 5356 C CA . ASN A 1 720 ? -31.389 16.792 54.300 1.00 87.25 720 ASN A CA 1
ATOM 5357 C C . ASN A 1 720 ? -30.772 17.984 53.547 1.00 87.25 720 ASN A C 1
ATOM 5359 O O . ASN A 1 720 ? -31.478 18.949 53.241 1.00 87.25 720 ASN A O 1
ATOM 5363 N N . PRO A 1 721 ? -29.478 17.939 53.195 1.00 91.62 721 PRO A N 1
ATOM 5364 C CA . PRO A 1 721 ? -28.864 18.969 52.368 1.00 91.62 721 PRO A CA 1
ATOM 5365 C C . PRO A 1 721 ? -29.357 18.888 50.917 1.00 91.62 721 PRO A C 1
ATOM 5367 O O . PRO A 1 721 ? -29.690 17.813 50.411 1.00 91.62 721 PRO A O 1
ATOM 5370 N N . PHE A 1 722 ? -29.355 20.027 50.226 1.00 91.81 722 PHE A N 1
ATOM 5371 C CA . PHE A 1 722 ? -29.482 20.079 48.774 1.00 91.81 722 PHE A CA 1
ATOM 5372 C C . PHE A 1 722 ? -28.164 19.624 48.159 1.00 91.81 722 PHE A C 1
ATOM 5374 O O . PHE A 1 722 ? -27.144 20.283 48.357 1.00 91.81 722 PHE A O 1
ATOM 5381 N N . VAL A 1 723 ? -28.181 18.509 47.431 1.00 92.69 723 VAL A N 1
ATOM 5382 C CA . VAL A 1 723 ? -26.983 17.907 46.830 1.00 92.69 723 VAL A CA 1
ATOM 5383 C C . VAL A 1 723 ? -27.112 17.914 45.315 1.00 92.69 723 VAL A C 1
ATOM 5385 O O . VAL A 1 723 ? -28.124 17.468 44.762 1.00 92.69 723 VAL A O 1
ATOM 5388 N N . VAL A 1 724 ? -26.061 18.376 44.642 1.00 90.62 724 VAL A N 1
ATOM 5389 C CA . VAL A 1 724 ? -25.879 18.231 43.194 1.00 90.62 724 VAL A CA 1
ATOM 5390 C C . VAL A 1 724 ? -24.631 17.411 42.886 1.00 90.62 724 VAL A C 1
ATOM 5392 O O . VAL A 1 724 ? -23.667 17.442 43.649 1.00 90.62 724 VAL A O 1
ATOM 5395 N N . GLU A 1 725 ? -24.636 16.700 41.761 1.00 88.94 725 GLU A N 1
ATOM 5396 C CA . GLU A 1 725 ? -23.492 15.939 41.248 1.00 88.94 725 GLU A CA 1
ATOM 5397 C C . GLU A 1 725 ? -23.136 16.418 39.845 1.00 88.94 725 GLU A C 1
ATOM 5399 O O . GLU A 1 725 ? -24.011 16.656 39.013 1.00 88.94 725 GLU A O 1
ATOM 5404 N N . MET A 1 726 ? -21.843 16.574 39.594 1.00 83.81 726 MET A N 1
ATOM 5405 C CA . MET A 1 726 ? -21.316 16.948 38.294 1.00 83.81 726 MET A CA 1
ATOM 5406 C C . MET A 1 726 ? -20.823 15.698 37.571 1.00 83.81 726 MET A C 1
ATOM 5408 O O . MET A 1 726 ? -19.918 15.025 38.067 1.00 83.81 726 MET A O 1
ATOM 5412 N N . GLN A 1 727 ? -21.385 15.407 36.399 1.00 75.06 727 GLN A N 1
ATOM 5413 C CA . GLN A 1 727 ? -20.973 14.282 35.553 1.00 75.06 727 GLN A CA 1
ATOM 5414 C C . GLN A 1 727 ? -20.590 14.771 34.157 1.00 75.06 727 GLN A C 1
ATOM 5416 O O . GLN A 1 727 ? -21.295 15.599 33.587 1.00 75.06 727 GLN A O 1
ATOM 5421 N N . SER A 1 728 ? -19.494 14.280 33.583 1.00 64.00 728 SER A N 1
ATOM 5422 C CA . SER A 1 728 ? -19.200 14.455 32.155 1.00 64.00 728 SER A CA 1
ATOM 5423 C C . SER A 1 728 ? -20.170 13.662 31.280 1.00 64.00 728 SER A C 1
ATOM 5425 O O . SER A 1 728 ? -20.994 12.893 31.768 1.00 64.00 728 SER A O 1
ATOM 5427 N N . ALA A 1 729 ? -20.114 13.889 29.967 1.00 54.66 729 ALA A N 1
ATOM 5428 C CA . ALA A 1 729 ? -21.039 13.276 29.013 1.00 54.66 729 ALA A CA 1
ATOM 5429 C C . ALA A 1 729 ? -20.944 11.739 28.931 1.00 54.66 729 ALA A C 1
ATOM 5431 O O . ALA A 1 729 ? -21.874 11.099 28.455 1.00 54.66 729 ALA A O 1
ATOM 5432 N N . ASP A 1 730 ? -19.845 11.161 29.413 1.00 50.97 730 ASP A N 1
ATOM 5433 C CA . ASP A 1 730 ? -19.600 9.723 29.574 1.00 50.97 730 ASP A CA 1
ATOM 5434 C C . ASP A 1 730 ? -20.043 9.177 30.953 1.00 50.97 730 ASP A C 1
ATOM 5436 O O . ASP A 1 730 ? -19.863 7.996 31.234 1.00 50.97 730 ASP A O 1
ATOM 5440 N N . GLY A 1 731 ? -20.607 10.022 31.826 1.00 63.72 731 GLY A N 1
ATOM 5441 C CA . GLY A 1 731 ? -21.034 9.663 33.182 1.00 63.72 731 GLY A CA 1
ATOM 5442 C C . GLY A 1 731 ? -19.943 9.769 34.257 1.00 63.72 731 GLY A C 1
ATOM 5443 O O . GLY A 1 731 ? -20.218 9.498 35.429 1.00 63.72 731 GLY A O 1
ATOM 5444 N N . THR A 1 732 ? -18.719 10.188 33.914 1.00 70.69 732 THR A N 1
ATOM 5445 C CA . THR A 1 732 ? -17.625 10.306 34.893 1.00 70.69 732 THR A CA 1
ATOM 5446 C C . THR A 1 732 ? -17.863 11.470 35.863 1.00 70.69 732 THR A C 1
ATOM 5448 O O . THR A 1 732 ? -18.178 12.591 35.466 1.00 70.69 732 THR A O 1
ATOM 5451 N N . ARG A 1 733 ? -17.699 11.229 37.170 1.00 80.38 733 ARG A N 1
ATOM 5452 C CA . ARG A 1 733 ? -17.887 12.241 38.227 1.00 80.38 733 ARG A CA 1
ATOM 5453 C C . ARG A 1 733 ? -16.769 13.289 38.211 1.00 80.38 733 ARG A C 1
ATOM 5455 O O . ARG A 1 733 ? -15.591 12.941 38.210 1.00 80.38 733 ARG A O 1
ATOM 5462 N N . VAL A 1 734 ? -17.127 14.575 38.252 1.00 72.94 734 VAL A N 1
ATOM 5463 C CA . VAL A 1 734 ? -16.186 15.699 38.094 1.00 72.94 734 VAL A CA 1
ATOM 5464 C C . VAL A 1 734 ? -15.976 16.449 39.414 1.00 72.94 734 VAL A C 1
ATOM 5466 O O . VAL A 1 734 ? -16.837 17.208 39.865 1.00 72.94 734 VAL A O 1
ATOM 5469 N N . ALA A 1 735 ? -14.801 16.273 40.019 1.00 76.00 735 ALA A N 1
ATOM 5470 C CA . ALA A 1 735 ? -14.392 16.928 41.264 1.00 76.00 735 ALA A CA 1
ATOM 5471 C C . ALA A 1 735 ? -13.859 18.364 41.065 1.00 76.00 735 ALA A C 1
ATOM 5473 O O . ALA A 1 735 ? -13.403 18.742 39.986 1.00 76.00 735 ALA A O 1
ATOM 5474 N N . GLY A 1 736 ? -13.862 19.168 42.132 1.00 66.75 736 GLY A N 1
ATOM 5475 C CA . GLY A 1 736 ? -13.235 20.492 42.203 1.00 66.75 736 GLY A CA 1
ATOM 5476 C C . GLY A 1 736 ? -14.015 21.646 41.561 1.00 66.75 736 GLY A C 1
ATOM 5477 O O . GLY A 1 736 ? -13.517 22.778 41.547 1.00 66.75 736 GLY A O 1
ATOM 5478 N N . ILE A 1 737 ? -15.227 21.412 41.057 1.00 75.19 737 ILE A N 1
ATOM 5479 C CA . ILE A 1 737 ? -16.053 22.398 40.346 1.00 75.19 737 ILE A CA 1
ATOM 5480 C C . ILE A 1 737 ? -16.781 23.299 41.335 1.00 75.19 737 ILE A C 1
ATOM 5482 O O . ILE A 1 737 ? -17.474 22.807 42.215 1.00 75.19 737 ILE A O 1
ATOM 5486 N N . LEU A 1 738 ? -16.655 24.620 41.189 1.00 75.69 738 LEU A N 1
ATOM 5487 C CA . LEU A 1 738 ? -17.376 25.572 42.036 1.00 75.69 738 LEU A CA 1
ATOM 5488 C C . LEU A 1 738 ? -18.869 25.595 41.665 1.00 75.69 738 LEU A C 1
ATOM 5490 O O . LEU A 1 738 ? -19.214 25.863 40.517 1.00 75.69 738 LEU A O 1
ATOM 5494 N N . VAL A 1 739 ? -19.736 25.365 42.646 1.00 83.62 739 VAL A N 1
ATOM 5495 C CA . VAL A 1 739 ? -21.199 25.425 42.555 1.00 83.62 739 VAL A CA 1
ATOM 5496 C C . VAL A 1 739 ? -21.697 26.543 43.465 1.00 83.62 739 VAL A C 1
ATOM 5498 O O . VAL A 1 739 ? -21.308 26.625 44.631 1.00 83.62 739 VAL A O 1
ATOM 5501 N N . ALA A 1 740 ? -22.555 27.406 42.927 1.00 83.12 740 ALA A N 1
ATOM 5502 C CA . ALA A 1 740 ? -23.200 28.497 43.642 1.00 83.12 740 ALA A CA 1
ATOM 5503 C C . ALA A 1 740 ? -24.635 28.112 44.032 1.00 83.12 740 ALA A C 1
ATOM 5505 O O . ALA A 1 740 ? -25.427 27.746 43.162 1.00 83.12 740 ALA A O 1
ATOM 5506 N N . TYR A 1 741 ? -24.970 28.245 45.315 1.00 88.00 741 TYR A N 1
ATOM 5507 C CA . TYR A 1 741 ? -26.314 28.061 45.863 1.00 88.00 741 TYR A CA 1
ATOM 5508 C C . TYR A 1 741 ? -26.936 29.419 46.206 1.00 88.00 741 TYR A C 1
ATOM 5510 O O . TYR A 1 741 ? -26.337 30.224 46.921 1.00 88.00 741 TYR A O 1
ATOM 5518 N N . VAL A 1 742 ? -28.146 29.676 45.708 1.00 88.00 742 VAL A N 1
ATOM 5519 C CA . VAL A 1 742 ? -28.854 30.956 45.869 1.00 88.00 742 VAL A CA 1
ATOM 5520 C C . VAL A 1 742 ? -30.305 30.708 46.262 1.00 88.00 742 VAL A C 1
ATOM 5522 O O . VAL A 1 742 ? -31.011 29.978 45.572 1.00 88.00 742 VAL A O 1
ATOM 5525 N N . VAL A 1 743 ? -30.780 31.347 47.333 1.00 87.00 743 VAL A N 1
ATOM 5526 C CA . VAL A 1 743 ? -32.215 31.381 47.654 1.00 87.00 743 VAL A CA 1
ATOM 5527 C C . VAL A 1 743 ? -32.910 32.309 46.660 1.00 87.00 743 VAL A C 1
ATOM 5529 O O . VAL A 1 743 ? -32.605 33.494 46.579 1.00 87.00 743 VAL A O 1
ATOM 5532 N N . THR A 1 744 ? -33.807 31.743 45.860 1.00 85.94 744 THR A N 1
ATOM 5533 C CA . THR A 1 744 ? -34.524 32.421 44.768 1.00 85.94 744 THR A CA 1
ATOM 5534 C C . THR A 1 744 ? -35.964 32.795 45.122 1.00 85.94 744 THR A C 1
ATOM 5536 O O . THR A 1 744 ? -36.515 33.695 44.496 1.00 85.94 744 THR A O 1
ATOM 5539 N N . ALA A 1 745 ? -36.557 32.149 46.130 1.00 81.62 745 ALA A N 1
ATOM 5540 C CA . ALA A 1 745 ? -37.840 32.526 46.725 1.00 81.62 745 ALA A CA 1
ATOM 5541 C C . ALA A 1 745 ? -37.886 32.106 48.205 1.00 81.62 745 ALA A C 1
ATOM 5543 O O . ALA A 1 745 ? -37.276 31.100 48.578 1.00 81.62 745 ALA A O 1
ATOM 5544 N N . GLY A 1 746 ? -38.609 32.865 49.031 1.00 84.44 746 GLY A N 1
ATOM 5545 C CA . GLY A 1 746 ? -38.624 32.715 50.490 1.00 84.44 746 GLY A CA 1
ATOM 5546 C C . GLY A 1 746 ? -37.497 33.489 51.191 1.00 84.44 746 GLY A C 1
ATOM 5547 O O . GLY A 1 746 ? -36.739 34.223 50.562 1.00 84.44 746 GLY A O 1
ATOM 5548 N N . ASP A 1 747 ? -37.404 33.339 52.509 1.00 80.44 747 ASP A N 1
ATOM 5549 C CA . ASP A 1 747 ? -36.546 34.121 53.418 1.00 80.44 747 ASP A CA 1
ATOM 5550 C C . ASP A 1 747 ? -35.529 33.267 54.205 1.00 80.44 747 ASP A C 1
ATOM 5552 O O . ASP A 1 747 ? -34.987 33.700 55.221 1.00 80.44 747 ASP A O 1
ATOM 5556 N N . GLY A 1 748 ? -35.280 32.040 53.744 1.00 85.12 748 GLY A N 1
ATOM 5557 C CA . GLY A 1 748 ? -34.325 31.124 54.362 1.00 85.12 748 GLY A CA 1
ATOM 5558 C C . GLY A 1 748 ? -32.861 31.499 54.103 1.00 85.12 748 GLY A C 1
ATOM 5559 O O . GLY A 1 748 ? -32.544 32.311 53.234 1.00 85.12 748 GLY A O 1
ATOM 5560 N N . THR A 1 749 ? -31.947 30.882 54.851 1.00 89.38 749 THR A N 1
ATOM 5561 C CA . THR A 1 749 ? -30.491 31.098 54.755 1.00 89.38 749 THR A CA 1
ATOM 5562 C C . THR A 1 749 ? -29.757 29.791 54.470 1.00 89.38 749 THR A C 1
ATOM 5564 O O . THR A 1 749 ? -30.174 28.729 54.919 1.00 89.38 749 THR A O 1
ATOM 5567 N N . LEU A 1 750 ? -28.672 29.851 53.696 1.00 91.75 750 LEU A N 1
ATOM 5568 C CA . LEU A 1 750 ? -27.903 28.675 53.275 1.00 91.75 750 LEU A CA 1
ATOM 5569 C C . LEU A 1 750 ? -26.642 28.503 54.125 1.00 91.75 750 LEU A C 1
ATOM 5571 O O . LEU A 1 750 ? -25.962 29.488 54.411 1.00 91.75 750 LEU A O 1
ATOM 5575 N N . SER A 1 751 ? -26.292 27.259 54.463 1.00 91.56 751 SER A N 1
ATOM 5576 C CA . SER A 1 751 ? -25.051 26.936 55.185 1.00 91.56 751 SER A CA 1
ATOM 5577 C C . SER A 1 751 ? -23.798 27.310 54.388 1.00 91.56 751 SER A C 1
ATOM 5579 O O . SER A 1 751 ? -22.800 27.743 54.960 1.00 91.56 751 SER A O 1
ATOM 5581 N N . THR A 1 752 ? -23.867 27.201 53.060 1.00 85.75 752 THR A N 1
ATOM 5582 C CA . THR A 1 752 ? -22.874 27.750 52.138 1.00 85.75 752 THR A CA 1
ATOM 5583 C C . THR A 1 752 ? -23.529 28.265 50.859 1.00 85.75 752 THR A C 1
ATOM 5585 O O . THR A 1 752 ? -24.428 27.639 50.298 1.00 85.75 752 THR A O 1
ATOM 5588 N N . THR A 1 753 ? -23.072 29.414 50.373 1.00 85.50 753 THR A N 1
ATOM 5589 C CA . THR A 1 753 ? -23.497 29.975 49.082 1.00 85.50 753 THR A CA 1
ATOM 5590 C C . THR A 1 753 ? -22.577 29.557 47.936 1.00 85.50 753 THR A C 1
ATOM 5592 O O . THR A 1 753 ? -22.973 29.657 46.777 1.00 85.50 753 THR A O 1
ATOM 5595 N N . TYR A 1 754 ? -21.380 29.040 48.238 1.00 78.69 754 TYR A N 1
ATOM 5596 C CA . TYR A 1 754 ? -20.421 28.530 47.258 1.00 78.69 754 TYR A CA 1
ATOM 5597 C C . TYR A 1 754 ? -19.678 27.317 47.814 1.00 78.69 754 TYR A C 1
ATOM 5599 O O . TYR A 1 754 ? -19.059 27.390 48.874 1.00 78.69 754 TYR A O 1
ATOM 5607 N N . THR A 1 755 ? -19.666 26.212 47.079 1.00 85.44 755 THR A N 1
ATOM 5608 C CA . THR A 1 755 ? -18.880 25.028 47.453 1.00 85.44 755 THR A CA 1
ATOM 5609 C C . THR A 1 755 ? -18.277 24.363 46.224 1.00 85.44 755 THR A C 1
ATOM 5611 O O . THR A 1 755 ? -18.765 24.565 45.114 1.00 85.44 755 THR A O 1
ATOM 5614 N N . ARG A 1 756 ? -17.190 23.607 46.392 1.00 83.00 756 ARG A N 1
ATOM 5615 C CA . ARG A 1 756 ? -16.585 22.837 45.298 1.00 83.00 756 ARG A CA 1
ATOM 5616 C C . ARG A 1 756 ? -17.078 21.399 45.334 1.00 83.00 756 ARG A C 1
ATOM 5618 O O . ARG A 1 756 ? -17.270 20.864 46.420 1.00 83.00 756 ARG A O 1
ATOM 5625 N N . THR A 1 757 ? -17.243 20.780 44.168 1.00 85.62 757 THR A N 1
ATOM 5626 C CA . THR A 1 757 ? -17.538 19.351 44.102 1.00 85.62 757 THR A CA 1
ATOM 5627 C C . THR A 1 757 ? -16.402 18.536 44.726 1.00 85.62 757 THR A C 1
ATOM 5629 O O . THR A 1 757 ? -15.224 18.842 44.527 1.00 85.62 757 THR A O 1
ATOM 5632 N N . ASP A 1 758 ? -16.743 17.525 45.515 1.00 83.12 758 ASP A N 1
ATOM 5633 C CA . ASP A 1 758 ? -15.797 16.619 46.166 1.00 83.12 758 ASP A CA 1
ATOM 5634 C C . ASP A 1 758 ? -15.236 15.568 45.186 1.00 83.12 758 ASP A C 1
ATOM 5636 O O . ASP A 1 758 ? -15.508 15.607 43.986 1.00 83.12 758 ASP A O 1
ATOM 5640 N N . ALA A 1 759 ? -14.455 14.603 45.684 1.00 75.00 759 ALA A N 1
ATOM 5641 C CA . ALA A 1 759 ? -13.904 13.512 44.871 1.00 75.00 759 ALA A CA 1
ATOM 5642 C C . ALA A 1 759 ? -14.977 12.628 44.196 1.00 75.00 759 ALA A C 1
ATOM 5644 O O . ALA A 1 759 ? -14.676 11.942 43.223 1.00 75.00 759 ALA A O 1
ATOM 5645 N N . ASN A 1 760 ? -16.223 12.662 44.678 1.00 82.62 760 ASN A N 1
ATOM 5646 C CA . ASN A 1 760 ? -17.372 11.985 44.079 1.00 82.62 760 ASN A CA 1
ATOM 5647 C C . ASN A 1 760 ? -18.169 12.908 43.144 1.00 82.62 760 ASN A C 1
ATOM 5649 O O . ASN A 1 760 ? -19.270 12.557 42.726 1.00 82.62 760 ASN A O 1
ATOM 5653 N N . GLY A 1 761 ? -17.645 14.089 42.819 1.00 84.81 761 GLY A N 1
ATOM 5654 C CA . GLY A 1 761 ? -18.316 15.067 41.977 1.00 84.81 761 GLY A CA 1
ATOM 5655 C C . GLY A 1 761 ? -19.492 15.770 42.653 1.00 84.81 761 GLY A C 1
ATOM 5656 O O . GLY A 1 761 ? -20.279 16.400 41.950 1.00 84.81 761 GLY A O 1
ATOM 5657 N N . ARG A 1 762 ? -19.629 15.709 43.986 1.00 90.88 762 ARG A N 1
ATOM 5658 C CA . ARG A 1 762 ? -20.794 16.229 44.718 1.00 90.88 762 ARG A CA 1
ATOM 5659 C C . ARG A 1 762 ? -20.532 17.544 45.427 1.00 90.88 762 ARG A C 1
ATOM 5661 O O . ARG A 1 762 ? -19.500 17.725 46.060 1.00 90.88 762 ARG A O 1
ATOM 5668 N N . ALA A 1 763 ? -21.497 18.447 45.349 1.00 90.69 763 ALA A N 1
ATOM 5669 C CA . ALA A 1 763 ? -21.519 19.722 46.052 1.00 90.69 763 ALA A CA 1
ATOM 5670 C C . ALA A 1 763 ? -22.833 19.835 46.824 1.00 90.69 763 ALA A C 1
ATOM 5672 O O . ALA A 1 763 ? -23.884 19.516 46.272 1.00 90.69 763 ALA A O 1
ATOM 5673 N N . GLU A 1 764 ? -22.805 20.343 48.055 1.00 94.38 764 GLU A N 1
ATOM 5674 C CA . GLU A 1 764 ? -23.996 20.410 48.908 1.00 94.38 764 GLU A CA 1
ATOM 5675 C C . GLU A 1 764 ? -24.142 21.726 49.683 1.00 94.38 764 GLU A C 1
ATOM 5677 O O . GLU A 1 764 ? -23.158 22.414 49.962 1.00 94.38 764 GLU A O 1
ATOM 5682 N N . SER A 1 765 ? -25.384 22.081 50.017 1.00 92.50 765 SER A N 1
ATOM 5683 C CA . SER A 1 765 ? -25.725 23.189 50.914 1.00 92.50 765 SER A CA 1
ATOM 5684 C C . SER A 1 765 ? -27.048 22.915 51.631 1.00 92.50 765 SER A C 1
ATOM 5686 O O . SER A 1 765 ? -27.970 22.348 51.048 1.00 92.50 765 SER A O 1
ATOM 5688 N N . THR A 1 766 ? -27.167 23.324 52.892 1.00 92.44 766 THR A N 1
ATOM 5689 C CA . THR A 1 766 ? -28.368 23.107 53.713 1.00 92.44 766 THR A CA 1
ATOM 5690 C C . THR A 1 766 ? -29.117 24.418 53.881 1.00 92.44 766 THR A C 1
ATOM 5692 O O . THR A 1 766 ? -28.509 25.437 54.211 1.00 92.44 766 THR A O 1
ATOM 5695 N N . LEU A 1 767 ? -30.435 24.396 53.680 1.00 90.94 767 LEU A N 1
ATOM 5696 C CA . LEU A 1 767 ? -31.306 25.544 53.920 1.00 90.94 767 LEU A CA 1
ATOM 5697 C C . LEU A 1 767 ? -31.847 25.531 55.352 1.00 90.94 767 LEU A C 1
ATOM 5699 O O . LEU A 1 767 ? -32.438 24.548 55.797 1.00 90.94 767 LEU A O 1
ATOM 5703 N N . THR A 1 768 ? -31.704 26.661 56.032 1.00 91.06 768 THR A N 1
ATOM 5704 C CA . THR A 1 768 ? -32.437 27.006 57.249 1.00 91.06 768 THR A CA 1
ATOM 5705 C C . THR A 1 768 ? -33.617 27.881 56.871 1.00 91.06 768 THR A C 1
ATOM 5707 O O . THR A 1 768 ? -33.427 28.957 56.302 1.00 91.06 768 THR A O 1
ATOM 5710 N N . LEU A 1 769 ? -34.831 27.409 57.150 1.00 85.44 769 LEU A N 1
ATOM 5711 C CA . LEU A 1 769 ? -36.068 28.112 56.822 1.00 85.44 769 LEU A CA 1
ATOM 5712 C C . LEU A 1 769 ? -36.173 29.405 57.636 1.00 85.44 769 LEU A C 1
ATOM 5714 O O . LEU A 1 769 ? -35.781 29.449 58.802 1.00 85.44 769 LEU A O 1
ATOM 5718 N N . GLY A 1 770 ? -36.694 30.465 57.022 1.00 81.25 770 GLY A N 1
ATOM 5719 C CA . GLY A 1 770 ? -36.972 31.716 57.720 1.00 81.25 770 GLY A CA 1
ATOM 5720 C C . GLY A 1 770 ? -38.271 31.654 58.538 1.00 81.25 770 GLY A C 1
ATOM 5721 O O . GLY A 1 770 ? -38.935 30.616 58.582 1.00 81.25 770 GLY A O 1
ATOM 5722 N N . PRO A 1 771 ? -38.635 32.745 59.234 1.00 75.69 771 PRO A N 1
ATOM 5723 C CA . PRO A 1 771 ? -39.858 32.819 60.035 1.00 75.69 771 PRO A CA 1
ATOM 5724 C C . PRO A 1 771 ? -41.150 32.831 59.202 1.00 75.69 771 PRO A C 1
ATOM 5726 O O . PRO A 1 771 ? -42.224 32.610 59.762 1.00 75.69 771 PRO A O 1
ATOM 5729 N N . ASN A 1 772 ? -41.079 33.115 57.898 1.00 78.50 772 ASN A N 1
ATOM 5730 C CA . ASN A 1 772 ? -42.259 33.147 57.040 1.00 78.50 772 ASN A CA 1
ATOM 5731 C C . ASN A 1 772 ? -42.659 31.742 56.570 1.00 78.50 772 ASN A C 1
ATOM 5733 O O . ASN A 1 772 ? -41.833 30.967 56.092 1.00 78.50 772 ASN A O 1
ATOM 5737 N N . LEU A 1 773 ? -43.955 31.444 56.674 1.00 76.25 773 LEU A N 1
ATOM 5738 C CA . LEU A 1 773 ? -44.553 30.197 56.194 1.00 76.25 773 LEU A CA 1
ATOM 5739 C C . LEU A 1 773 ? -44.667 30.186 54.665 1.00 76.25 773 LEU A C 1
ATOM 5741 O O . LEU A 1 773 ? -44.816 31.239 54.041 1.00 76.25 773 LEU A O 1
ATOM 5745 N N . GLY A 1 774 ? -44.677 28.992 54.071 1.00 74.88 774 GLY A N 1
ATOM 5746 C CA . GLY A 1 774 ? -44.853 28.796 52.629 1.00 74.88 774 GLY A CA 1
ATOM 5747 C C . GLY A 1 774 ? -43.616 28.231 51.931 1.00 74.88 774 GLY A C 1
ATOM 5748 O O . GLY A 1 774 ? -42.744 27.648 52.567 1.00 74.88 774 GLY A O 1
ATOM 5749 N N . THR A 1 775 ? -43.578 28.338 50.601 1.00 78.94 775 THR A N 1
ATOM 5750 C CA . THR A 1 775 ? -42.545 27.700 49.773 1.00 78.94 775 THR A CA 1
ATOM 5751 C C . THR A 1 775 ? -41.259 28.524 49.705 1.00 78.94 775 THR A C 1
ATOM 5753 O O . THR A 1 775 ? -41.266 29.688 49.303 1.00 78.94 775 THR A O 1
ATOM 5756 N N . HIS A 1 776 ? -40.136 27.872 49.988 1.00 84.31 776 HIS A N 1
ATOM 5757 C CA . HIS A 1 776 ? -38.782 28.354 49.747 1.00 84.31 776 HIS A CA 1
ATOM 5758 C C . HIS A 1 776 ? -38.200 27.646 48.527 1.00 84.31 776 HIS A C 1
ATOM 5760 O O . HIS A 1 776 ? -38.395 26.448 48.324 1.00 84.31 776 HIS A O 1
ATOM 5766 N N . THR A 1 777 ? -37.470 28.380 47.694 1.00 85.88 777 THR A N 1
ATOM 5767 C CA . THR A 1 777 ? -36.883 27.845 46.462 1.00 85.88 777 THR A CA 1
ATOM 5768 C C . THR A 1 777 ? -35.411 28.203 46.392 1.00 85.88 777 THR A C 1
ATOM 5770 O O . THR A 1 777 ? -35.055 29.380 46.461 1.00 85.88 777 THR A O 1
ATOM 5773 N N . VAL A 1 778 ? -34.547 27.206 46.216 1.00 86.88 778 VAL A N 1
ATOM 5774 C CA . VAL A 1 778 ? -33.092 27.373 46.142 1.00 86.88 778 VAL A CA 1
ATOM 5775 C C . VAL A 1 778 ? -32.571 26.881 44.810 1.00 86.88 778 VAL A C 1
ATOM 5777 O O . VAL A 1 778 ? -32.910 25.807 44.345 1.00 86.88 778 VAL A O 1
ATOM 5780 N N . SER A 1 779 ? -31.705 27.664 44.197 1.00 88.06 779 SER A N 1
ATOM 5781 C CA . SER A 1 779 ? -31.070 27.359 42.931 1.00 88.06 779 SER A CA 1
ATOM 5782 C C . SER A 1 779 ? -29.602 27.007 43.142 1.00 88.06 779 SER A C 1
ATOM 5784 O O . SER A 1 779 ? -28.851 27.840 43.646 1.00 88.06 779 SER A O 1
ATOM 5786 N N . ALA A 1 780 ? -29.172 25.845 42.658 1.00 87.75 780 ALA A N 1
ATOM 5787 C CA . ALA A 1 780 ? -27.768 25.498 42.467 1.00 87.75 780 ALA A CA 1
ATOM 5788 C C . ALA A 1 780 ? -27.363 25.730 41.007 1.00 87.75 780 ALA A C 1
ATOM 5790 O O . ALA A 1 780 ? -28.048 25.282 40.089 1.00 87.75 780 ALA A O 1
ATOM 5791 N N . SER A 1 781 ? -26.256 26.427 40.772 1.00 82.50 781 SER A N 1
ATOM 5792 C CA . SER A 1 781 ? -25.784 26.742 39.421 1.00 82.50 781 SER A CA 1
ATOM 5793 C C . SER A 1 781 ? -24.267 26.821 39.342 1.00 82.50 781 SER A C 1
ATOM 5795 O O . SER A 1 781 ? -23.587 27.037 40.345 1.00 82.50 781 SER A O 1
ATOM 5797 N N . LEU A 1 782 ? -23.726 26.672 38.137 1.00 74.44 782 LEU A N 1
ATOM 5798 C CA . LEU A 1 782 ? -22.317 26.966 37.889 1.00 74.44 782 LEU A CA 1
ATOM 5799 C C . LEU A 1 782 ? -22.135 28.493 37.784 1.00 74.44 782 LEU A C 1
ATOM 5801 O O . LEU A 1 782 ? -22.914 29.133 37.070 1.00 74.44 782 LEU A O 1
ATOM 5805 N N . PRO A 1 783 ? -21.124 29.096 38.440 1.00 56.91 783 PRO A N 1
ATOM 5806 C CA . PRO A 1 783 ? -20.855 30.524 38.329 1.00 56.91 783 PRO A CA 1
ATOM 5807 C C . PRO A 1 783 ? -20.673 30.918 36.861 1.00 56.91 783 PRO A C 1
ATOM 5809 O O . PRO A 1 783 ? -19.861 30.338 36.137 1.00 56.91 783 PRO A O 1
ATOM 5812 N N . THR A 1 784 ? -21.419 31.916 36.397 1.00 47.25 784 THR A N 1
ATOM 5813 C CA . THR A 1 784 ? -21.246 32.442 35.042 1.00 47.25 784 THR A CA 1
ATOM 5814 C C . THR A 1 784 ? -19.928 33.205 34.945 1.00 47.25 784 THR A C 1
ATOM 5816 O O . THR A 1 784 ? -19.782 34.272 35.541 1.00 47.25 784 THR A O 1
ATOM 5819 N N . ILE A 1 785 ? -18.984 32.695 34.153 1.00 36.69 785 ILE A N 1
ATOM 5820 C CA . ILE A 1 785 ? -17.856 33.491 33.653 1.00 36.69 785 ILE A CA 1
ATOM 5821 C C . ILE A 1 785 ? -18.436 34.540 32.682 1.00 36.69 785 ILE A C 1
ATOM 5823 O O . ILE A 1 785 ? -19.271 34.169 31.849 1.00 36.69 785 ILE A O 1
ATOM 5827 N N . PRO A 1 786 ? -18.043 35.829 32.746 1.00 29.84 786 PRO A N 1
ATOM 5828 C CA . PRO A 1 786 ? -18.500 36.828 31.787 1.00 29.84 786 PRO A CA 1
ATOM 5829 C C . PRO A 1 786 ? -18.194 36.369 30.360 1.00 29.84 786 PRO A C 1
ATOM 5831 O O . PRO A 1 786 ? -17.039 36.144 29.997 1.00 29.84 786 PRO A O 1
ATOM 5834 N N . ALA A 1 787 ? -19.234 36.226 29.541 1.00 32.47 787 ALA A N 1
ATOM 5835 C CA . ALA A 1 787 ? -19.085 35.874 28.141 1.00 32.47 787 ALA A CA 1
ATOM 5836 C C . ALA A 1 787 ? -18.356 37.007 27.398 1.00 32.47 787 ALA A C 1
ATOM 5838 O O . ALA A 1 787 ? -18.953 38.037 27.086 1.00 32.47 787 ALA A O 1
ATOM 5839 N N . ARG A 1 788 ? -17.078 36.816 27.049 1.00 32.16 788 ARG A N 1
ATOM 5840 C CA . ARG A 1 788 ? -16.523 37.489 25.868 1.00 32.16 788 ARG A CA 1
ATOM 5841 C C . ARG A 1 788 ? -16.988 36.711 24.642 1.00 32.16 788 ARG A C 1
ATOM 5843 O O . ARG A 1 788 ? -16.458 35.662 24.296 1.00 32.16 788 ARG A O 1
ATOM 5850 N N . LEU A 1 789 ? -18.058 37.236 24.059 1.00 31.17 789 LEU A N 1
ATOM 5851 C CA . LEU A 1 789 ? -18.725 36.775 22.849 1.00 31.17 789 LEU A CA 1
ATOM 5852 C C . LEU A 1 789 ? -17.726 36.608 21.690 1.00 31.17 789 LEU A C 1
ATOM 5854 O O . LEU A 1 789 ? -17.060 37.568 21.306 1.00 31.17 789 LEU A O 1
ATOM 5858 N N . ARG A 1 790 ? -17.698 35.424 21.067 1.00 29.27 790 ARG A N 1
ATOM 5859 C CA . ARG A 1 790 ? -17.450 35.334 19.620 1.00 29.27 790 ARG A CA 1
ATOM 5860 C C . ARG A 1 790 ? -18.779 35.658 18.914 1.00 29.27 790 ARG A C 1
ATOM 5862 O O . ARG A 1 790 ? -19.800 35.092 19.312 1.00 29.27 790 ARG A O 1
ATOM 5869 N N . PRO A 1 791 ? -18.824 36.548 17.908 1.00 26.12 791 PRO A N 1
ATOM 5870 C CA . PRO A 1 791 ? -20.061 36.831 17.189 1.00 26.12 791 PRO A CA 1
ATOM 5871 C C . PRO A 1 791 ? -20.430 35.623 16.316 1.00 26.12 791 PRO A C 1
ATOM 5873 O O . PRO A 1 791 ? -19.605 35.178 15.524 1.00 26.12 791 PRO A O 1
ATOM 5876 N N . GLY A 1 792 ? -21.658 35.104 16.438 1.00 31.88 792 GLY A N 1
ATOM 5877 C CA . GLY A 1 792 ? -22.241 34.240 15.399 1.00 31.88 792 GLY A CA 1
ATOM 5878 C C . GLY A 1 792 ? -22.901 32.923 15.816 1.00 31.88 792 GLY A C 1
ATOM 5879 O O . GLY A 1 792 ? -23.422 32.239 14.942 1.00 31.88 792 GLY A O 1
ATOM 5880 N N . ARG A 1 793 ? -22.960 32.542 17.099 1.00 32.47 793 ARG A N 1
ATOM 5881 C CA . ARG A 1 793 ? -23.810 31.412 17.525 1.00 32.47 793 ARG A CA 1
ATOM 5882 C C . ARG A 1 793 ? -24.769 31.827 18.629 1.00 32.47 793 ARG A C 1
ATOM 5884 O O . ARG A 1 793 ? -24.359 32.306 19.682 1.00 32.47 793 ARG A O 1
ATOM 5891 N N . VAL A 1 794 ? -26.059 31.637 18.357 1.00 26.45 794 VAL A N 1
ATOM 5892 C CA . VAL A 1 794 ? -27.148 31.772 19.325 1.00 26.45 794 VAL A CA 1
ATOM 5893 C C . VAL A 1 794 ? -26.846 30.836 20.492 1.00 26.45 794 VAL A C 1
ATOM 5895 O O . VAL A 1 794 ? -26.740 29.624 20.304 1.00 26.45 794 VAL A O 1
ATOM 5898 N N . ALA A 1 795 ? -26.680 31.400 21.688 1.00 29.22 795 ALA A N 1
ATOM 5899 C CA . ALA A 1 795 ? -26.553 30.633 22.915 1.00 29.22 795 ALA A CA 1
ATOM 5900 C C . ALA A 1 795 ? -27.822 29.787 23.097 1.00 29.22 795 ALA A C 1
ATOM 5902 O O . ALA A 1 795 ? -28.871 30.296 23.495 1.00 29.22 795 ALA A O 1
ATOM 5903 N N . ARG A 1 796 ? -27.747 28.488 22.788 1.00 33.66 796 ARG A N 1
ATOM 5904 C CA . ARG A 1 796 ? -28.762 27.535 23.235 1.00 33.66 796 ARG A CA 1
ATOM 5905 C C . ARG A 1 796 ? -28.658 27.478 24.760 1.00 33.66 796 ARG A C 1
ATOM 5907 O O . ARG A 1 796 ? -27.626 27.074 25.291 1.00 33.66 796 ARG A O 1
ATOM 5914 N N . LYS A 1 797 ? -29.696 27.947 25.461 1.00 32.06 797 LYS A N 1
ATOM 5915 C CA . LYS A 1 797 ? -29.861 27.795 26.914 1.00 32.06 797 LYS A CA 1
ATOM 5916 C C . LYS A 1 797 ? -29.935 26.298 27.246 1.00 32.06 797 LYS A C 1
ATOM 5918 O O . LYS A 1 797 ? -31.020 25.733 27.276 1.00 32.06 797 LYS A O 1
ATOM 5923 N N . PHE A 1 798 ? -28.794 25.658 27.471 1.00 38.38 798 PHE A N 1
ATOM 5924 C CA . PHE A 1 798 ? -28.741 24.359 28.138 1.00 38.38 798 PHE A CA 1
ATOM 5925 C C . PHE A 1 798 ? -28.702 24.587 29.656 1.00 38.38 798 PHE A C 1
ATOM 5927 O O . PHE A 1 798 ? -28.060 25.527 30.129 1.00 38.38 798 PHE A O 1
ATOM 5934 N N . GLN A 1 799 ? -29.473 23.783 30.393 1.00 51.47 799 GLN A N 1
ATOM 5935 C CA . GLN A 1 799 ? -29.726 23.884 31.834 1.00 51.47 799 GLN A CA 1
ATOM 5936 C C . GLN A 1 799 ? -28.421 24.015 32.639 1.00 51.47 799 GLN A C 1
ATOM 5938 O O . GLN A 1 799 ? -27.651 23.069 32.742 1.00 51.47 799 GLN A O 1
ATOM 5943 N N . ARG A 1 800 ? -28.166 25.185 33.235 1.00 61.62 800 ARG A N 1
ATOM 5944 C CA . ARG A 1 800 ? -27.042 25.403 34.174 1.00 61.62 800 ARG A CA 1
ATOM 5945 C C . ARG A 1 800 ? -27.519 25.677 35.597 1.00 61.62 800 ARG A C 1
ATOM 5947 O O . ARG A 1 800 ? -26.793 26.266 36.393 1.00 61.62 800 ARG A O 1
ATOM 5954 N N . GLN A 1 801 ? -28.763 25.303 35.877 1.00 72.38 801 GLN A N 1
ATOM 5955 C CA . GLN A 1 801 ? -29.465 25.648 37.097 1.00 72.38 801 GLN A CA 1
ATOM 5956 C C . GLN A 1 801 ? -30.368 24.487 37.509 1.00 72.38 801 GLN A C 1
ATOM 5958 O O . GLN A 1 801 ? -31.217 24.052 36.733 1.00 72.38 801 GLN A O 1
ATOM 5963 N N . VAL A 1 802 ? -30.166 23.999 38.725 1.00 79.50 802 VAL A N 1
ATOM 5964 C CA . VAL A 1 802 ? -30.988 22.990 39.382 1.00 79.50 802 VAL A CA 1
ATOM 5965 C C . VAL A 1 802 ? -31.742 23.678 40.510 1.00 79.50 802 VAL A C 1
ATOM 5967 O O . VAL A 1 802 ? -31.129 24.317 41.361 1.00 79.50 802 VAL A O 1
ATOM 5970 N N . THR A 1 803 ? -33.065 23.552 40.522 1.00 84.94 803 THR A N 1
ATOM 5971 C CA . THR A 1 803 ? -33.925 24.227 41.503 1.00 84.94 803 THR A CA 1
ATOM 5972 C C . THR A 1 803 ? -34.458 23.237 42.529 1.00 84.94 803 THR A C 1
ATOM 5974 O O . THR A 1 803 ? -35.072 22.255 42.136 1.00 84.94 803 THR A O 1
ATOM 5977 N N . PHE A 1 804 ? -34.251 23.504 43.813 1.00 83.62 804 PHE A N 1
ATOM 5978 C CA . PHE A 1 804 ? -34.778 22.783 44.967 1.00 83.62 804 PHE A CA 1
ATOM 5979 C C . PHE A 1 804 ? -35.948 23.548 45.594 1.00 83.62 804 PHE A C 1
ATOM 5981 O O . PHE A 1 804 ? -35.928 24.781 45.640 1.00 83.62 804 PHE A O 1
ATOM 5988 N N . TYR A 1 805 ? -36.922 22.822 46.124 1.00 83.12 805 TYR A N 1
ATOM 5989 C CA . TYR A 1 805 ? -38.104 23.326 46.808 1.00 83.12 805 TYR A CA 1
ATOM 5990 C C . TYR A 1 805 ? -38.136 22.841 48.258 1.00 83.12 805 TYR A C 1
ATOM 5992 O O . TYR A 1 805 ? -37.804 21.695 48.560 1.00 83.12 805 TYR A O 1
ATOM 6000 N N . ALA A 1 806 ? -38.565 23.715 49.160 1.00 79.62 806 ALA A N 1
ATOM 6001 C CA . ALA A 1 806 ? -38.867 23.379 50.542 1.00 79.62 806 ALA A CA 1
ATOM 6002 C C . ALA A 1 806 ? -40.099 24.153 51.029 1.00 79.62 806 ALA A C 1
ATOM 6004 O O . ALA A 1 806 ? -40.461 25.164 50.432 1.00 79.62 806 ALA A O 1
ATOM 6005 N N . ILE A 1 807 ? -40.754 23.692 52.092 1.00 77.50 807 ILE A N 1
ATOM 6006 C CA . ILE A 1 807 ? -41.942 24.327 52.677 1.00 77.50 807 ILE A CA 1
ATOM 6007 C C . ILE A 1 807 ? -41.713 24.557 54.173 1.00 77.50 807 ILE A C 1
ATOM 6009 O O . ILE A 1 807 ? -41.395 23.619 54.904 1.00 77.50 807 ILE A O 1
ATOM 6013 N N . ALA A 1 808 ? -41.909 25.798 54.619 1.00 74.00 808 ALA A N 1
ATOM 6014 C CA . ALA A 1 808 ? -41.976 26.153 56.032 1.00 74.00 808 ALA A CA 1
ATOM 6015 C C . ALA A 1 808 ? -43.415 26.063 56.559 1.00 74.00 808 ALA A C 1
ATOM 6017 O O . ALA A 1 808 ? -44.308 26.739 56.035 1.00 74.00 808 ALA A O 1
ATOM 6018 N N . ASP A 1 809 ? -43.627 25.265 57.609 1.00 69.50 809 ASP A N 1
ATOM 6019 C CA . ASP A 1 809 ? -44.921 25.081 58.278 1.00 69.50 809 ASP A CA 1
ATOM 6020 C C . ASP A 1 809 ? -44.856 25.324 59.806 1.00 69.50 809 ASP A C 1
ATOM 6022 O O . ASP A 1 809 ? -43.814 25.679 60.368 1.00 69.50 809 ASP A O 1
ATOM 6026 N N . THR A 1 810 ? -46.011 25.231 60.477 1.00 49.81 810 THR A N 1
ATOM 6027 C CA . THR A 1 810 ? -46.185 25.564 61.905 1.00 49.81 810 THR A CA 1
ATOM 6028 C C . THR A 1 810 ? -46.217 24.359 62.848 1.00 49.81 810 THR A C 1
ATOM 6030 O O . THR A 1 810 ? -46.607 24.533 64.004 1.00 49.81 810 THR A O 1
ATOM 6033 N N . LEU A 1 811 ? -45.879 23.139 62.416 1.00 45.66 811 LEU A N 1
ATOM 6034 C CA . LEU A 1 811 ? -46.031 21.958 63.278 1.00 45.66 811 LEU A CA 1
ATOM 6035 C C . LEU A 1 811 ? -44.699 21.555 63.946 1.00 45.66 811 LEU A C 1
ATOM 6037 O O . LEU A 1 811 ? -43.722 21.276 63.253 1.00 45.66 811 LEU A O 1
ATOM 6041 N N . PRO A 1 812 ? -44.633 21.480 65.292 1.00 38.34 812 PRO A N 1
ATOM 6042 C CA . PRO A 1 812 ? -43.511 20.854 65.984 1.00 38.34 812 PRO A CA 1
ATOM 6043 C C . PRO A 1 812 ? -43.459 19.361 65.636 1.00 38.34 812 PRO A C 1
ATOM 6045 O O . PRO A 1 812 ? -44.474 18.668 65.692 1.00 38.34 812 PRO A O 1
ATOM 6048 N N . THR A 1 813 ? -42.269 18.854 65.323 1.00 40.19 813 THR A N 1
ATOM 6049 C CA . THR A 1 813 ? -41.953 17.462 64.951 1.00 40.19 813 THR A CA 1
ATOM 6050 C C . THR A 1 813 ? -42.070 16.444 66.097 1.00 40.19 813 THR A C 1
ATOM 6052 O O . THR A 1 813 ? -41.316 15.477 66.156 1.00 40.19 813 THR A O 1
ATOM 6055 N N . GLU A 1 814 ? -43.038 16.595 66.999 1.00 33.72 814 GLU A N 1
ATOM 6056 C CA . GLU A 1 814 ? -43.310 15.616 68.053 1.00 33.72 814 GLU A CA 1
ATOM 6057 C C . GLU A 1 814 ? -44.815 15.391 68.208 1.00 33.72 814 GLU A C 1
ATOM 6059 O O . GLU A 1 814 ? -45.484 16.115 68.935 1.00 33.72 814 GLU A O 1
ATOM 6064 N N . PHE A 1 815 ? -45.326 14.396 67.477 1.00 27.27 815 PHE A N 1
ATOM 6065 C CA . PHE A 1 815 ? -46.357 13.410 67.848 1.00 27.27 815 PHE A CA 1
ATOM 6066 C C . PHE A 1 815 ? -47.067 12.925 66.579 1.00 27.27 815 PHE A C 1
ATOM 6068 O O . PHE A 1 815 ? -47.962 13.593 66.076 1.00 27.27 815 PHE A O 1
ATOM 6075 N N . LEU A 1 816 ? -46.691 11.740 66.090 1.00 27.33 816 LEU A N 1
ATOM 6076 C CA . LEU A 1 816 ? -47.602 10.661 65.685 1.00 27.33 816 LEU A CA 1
ATOM 6077 C C . LEU A 1 816 ? -46.767 9.409 65.362 1.00 27.33 816 LEU A C 1
ATOM 6079 O O . LEU A 1 816 ? -45.605 9.488 64.982 1.00 27.33 816 LEU A O 1
ATOM 6083 N N . TRP A 1 817 ? -47.346 8.258 65.678 1.00 26.33 817 TRP A N 1
ATOM 6084 C CA . TRP A 1 817 ? -46.684 7.022 66.085 1.00 26.33 817 TRP A CA 1
ATOM 6085 C C . TRP A 1 817 ? -45.637 6.420 65.142 1.00 26.33 817 TRP A C 1
ATOM 6087 O O . TRP A 1 817 ? -45.766 6.432 63.922 1.00 26.33 817 TRP A O 1
ATOM 6097 N N . SER A 1 818 ? -44.657 5.756 65.764 1.00 28.78 818 SER A N 1
ATOM 6098 C CA . SER A 1 818 ? -43.839 4.721 65.142 1.00 28.78 818 SER A CA 1
ATOM 6099 C C . SER A 1 818 ? -44.729 3.697 64.436 1.00 28.78 818 SER A C 1
ATOM 6101 O O . SER A 1 818 ? -45.478 2.969 65.091 1.00 28.78 818 SER A O 1
ATOM 6103 N N . ILE A 1 819 ? -44.606 3.616 63.116 1.00 30.88 819 ILE A N 1
ATOM 6104 C CA . ILE A 1 819 ? -45.087 2.482 62.334 1.00 30.88 819 ILE A CA 1
ATOM 6105 C C . ILE A 1 819 ? -43.980 1.419 62.415 1.00 30.88 819 ILE A C 1
ATOM 6107 O O . ILE A 1 819 ? -42.867 1.676 61.950 1.00 30.88 819 ILE A O 1
ATOM 6111 N N . PRO A 1 820 ? -44.212 0.253 63.042 1.00 30.97 820 PRO A N 1
ATOM 6112 C CA . PRO A 1 820 ? -43.255 -0.846 62.993 1.00 30.97 820 PRO A CA 1
ATOM 6113 C C . PRO A 1 820 ? -43.055 -1.265 61.535 1.00 30.97 820 PRO A C 1
ATOM 6115 O O . PRO A 1 820 ? -43.999 -1.210 60.746 1.00 30.97 820 PRO A O 1
ATOM 6118 N N . ALA A 1 821 ? -41.851 -1.714 61.176 1.00 30.55 821 ALA A N 1
ATOM 6119 C CA . ALA A 1 821 ? -41.604 -2.300 59.863 1.00 30.55 821 ALA A CA 1
ATOM 6120 C C . ALA A 1 821 ? -42.663 -3.385 59.573 1.00 30.55 821 ALA A C 1
ATOM 6122 O O . ALA A 1 821 ? -42.695 -4.411 60.254 1.00 30.55 821 ALA A O 1
ATOM 6123 N N . GLY A 1 822 ? -43.555 -3.119 58.607 1.00 35.09 822 GLY A N 1
ATOM 6124 C CA . GLY A 1 822 ? -44.620 -4.040 58.195 1.00 35.09 822 GLY A CA 1
ATOM 6125 C C . GLY A 1 822 ? -46.078 -3.550 58.243 1.00 35.09 822 GLY A C 1
ATOM 6126 O O . GLY A 1 822 ? -46.953 -4.394 58.083 1.00 35.09 822 GLY A O 1
ATOM 6127 N N . VAL A 1 823 ? -46.397 -2.256 58.425 1.00 25.94 823 VAL A N 1
ATOM 6128 C CA . VAL A 1 823 ? -47.803 -1.776 58.350 1.00 25.94 823 VAL A CA 1
ATOM 6129 C C . VAL A 1 823 ? -47.977 -0.627 57.348 1.00 25.94 823 VAL A C 1
ATOM 6131 O O . VAL A 1 823 ? -47.317 0.404 57.439 1.00 25.94 823 VAL A O 1
ATOM 6134 N N . SER A 1 824 ? -48.880 -0.827 56.385 1.00 28.72 824 SER A N 1
ATOM 6135 C CA . SER A 1 824 ? -49.226 0.093 55.293 1.00 28.72 824 SER A CA 1
ATOM 6136 C C . SER A 1 824 ? -50.280 1.136 55.695 1.00 28.72 824 SER A C 1
ATOM 6138 O O . SER A 1 824 ? -51.118 0.885 56.562 1.00 28.72 824 SER A O 1
ATOM 6140 N N . LEU A 1 825 ? -50.255 2.290 55.014 1.00 28.05 825 LEU A N 1
ATOM 6141 C CA . LEU A 1 825 ? -51.269 3.349 55.076 1.00 28.05 825 LEU A CA 1
ATOM 6142 C C . LEU A 1 825 ? -52.694 2.792 54.900 1.00 28.05 825 LEU A C 1
ATOM 6144 O O . LEU A 1 825 ? -52.965 2.001 53.993 1.00 28.05 825 LEU A O 1
ATOM 6148 N N . ILE A 1 826 ? -53.610 3.251 55.758 1.00 26.67 826 ILE A N 1
ATOM 6149 C CA . ILE A 1 826 ? -55.050 3.030 55.611 1.00 26.67 826 ILE A CA 1
ATOM 6150 C C . ILE A 1 826 ? -55.480 3.617 54.264 1.00 26.67 826 ILE A C 1
ATOM 6152 O O . ILE A 1 826 ? -55.361 4.819 54.031 1.00 26.67 826 ILE A O 1
ATOM 6156 N N . HIS A 1 827 ? -55.990 2.750 53.393 1.00 28.02 827 HIS A N 1
ATOM 6157 C CA . HIS A 1 827 ? -56.745 3.144 52.215 1.00 28.02 827 HIS A CA 1
ATOM 6158 C C . HIS A 1 827 ? -58.000 3.887 52.680 1.00 28.02 827 HIS A C 1
ATOM 6160 O O . HIS A 1 827 ? -58.836 3.305 53.374 1.00 28.02 827 HIS A O 1
ATOM 6166 N N . VAL A 1 828 ? -58.160 5.150 52.291 1.00 28.72 828 VAL A N 1
ATOM 6167 C CA . VAL A 1 828 ? -59.490 5.761 52.248 1.00 28.72 828 VAL A CA 1
ATOM 6168 C C . VAL A 1 828 ? -60.068 5.386 50.883 1.00 28.72 828 VAL A C 1
ATOM 6170 O O . VAL A 1 828 ? -59.552 5.869 49.876 1.00 28.72 828 VAL A O 1
ATOM 6173 N N . PRO A 1 829 ? -61.075 4.499 50.795 1.00 26.23 829 PRO A N 1
ATOM 6174 C CA . PRO A 1 829 ? -61.695 4.195 49.517 1.00 26.23 829 PRO A CA 1
ATOM 6175 C C . PRO A 1 829 ? -62.446 5.440 49.036 1.00 26.23 829 PRO A C 1
ATOM 6177 O O . PRO A 1 829 ? -63.447 5.843 49.629 1.00 26.23 829 PRO A O 1
ATOM 6180 N N . LEU A 1 830 ? -61.962 6.056 47.959 1.00 30.53 830 LEU A N 1
ATOM 6181 C CA . LEU A 1 830 ? -62.748 7.011 47.187 1.00 30.53 830 LEU A CA 1
ATOM 6182 C C . LEU A 1 830 ? -63.869 6.229 46.492 1.00 30.53 830 LEU A C 1
ATOM 6184 O O . LEU A 1 830 ? -63.621 5.429 45.593 1.00 30.53 830 LEU A O 1
ATOM 6188 N N . GLN A 1 831 ? -65.112 6.442 46.921 1.00 27.91 831 GLN A N 1
ATOM 6189 C CA . GLN A 1 831 ? -66.286 6.034 46.150 1.00 27.91 831 GLN A CA 1
ATOM 6190 C C . GLN A 1 831 ? -66.424 7.002 44.971 1.00 27.91 831 GLN A C 1
ATOM 6192 O O . GLN A 1 831 ? -66.940 8.106 45.126 1.00 27.91 831 GLN A O 1
ATOM 6197 N N . VAL A 1 832 ? -65.930 6.599 43.801 1.00 32.94 832 VAL A N 1
ATOM 6198 C CA . VAL A 1 832 ? -66.199 7.292 42.538 1.00 32.94 832 VAL A CA 1
ATOM 6199 C C . VAL A 1 832 ? -67.380 6.591 41.874 1.00 32.94 832 VAL A C 1
ATOM 6201 O O . VAL A 1 832 ? -67.258 5.465 41.401 1.00 32.94 832 VAL A O 1
ATOM 6204 N N . THR A 1 833 ? -68.541 7.241 41.838 1.00 26.59 833 THR A N 1
ATOM 6205 C CA . THR A 1 833 ? -69.627 6.853 40.930 1.00 26.59 833 THR A CA 1
ATOM 6206 C C . THR A 1 833 ? -69.287 7.353 39.533 1.00 26.59 833 THR A C 1
ATOM 6208 O O . THR A 1 833 ? -69.437 8.539 39.247 1.00 26.59 833 THR A O 1
ATOM 6211 N N . THR A 1 834 ? -68.832 6.460 38.659 1.00 30.98 834 THR A N 1
ATOM 6212 C CA . THR A 1 834 ? -68.857 6.704 37.216 1.00 30.98 834 THR A CA 1
ATOM 6213 C C . THR A 1 834 ? -70.268 6.435 36.695 1.00 30.98 834 THR A C 1
ATOM 6215 O O . THR A 1 834 ? -70.944 5.491 37.112 1.00 30.98 834 THR A O 1
ATOM 6218 N N . VAL A 1 835 ? -70.745 7.298 35.799 1.00 35.53 835 VAL A N 1
ATOM 6219 C CA . VAL A 1 835 ? -71.908 6.985 34.965 1.00 35.53 835 VAL A CA 1
ATOM 6220 C C . VAL A 1 835 ? -71.474 5.817 34.069 1.00 35.53 835 VAL A C 1
ATOM 6222 O O . VAL A 1 835 ? -70.432 5.906 33.430 1.00 35.53 835 VAL A O 1
ATOM 6225 N N . ASP A 1 836 ? -72.242 4.726 34.098 1.00 33.78 836 ASP A N 1
ATOM 6226 C CA . ASP A 1 836 ? -72.063 3.467 33.349 1.00 33.78 836 ASP A CA 1
ATOM 6227 C C . ASP A 1 836 ? -71.182 2.357 33.983 1.00 33.78 836 ASP A C 1
ATOM 6229 O O . ASP A 1 836 ? -70.266 1.803 33.387 1.00 33.78 836 ASP A O 1
ATOM 6233 N N . GLY A 1 837 ? -71.563 1.911 35.185 1.00 36.88 837 GLY A N 1
ATOM 6234 C CA . GLY A 1 837 ? -72.025 0.519 35.345 1.00 36.88 837 GLY A CA 1
ATOM 6235 C C . GLY A 1 837 ? -71.045 -0.670 35.310 1.00 36.88 837 GLY A C 1
ATOM 6236 O O . GLY A 1 837 ? -71.516 -1.777 35.048 1.00 36.88 837 GLY A O 1
ATOM 6237 N N . VAL A 1 838 ? -69.751 -0.530 35.632 1.00 32.16 838 VAL A N 1
ATOM 6238 C CA . VAL A 1 838 ? -68.865 -1.691 35.912 1.00 32.16 838 VAL A CA 1
ATOM 6239 C C . VAL A 1 838 ? -68.047 -1.459 37.197 1.00 32.16 838 VAL A C 1
ATOM 6241 O O . VAL A 1 838 ? -67.367 -0.439 37.288 1.00 32.16 838 VAL A O 1
ATOM 6244 N N . PRO A 1 839 ? -68.082 -2.354 38.210 1.00 32.94 839 PRO A N 1
ATOM 6245 C CA . PRO A 1 839 ? -67.402 -2.118 39.479 1.00 32.94 839 PRO A CA 1
ATOM 6246 C C . PRO A 1 839 ? -65.940 -2.584 39.450 1.00 32.94 839 PRO A C 1
ATOM 6248 O O . PRO A 1 839 ? -65.664 -3.772 39.294 1.00 32.94 839 PRO A O 1
ATOM 6251 N N . GLY A 1 840 ? -65.016 -1.651 39.691 1.00 42.38 840 GLY A N 1
ATOM 6252 C CA . GLY A 1 840 ? -63.619 -1.912 40.039 1.00 42.38 840 GLY A CA 1
ATOM 6253 C C . GLY A 1 840 ? -63.154 -0.923 41.112 1.00 42.38 840 GLY A C 1
ATOM 6254 O O . GLY A 1 840 ? -63.376 0.278 40.991 1.00 42.38 840 GLY A O 1
ATOM 6255 N N . THR A 1 841 ? -62.562 -1.418 42.199 1.00 38.25 841 THR A N 1
ATOM 6256 C CA . THR A 1 841 ? -61.986 -0.596 43.278 1.00 38.25 841 THR A CA 1
ATOM 6257 C C . THR A 1 841 ? -60.574 -0.151 42.905 1.00 38.25 841 THR A C 1
ATOM 6259 O O . THR A 1 841 ? -59.708 -0.999 42.723 1.00 38.25 841 THR A O 1
ATOM 6262 N N . ILE A 1 842 ? -60.343 1.162 42.836 1.00 41.78 842 ILE A N 1
ATOM 6263 C CA . ILE A 1 842 ? -59.016 1.773 42.657 1.00 41.78 842 ILE A CA 1
ATOM 6264 C C . ILE A 1 842 ? -58.346 1.853 44.031 1.00 41.78 842 ILE A C 1
ATOM 6266 O O . ILE A 1 842 ? -58.903 2.439 44.962 1.00 41.78 842 ILE A O 1
ATOM 6270 N N . THR A 1 843 ? -57.174 1.241 44.174 1.00 35.03 843 THR A N 1
ATOM 6271 C CA . THR A 1 843 ? -56.471 1.111 45.460 1.00 35.03 843 THR A CA 1
ATOM 6272 C C . THR A 1 843 ? -55.186 1.933 45.539 1.00 35.03 843 THR A C 1
ATOM 6274 O O . THR A 1 843 ? -54.695 2.193 46.635 1.00 35.03 843 THR A O 1
ATOM 6277 N N . SER A 1 844 ? -54.668 2.428 44.411 1.00 42.12 844 SER A N 1
ATOM 6278 C CA . SER A 1 844 ? -53.440 3.228 44.368 1.00 42.12 844 SER A CA 1
ATOM 6279 C C . SER A 1 844 ? -53.495 4.397 43.368 1.00 42.12 844 SER A C 1
ATOM 6281 O O . SER A 1 844 ? -54.332 4.431 42.469 1.00 42.12 844 SER A O 1
ATOM 6283 N N . ILE A 1 845 ? -52.574 5.364 43.502 1.00 40.56 845 ILE A N 1
ATOM 6284 C CA . ILE A 1 845 ? -52.362 6.439 42.506 1.00 40.56 845 ILE A CA 1
ATOM 6285 C C . ILE A 1 845 ? -51.912 5.871 41.147 1.00 40.56 845 ILE A C 1
ATOM 6287 O O . ILE A 1 845 ? -52.222 6.461 40.116 1.00 40.56 845 ILE A O 1
ATOM 6291 N N . SER A 1 846 ? -51.237 4.714 41.142 1.00 42.25 846 SER A N 1
ATOM 6292 C CA . SER A 1 846 ? -50.858 3.999 39.915 1.00 42.25 846 SER A CA 1
ATOM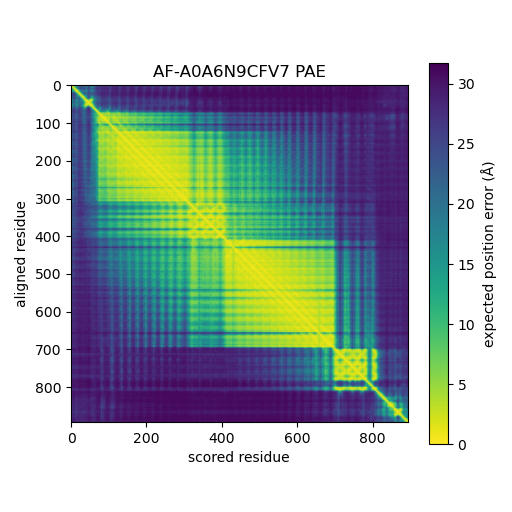 6293 C C . SER A 1 846 ? -52.092 3.461 39.190 1.00 42.25 846 SER A C 1
ATOM 6295 O O . SER A 1 846 ? -52.235 3.681 37.996 1.00 42.25 846 SER A O 1
ATOM 6297 N N . ASP A 1 847 ? -53.043 2.876 39.927 1.00 45.94 847 ASP A N 1
ATOM 6298 C CA . ASP A 1 847 ? -54.290 2.336 39.367 1.00 45.94 847 ASP A CA 1
ATOM 6299 C C . ASP A 1 847 ? -55.127 3.445 38.694 1.00 45.94 847 ASP A C 1
ATOM 6301 O O . ASP A 1 847 ? -55.778 3.221 37.673 1.00 45.94 847 ASP A O 1
ATOM 6305 N N . LEU A 1 848 ? -55.094 4.667 39.245 1.00 42.41 848 LEU A N 1
ATOM 6306 C CA . LEU A 1 848 ? -55.749 5.848 38.670 1.00 42.41 848 LEU A CA 1
ATOM 6307 C C . LEU A 1 848 ? -55.044 6.329 37.388 1.00 42.41 848 LEU A C 1
ATOM 6309 O O . LEU A 1 848 ? -55.713 6.723 36.434 1.00 42.41 848 LEU A O 1
ATOM 6313 N N . TYR A 1 849 ? -53.709 6.285 37.361 1.00 44.53 849 TYR A N 1
ATOM 6314 C CA . TYR A 1 849 ? -52.887 6.657 36.205 1.00 44.53 849 TYR A CA 1
ATOM 6315 C C . TYR A 1 849 ? -53.081 5.683 35.029 1.00 44.53 849 TYR A C 1
ATOM 6317 O O . TYR A 1 849 ? -53.216 6.110 33.881 1.00 44.53 849 TYR A O 1
ATOM 6325 N N . ASP A 1 850 ? -53.198 4.388 35.333 1.00 46.22 850 ASP A N 1
ATOM 6326 C CA . ASP A 1 850 ? -53.410 3.319 34.353 1.00 46.22 850 ASP A CA 1
ATOM 6327 C C . ASP A 1 850 ? -54.845 3.313 33.796 1.00 46.22 850 ASP A C 1
ATOM 6329 O O . ASP A 1 850 ? -55.052 3.094 32.602 1.00 46.22 850 ASP A O 1
ATOM 6333 N N . THR A 1 851 ? -55.848 3.649 34.619 1.00 48.19 851 THR A N 1
ATOM 6334 C CA . THR A 1 851 ? -57.255 3.757 34.177 1.00 48.19 851 THR A CA 1
ATOM 6335 C C . THR A 1 851 ? -57.491 4.963 33.248 1.00 48.19 851 THR A C 1
ATOM 6337 O O . THR A 1 851 ? -58.431 4.957 32.453 1.00 48.19 851 THR A O 1
ATOM 6340 N N . LEU A 1 852 ? -56.633 5.991 33.307 1.00 44.56 852 LEU A N 1
ATOM 6341 C CA . LEU A 1 852 ? -56.720 7.219 32.500 1.00 44.56 852 LEU A CA 1
ATOM 6342 C C . LEU A 1 852 ? -55.858 7.196 31.220 1.00 44.56 852 LEU A C 1
ATOM 6344 O O . LEU A 1 852 ? -55.808 8.194 30.502 1.00 44.56 852 LEU A O 1
ATOM 6348 N N . GLY A 1 853 ? -55.215 6.069 30.891 1.00 42.31 853 GLY A N 1
ATOM 6349 C CA . GLY A 1 853 ? -54.584 5.862 29.580 1.00 42.31 853 GLY A CA 1
ATOM 6350 C C . GLY A 1 853 ? -53.191 6.477 29.390 1.00 42.31 853 GLY A C 1
ATOM 6351 O O . GLY A 1 853 ? -52.770 6.665 28.251 1.00 42.31 853 GLY A O 1
ATOM 6352 N N . GLY A 1 854 ? -52.458 6.773 30.470 1.00 42.62 854 GLY A N 1
ATOM 6353 C CA . GLY A 1 854 ? -50.995 6.921 30.429 1.00 42.62 854 GLY A CA 1
ATOM 6354 C C . GLY A 1 854 ? -50.401 8.080 29.609 1.00 42.62 854 GLY A C 1
ATOM 6355 O O . GLY A 1 854 ? -49.209 8.037 29.307 1.00 42.62 854 GLY A O 1
ATOM 6356 N N . ALA A 1 855 ? -51.159 9.124 29.257 1.00 37.06 855 ALA A N 1
ATOM 6357 C CA . ALA A 1 855 ? -50.624 10.267 28.510 1.00 37.06 855 ALA A CA 1
ATOM 6358 C C . ALA A 1 855 ? -50.913 11.617 29.190 1.00 37.06 855 ALA A C 1
ATOM 6360 O O . ALA A 1 855 ? -52.048 12.079 29.234 1.00 37.06 855 ALA A O 1
ATOM 6361 N N . GLY A 1 856 ? -49.846 12.290 29.639 1.00 46.06 856 GLY A N 1
ATOM 6362 C CA . GLY A 1 856 ? -49.857 13.699 30.051 1.00 46.06 856 GLY A CA 1
ATOM 6363 C C . GLY A 1 856 ? -50.009 13.946 31.556 1.00 46.06 856 GLY A C 1
ATOM 6364 O O . GLY A 1 856 ? -50.671 13.207 32.275 1.00 46.06 856 GLY A O 1
ATOM 6365 N N . ALA A 1 857 ? -49.355 15.003 32.050 1.00 38.84 857 ALA A N 1
ATOM 6366 C CA . ALA A 1 857 ? -49.483 15.446 33.435 1.00 38.84 857 ALA A CA 1
ATOM 6367 C C . ALA A 1 857 ? -50.909 15.960 33.693 1.00 38.84 857 ALA A C 1
ATOM 6369 O O . ALA A 1 857 ? -51.326 16.960 33.110 1.00 38.84 857 ALA A O 1
ATOM 6370 N N . VAL A 1 858 ? -51.642 15.281 34.573 1.00 40.78 858 VAL A N 1
ATOM 6371 C CA . VAL A 1 858 ? -52.981 15.679 35.013 1.00 40.78 858 VAL A CA 1
ATOM 6372 C C . VAL A 1 858 ? -52.848 16.495 36.294 1.00 40.78 858 VAL A C 1
ATOM 6374 O O . VAL A 1 858 ? -52.243 16.034 37.262 1.00 40.78 858 VAL A O 1
ATOM 6377 N N . ASN A 1 859 ? -53.420 17.700 36.322 1.00 41.12 859 ASN A N 1
ATOM 6378 C CA . ASN A 1 859 ? -53.481 18.488 37.549 1.00 41.12 859 ASN A CA 1
ATOM 6379 C C . ASN A 1 859 ? -54.761 18.142 38.316 1.00 41.12 859 ASN A C 1
ATOM 6381 O O . ASN A 1 859 ? -55.870 18.338 37.817 1.00 41.12 859 ASN A O 1
ATOM 6385 N N . LEU A 1 860 ? -54.589 17.655 39.543 1.00 41.16 860 LEU A N 1
ATOM 6386 C CA . LEU A 1 860 ? -55.663 17.466 40.510 1.00 41.16 860 LEU A CA 1
ATOM 6387 C C . LEU A 1 860 ? -55.664 18.666 41.461 1.00 41.16 860 LEU A C 1
ATOM 6389 O O . LEU A 1 860 ? -54.732 18.837 42.248 1.00 41.16 860 LEU A O 1
ATOM 6393 N N . LEU A 1 861 ? -56.695 19.507 41.387 1.00 38.22 861 LEU A N 1
ATOM 6394 C CA . LEU A 1 861 ? -56.877 20.600 42.338 1.00 38.22 861 LEU A CA 1
ATOM 6395 C C . LEU A 1 861 ? -57.810 20.130 43.450 1.00 38.22 861 LEU A C 1
ATOM 6397 O O . LEU A 1 861 ? -58.984 19.857 43.205 1.00 38.22 861 LEU A O 1
ATOM 6401 N N . ILE A 1 862 ? -57.281 20.050 44.668 1.00 41.91 862 ILE A N 1
ATOM 6402 C CA . ILE A 1 862 ? -58.055 19.729 45.864 1.00 41.91 862 ILE A CA 1
ATOM 6403 C C . ILE A 1 862 ? -58.231 21.012 46.676 1.00 41.91 862 ILE A C 1
ATOM 6405 O O . ILE A 1 862 ? -57.249 21.626 47.093 1.00 41.91 862 ILE A O 1
ATOM 6409 N N . THR A 1 863 ? -59.477 21.416 46.911 1.00 38.34 863 THR A N 1
ATOM 6410 C CA . THR A 1 863 ? -59.814 22.588 47.728 1.00 38.34 863 THR A CA 1
ATOM 6411 C C . THR A 1 863 ? -60.606 22.164 48.954 1.00 38.34 863 THR A C 1
ATOM 6413 O O . THR A 1 863 ? -61.557 21.391 48.847 1.00 38.34 863 THR A O 1
ATOM 6416 N N . TYR A 1 864 ? -60.232 22.687 50.118 1.00 42.78 864 TYR A N 1
ATOM 6417 C CA . TYR A 1 864 ? -60.969 22.487 51.361 1.00 42.78 864 TYR A CA 1
ATOM 6418 C C . TYR A 1 864 ? -61.907 23.665 51.597 1.00 42.78 864 TYR A C 1
ATOM 6420 O O . TYR A 1 864 ? -61.445 24.801 51.728 1.00 42.78 864 TYR A O 1
ATOM 6428 N N . ASP A 1 865 ? -63.208 23.400 51.663 1.00 44.84 865 ASP A N 1
ATOM 6429 C CA . ASP A 1 865 ? -64.175 24.403 52.089 1.00 44.84 865 ASP A CA 1
ATOM 6430 C C . ASP A 1 865 ? -64.289 24.366 53.616 1.00 44.84 865 ASP A C 1
ATOM 6432 O O . ASP A 1 865 ? -64.843 23.443 54.218 1.00 44.84 865 ASP A O 1
ATOM 6436 N N . ALA A 1 866 ? -63.746 25.398 54.259 1.00 35.59 866 ALA A N 1
ATOM 6437 C CA . ALA A 1 866 ? -63.734 25.516 55.712 1.00 35.59 866 ALA A CA 1
ATOM 6438 C C . ALA A 1 866 ? -65.135 25.721 56.321 1.00 35.59 866 ALA A C 1
ATOM 6440 O O . ALA A 1 866 ? -65.309 25.517 57.523 1.00 35.59 866 ALA A O 1
ATOM 6441 N N . THR A 1 867 ? -66.127 26.108 55.516 1.00 37.69 867 THR A N 1
ATOM 6442 C CA . THR A 1 867 ? -67.506 26.376 55.950 1.00 37.69 867 THR A CA 1
ATOM 6443 C C . THR A 1 867 ? -68.334 25.098 56.021 1.00 37.69 867 THR A C 1
ATOM 6445 O O . THR A 1 867 ? -69.107 24.916 56.960 1.00 37.69 867 THR A O 1
ATOM 6448 N N . THR A 1 868 ? -68.139 24.193 55.063 1.00 44.97 868 THR A N 1
ATOM 6449 C CA . THR A 1 868 ? -68.820 22.890 55.001 1.00 44.97 868 THR A CA 1
ATOM 6450 C C . THR A 1 868 ? -67.979 21.742 55.570 1.00 44.97 868 THR A C 1
ATOM 6452 O O . THR A 1 868 ? -68.495 20.643 55.758 1.00 44.97 868 THR A O 1
ATOM 6455 N N . GLN A 1 869 ? -66.704 21.997 55.897 1.00 46.47 869 GLN A N 1
ATOM 6456 C CA . GLN A 1 869 ? -65.711 21.008 56.343 1.00 46.47 869 GLN A CA 1
ATOM 6457 C C . GLN A 1 869 ? -65.532 19.836 55.364 1.00 46.47 869 GLN A C 1
ATOM 6459 O O . GLN A 1 869 ? -65.211 18.716 55.768 1.00 46.47 869 GLN A O 1
ATOM 6464 N N . ALA A 1 870 ? -65.727 20.092 54.070 1.00 39.94 870 ALA A N 1
ATOM 6465 C CA . ALA A 1 870 ? -65.620 19.093 53.019 1.00 39.94 870 ALA A CA 1
ATOM 6466 C C . ALA A 1 870 ? -64.444 19.385 52.079 1.00 39.94 870 ALA A C 1
ATOM 6468 O O . ALA A 1 870 ? -64.081 20.532 51.807 1.00 39.94 870 ALA A O 1
ATOM 6469 N N . TRP A 1 871 ? -63.840 18.309 51.577 1.00 41.31 871 TRP A N 1
ATOM 6470 C CA . TRP A 1 871 ? -62.804 18.364 50.552 1.00 41.31 871 TRP A CA 1
ATOM 6471 C C . TRP A 1 871 ? -63.443 18.181 49.177 1.00 41.31 871 TRP A C 1
ATOM 6473 O O . TRP A 1 871 ? -64.158 17.207 48.946 1.00 41.31 871 TRP A O 1
ATOM 6483 N N . HIS A 1 872 ? -63.154 19.098 48.260 1.00 43.50 872 HIS A N 1
ATOM 6484 C CA . HIS A 1 872 ? -63.586 19.041 46.867 1.00 43.50 872 HIS A CA 1
ATOM 6485 C C . HIS A 1 872 ? -62.380 18.763 45.974 1.00 43.50 872 HIS A C 1
ATOM 6487 O O . HIS A 1 872 ? -61.291 19.272 46.236 1.00 43.50 872 HIS A O 1
ATOM 6493 N N . SER A 1 873 ? -62.564 17.974 44.915 1.00 40.53 873 SER A N 1
ATOM 6494 C CA . SER A 1 873 ? -61.503 17.679 43.947 1.00 40.53 873 SER A CA 1
ATOM 6495 C C . SER A 1 873 ? -61.976 17.939 42.522 1.00 40.53 873 SER A C 1
ATOM 6497 O O . SER A 1 873 ? -63.095 17.568 42.169 1.00 40.53 873 SER A O 1
ATOM 6499 N N . TYR A 1 874 ? -61.118 18.575 41.725 1.00 41.66 874 TYR A N 1
ATOM 6500 C CA . TYR A 1 874 ? -61.360 18.918 40.326 1.00 41.66 874 TYR A CA 1
ATOM 6501 C C . TYR A 1 874 ? -60.205 18.412 39.457 1.00 41.66 874 TYR A C 1
ATOM 6503 O O . TYR A 1 874 ? -59.037 18.515 39.840 1.00 41.66 874 TYR A O 1
ATOM 6511 N N . LEU A 1 875 ? -60.538 17.882 38.280 1.00 39.97 875 LEU A N 1
ATOM 6512 C CA . LEU A 1 875 ? -59.604 17.325 37.298 1.00 39.97 875 LEU A CA 1
ATOM 6513 C C . LEU A 1 875 ? -59.652 18.152 36.004 1.00 39.97 875 LEU A C 1
ATOM 6515 O O . LEU A 1 875 ? -60.741 18.413 35.495 1.00 39.97 875 LEU A O 1
ATOM 6519 N N . GLY A 1 876 ? -58.492 18.543 35.462 1.00 41.44 876 GLY A N 1
ATOM 6520 C CA . GLY A 1 876 ? -58.397 19.287 34.197 1.00 41.44 876 GLY A CA 1
ATOM 6521 C C . GLY A 1 876 ? -57.174 18.911 33.349 1.00 41.44 876 GLY A C 1
ATOM 6522 O O . GLY A 1 876 ? -56.085 18.699 33.883 1.00 41.44 876 GLY A O 1
ATOM 6523 N N . ASP A 1 877 ? -57.373 18.846 32.027 1.00 37.22 877 ASP A N 1
ATOM 6524 C CA . ASP A 1 877 ? -56.382 18.497 30.993 1.00 37.22 877 ASP A CA 1
ATOM 6525 C C . ASP A 1 877 ? -55.725 19.764 30.399 1.00 37.22 877 ASP A C 1
ATOM 6527 O O . ASP A 1 877 ? -56.388 20.783 30.198 1.00 37.22 877 ASP A O 1
ATOM 6531 N N . ILE A 1 878 ? -54.416 19.719 30.121 1.00 39.69 878 ILE A N 1
ATOM 6532 C CA . ILE A 1 878 ? -53.609 20.854 29.624 1.00 39.69 878 ILE A CA 1
ATOM 6533 C C . ILE A 1 878 ? -53.193 20.674 28.150 1.00 39.69 878 ILE A C 1
ATOM 6535 O O . ILE A 1 878 ? -52.431 21.472 27.600 1.00 39.69 878 ILE A O 1
ATOM 6539 N N . SER A 1 879 ? -53.684 19.657 27.447 1.00 32.91 879 SER A N 1
ATOM 6540 C CA . SER A 1 879 ? -53.237 19.372 26.080 1.00 32.91 879 SER A CA 1
ATOM 6541 C C . SER A 1 879 ? -54.088 20.033 24.981 1.00 32.91 879 SER A C 1
ATOM 6543 O O . SER A 1 879 ? -54.639 19.358 24.120 1.00 32.91 879 SER A O 1
ATOM 6545 N N . ARG A 1 880 ? -54.155 21.377 24.947 1.00 30.73 880 ARG A N 1
ATOM 6546 C CA . ARG A 1 880 ? -54.327 22.189 23.711 1.00 30.73 880 ARG A CA 1
ATOM 6547 C C . ARG A 1 880 ? -54.251 23.686 24.017 1.00 30.73 880 ARG A C 1
ATOM 6549 O O . ARG A 1 880 ? -55.134 24.263 24.639 1.00 30.73 880 ARG A O 1
ATOM 6556 N N . GLY A 1 881 ? -53.218 24.351 23.506 1.00 35.56 881 GLY A N 1
ATOM 6557 C CA . GLY A 1 881 ? -53.215 25.808 23.428 1.00 35.56 881 GLY A CA 1
ATOM 6558 C C . GLY A 1 881 ? -54.298 26.292 22.461 1.00 35.56 881 GLY A C 1
ATOM 6559 O O . GLY A 1 881 ? -54.165 26.097 21.258 1.00 35.56 881 GLY A O 1
ATOM 6560 N N . THR A 1 882 ? -55.377 26.886 22.974 1.00 29.64 882 THR A N 1
ATOM 6561 C CA . THR A 1 882 ? -56.152 28.013 22.405 1.00 29.64 882 THR A CA 1
ATOM 6562 C C . THR A 1 882 ? -57.283 28.398 23.369 1.00 29.64 882 THR A C 1
ATOM 6564 O O . THR A 1 882 ? -57.758 27.589 24.154 1.00 29.64 882 THR A O 1
ATOM 6567 N N . ALA A 1 883 ? -57.658 29.677 23.357 1.00 37.97 883 ALA A N 1
ATOM 6568 C CA . ALA A 1 883 ? -58.533 30.337 24.321 1.00 37.97 883 ALA A CA 1
ATOM 6569 C C . ALA A 1 883 ? -59.941 29.715 24.491 1.00 37.97 883 ALA A C 1
ATOM 6571 O O . ALA A 1 883 ? -60.787 29.859 23.615 1.00 37.97 883 ALA A O 1
ATOM 6572 N N . ALA A 1 884 ? -60.192 29.129 25.662 1.00 26.97 884 ALA A N 1
ATOM 6573 C CA . ALA A 1 884 ? -61.469 28.949 26.372 1.00 26.97 884 ALA A CA 1
ATOM 6574 C C . ALA A 1 884 ? -61.066 28.417 27.771 1.00 26.97 884 ALA A C 1
ATOM 6576 O O . ALA A 1 884 ? -60.140 27.628 27.860 1.00 26.97 884 ALA A O 1
ATOM 6577 N N . ASP A 1 885 ? -61.587 28.814 28.923 1.00 29.48 885 ASP A N 1
ATOM 6578 C CA . ASP A 1 885 ? -62.911 29.316 29.210 1.00 29.48 885 ASP A CA 1
ATOM 6579 C C . ASP A 1 885 ? -62.860 30.139 30.512 1.00 29.48 885 ASP A C 1
ATOM 6581 O O . ASP A 1 885 ? -62.328 29.716 31.541 1.00 29.48 885 ASP A O 1
ATOM 6585 N N . ARG A 1 886 ? -63.421 31.347 30.458 1.00 33.97 886 ARG A N 1
ATOM 6586 C CA . ARG A 1 886 ? -63.859 32.083 31.643 1.00 33.97 886 ARG A CA 1
ATOM 6587 C C . ARG A 1 886 ? -65.159 31.416 32.088 1.00 33.97 886 ARG A C 1
ATOM 6589 O O . ARG A 1 886 ? -66.189 31.785 31.538 1.00 33.97 886 ARG A O 1
ATOM 6596 N N . ARG A 1 887 ? -65.135 30.486 33.045 1.00 32.44 887 ARG A N 1
ATOM 6597 C CA . ARG A 1 887 ? -66.325 30.043 33.812 1.00 32.44 887 ARG A CA 1
ATOM 6598 C C . ARG A 1 887 ? -65.944 28.944 34.802 1.00 32.44 887 ARG A C 1
ATOM 6600 O O . ARG A 1 887 ? -66.128 27.777 34.517 1.00 32.44 887 ARG A O 1
ATOM 6607 N N . LEU A 1 888 ? -65.404 29.319 35.957 1.00 29.72 888 LEU A N 1
ATOM 6608 C CA . LEU A 1 888 ? -65.460 28.501 37.186 1.00 29.72 888 LEU A CA 1
ATOM 6609 C C . LEU A 1 888 ? -65.455 29.411 38.435 1.00 29.72 888 LEU A C 1
ATOM 6611 O O . LEU A 1 888 ? -65.027 29.037 39.520 1.00 29.72 888 LEU A O 1
ATOM 6615 N N . THR A 1 889 ? -65.936 30.640 38.260 1.00 31.61 889 THR A N 1
ATOM 6616 C CA . THR A 1 889 ? -66.412 31.512 39.332 1.00 31.61 889 THR A CA 1
ATOM 6617 C C . THR A 1 889 ? -67.892 31.716 39.049 1.00 31.61 889 THR A C 1
ATOM 6619 O O . THR A 1 889 ? -68.214 32.073 37.916 1.00 31.61 889 THR A O 1
ATOM 6622 N N . ASP A 1 890 ? -68.728 31.478 40.056 1.00 29.45 890 ASP A N 1
ATOM 6623 C CA . ASP A 1 890 ? -70.200 31.517 40.063 1.00 29.45 890 ASP A CA 1
ATOM 6624 C C . ASP A 1 890 ? -70.851 30.130 39.908 1.00 29.45 890 ASP A C 1
ATOM 6626 O O . ASP A 1 890 ? -71.224 29.727 38.812 1.00 29.45 890 ASP A O 1
ATOM 6630 N N . ASP A 1 891 ? -71.030 29.409 41.020 1.00 25.73 891 ASP A N 1
ATOM 6631 C CA . ASP A 1 891 ? -72.389 29.259 41.554 1.00 25.73 891 ASP A CA 1
ATOM 6632 C C . ASP A 1 891 ? -72.387 28.860 43.038 1.00 25.73 891 ASP A C 1
ATOM 6634 O O . ASP A 1 891 ? -71.469 28.216 43.545 1.00 25.73 891 ASP A O 1
ATOM 6638 N N . ILE A 1 892 ? -73.411 29.346 43.725 1.00 31.36 892 ILE A N 1
ATOM 6639 C CA . ILE A 1 892 ? -73.622 29.377 45.170 1.00 31.36 892 ILE A CA 1
ATOM 6640 C C . ILE A 1 892 ? -74.459 28.150 45.556 1.00 31.36 892 ILE A C 1
ATOM 6642 O O . ILE A 1 892 ? -75.519 27.935 44.968 1.00 31.36 892 ILE A O 1
ATOM 6646 N N . GLY A 1 893 ? -74.033 27.390 46.568 1.00 30.25 893 GLY A N 1
ATOM 6647 C CA . GLY A 1 893 ? -74.808 26.275 47.123 1.00 30.25 893 GLY A CA 1
ATOM 6648 C C . GLY A 1 893 ? -74.026 25.429 48.103 1.00 30.25 893 GLY A C 1
ATOM 6649 O O . GLY A 1 893 ? -73.414 24.452 47.626 1.00 30.25 893 GLY A O 1
#

Nearest PDB structures (foldseek):
  2omt-assembly1_A  TM=4.306E-01  e=1.157E-25  Listeria monocytogenes EGD-e
  2omu-assembly1_A  TM=4.012E-01  e=1.263E-25  Listeria monocytogenes EGD-e
  2omz-assembly1_A  TM=3.956E-01  e=1.952E-25  Listeria monocytogenes EGD-e
  6mky-assembly1_A  TM=9.014E-01  e=4.848E-13  Homo sapiens
  1xeu-assembly1_A  TM=3.331E-01  e=1.615E-08  Listeria monocytogenes

Secondary structure (DSSP, 8-state):
----------------------------------S---EEEEEE-TTS-EEEEEE--------------TT-SEEEE--TT--HHHHHHH-GGGGG-SEEEE--TT----HHHHHHHTT-TT--EEE-TTS--S--GGGGG-TT-SEEE-TTS-----GGGTT-TT-SEEE--SS-----GGGTT-TT-SEEE--SS-----GGGTT-TT-SEEE--SS-----GGGTT-TT-SEEE--SS-----GGGGG-TT-SEEE--SS-----GGGTT-TT--EEE-TTS---HHIIIIIHHHHHTTT-EEE-----EEEEEEEE---EE-TT-EEEEEEEEEETTS-B-TT-EEEEEEEES--EES-SEEE--TTSEEEEEEEP-S--EEEEEEEEETTEEEEEEEEEEE-SS-----BHHHHHHHHHHHT--TTS---HHHHTT-SEEE-TTS-----TTGGG-TT-SEEE--SS-----GGGTT-TT-SEEE--SS-----GGGTT-TT-SEEE--SS-----GGGTT-TT-SEEE--SS---S---TT-TT-SEEE--SS---S---TT-TT-SEEE--SS-----GGGTT-TT-SEEE--SS-----GGGTT-TT-SEEE--SS-----GGGTT-TT-SEEE--SS-----HHHHHHS-PPTT-EEE--SS---HHIIIIIHHHHHHTT-EEE---PPPPEEEEEE--SEEEETTPBPSS-EEEEEE-TTS-B--S-EEEEEEEESS-EES-SEEE--TTSEEEE-EEP-SS-EEEEEEEE-------PPTT--------EEEEEEEEES--S--S----TT-PPPP-------SS-------SHHHHHHHTTS-S--EEEEEEETTTTEEEEEEE-----S-----SS----

Solvent-accessible surface area (backbone atoms only — not comparable to full-atom values): 47746 Å² total; per-residue (Å²): 135,82,84,90,77,91,67,97,71,97,73,95,76,85,85,80,86,80,90,82,89,86,87,90,85,84,87,84,82,77,86,85,76,77,86,90,68,66,49,71,48,80,47,66,48,102,86,70,51,78,43,80,44,73,40,78,84,72,85,80,66,99,68,94,68,79,74,77,58,95,82,54,54,53,45,65,40,69,47,86,89,51,57,59,56,58,52,44,68,80,37,59,71,61,44,69,26,35,24,43,31,49,54,36,91,62,53,58,68,43,61,67,47,37,62,45,50,71,69,26,88,53,40,24,31,44,36,46,44,47,14,61,30,48,63,60,59,58,56,44,77,56,47,64,24,30,33,43,34,42,29,48,26,52,33,46,75,46,67,40,52,48,65,35,46,54,24,29,35,42,35,47,23,40,27,57,34,46,65,48,67,35,57,40,64,32,47,50,22,30,35,40,36,48,22,40,27,58,33,46,68,46,65,38,54,41,65,33,46,53,23,29,35,42,34,47,24,41,28,57,32,46,66,47,66,36,57,35,65,34,42,50,24,28,36,41,35,44,24,42,28,56,32,48,67,45,70,35,58,48,61,32,52,44,25,29,38,40,34,46,23,40,26,56,32,32,64,55,68,44,59,67,81,47,82,45,50,41,40,38,33,46,27,64,35,67,59,22,41,54,31,62,75,48,46,47,56,61,48,38,71,86,63,26,47,71,47,61,67,92,78,54,60,65,45,73,40,85,53,25,39,71,41,56,32,31,57,65,37,72,44,52,34,29,37,34,36,21,29,87,91,67,47,60,38,24,52,40,48,34,39,48,41,81,77,41,68,78,57,48,62,76,42,51,66,52,49,16,38,84,76,4,38,36,77,31,34,43,33,35,38,85,67,68,45,70,27,31,38,40,36,41,42,63,81,36,92,70,62,47,75,36,55,28,32,33,39,79,80,42,50,57,42,50,28,48,50,49,40,35,50,52,20,56,76,71,75,42,57,80,87,55,86,51,34,61,76,59,47,32,66,37,42,67,49,79,58,47,66,50,71,34,50,53,48,56,52,53,50,47,30,50,48,24,31,34,43,36,41,30,48,27,58,30,41,64,53,64,39,56,34,70,32,46,53,22,30,34,44,32,46,28,36,28,55,30,42,67,52,64,37,55,42,64,30,51,52,24,32,35,43,33,48,20,36,27,55,31,44,68,54,67,38,55,47,67,31,52,52,23,31,34,43,32,46,25,36,27,56,30,43,70,62,59,54,51,70,33,42,52,22,31,34,42,32,48,22,40,29,54,31,42,64,53,53,53,46,69,32,43,50,22,30,35,41,32,47,24,40,28,53,32,43,63,40,65,32,50,46,76,37,42,49,23,30,34,40,32,50,22,40,28,54,30,46,61,39,64,30,51,50,75,36,37,49,25,27,35,42,34,45,26,40,27,54,32,45,62,55,65,33,47,46,64,31,43,47,30,41,37,39,34,44,25,40,25,53,32,36,65,43,59,46,66,69,74,40,22,52,65,43,62,73,15,39,38,33,47,28,66,35,69,57,38,69,60,24,64,72,47,36,46,54,52,43,40,74,53,44,27,47,74,45,62,66,91,68,70,72,59,46,74,40,83,72,44,43,57,76,40,74,38,37,46,59,37,68,47,93,53,46,39,30,36,34,30,23,37,77,88,65,50,58,41,51,70,46,63,36,33,44,44,76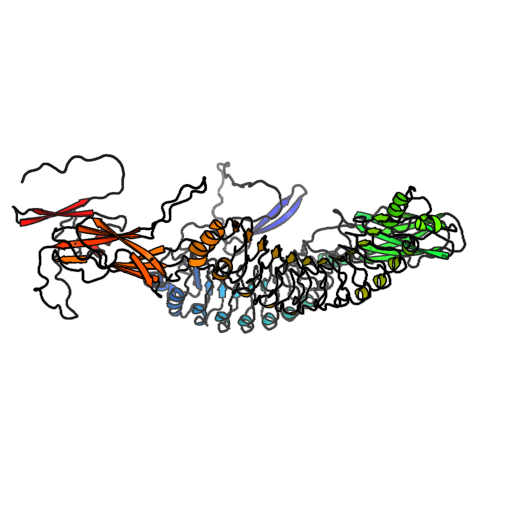,76,39,67,72,48,49,62,78,40,51,66,39,49,14,38,90,75,3,39,30,67,33,33,50,27,36,22,80,64,72,45,66,32,30,36,36,40,27,59,73,82,73,84,81,80,77,72,91,88,70,85,82,76,87,67,84,59,66,43,79,37,39,32,35,24,43,90,62,75,96,77,87,80,78,90,72,64,97,89,70,78,82,82,79,77,78,78,87,74,86,66,92,83,86,73,96,78,87,73,86,48,76,63,52,54,44,61,76,69,66,78,73,78,85,70,52,75,50,74,48,73,41,85,88,78,74,44,79,45,78,48,80,54,83,77,92,68,98,68,99,79,77,98,75,92,74,90,85,88,133

Mean predicted aligned error: 19.08 Å

Sequence (893 aa):
MKAWQGLGGETDTIVEFDYDGVTPSDSLTSLSIPTRHPISIEAIDVNGNTRHYSFNLESDSPESYIVDDPFSLYARLNLEGRSLTSVLAERPDLRRRVGLGLDSENIRDLVEIVSALSGMPNLKRLNLDYNLISDFSPIASLTNLTELRLKGNNISDLSPLSGLTNLTELELDANNISDLSPIASLTNLTELDLSGNNISDLSPLSGLTKLTKLNLSGNSISDLSPIAGLTNLTELFLDRNNISDLSAVSGLNRLIGLDLSDNSISDISALAGLPRLRGLDVRANPLNYTSIYTYIPALQAPGVQVDFNPHTPTRLLKVSGDQHIAPGASLPIVVEVRGRGGGTFEGVPVTFTLTSGSGTLSTTATTTDRNGRAESTLTLGADLGTHTVEVSAAEIEQPVTFTIVGREGVIIIPDSNLRAKIGDALGKASADRISPSEIATLTYLNVSNAGIVNLTGLEHATNLTKLYLYRNNISDISAVSGLTKLTELALRGNNISDISAVSGLLNLTELRLGGNNISDISAVSGLLNLTLLWLGGNNISDLSVSGLTNLTELNLSYNSISDLSVSGLTNLTELNLSFNNISDLSGLAGLTNLAELNLSANKISYLSGLAGLTNLTRLSLYSNNISDLSGLAGLTNLTWLFLSSNNILDLSPLVADTGLQSGATVDVRYNPLIYTSIHTHIPTLQSRGIEVRFDDQAQPALLKISGDNQTGAAGAALANPFVVEMQSADGTRVAGILVAYVVTAGDGTLSTTYTRTDANGRAESTLTLGPNLGTHTVSASLPTIPARLRPGRVARKFQRQVTFYAIADTLPTEFLWSIPAGVSLIHVPLQVTTVDGVPGTITSISDLYDTLGGAGAVNLLITYDATTQAWHSYLGDISRGTAADRRLTDDIG

Radius of gyration: 40.84 Å; Cα contacts (8 Å, |Δi|>4): 2065; chains: 1; bounding box: 107×68×112 Å